Protein 8UVB (pdb70)

Sequence (918 aa):
SFVILFVTPLLLLPPAKFVRCAYVIILMAIYWCTEVIPLAVTSLMPVLLFPLFQILDSRQVCVQYMKDTNMLFLGGLIVAVAVERWNLHKRIALRTLLWVGAKPARLMLGFMGVTALLSMWISNTATTAMMVPIVEAILQQRKRLCKAMTLCICYAASIGGTATLTGTGPNVVLLGQMNELFPDSKDLVNFASWFAFAFPNMLVMLLFAWLWLQFVYSKKNEKAALKVLQEEYRKLGPLSFAEINVLICFFLLVILWFSRDPTKYVSDATVAIFVATLLFIVPSQKPKYPPPLLDWKVTQEKVPWGIVLLLGGGFALAKGSEASGLSVWMGKQMEPLHAVPPAAITLILSLLVAVFTECTSNVATTTLFLPIFASMSRSIGLNPLYIMLPCTLSASFAFMLPVATPPNAIVFTYGHLKVADMVKTGVIMNIIGVFCVFLAVNTWGRAIFDLDHFPDWANSFVILFVTPLLLLPPAKFVRCAYVIILMAIYWCTEVIPLAVTSLMPVLLFPLFQILDSRQVCVQYMKDTNMLFLGGLIVAVAVERWNLHKRIALRTLLWVGAKPARLMLGFMGVTALLSMWISNTATTAMMVPIVEAILQQRKRLCKAMTLCICYAASIGGTATLTGTGPNVVLLGQMNELFPDSKDLVNFASWFAFAFPNMLVMLLFAWLWLQFVYSKKNEKAALKVLQEEYRKLGPLSFAEINVLICFFLLVILWFSRDPTKYVSDATVAIFVATLLFIVPSQKPKYPPPLLDWKVTQEKVPWGIVLLLGGGFALAKGSEASGLSVWMGKQMEPLHAVPPAAITLILSLLVAVFTECTSNVATTTLFLPIFASMSRSIGLNPLYIMLPCTLSASFAFMLPVATPPNAIVFTYGHLKVADMVKTGVIMNIIGVFCVFLAVNTWGRAIFDLDHFPDWAN

Nearest PDB structures (foldseek):
  8uvb-assembly1_A  TM=1.002E+00  e=3.825E-64  Homo sapiens
  7jsj-assembly1_A  TM=9.904E-01  e=5.329E-55  Homo sapiens
  8uvc-assembly1_A  TM=9.687E-01  e=4.333E-41  Homo sapiens
  8w6t-assembly1_B  TM=9.366E-01  e=7.882E-34  Homo sapiens
  8w6t-assembly1_A  TM=6.124E-01  e=1.759E-32  Homo sapiens

Foldseek 3Di:
DLCCLVPVLVVPDDDALLVQLVSLLVNLLVCQQVVSDPLLVSLCSLLVRCCVSVLDHNVLLVVLLDDLLLLLLLLLLLLLLLCVVLCLLVLQLLVQLLVQAQDLLSNLLSLLVSLLQVLLRHELLVSLLSSQVLVVQLVVLDLLSLCLNLQSNSLSNLLSLQQFLNSYQLSSLLVLLCCLVQVVPPPLDFGQLSNVLRVVLSVQLSVVLSVLSVVVGDDSSRVSSSVSSVVSNVVSDDCAPLSVVSVVLVVQLVVCRCVVPCVPDDGNSNSSVVSSVVQQVDANHDVCVHGGSDDVVSSVVRRPVSSSSSSSSLSSSLNSCVRSCNLVVLLVVLLVCLPPDLLVVQLVLLLVLLVSLLRGALNSSLSSVLSSLLSVCLSSLFASCLRSSSSSSSSSLNFQHLRSHSSSVSSPVSPSDDSVVRNVSSVVSSVSSSVSSSCSSVPVVCVSSVRVHRDPSSD/DLCCLVPVLVVPDDDALLVQLVSLLVNLLVCQQVVSDPLLVSLCSLLVRCCVSVLDHNVLLVVLLDDLLLLLLLLLLLLLLLCVVLCLLVLQLLVQLLVQAQDLLSNLLSLLVSLLQVLLRHELLVSLLSSQVLVVQLVVLDLLSLCLNLQSNSLSNLLSLQQFLNSYQLSSLLVLLCCLVQVVPPPLDFGQLSNVLRVVLSVQLNVVLSVLSVVVGDDSSRVSSSVSSVVSNVVSDDCAPLSVVSVVLVVQLVVCRCVVPCVPDDGNSNSSVVSSVVQQVDANHDVCVHGGSDDVVSSVVRRPVSSSSSSSSLSSSLNSCVRSCNLVVLLVVLLVCLPPDLLVVQLVLLLVLLVSLLRGALNSSLSSVLSSLLSVCLSSLFASCLRSSSSSSSSSLNFQHLRSHSSSVSSPVSPSDDSVVRNVSSVVSSVSSSVSSSCSSVPVVCVSSVRVHRDPSSD

Solvent-accessible surface area: 34289 Å² total; per-residue (Å²): 107,80,80,96,44,17,67,82,29,54,125,125,86,132,98,49,90,50,65,46,0,22,40,0,20,100,2,0,20,50,7,4,49,56,104,11,2,26,43,2,1,0,0,2,7,0,0,12,11,0,2,86,24,102,12,6,37,2,85,76,0,0,36,10,1,6,38,13,3,0,0,5,16,0,0,12,16,0,4,9,4,0,8,54,95,62,62,5,15,42,18,51,0,0,133,35,0,34,187,40,21,3,111,34,40,143,10,5,76,3,0,0,26,1,0,1,70,7,0,11,46,8,41,9,53,27,3,0,48,21,0,1,53,4,1,36,28,13,38,137,111,164,144,119,44,11,37,0,6,2,0,0,0,0,1,0,0,1,1,0,0,1,0,0,0,16,0,9,11,1,0,2,1,0,14,0,0,2,20,26,8,1,90,94,6,144,66,59,7,6,0,17,16,0,41,47,0,1,61,51,0,2,81,47,2,20,97,70,0,51,86,47,0,72,164,56,48,84,176,166,65,49,133,14,0,71,101,12,0,92,66,41,75,162,148,26,23,123,91,43,64,3,10,66,18,1,49,102,7,30,113,60,1,24,102,50,5,63,64,40,61,153,169,119,61,38,18,12,1,2,10,0,0,66,0,2,7,42,0,1,33,31,31,9,93,118,90,227,126,18,80,32,0,0,53,37,156,18,0,43,100,119,1,41,7,6,52,6,5,1,0,0,0,2,1,0,3,0,71,0,0,60,48,5,27,3,6,96,108,20,8,142,102,37,86,95,71,114,94,47,84,55,36,32,6,2,66,102,21,3,83,83,0,2,90,55,0,6,65,5,19,6,19,0,0,0,1,11,24,0,5,46,7,0,5,3,0,70,30,9,43,19,4,0,0,23,1,0,0,2,0,0,0,0,0,0,1,1,2,40,54,20,98,0,6,61,1,2,45,36,0,78,108,77,27,76,7,143,65,60,18,0,46,131,6,0,62,55,2,8,96,31,1,9,98,1,0,43,70,0,0,34,74,74,0,103,89,60,2,83,3,86,123,74,21,136,30,1,153,107,80,80,95,44,14,66,81,28,52,125,127,87,133,96,49,91,50,66,45,0,22,39,0,22,101,1,0,19,47,7,4,49,57,104,11,2,25,43,2,1,0,0,2,7,0,0,13,10,0,2,88,24,100,12,7,36,2,85,78,0,0,36,10,2,7,38,12,3,0,0,5,16,0,0,13,16,0,4,9,4,0,8,53,97,61,61,5,15,42,18,51,0,0,130,36,0,34,188,40,22,3,113,34,40,141,10,4,77,3,0,0,27,2,0,1,68,8,0,10,48,8,40,8,54,26,2,0,49,20,0,1,54,3,1,35,28,14,39,137,111,162,142,120,43,12,37,0,5,2,0,0,0,0,1,0,0,1,1,0,0,1,0,0,1,17,0,10,12,1,0,2,2,0,16,0,0,2,22,25,7,1,90,92,6,144,66,59,8,5,1,17,16,0,41,48,0,1,61,51,0,2,82,46,3,22,95,70,0,50,86,46,0,70,165,55,47,83,177,166,65,49,135,13,0,72,99,12,0,92,65,40,75,163,148,26,23,123,91,44,66,2,10,66,19,1,49,103,6,29,115,63,1,24,104,52,4,62,65,41,61,153,169,119,60,36,18,12,1,2,10,0,0,67,0,2,7,42,0,2,34,30,30,8,92,118,90,229,126,18,79,34,0,0,54,37,154,19,0,43,99,120,1,39,7,6,53,7,5,0,1,0,0,1,1,0,4,0,70,0,0,61,47,5,27,4,6,95,107,20,7,142,103,38,84,96,71,114,94,47,85,54,37,32,6,2,67,102,21,3,85,84,0,2,91,55,0,6,66,4,20,6,19,0,0,0,1,12,24,0,4,45,7,0,4,3,0,70,32,9,43,18,4,0,0,24,1,0,0,2,1,0,1,0,0,0,1,1,2,40,53,20,98,0,6,63,1,1,45,37,0,80,110,78,28,75,7,141,64,60,16,0,46,132,6,0,62,56,2,8,99,30,1,9,100,1,0,42,69,0,0,35,76,75,0,102,90,59,2,82,3,87,122,76,20,136,30,1,151

GO terms:
  GO:0015746 citrate transport (P, IDA)
  GO:0015137 citrate transmembrane transporter activity (F, IDA)
  GO:0005343 organic acid:sodium symporter activity (F, IDA)
  GO:0005886 plasma membrane (C, IDA)
  GO:0015729 oxaloacetate transport (P, IDA)
  GO:0015741 fumarate transport (P, IDA)
  GO:0015742 alpha-ketoglutarate transport (P, IDA)
  GO:0015744 succinate transport (P, IDA)
  GO:0071285 cellular response to lithium ion (P, IDA)
  GO:0005886 plasma membrane (C, IMP)
  GO:0015746 citrate transport (P, IMP)
  GO:0015137 citrate transmembrane transporter activity (F, IMP)
  GO:0005886 plasma membrane (C, TAS)
  GO:0015137 citrate transmembrane transporter activity (F, TAS)
  GO:0005515 protein binding (F, IPI)
  GO:0042802 identical protein binding (F, IPI)

InterPro domains:
  IPR001898 Solute carrier family 13 [PF00939] (14-552)
  IPR031312 Sodium/sulphate symporter, conserved site [PS01271] (498-514)

Structure (mmCIF, N/CA/C/O backbone):
data_8UVB
#
_entry.id   8UVB
#
_cell.length_a   1.00
_cell.length_b   1.00
_cell.length_c   1.00
_cell.angle_alpha   90.00
_cell.angle_beta   90.00
_cell.angle_gamma   90.00
#
_symmetry.space_group_name_H-M   'P 1'
#
loop_
_entity.id
_entity.type
_entity.pdbx_description
1 polymer 'Solute carrier family 13 member 5'
2 non-polymer 'SODIUM ION'
3 non-polymer '(2R)-2-hydroxy-2-[2-(2-methoxy-5-methylpyridin-3-yl)ethyl]butanedioic acid'
#
loop_
_atom_site.group_PDB
_atom_site.id
_atom_site.type_symbol
_atom_site.label_atom_id
_atom_site.label_alt_id
_atom_site.label_comp_id
_atom_site.label_asym_id
_atom_site.label_entity_id
_atom_site.label_seq_id
_atom_site.pdbx_PDB_ins_code
_atom_site.Cartn_x
_atom_site.Cartn_y
_atom_site.Cartn_z
_atom_site.occupancy
_atom_site.B_iso_or_equiv
_atom_site.auth_seq_id
_atom_site.auth_comp_id
_atom_site.auth_asym_id
_atom_site.auth_atom_id
_atom_site.pdbx_PDB_model_num
ATOM 1 N N . SER A 1 13 ? 87.063 129.909 112.509 1.00 87.09 13 SER A N 1
ATOM 2 C CA . SER A 1 13 ? 86.675 128.663 113.160 1.00 87.09 13 SER A CA 1
ATOM 3 C C . SER A 1 13 ? 86.953 127.465 112.258 1.00 87.09 13 SER A C 1
ATOM 4 O O . SER A 1 13 ? 87.287 127.624 111.084 1.00 87.09 13 SER A O 1
ATOM 7 N N . PHE A 1 14 ? 86.818 126.261 112.817 1.00 80.54 14 PHE A N 1
ATOM 8 C CA . PHE A 1 14 ? 87.065 125.049 112.046 1.00 80.54 14 PHE A CA 1
ATOM 9 C C . PHE A 1 14 ? 85.920 124.728 111.095 1.00 80.54 14 PHE A C 1
ATOM 10 O O . PHE A 1 14 ? 86.162 124.229 109.990 1.00 80.54 14 PHE A O 1
ATOM 18 N N . VAL A 1 15 ? 84.679 125.000 111.504 1.00 83.07 15 VAL A N 1
ATOM 19 C CA . VAL A 1 15 ? 83.521 124.621 110.699 1.00 83.07 15 VAL A CA 1
ATOM 20 C C . VAL A 1 15 ? 83.505 125.383 109.380 1.00 83.07 15 VAL A C 1
ATOM 21 O O . VAL A 1 15 ? 83.210 124.813 108.322 1.00 83.07 15 VAL A O 1
ATOM 25 N N . ILE A 1 16 ? 83.815 126.682 109.421 1.00 83.67 16 ILE A N 1
ATOM 26 C CA . ILE A 1 16 ? 83.731 127.509 108.221 1.00 83.67 16 ILE A CA 1
ATOM 27 C C . ILE A 1 16 ? 84.709 127.031 107.155 1.00 83.67 16 ILE A C 1
ATOM 28 O O . ILE A 1 16 ? 84.400 127.076 105.958 1.00 83.67 16 ILE A O 1
ATOM 33 N N . LEU A 1 17 ? 85.891 126.565 107.557 1.00 76.24 17 LEU A N 1
ATOM 34 C CA . LEU A 1 17 ? 86.867 126.051 106.605 1.00 76.24 17 LEU A CA 1
ATOM 35 C C . LEU A 1 17 ? 86.624 124.592 106.245 1.00 76.24 17 LEU A C 1
ATOM 36 O O . LEU A 1 17 ? 87.035 124.152 105.165 1.00 76.24 17 LEU A O 1
ATOM 41 N N . PHE A 1 18 ? 85.971 123.831 107.124 1.00 71.93 18 PHE A N 1
ATOM 42 C CA . PHE A 1 18 ? 85.653 122.444 106.807 1.00 71.93 18 PHE A CA 1
ATOM 43 C C . PHE A 1 18 ? 84.498 122.340 105.821 1.00 71.93 18 PHE A C 1
ATOM 44 O O . PHE A 1 18 ? 84.459 121.406 105.012 1.00 71.93 18 PHE A O 1
ATOM 52 N N . VAL A 1 19 ? 83.554 123.277 105.869 1.00 80.99 19 VAL A N 1
ATOM 53 C CA . VAL A 1 19 ? 82.308 123.136 105.125 1.00 80.99 19 VAL A CA 1
ATOM 54 C C . VAL A 1 19 ? 82.295 124.025 103.888 1.00 80.99 19 VAL A C 1
ATOM 55 O O . VAL A 1 19 ? 82.158 123.532 102.763 1.00 80.99 19 VAL A O 1
ATOM 59 N N . THR A 1 20 ? 82.432 125.337 104.087 1.00 83.20 20 THR A N 1
ATOM 60 C CA . THR A 1 20 ? 82.160 126.284 103.006 1.00 83.20 20 THR A CA 1
ATOM 61 C C . THR A 1 20 ? 83.067 126.110 101.791 1.00 83.20 20 THR A C 1
ATOM 62 O O . THR A 1 20 ? 82.538 126.019 100.669 1.00 83.20 20 THR A O 1
ATOM 66 N N . PRO A 1 21 ? 84.410 126.050 101.914 1.00 75.82 21 PRO A N 1
ATOM 67 C CA . PRO A 1 21 ? 85.227 125.906 100.700 1.00 75.82 21 PRO A CA 1
ATOM 68 C C . PRO A 1 21 ? 85.217 124.486 100.160 1.00 75.82 21 PRO A C 1
ATOM 69 O O . PRO A 1 21 ? 85.315 124.273 98.947 1.00 75.82 21 PRO A O 1
ATOM 73 N N . LEU A 1 22 ? 85.104 123.505 101.058 1.00 72.68 22 LEU A N 1
ATOM 74 C CA . LEU A 1 22 ? 85.114 122.109 100.634 1.00 72.68 22 LEU A CA 1
ATOM 75 C C . LEU A 1 22 ? 83.875 121.765 99.817 1.00 72.68 22 LEU A C 1
ATOM 76 O O . LEU A 1 22 ? 83.961 121.021 98.833 1.00 72.68 22 LEU A O 1
ATOM 81 N N . LEU A 1 23 ? 82.715 122.298 100.202 1.00 78.36 23 LEU A N 1
ATOM 82 C CA . LEU A 1 23 ? 81.460 122.007 99.520 1.00 78.36 23 LEU A CA 1
ATOM 83 C C . LEU A 1 23 ? 81.274 122.809 98.236 1.00 78.36 23 LEU A C 1
ATOM 84 O O . LEU A 1 23 ? 80.153 122.874 97.718 1.00 78.36 23 LEU A O 1
ATOM 89 N N . LEU A 1 24 ? 82.337 123.414 97.711 1.00 76.11 24 LEU A N 1
ATOM 90 C CA . LEU A 1 24 ? 82.275 124.159 96.460 1.00 76.11 24 LEU A CA 1
ATOM 91 C C . LEU A 1 24 ? 82.338 123.255 95.233 1.00 76.11 24 LEU A C 1
ATOM 92 O O . LEU A 1 24 ? 82.453 123.762 94.111 1.00 76.11 24 LEU A O 1
ATOM 97 N N . LEU A 1 25 ? 82.265 121.941 95.421 1.00 77.81 25 LEU A N 1
ATOM 98 C CA . LEU A 1 25 ? 82.358 121.020 94.299 1.00 77.81 25 LEU A CA 1
ATOM 99 C C . LEU A 1 25 ? 81.178 121.227 93.350 1.00 77.81 25 LEU A C 1
ATOM 100 O O . LEU A 1 25 ? 80.045 121.429 93.802 1.00 77.81 25 LEU A O 1
ATOM 105 N N . PRO A 1 26 ? 81.406 121.187 92.029 1.00 85.83 26 PRO A N 1
ATOM 106 C CA . PRO A 1 26 ? 80.339 121.340 91.033 1.00 85.83 26 PRO A CA 1
ATOM 107 C C . PRO A 1 26 ? 79.362 120.167 91.038 1.00 85.83 26 PRO A C 1
ATOM 108 O O . PRO A 1 26 ? 79.539 119.229 90.260 1.00 85.83 26 PRO A O 1
ATOM 112 N N . PRO A 1 32 ? 83.544 120.894 85.068 1.00 53.77 32 PRO A N 1
ATOM 113 C CA . PRO A 1 32 ? 84.322 121.870 84.298 1.00 53.77 32 PRO A CA 1
ATOM 114 C C . PRO A 1 32 ? 85.612 121.281 83.738 1.00 53.77 32 PRO A C 1
ATOM 115 O O . PRO A 1 32 ? 85.775 120.062 83.724 1.00 53.77 32 PRO A O 1
ATOM 119 N N . ALA A 1 33 ? 86.511 122.145 83.277 1.00 47.08 33 ALA A N 1
ATOM 120 C CA . ALA A 1 33 ? 87.793 121.692 82.760 1.00 47.08 33 ALA A CA 1
ATOM 121 C C . ALA A 1 33 ? 88.641 121.097 83.879 1.00 47.08 33 ALA A C 1
ATOM 122 O O . ALA A 1 33 ? 88.545 121.496 85.043 1.00 47.08 33 ALA A O 1
ATOM 124 N N . LYS A 1 34 ? 89.477 120.123 83.514 1.00 45.11 34 LYS A N 1
ATOM 125 C CA . LYS A 1 34 ? 90.276 119.424 84.516 1.00 45.11 34 LYS A CA 1
ATOM 126 C C . LYS A 1 34 ? 91.317 120.335 85.153 1.00 45.11 34 LYS A C 1
ATOM 127 O O . LYS A 1 34 ? 91.667 120.144 86.324 1.00 45.11 34 LYS A O 1
ATOM 133 N N . PHE A 1 35 ? 91.828 121.321 84.410 1.00 40.68 35 PHE A N 1
ATOM 134 C CA . PHE A 1 35 ? 92.782 122.248 85.008 1.00 40.68 35 PHE A CA 1
ATOM 135 C C . PHE A 1 35 ? 92.125 123.100 86.086 1.00 40.68 35 PHE A C 1
ATOM 136 O O . PHE A 1 35 ? 92.767 123.426 87.089 1.00 40.68 35 PHE A O 1
ATOM 144 N N . VAL A 1 36 ? 90.847 123.444 85.914 1.00 40.33 36 VAL A N 1
ATOM 145 C CA . VAL A 1 36 ? 90.123 124.153 86.965 1.00 40.33 36 VAL A CA 1
ATOM 146 C C . VAL A 1 36 ? 89.980 123.273 88.201 1.00 40.33 36 VAL A C 1
ATOM 147 O O . VAL A 1 36 ? 90.102 123.748 89.335 1.00 40.33 36 VAL A O 1
ATOM 151 N N . ARG A 1 37 ? 89.708 121.981 88.005 1.00 42.44 37 ARG A N 1
ATOM 152 C CA . ARG A 1 37 ? 89.594 121.068 89.138 1.00 42.44 37 ARG A CA 1
ATOM 153 C C . ARG A 1 37 ? 90.924 120.923 89.869 1.00 42.44 37 ARG A C 1
ATOM 154 O O . ARG A 1 37 ? 90.963 120.891 91.106 1.00 42.44 37 ARG A O 1
ATOM 162 N N . CYS A 1 38 ? 92.028 120.838 89.123 1.00 38.80 38 CYS A N 1
ATOM 163 C CA . CYS A 1 38 ? 93.341 120.781 89.759 1.00 38.80 38 CYS A CA 1
ATOM 164 C C . CYS A 1 38 ? 93.661 122.077 90.493 1.00 38.80 38 CYS A C 1
ATOM 165 O O . CYS A 1 38 ? 94.260 122.053 91.574 1.00 38.80 38 CYS A O 1
ATOM 168 N N . ALA A 1 39 ? 93.282 123.219 89.915 1.00 38.16 39 ALA A N 1
ATOM 169 C CA . ALA A 1 39 ? 93.459 124.492 90.603 1.00 38.16 39 ALA A CA 1
ATOM 170 C C . ALA A 1 39 ? 92.660 124.528 91.897 1.00 38.16 39 ALA A C 1
ATOM 171 O O . ALA A 1 39 ? 93.137 125.040 92.915 1.00 38.16 39 ALA A O 1
ATOM 173 N N . TYR A 1 40 ? 91.438 123.994 91.873 1.00 45.04 40 TYR A N 1
ATOM 174 C CA . TYR A 1 40 ? 90.638 123.912 93.091 1.00 45.04 40 TYR A CA 1
ATOM 175 C C . TYR A 1 40 ? 91.307 123.020 94.129 1.00 45.04 40 TYR A C 1
ATOM 176 O O . TYR A 1 40 ? 91.305 123.338 95.322 1.00 45.04 40 TYR A O 1
ATOM 185 N N . VAL A 1 41 ? 91.876 121.895 93.692 1.00 36.14 41 VAL A N 1
ATOM 186 C CA . VAL A 1 41 ? 92.590 121.014 94.616 1.00 36.14 41 VAL A CA 1
ATOM 187 C C . VAL A 1 41 ? 93.763 121.752 95.248 1.00 36.14 41 VAL A C 1
ATOM 188 O O . VAL A 1 41 ? 93.989 121.675 96.462 1.00 36.14 41 VAL A O 1
ATOM 192 N N . ILE A 1 42 ? 94.525 122.480 94.429 1.00 34.26 42 ILE A N 1
ATOM 193 C CA . ILE A 1 42 ? 95.679 123.217 94.934 1.00 34.26 42 ILE A CA 1
ATOM 194 C C . ILE A 1 42 ? 95.244 124.297 95.916 1.00 34.26 42 ILE A C 1
ATOM 195 O O . ILE A 1 42 ? 95.870 124.485 96.963 1.00 34.26 42 ILE A O 1
ATOM 200 N N . ILE A 1 43 ? 94.174 125.027 95.595 1.00 33.06 43 ILE A N 1
ATOM 201 C CA . ILE A 1 43 ? 93.696 126.083 96.484 1.00 33.06 43 ILE A CA 1
ATOM 202 C C . ILE A 1 43 ? 93.210 125.496 97.803 1.00 33.06 43 ILE A C 1
ATOM 203 O O . ILE A 1 43 ? 93.487 126.038 98.880 1.00 33.06 43 ILE A O 1
ATOM 208 N N . LEU A 1 44 ? 92.476 124.383 97.743 1.00 34.65 44 LEU A N 1
ATOM 209 C CA . LEU A 1 44 ? 91.998 123.737 98.960 1.00 34.65 44 LEU A CA 1
ATOM 210 C C . LEU A 1 44 ? 93.159 123.250 99.817 1.00 34.65 44 LEU A C 1
ATOM 211 O O . LEU A 1 44 ? 93.150 123.413 101.044 1.00 34.65 44 LEU A O 1
ATOM 216 N N . MET A 1 45 ? 94.174 122.655 99.187 1.00 32.17 45 MET A N 1
ATOM 217 C CA . MET A 1 45 ? 95.350 122.228 99.935 1.00 32.17 45 MET A CA 1
ATOM 218 C C . MET A 1 45 ? 96.103 123.413 100.519 1.00 32.17 45 MET A C 1
ATOM 219 O O . MET A 1 45 ? 96.633 123.324 101.626 1.00 32.17 45 MET A O 1
ATOM 224 N N . ALA A 1 46 ? 96.169 124.529 99.790 1.00 30.82 46 ALA A N 1
ATOM 225 C CA . ALA A 1 46 ? 96.809 125.726 100.326 1.00 30.82 46 ALA A CA 1
ATOM 226 C C . ALA A 1 46 ? 96.067 126.241 101.552 1.00 30.82 46 ALA A C 1
ATOM 227 O O . ALA A 1 46 ? 96.688 126.635 102.548 1.00 30.82 46 ALA A O 1
ATOM 229 N N . ILE A 1 47 ? 94.735 126.245 101.493 1.00 32.37 47 ILE A N 1
ATOM 230 C CA . ILE A 1 47 ? 93.936 126.674 102.636 1.00 32.37 47 ILE A CA 1
ATOM 231 C C . ILE A 1 47 ? 94.172 125.750 103.824 1.00 32.37 47 ILE A C 1
ATOM 232 O O . ILE A 1 47 ? 94.317 126.206 104.964 1.00 32.37 47 ILE A O 1
ATOM 237 N N . TYR A 1 48 ? 94.220 124.439 103.577 1.00 35.51 48 TYR A N 1
ATOM 238 C CA . TYR A 1 48 ? 94.476 123.505 104.670 1.00 35.51 48 TYR A CA 1
ATOM 239 C C . TYR A 1 48 ? 95.906 123.612 105.191 1.00 35.51 48 TYR A C 1
ATOM 240 O O . TYR A 1 48 ? 96.151 123.342 106.371 1.00 35.51 48 TYR A O 1
ATOM 249 N N . TRP A 1 49 ? 96.860 123.983 104.332 1.00 32.80 49 TRP A N 1
ATOM 250 C CA . TRP A 1 49 ? 98.214 124.273 104.795 1.00 32.80 49 TRP A CA 1
ATOM 251 C C . TRP A 1 49 ? 98.209 125.453 105.753 1.00 32.80 49 TRP A C 1
ATOM 252 O O . TRP A 1 49 ? 98.753 125.377 106.861 1.00 32.80 49 TRP A O 1
ATOM 263 N N . CYS A 1 50 ? 97.597 126.560 105.331 1.00 39.14 50 CYS A N 1
ATOM 264 C CA . CYS A 1 50 ? 97.663 127.797 106.100 1.00 39.14 50 CYS A CA 1
ATOM 265 C C . CYS A 1 50 ? 96.887 127.676 107.405 1.00 39.14 50 CYS A C 1
ATOM 266 O O . CYS A 1 50 ? 97.434 127.898 108.492 1.00 39.14 50 CYS A O 1
ATOM 269 N N . THR A 1 51 ? 95.605 127.320 107.317 1.00 39.96 51 THR A N 1
ATOM 270 C CA . THR A 1 51 ? 94.768 127.228 108.506 1.00 39.96 51 THR A CA 1
ATOM 271 C C . THR A 1 51 ? 95.116 126.027 109.373 1.00 39.96 51 THR A C 1
ATOM 272 O O . THR A 1 51 ? 94.952 126.095 110.595 1.00 39.96 51 THR A O 1
ATOM 276 N N . GLU A 1 52 ? 95.592 124.938 108.767 1.00 43.64 52 GLU A N 1
ATOM 277 C CA . GLU A 1 52 ? 95.939 123.709 109.482 1.00 43.64 52 GLU A CA 1
ATOM 278 C C . GLU A 1 52 ? 94.736 123.184 110.270 1.00 43.64 52 GLU A C 1
ATOM 279 O O . GLU A 1 52 ? 94.824 122.863 111.457 1.00 43.64 52 GLU A O 1
ATOM 285 N N . VAL A 1 53 ? 93.578 123.130 109.608 1.00 45.98 53 VAL A N 1
ATOM 286 C CA . VAL A 1 53 ? 92.414 122.500 110.222 1.00 45.98 53 VAL A CA 1
ATOM 287 C C . VAL A 1 53 ? 92.630 120.996 110.339 1.00 45.98 53 VAL A C 1
ATOM 288 O O . VAL A 1 53 ? 92.211 120.368 111.317 1.00 45.98 53 VAL A O 1
ATOM 292 N N . ILE A 1 54 ? 93.284 120.400 109.347 1.00 35.31 54 ILE A N 1
ATOM 293 C CA . ILE A 1 54 ? 93.727 119.011 109.413 1.00 35.31 54 ILE A CA 1
ATOM 294 C C . ILE A 1 54 ? 95.251 119.019 109.394 1.00 35.31 54 ILE A C 1
ATOM 295 O O . ILE A 1 54 ? 95.854 120.007 108.951 1.00 35.31 54 ILE A O 1
ATOM 300 N N . PRO A 1 55 ? 95.914 117.966 109.874 1.00 30.35 55 PRO A N 1
ATOM 301 C CA . PRO A 1 55 ? 97.381 117.961 109.882 1.00 30.35 55 PRO A CA 1
ATOM 302 C C . PRO A 1 55 ? 97.962 118.051 108.479 1.00 30.35 55 PRO A C 1
ATOM 303 O O . PRO A 1 55 ? 97.306 117.753 107.479 1.00 30.35 55 PRO A O 1
ATOM 307 N N . LEU A 1 56 ? 99.224 118.485 108.421 1.00 28.79 56 LEU A N 1
ATOM 308 C CA . LEU A 1 56 ? 99.887 118.697 107.138 1.00 28.79 56 LEU A CA 1
ATOM 309 C C . LEU A 1 56 ? 99.990 117.403 106.340 1.00 28.79 56 LEU A C 1
ATOM 310 O O . LEU A 1 56 ? 99.865 117.412 105.111 1.00 28.79 56 LEU A O 1
ATOM 315 N N . ALA A 1 57 ? 100.221 116.279 107.017 1.00 28.92 57 ALA A N 1
ATOM 316 C CA . ALA A 1 57 ? 100.316 115.003 106.314 1.00 28.92 57 ALA A CA 1
ATOM 317 C C . ALA A 1 57 ? 98.998 114.634 105.641 1.00 28.92 57 ALA A C 1
ATOM 318 O O . ALA A 1 57 ? 98.990 114.113 104.521 1.00 28.92 57 ALA A O 1
ATOM 320 N N . VAL A 1 58 ? 97.872 114.899 106.303 1.00 28.85 58 VAL A N 1
ATOM 321 C CA . VAL A 1 58 ? 96.573 114.592 105.710 1.00 28.85 58 VAL A CA 1
ATOM 322 C C . VAL A 1 58 ? 96.300 115.501 104.514 1.00 28.85 58 VAL A C 1
ATOM 323 O O . VAL A 1 58 ? 95.793 115.056 103.473 1.00 28.85 58 VAL A O 1
ATOM 327 N N . THR A 1 59 ? 96.631 116.788 104.640 1.00 29.15 59 THR A N 1
ATOM 328 C CA . THR A 1 59 ? 96.510 117.693 103.501 1.00 29.15 59 THR A CA 1
ATOM 329 C C . THR A 1 59 ? 97.389 117.238 102.343 1.00 29.15 59 THR A C 1
ATOM 330 O O . THR A 1 59 ? 97.037 117.425 101.175 1.00 29.15 59 THR A O 1
ATOM 334 N N . SER A 1 60 ? 98.546 116.652 102.644 1.00 26.83 60 SER A N 1
ATOM 335 C CA . SER A 1 60 ? 99.385 116.114 101.582 1.00 26.83 60 SER A CA 1
ATOM 336 C C . SER A 1 60 ? 98.835 114.813 101.019 1.00 26.83 60 SER A C 1
ATOM 337 O O . SER A 1 60 ? 99.184 114.441 99.897 1.00 26.83 60 SER A O 1
ATOM 340 N N . LEU A 1 61 ? 98.021 114.100 101.795 1.00 25.98 61 LEU A N 1
ATOM 341 C CA . LEU A 1 61 ? 97.319 112.936 101.264 1.00 25.98 61 LEU A CA 1
ATOM 342 C C . LEU A 1 61 ? 96.122 113.345 100.414 1.00 25.98 61 LEU A C 1
ATOM 343 O O . LEU A 1 61 ? 95.581 112.519 99.673 1.00 25.98 61 LEU A O 1
ATOM 348 N N . MET A 1 62 ? 95.692 114.602 100.529 1.00 33.17 62 MET A N 1
ATOM 349 C CA . MET A 1 62 ? 94.593 115.112 99.706 1.00 33.17 62 MET A CA 1
ATOM 350 C C . MET A 1 62 ? 94.674 114.750 98.225 1.00 33.17 62 MET A C 1
ATOM 351 O O . MET A 1 62 ? 93.621 114.432 97.650 1.00 33.17 62 MET A O 1
ATOM 356 N N . PRO A 1 63 ? 95.826 114.827 97.540 1.00 26.93 63 PRO A N 1
ATOM 357 C CA . PRO A 1 63 ? 95.832 114.445 96.117 1.00 26.93 63 PRO A CA 1
ATOM 358 C C . PRO A 1 63 ? 95.363 113.026 95.862 1.00 26.93 63 PRO A C 1
ATOM 359 O O . PRO A 1 63 ? 94.626 112.804 94.895 1.00 26.93 63 PRO A O 1
ATOM 363 N N . VAL A 1 64 ? 95.731 112.075 96.724 1.00 26.12 64 VAL A N 1
ATOM 364 C CA . VAL A 1 64 ? 95.311 110.687 96.543 1.00 26.12 64 VAL A CA 1
ATOM 365 C C . VAL A 1 64 ? 93.792 110.589 96.538 1.00 26.12 64 VAL A C 1
ATOM 366 O O . VAL A 1 64 ? 93.203 109.834 95.756 1.00 26.12 64 VAL A O 1
ATOM 370 N N . LEU A 1 65 ? 93.137 111.347 97.414 1.00 29.54 65 LEU A N 1
ATOM 371 C CA . LEU A 1 65 ? 91.680 111.343 97.461 1.00 29.54 65 LEU A CA 1
ATOM 372 C C . LEU A 1 65 ? 91.081 112.090 96.273 1.00 29.54 65 LEU A C 1
ATOM 373 O O . LEU A 1 65 ? 90.147 111.601 95.629 1.00 29.54 65 LEU A O 1
ATOM 378 N N . LEU A 1 66 ? 91.625 113.263 95.949 1.00 30.54 66 LEU A N 1
ATOM 379 C CA . LEU A 1 66 ? 90.922 114.221 95.102 1.00 30.54 66 LEU A CA 1
ATOM 380 C C . LEU A 1 66 ? 91.212 114.064 93.615 1.00 30.54 66 LEU A C 1
ATOM 381 O O . LEU A 1 66 ? 90.301 114.233 92.799 1.00 30.54 66 LEU A O 1
ATOM 386 N N . PHE A 1 67 ? 92.456 113.779 93.228 1.00 32.70 67 PHE A N 1
ATOM 387 C CA . PHE A 1 67 ? 92.759 113.645 91.804 1.00 32.70 67 PHE A CA 1
ATOM 388 C C . PHE A 1 67 ? 91.974 112.518 91.146 1.00 32.70 67 PHE A C 1
ATOM 389 O O . PHE A 1 67 ? 91.443 112.732 90.042 1.00 32.70 67 PHE A O 1
ATOM 397 N N . PRO A 1 68 ? 91.868 111.314 91.727 1.00 34.56 68 PRO A N 1
ATOM 398 C CA . PRO A 1 68 ? 90.961 110.314 91.135 1.00 34.56 68 PRO A CA 1
ATOM 399 C C . PRO A 1 68 ? 89.507 110.748 91.126 1.00 34.56 68 PRO A C 1
ATOM 400 O O . PRO A 1 68 ? 88.797 110.489 90.147 1.00 34.56 68 PRO A O 1
ATOM 404 N N . LEU A 1 69 ? 89.041 111.406 92.190 1.00 34.33 69 LEU A N 1
ATOM 405 C CA . LEU A 1 69 ? 87.654 111.858 92.230 1.00 34.33 69 LEU A CA 1
ATOM 406 C C . LEU A 1 69 ? 87.374 112.883 91.140 1.00 34.33 69 LEU A C 1
ATOM 407 O O . LEU A 1 69 ? 86.312 112.854 90.509 1.00 34.33 69 LEU A O 1
ATOM 412 N N . PHE A 1 70 ? 88.313 113.794 90.903 1.00 39.01 70 PHE A N 1
ATOM 413 C CA . PHE A 1 70 ? 88.144 114.846 89.913 1.00 39.01 70 PHE A CA 1
ATOM 414 C C . PHE A 1 70 ? 88.667 114.448 88.540 1.00 39.01 70 PHE A C 1
ATOM 415 O O . PHE A 1 70 ? 88.758 115.305 87.655 1.00 39.01 70 PHE A O 1
ATOM 423 N N . GLN A 1 71 ? 89.032 113.178 88.357 1.00 40.51 71 GLN A N 1
ATOM 424 C CA . GLN A 1 71 ? 89.362 112.616 87.046 1.00 40.51 71 GLN A CA 1
ATOM 425 C C . GLN A 1 71 ? 90.626 113.233 86.454 1.00 40.51 71 GLN A C 1
ATOM 426 O O . GLN A 1 71 ? 90.764 113.339 85.234 1.00 40.51 71 GLN A O 1
ATOM 432 N N . ILE A 1 72 ? 91.561 113.638 87.307 1.00 36.65 72 ILE A N 1
ATOM 433 C CA . ILE A 1 72 ? 92.831 114.189 86.840 1.00 36.65 72 ILE A CA 1
ATOM 434 C C . ILE A 1 72 ? 93.888 113.101 86.712 1.00 36.65 72 ILE A C 1
ATOM 435 O O . ILE A 1 72 ? 94.479 112.913 85.645 1.00 36.65 72 ILE A O 1
ATOM 440 N N . LEU A 1 73 ? 94.135 112.370 87.795 1.00 35.66 73 LEU A N 1
ATOM 441 C CA . LEU A 1 73 ? 95.022 111.218 87.797 1.00 35.66 73 LEU A CA 1
ATOM 442 C C . LEU A 1 73 ? 94.358 110.097 88.578 1.00 35.66 73 LEU A C 1
ATOM 443 O O . LEU A 1 73 ? 93.779 110.337 89.640 1.00 35.66 73 LEU A O 1
ATOM 448 N N . ASP A 1 74 ? 94.447 108.874 88.062 1.00 38.68 74 ASP A N 1
ATOM 449 C CA . ASP A 1 74 ? 93.921 107.741 88.805 1.00 38.68 74 ASP A CA 1
ATOM 450 C C . ASP A 1 74 ? 94.823 107.450 90.004 1.00 38.68 74 ASP A C 1
ATOM 451 O O . ASP A 1 74 ? 95.920 107.998 90.139 1.00 38.68 74 ASP A O 1
ATOM 456 N N . SER A 1 75 ? 94.350 106.571 90.889 1.00 37.80 75 SER A N 1
ATOM 457 C CA . SER A 1 75 ? 95.027 106.371 92.166 1.00 37.80 75 SER A CA 1
ATOM 458 C C . SER A 1 75 ? 96.452 105.862 91.977 1.00 37.80 75 SER A C 1
ATOM 459 O O . SER A 1 75 ? 97.340 106.179 92.776 1.00 37.80 75 SER A O 1
ATOM 462 N N . ARG A 1 76 ? 96.694 105.088 90.919 1.00 38.43 76 ARG A N 1
ATOM 463 C CA . ARG A 1 76 ? 98.025 104.533 90.690 1.00 38.43 76 ARG A CA 1
ATOM 464 C C . ARG A 1 76 ? 99.054 105.636 90.460 1.00 38.43 76 ARG A C 1
ATOM 465 O O . ARG A 1 76 ? 100.105 105.673 91.116 1.00 38.43 76 ARG A O 1
ATOM 473 N N . GLN A 1 77 ? 98.764 106.544 89.525 1.00 36.19 77 GLN A N 1
ATOM 474 C CA . GLN A 1 77 ? 99.710 107.601 89.185 1.00 36.19 77 GLN A CA 1
ATOM 475 C C . GLN A 1 77 ? 99.905 108.575 90.338 1.00 36.19 77 GLN A C 1
ATOM 476 O O . GLN A 1 77 ? 101.011 109.084 90.539 1.00 36.19 77 GLN A O 1
ATOM 482 N N . VAL A 1 78 ? 98.847 108.866 91.096 1.00 31.83 78 VAL A N 1
ATOM 483 C CA . VAL A 1 78 ? 99.009 109.730 92.261 1.00 31.83 78 VAL A CA 1
ATOM 484 C C . VAL A 1 78 ? 99.879 109.054 93.310 1.00 31.83 78 VAL A C 1
ATOM 485 O O . VAL A 1 78 ? 100.770 109.679 93.895 1.00 31.83 78 VAL A O 1
ATOM 489 N N . CYS A 1 79 ? 99.636 107.767 93.564 1.00 31.13 79 CYS A N 1
ATOM 490 C CA . CYS A 1 79 ? 100.335 107.085 94.644 1.00 31.13 79 CYS A CA 1
ATOM 491 C C . CYS A 1 79 ? 101.805 106.859 94.319 1.00 31.13 79 CYS A C 1
ATOM 492 O O . CYS A 1 79 ? 102.641 106.860 95.229 1.00 31.13 79 CYS A O 1
ATOM 495 N N . VAL A 1 80 ? 102.149 106.674 93.039 1.00 30.60 80 VAL A N 1
ATOM 496 C CA . VAL A 1 80 ? 103.555 106.465 92.688 1.00 30.60 80 VAL A CA 1
ATOM 497 C C . VAL A 1 80 ? 104.385 107.736 92.764 1.00 30.60 80 VAL A C 1
ATOM 498 O O . VAL A 1 80 ? 105.587 107.691 92.474 1.00 30.60 80 VAL A O 1
ATOM 502 N N . GLN A 1 81 ? 103.791 108.869 93.139 1.00 28.76 81 GLN A N 1
ATOM 503 C CA . GLN A 1 81 ? 104.538 110.107 93.320 1.00 28.76 81 GLN A CA 1
ATOM 504 C C . GLN A 1 81 ? 105.001 110.330 94.752 1.00 28.76 81 GLN A C 1
ATOM 505 O O . GLN A 1 81 ? 105.860 111.186 94.979 1.00 28.76 81 GLN A O 1
ATOM 511 N N . TYR A 1 82 ? 104.482 109.609 95.720 1.00 29.23 82 TYR A N 1
ATOM 512 C CA . TYR A 1 82 ? 104.746 109.953 97.141 1.00 29.23 82 TYR A CA 1
ATOM 513 C C . TYR A 1 82 ? 106.088 109.456 97.644 1.00 29.23 82 TYR A C 1
ATOM 514 O O . TYR A 1 82 ? 106.434 109.774 98.772 1.00 29.23 82 TYR A O 1
ATOM 523 N N . MET A 1 83 ? 106.735 108.572 96.902 1.00 30.41 83 MET A N 1
ATOM 524 C CA . MET A 1 83 ? 108.091 108.171 97.261 1.00 30.41 83 MET A CA 1
ATOM 525 C C . MET A 1 83 ? 108.930 108.214 95.994 1.00 30.41 83 MET A C 1
ATOM 526 O O . MET A 1 83 ? 108.707 107.429 95.070 1.00 30.41 83 MET A O 1
ATOM 531 N N . LYS A 1 84 ? 109.882 109.138 95.948 1.00 28.99 84 LYS A N 1
ATOM 532 C CA . LYS A 1 84 ? 110.719 109.343 94.780 1.00 28.99 84 LYS A CA 1
ATOM 533 C C . LYS A 1 84 ? 112.181 109.312 95.202 1.00 28.99 84 LYS A C 1
ATOM 534 O O . LYS A 1 84 ? 112.513 109.048 96.362 1.00 28.99 84 LYS A O 1
ATOM 540 N N . ASP A 1 85 ? 113.059 109.577 94.233 1.00 33.14 85 ASP A N 1
ATOM 541 C CA . ASP A 1 85 ? 114.484 109.697 94.520 1.00 33.14 85 ASP A CA 1
ATOM 542 C C . ASP A 1 85 ? 114.732 110.743 95.598 1.00 33.14 85 ASP A C 1
ATOM 543 O O . ASP A 1 85 ? 115.440 110.489 96.581 1.00 33.14 85 ASP A O 1
ATOM 548 N N . THR A 1 86 ? 114.137 111.926 95.432 1.00 27.60 86 THR A N 1
ATOM 549 C CA . THR A 1 86 ? 114.309 113.001 96.401 1.00 27.60 86 THR A CA 1
ATOM 550 C C . THR A 1 86 ? 113.754 112.610 97.762 1.00 27.60 86 THR A C 1
ATOM 551 O O . THR A 1 86 ? 114.355 112.909 98.799 1.00 27.60 86 THR A O 1
ATOM 555 N N . ASN A 1 87 ? 112.602 111.943 97.776 1.00 28.67 87 ASN A N 1
ATOM 556 C CA . ASN A 1 87 ? 111.979 111.583 99.041 1.00 28.67 87 ASN A CA 1
ATOM 557 C C . ASN A 1 87 ? 112.793 110.512 99.765 1.00 28.67 87 ASN A C 1
ATOM 558 O O . ASN A 1 87 ? 112.925 110.557 100.993 1.00 28.67 87 ASN A O 1
ATOM 563 N N . MET A 1 88 ? 113.369 109.562 99.023 1.00 28.37 88 MET A N 1
ATOM 564 C CA . MET A 1 88 ? 114.256 108.575 99.634 1.00 28.37 88 MET A CA 1
ATOM 565 C C . MET A 1 88 ? 115.536 109.218 100.155 1.00 28.37 88 MET A C 1
ATOM 566 O O . MET A 1 88 ? 116.042 108.830 101.214 1.00 28.37 88 MET A O 1
ATOM 571 N N . LEU A 1 89 ? 116.086 110.187 99.418 1.00 23.29 89 LEU A N 1
ATOM 572 C CA . LEU A 1 89 ? 117.244 110.921 99.921 1.00 23.29 89 LEU A CA 1
ATOM 573 C C . LEU A 1 89 ? 116.904 111.648 101.214 1.00 23.29 89 LEU A C 1
ATOM 574 O O . LEU A 1 89 ? 117.693 111.647 102.169 1.00 23.29 89 LEU A O 1
ATOM 579 N N . PHE A 1 90 ? 115.725 112.268 101.262 1.00 26.16 90 PHE A N 1
ATOM 580 C CA . PHE A 1 90 ? 115.272 112.931 102.477 1.00 26.16 90 PHE A CA 1
ATOM 581 C C . PHE A 1 90 ? 115.143 111.941 103.627 1.00 26.16 90 PHE A C 1
ATOM 582 O O . PHE A 1 90 ? 115.533 112.242 104.757 1.00 26.16 90 PHE A O 1
ATOM 590 N N . LEU A 1 91 ? 114.594 110.755 103.355 1.00 22.68 91 LEU A N 1
ATOM 591 C CA . LEU A 1 91 ? 114.449 109.742 104.398 1.00 22.68 91 LEU A CA 1
ATOM 592 C C . LEU A 1 91 ? 115.804 109.272 104.915 1.00 22.68 91 LEU A C 1
ATOM 593 O O . LEU A 1 91 ? 115.989 109.099 106.125 1.00 22.68 91 LEU A O 1
ATOM 598 N N . GLY A 1 92 ? 116.760 109.046 104.013 1.00 25.19 92 GLY A N 1
ATOM 599 C CA . GLY A 1 92 ? 118.092 108.653 104.448 1.00 25.19 92 GLY A CA 1
ATOM 600 C C . GLY A 1 92 ? 118.764 109.720 105.288 1.00 25.19 92 GLY A C 1
ATOM 601 O O . GLY A 1 92 ? 119.379 109.422 106.319 1.00 25.19 92 GLY A O 1
ATOM 602 N N . GLY A 1 93 ? 118.649 110.981 104.865 1.00 22.50 93 GLY A N 1
ATOM 603 C CA . GLY A 1 93 ? 119.162 112.071 105.676 1.00 22.50 93 GLY A CA 1
ATOM 604 C C . GLY A 1 93 ? 118.484 112.157 107.028 1.00 22.50 93 GLY A C 1
ATOM 605 O O . GLY A 1 93 ? 119.125 112.453 108.036 1.00 22.50 93 GLY A O 1
ATOM 606 N N . LEU A 1 94 ? 117.177 111.890 107.070 1.00 25.50 94 LEU A N 1
ATOM 607 C CA . LEU A 1 94 ? 116.458 111.891 108.339 1.00 25.50 94 LEU A CA 1
ATOM 608 C C . LEU A 1 94 ? 116.953 110.784 109.256 1.00 25.50 94 LEU A C 1
ATOM 609 O O . LEU A 1 94 ? 117.063 110.979 110.467 1.00 25.50 94 LEU A O 1
ATOM 614 N N . ILE A 1 95 ? 117.234 109.606 108.698 1.00 24.68 95 ILE A N 1
ATOM 615 C CA . ILE A 1 95 ? 117.747 108.504 109.510 1.00 24.68 95 ILE A CA 1
ATOM 616 C C . ILE A 1 95 ? 119.131 108.843 110.056 1.00 24.68 95 ILE A C 1
ATOM 617 O O . ILE A 1 95 ? 119.436 108.587 111.230 1.00 24.68 95 ILE A O 1
ATOM 622 N N . VAL A 1 96 ? 119.986 109.435 109.219 1.00 24.63 96 VAL A N 1
ATOM 623 C CA . VAL A 1 96 ? 121.302 109.862 109.692 1.00 24.63 96 VAL A CA 1
ATOM 624 C C . VAL A 1 96 ? 121.161 110.923 110.779 1.00 24.63 96 VAL A C 1
ATOM 625 O O . VAL A 1 96 ? 121.903 110.925 111.769 1.00 24.63 96 VAL A O 1
ATOM 629 N N . ALA A 1 97 ? 120.204 111.838 110.617 1.00 27.20 97 ALA A N 1
ATOM 630 C CA . ALA A 1 97 ? 119.954 112.848 111.640 1.00 27.20 97 ALA A CA 1
ATOM 631 C C . ALA A 1 97 ? 119.449 112.217 112.930 1.00 27.20 97 ALA A C 1
ATOM 632 O O . ALA A 1 97 ? 119.771 112.689 114.022 1.00 27.20 97 ALA A O 1
ATOM 634 N N . VAL A 1 98 ? 118.637 111.164 112.821 1.00 28.49 98 VAL A N 1
ATOM 635 C CA . VAL A 1 98 ? 118.200 110.427 114.004 1.00 28.49 98 VAL A CA 1
ATOM 636 C C . VAL A 1 98 ? 119.401 109.836 114.723 1.00 28.49 98 VAL A C 1
ATOM 637 O O . VAL A 1 98 ? 119.485 109.866 115.955 1.00 28.49 98 VAL A O 1
ATOM 641 N N . ALA A 1 99 ? 120.348 109.284 113.963 1.00 29.48 99 ALA A N 1
ATOM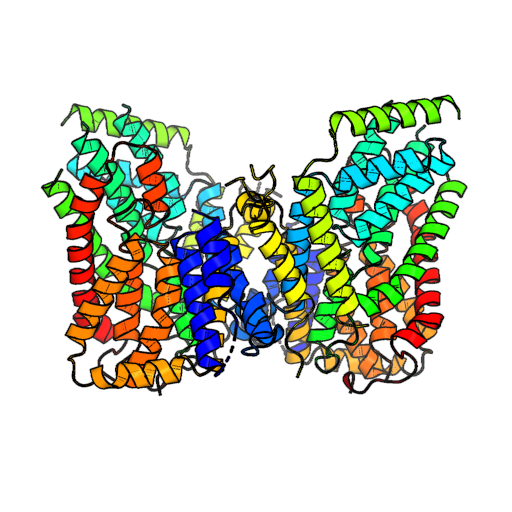 642 C CA . ALA A 1 99 ? 121.578 108.785 114.571 1.00 29.48 99 ALA A CA 1
ATOM 643 C C . ALA A 1 99 ? 122.345 109.906 115.265 1.00 29.48 99 ALA A C 1
ATOM 644 O O . ALA A 1 99 ? 122.869 109.721 116.369 1.00 29.48 99 ALA A O 1
ATOM 646 N N . VAL A 1 100 ? 122.423 111.075 114.628 1.00 31.48 100 VAL A N 1
ATOM 647 C CA . VAL A 1 100 ? 123.152 112.201 115.210 1.00 31.48 100 VAL A CA 1
ATOM 648 C C . VAL A 1 100 ? 122.496 112.657 116.510 1.00 31.48 100 VAL A C 1
ATOM 649 O O . VAL A 1 100 ? 123.178 112.927 117.506 1.00 31.48 100 VAL A O 1
ATOM 653 N N . GLU A 1 101 ? 121.167 112.756 116.521 1.00 35.49 101 GLU A N 1
ATOM 654 C CA . GLU A 1 101 ? 120.463 113.229 117.707 1.00 35.49 101 GLU A CA 1
ATOM 655 C C . GLU A 1 101 ? 120.412 112.188 118.815 1.00 35.49 101 GLU A C 1
ATOM 656 O O . GLU A 1 101 ? 120.361 112.553 119.994 1.00 35.49 101 GLU A O 1
ATOM 662 N N . ARG A 1 102 ? 120.417 110.900 118.465 1.00 35.60 102 ARG A N 1
ATOM 663 C CA . ARG A 1 102 ? 120.355 109.855 119.480 1.00 35.60 102 ARG A CA 1
ATOM 664 C C . ARG A 1 102 ? 121.579 109.885 120.384 1.00 35.60 102 ARG A C 1
ATOM 665 O O . ARG A 1 102 ? 121.469 109.693 121.599 1.00 35.60 102 ARG A O 1
ATOM 673 N N . TRP A 1 103 ? 122.754 110.120 119.808 1.00 34.72 103 TRP A N 1
ATOM 674 C CA . TRP A 1 103 ? 124.008 110.070 120.543 1.00 34.72 103 TRP A CA 1
ATOM 675 C C . TRP A 1 103 ? 124.503 111.448 120.961 1.00 34.72 103 TRP A C 1
ATOM 676 O O . TRP A 1 103 ? 125.626 111.563 121.460 1.00 34.72 103 TRP A O 1
ATOM 687 N N . ASN A 1 104 ? 123.691 112.490 120.766 1.00 40.64 104 ASN A N 1
ATOM 688 C CA . ASN A 1 104 ? 124.011 113.850 121.208 1.00 40.64 104 ASN A CA 1
ATOM 689 C C . ASN A 1 104 ? 125.291 114.369 120.559 1.00 40.64 104 ASN A C 1
ATOM 690 O O . ASN A 1 104 ? 126.039 115.144 121.155 1.00 40.64 104 ASN A O 1
ATOM 695 N N . LEU A 1 105 ? 125.551 113.931 119.327 1.00 38.55 105 LEU A N 1
ATOM 696 C CA . LEU A 1 105 ? 126.704 114.443 118.596 1.00 38.55 105 LEU A CA 1
ATOM 697 C C . LEU A 1 105 ? 126.529 115.918 118.258 1.00 38.55 105 LEU A C 1
ATOM 698 O O . LEU A 1 105 ? 127.467 116.711 118.400 1.00 38.55 105 LEU A O 1
ATOM 703 N N . HIS A 1 106 ? 125.332 116.299 117.809 1.00 41.86 106 HIS A N 1
ATOM 704 C CA . HIS A 1 106 ? 125.059 117.695 117.488 1.00 41.86 106 HIS A CA 1
ATOM 705 C C . HIS A 1 106 ? 125.180 118.575 118.726 1.00 41.86 106 HIS A C 1
ATOM 706 O O . HIS A 1 106 ? 125.739 119.677 118.664 1.00 41.86 106 HIS A O 1
ATOM 713 N N . LYS A 1 107 ? 124.672 118.097 119.864 1.00 46.31 107 LYS A N 1
ATOM 714 C CA . LYS A 1 107 ? 124.816 118.836 121.113 1.00 46.31 107 LYS A CA 1
ATOM 715 C C . LYS A 1 107 ? 126.280 118.970 121.507 1.00 46.31 107 LYS A C 1
ATOM 716 O O . LYS A 1 107 ? 126.703 120.019 122.008 1.00 46.31 107 LYS A O 1
ATOM 722 N N . ARG A 1 108 ? 127.067 117.911 121.301 1.00 49.17 108 ARG A N 1
ATOM 723 C CA . ARG A 1 108 ? 128.491 117.974 121.614 1.00 49.17 108 ARG A CA 1
ATOM 724 C C . ARG A 1 108 ? 129.198 119.006 120.751 1.00 49.17 108 ARG A C 1
ATOM 725 O O . ARG A 1 108 ? 130.014 119.791 121.245 1.00 49.17 108 ARG A O 1
ATOM 733 N N . ILE A 1 109 ? 128.899 119.015 119.451 1.00 45.79 109 ILE A N 1
ATOM 734 C CA . ILE A 1 109 ? 129.502 119.996 118.555 1.00 45.79 109 ILE A CA 1
ATOM 735 C C . ILE A 1 109 ? 129.115 121.405 118.983 1.00 45.79 109 ILE A C 1
ATOM 736 O O . ILE A 1 109 ? 129.957 122.311 119.044 1.00 45.79 109 ILE A O 1
ATOM 741 N N . ALA A 1 110 ? 127.834 121.603 119.304 1.00 49.35 110 ALA A N 1
ATOM 742 C CA . ALA A 1 110 ? 127.362 122.919 119.719 1.00 49.35 110 ALA A CA 1
ATOM 743 C C . ALA A 1 110 ? 128.086 123.395 120.971 1.00 49.35 110 ALA A C 1
ATOM 744 O O . ALA A 1 110 ? 128.596 124.519 121.013 1.00 49.35 110 ALA A O 1
ATOM 746 N N . LEU A 1 111 ? 128.153 122.547 121.999 1.00 55.40 111 LEU A N 1
ATOM 747 C CA . LEU A 1 111 ? 128.785 122.955 123.250 1.00 55.40 111 LEU A CA 1
ATOM 748 C C . LEU A 1 111 ? 130.282 123.184 123.075 1.00 55.40 111 LEU A C 1
ATOM 749 O O . LEU A 1 111 ? 130.833 124.151 123.616 1.00 55.40 111 LEU A O 1
ATOM 754 N N . ARG A 1 112 ? 130.957 122.314 122.319 1.00 58.45 112 ARG A N 1
ATOM 755 C CA . ARG A 1 112 ? 132.388 122.483 122.095 1.00 58.45 112 ARG A CA 1
ATOM 756 C C . ARG A 1 112 ? 132.686 123.787 121.368 1.00 58.45 112 ARG A C 1
ATOM 757 O O . ARG A 1 112 ? 133.577 124.543 121.773 1.00 58.45 112 ARG A O 1
ATOM 765 N N . THR A 1 113 ? 131.934 124.084 120.306 1.00 57.34 113 THR A N 1
ATOM 766 C CA . THR A 1 113 ? 132.198 125.308 119.559 1.00 57.34 113 THR A CA 1
ATOM 767 C C . THR A 1 113 ? 131.801 126.543 120.362 1.00 57.34 113 THR A C 1
ATOM 768 O O . THR A 1 113 ? 132.456 127.587 120.264 1.00 57.34 113 THR A O 1
ATOM 772 N N . LEU A 1 114 ? 130.739 126.447 121.168 1.00 58.05 114 LEU A N 1
ATOM 773 C CA . LEU A 1 114 ? 130.347 127.576 122.005 1.00 58.05 114 LEU A CA 1
ATOM 774 C C . LEU A 1 114 ? 131.396 127.863 123.069 1.00 58.05 114 LEU A C 1
ATOM 775 O O . LEU A 1 114 ? 131.632 129.025 123.421 1.00 58.05 114 LEU A O 1
ATOM 780 N N . LEU A 1 115 ? 132.030 126.819 123.604 1.00 64.49 115 LEU A N 1
ATOM 781 C CA . LEU A 1 115 ? 133.123 127.044 124.542 1.00 64.49 115 LEU A CA 1
ATOM 782 C C . LEU A 1 115 ? 134.371 127.554 123.834 1.00 64.49 115 LEU A C 1
ATOM 783 O O . LEU A 1 115 ? 135.168 128.282 124.436 1.00 64.49 115 LEU A O 1
ATOM 788 N N . TRP A 1 116 ? 134.562 127.182 122.567 1.00 67.52 116 TRP A N 1
ATOM 789 C CA . TRP A 1 116 ? 135.708 127.696 121.821 1.00 67.52 116 TRP A CA 1
ATOM 790 C C . TRP A 1 116 ? 135.562 129.184 121.519 1.00 67.52 116 TRP A C 1
ATOM 791 O O . TRP A 1 116 ? 136.521 129.949 121.675 1.00 67.52 116 TRP A O 1
ATOM 802 N N . VAL A 1 117 ? 134.375 129.613 121.079 1.00 67.97 117 VAL A N 1
ATOM 803 C CA . VAL A 1 117 ? 134.207 130.994 120.629 1.00 67.97 117 VAL A CA 1
ATOM 804 C C . VAL A 1 117 ? 134.282 131.978 121.792 1.00 67.97 117 VAL A C 1
ATOM 805 O O . VAL A 1 117 ? 134.765 133.104 121.626 1.00 67.97 117 VAL A O 1
ATOM 809 N N . GLY A 1 118 ? 133.813 131.590 122.969 1.00 74.50 118 GLY A N 1
ATOM 810 C CA . GLY A 1 118 ? 133.771 132.472 124.118 1.00 74.50 118 GLY A CA 1
ATOM 811 C C . GLY A 1 118 ? 132.351 132.718 124.595 1.00 74.50 118 GLY A C 1
ATOM 812 O O . GLY A 1 118 ? 131.369 132.312 123.975 1.00 74.50 118 GLY A O 1
ATOM 813 N N . ALA A 1 119 ? 132.266 133.405 125.735 1.00 84.30 119 ALA A N 1
ATOM 814 C CA . ALA A 1 119 ? 130.994 133.617 126.410 1.00 84.30 119 ALA A CA 1
ATOM 815 C C . ALA A 1 119 ? 130.640 135.081 126.639 1.00 84.30 119 ALA A C 1
ATOM 816 O O . ALA A 1 119 ? 129.577 135.357 127.208 1.00 84.30 119 ALA A O 1
ATOM 818 N N . LYS A 1 120 ? 131.484 136.020 126.225 1.00 86.28 120 LYS A N 1
ATOM 819 C CA . LYS A 1 120 ? 131.107 137.424 126.295 1.00 86.28 120 LYS A CA 1
ATOM 820 C C . LYS A 1 120 ? 129.890 137.652 125.403 1.00 86.28 120 LYS A C 1
ATOM 821 O O . LYS A 1 120 ? 129.785 137.029 124.341 1.00 86.28 120 LYS A O 1
ATOM 827 N N . PRO A 1 121 ? 128.964 138.540 125.787 1.00 86.84 121 PRO A N 1
ATOM 828 C CA . PRO A 1 121 ? 127.643 138.556 125.126 1.00 86.84 121 PRO A CA 1
ATOM 829 C C . PRO A 1 121 ? 127.678 138.676 123.609 1.00 86.84 121 PRO A C 1
ATOM 830 O O . PRO A 1 121 ? 126.932 137.958 122.931 1.00 86.84 121 PRO A O 1
ATOM 834 N N . ALA A 1 122 ? 128.527 139.546 123.054 1.00 83.51 122 ALA A N 1
ATOM 835 C CA . ALA A 1 122 ? 128.590 139.688 121.601 1.00 83.51 122 ALA A CA 1
ATOM 836 C C . ALA A 1 122 ? 129.108 138.413 120.946 1.00 83.51 122 ALA A C 1
ATOM 837 O O . ALA A 1 122 ? 128.458 137.846 120.056 1.00 83.51 122 ALA A O 1
ATOM 839 N N . ARG A 1 123 ? 130.271 137.933 121.395 1.00 80.21 123 ARG A N 1
ATOM 840 C CA . ARG A 1 123 ? 130.804 136.669 120.900 1.00 80.21 123 ARG A CA 1
ATOM 841 C C . ARG A 1 123 ? 129.885 135.509 121.257 1.00 80.21 123 ARG A C 1
ATOM 842 O O . ARG A 1 123 ? 129.844 134.511 120.536 1.00 80.21 123 ARG A O 1
ATOM 850 N N . LEU A 1 124 ? 129.129 135.634 122.348 1.00 76.61 124 LEU A N 1
ATOM 851 C CA . LEU A 1 124 ? 128.187 134.590 122.732 1.00 76.61 124 LEU A CA 1
ATOM 852 C C . LEU A 1 124 ? 127.079 134.447 121.695 1.00 76.61 124 LEU A C 1
ATOM 853 O O . LEU A 1 124 ? 126.771 133.338 121.238 1.00 76.61 124 LEU A O 1
ATOM 858 N N . MET A 1 125 ? 126.458 135.570 121.320 1.00 70.71 125 MET A N 1
ATOM 859 C CA . MET A 1 125 ? 125.431 135.546 120.283 1.00 70.71 125 MET A CA 1
ATOM 860 C C . MET A 1 125 ? 126.012 135.096 118.949 1.00 70.71 125 MET A C 1
ATOM 861 O O . MET A 1 125 ? 125.379 134.322 118.218 1.00 70.71 125 MET A O 1
ATOM 866 N N . LEU A 1 126 ? 127.216 135.573 118.617 1.00 65.58 126 LEU A N 1
ATOM 867 C CA . LEU A 1 126 ? 127.862 135.148 117.378 1.00 65.58 126 LEU A CA 1
ATOM 868 C C . LEU A 1 126 ? 128.064 133.638 117.358 1.00 65.58 126 LEU A C 1
ATOM 869 O O . LEU A 1 126 ? 127.769 132.978 116.356 1.00 65.58 126 LEU A O 1
ATOM 874 N N . GLY A 1 127 ? 128.552 133.074 118.463 1.00 59.48 127 GLY A N 1
ATOM 875 C CA . GLY A 1 127 ? 128.775 131.642 118.522 1.00 59.48 127 GLY A CA 1
ATOM 876 C C . GLY A 1 127 ? 127.491 130.842 118.455 1.00 59.48 127 GLY A C 1
ATOM 877 O O . GLY A 1 127 ? 127.431 129.815 117.776 1.00 59.48 127 GLY A O 1
ATOM 878 N N . PHE A 1 128 ? 126.453 131.283 119.172 1.00 57.11 128 PHE A N 1
ATOM 879 C CA . PHE A 1 128 ? 125.171 130.586 119.104 1.00 57.11 128 PHE A CA 1
ATOM 880 C C . PHE A 1 128 ? 124.616 130.589 117.686 1.00 57.11 128 PHE A C 1
ATOM 881 O O . PHE A 1 128 ? 124.158 129.554 117.188 1.00 57.11 128 PHE A O 1
ATOM 889 N N . MET A 1 129 ? 124.656 131.740 117.012 1.00 53.27 129 MET A N 1
ATOM 890 C CA . MET A 1 129 ? 124.181 131.783 115.633 1.00 53.27 129 MET A CA 1
ATOM 891 C C . MET A 1 129 ? 125.026 130.897 114.728 1.00 53.27 129 MET A C 1
ATOM 892 O O . MET A 1 129 ? 124.491 130.186 113.869 1.00 53.27 129 MET A O 1
ATOM 897 N N . GLY A 1 130 ? 126.347 130.919 114.914 1.00 47.35 130 GLY A N 1
ATOM 898 C CA . GLY A 1 130 ? 127.216 130.109 114.078 1.00 47.35 130 GLY A CA 1
ATOM 899 C C . GLY A 1 130 ? 126.966 128.624 114.243 1.00 47.35 130 GLY A C 1
ATOM 900 O O . GLY A 1 130 ? 126.875 127.888 113.262 1.00 47.35 130 GLY A O 1
ATOM 901 N N . VAL A 1 131 ? 126.846 128.164 115.490 1.00 46.14 131 VAL A N 1
ATOM 902 C CA . VAL A 1 131 ? 126.625 126.741 115.725 1.00 46.14 131 VAL A CA 1
ATOM 903 C C . VAL A 1 131 ? 125.230 126.332 115.271 1.00 46.14 131 VAL A C 1
ATOM 904 O O . VAL A 1 131 ? 125.040 125.234 114.739 1.00 46.14 131 VAL A O 1
ATOM 908 N N . THR A 1 132 ? 124.232 127.201 115.466 1.00 43.00 132 THR A N 1
ATOM 909 C CA . THR A 1 132 ? 122.887 126.876 115.010 1.00 43.00 132 THR A CA 1
ATOM 910 C C . THR A 1 132 ? 122.839 126.751 113.494 1.00 43.00 132 THR A C 1
ATOM 911 O O . THR A 1 132 ? 122.236 125.813 112.961 1.00 43.00 132 THR A O 1
ATOM 915 N N . ALA A 1 133 ? 123.485 127.677 112.781 1.00 38.70 133 ALA A N 1
ATOM 916 C CA . ALA A 1 133 ? 123.527 127.595 111.326 1.00 38.70 133 ALA A CA 1
ATOM 917 C C . ALA A 1 133 ? 124.348 126.398 110.860 1.00 38.70 133 ALA A C 1
ATOM 918 O O . ALA A 1 133 ? 124.000 125.750 109.867 1.00 38.70 133 ALA A O 1
ATOM 920 N N . LEU A 1 134 ? 125.456 126.118 111.541 1.00 39.73 134 LEU A N 1
ATOM 921 C CA . LEU A 1 134 ? 126.296 124.954 111.181 1.00 39.73 134 LEU A CA 1
ATOM 922 C C . LEU A 1 134 ? 125.487 123.667 111.339 1.00 39.73 134 LEU A C 1
ATOM 923 O O . LEU A 1 134 ? 125.457 122.900 110.403 1.00 39.73 134 LEU A O 1
ATOM 928 N N . LEU A 1 135 ? 124.832 123.468 112.467 1.00 37.70 135 LEU A N 1
ATOM 929 C CA . LEU A 1 135 ? 124.098 122.229 112.689 1.00 37.70 135 LEU A CA 1
ATOM 930 C C . LEU A 1 135 ? 122.834 122.163 111.844 1.00 37.70 135 LEU A C 1
ATOM 931 O O . LEU A 1 135 ? 122.384 121.068 111.493 1.00 37.70 135 LEU A O 1
ATOM 936 N N . SER A 1 136 ? 122.255 123.315 111.500 1.00 37.71 136 SER A N 1
ATOM 937 C CA . SER A 1 136 ? 121.086 123.333 110.632 1.00 37.71 136 SER A CA 1
ATOM 938 C C . SER A 1 136 ? 121.414 122.953 109.198 1.00 37.71 136 SER A C 1
ATOM 939 O O . SER A 1 136 ? 120.494 122.664 108.428 1.00 37.71 136 SER A O 1
ATOM 942 N N . MET A 1 137 ? 122.661 123.121 108.819 1.00 37.16 137 MET A N 1
ATOM 943 C CA . MET A 1 137 ? 123.074 122.749 107.458 1.00 37.16 137 MET A CA 1
ATOM 944 C C . MET A 1 137 ? 122.922 121.253 107.377 1.00 37.16 137 MET A C 1
ATOM 945 O O . MET A 1 137 ? 122.763 120.738 106.293 1.00 37.16 137 MET A O 1
ATOM 950 N N . TRP A 1 138 ? 122.911 120.607 108.524 1.00 33.38 138 TRP A N 1
ATOM 951 C CA . TRP A 1 138 ? 122.962 119.123 108.529 1.00 33.38 138 TRP A CA 1
ATOM 952 C C . TRP A 1 138 ? 121.693 118.529 109.129 1.00 33.38 138 TRP A C 1
ATOM 953 O O . TRP A 1 138 ? 121.216 117.539 108.602 1.00 33.38 138 TRP A O 1
ATOM 964 N N . ILE A 1 139 ? 121.160 119.139 110.174 1.00 36.56 139 ILE A N 1
ATOM 965 C CA . ILE A 1 139 ? 119.934 118.647 110.863 1.00 36.56 139 ILE A CA 1
ATOM 966 C C . ILE A 1 139 ? 118.717 119.500 110.462 1.00 36.56 139 ILE A C 1
ATOM 967 O O . ILE A 1 139 ? 118.905 120.596 109.927 1.00 36.56 139 ILE A O 1
ATOM 972 N N . SER A 1 140 ? 117.503 119.012 110.700 1.00 38.11 140 SER A N 1
ATOM 973 C CA . SER A 1 140 ? 116.271 119.811 110.456 1.00 38.11 140 SER A CA 1
ATOM 974 C C . SER A 1 140 ? 116.333 121.123 111.230 1.00 38.11 140 SER A C 1
ATOM 975 O O . SER A 1 140 ? 116.889 121.133 112.335 1.00 38.11 140 SER A O 1
ATOM 978 N N . ASN A 1 141 ? 115.764 122.173 110.647 1.00 37.03 141 ASN A N 1
ATOM 979 C CA . ASN A 1 141 ? 115.661 123.435 111.369 1.00 37.03 141 ASN A CA 1
ATOM 980 C C . ASN A 1 141 ? 114.916 123.242 112.681 1.00 37.03 141 ASN A C 1
ATOM 981 O O . ASN A 1 141 ? 115.314 123.782 113.720 1.00 37.03 141 ASN A O 1
ATOM 986 N N . THR A 1 142 ? 113.840 122.453 112.649 1.00 38.85 142 THR A N 1
ATOM 987 C CA . THR A 1 142 ? 113.046 122.210 113.848 1.00 38.85 142 THR A CA 1
ATOM 988 C C . THR A 1 142 ? 113.868 121.512 114.923 1.00 38.85 142 THR A C 1
ATOM 989 O O . THR A 1 142 ? 113.863 121.923 116.087 1.00 38.85 142 THR A O 1
ATOM 993 N N . ALA A 1 143 ? 114.592 120.453 114.549 1.00 39.72 143 ALA A N 1
ATOM 994 C CA . ALA A 1 143 ? 115.368 119.706 115.536 1.00 39.72 143 ALA A CA 1
ATOM 995 C C . ALA A 1 143 ? 116.543 120.524 116.057 1.00 39.72 143 ALA A C 1
ATOM 996 O O . ALA A 1 143 ? 116.843 120.498 117.258 1.00 39.72 143 ALA A O 1
ATOM 998 N N . THR A 1 144 ? 117.219 121.259 115.170 1.00 39.58 144 THR A N 1
ATOM 999 C CA . THR A 1 144 ? 118.310 122.122 115.605 1.00 39.58 144 THR A CA 1
ATOM 1000 C C . THR A 1 144 ? 117.818 123.169 116.593 1.00 39.58 144 THR A C 1
ATOM 1001 O O . THR A 1 144 ? 118.461 123.415 117.619 1.00 39.58 144 THR A O 1
ATOM 1005 N N . THR A 1 145 ? 116.676 123.795 116.299 1.00 41.10 145 THR A N 1
ATOM 1006 C CA . THR A 1 145 ? 116.104 124.771 117.219 1.00 41.10 145 THR A CA 1
ATOM 1007 C C . THR A 1 145 ? 115.718 124.121 118.543 1.00 41.10 145 THR A C 1
ATOM 1008 O O . THR A 1 145 ? 116.012 124.657 119.619 1.00 41.10 145 THR A O 1
ATOM 1012 N N . ALA A 1 146 ? 115.072 122.953 118.481 1.00 41.24 146 ALA A N 1
ATOM 1013 C CA . ALA A 1 146 ? 114.626 122.276 119.693 1.00 41.24 146 ALA A CA 1
ATOM 1014 C C . ALA A 1 146 ? 115.797 121.871 120.574 1.00 41.24 146 ALA A C 1
ATOM 1015 O O . ALA A 1 146 ? 115.648 121.773 121.796 1.00 41.24 146 ALA A O 1
ATOM 1017 N N . MET A 1 147 ? 116.962 121.617 119.977 1.00 43.89 147 MET A N 1
ATOM 1018 C CA . MET A 1 147 ? 118.140 121.335 120.790 1.00 43.89 147 MET A CA 1
ATOM 1019 C C . MET A 1 147 ? 118.790 122.611 121.313 1.00 43.89 147 MET A C 1
ATOM 1020 O O . MET A 1 147 ? 119.190 122.669 122.481 1.00 43.89 147 MET A O 1
ATOM 1025 N N . MET A 1 148 ? 118.916 123.636 120.467 1.00 47.97 148 MET A N 1
ATOM 1026 C CA . MET A 1 148 ? 119.692 124.813 120.838 1.00 47.97 148 MET A CA 1
ATOM 1027 C C . MET A 1 148 ? 118.984 125.686 121.865 1.00 47.97 148 MET A C 1
ATOM 1028 O O . MET A 1 148 ? 119.629 126.201 122.784 1.00 47.97 148 MET A O 1
ATOM 1033 N N . VAL A 1 149 ? 117.670 125.881 121.720 1.00 53.72 149 VAL A N 1
ATOM 1034 C CA . VAL A 1 149 ? 116.987 126.909 122.513 1.00 53.72 149 VAL A CA 1
ATOM 1035 C C . VAL A 1 149 ? 116.985 126.585 124.001 1.00 53.72 149 VAL A C 1
ATOM 1036 O O . VAL A 1 149 ? 117.044 127.520 124.814 1.00 53.72 149 VAL A O 1
ATOM 1040 N N . PRO A 1 150 ? 116.886 125.324 124.443 1.00 55.93 150 PRO A N 1
ATOM 1041 C CA . PRO A 1 150 ? 117.060 125.058 125.882 1.00 55.93 150 PRO A CA 1
ATOM 1042 C C . PRO A 1 150 ? 118.407 125.501 126.433 1.00 55.93 150 PRO A C 1
ATOM 1043 O O . PRO A 1 150 ? 118.491 125.845 127.619 1.00 55.93 150 PRO A O 1
ATOM 1047 N N . ILE A 1 151 ? 119.462 125.515 125.615 1.00 59.36 151 ILE A N 1
ATOM 1048 C CA . ILE A 1 151 ? 120.765 125.964 126.102 1.00 59.36 151 ILE A CA 1
ATOM 1049 C C . ILE A 1 151 ? 120.709 127.436 126.498 1.00 59.36 151 ILE A C 1
ATOM 1050 O O . ILE A 1 151 ? 121.138 127.819 127.594 1.00 59.36 151 ILE A O 1
ATOM 1055 N N . VAL A 1 152 ? 120.164 128.285 125.621 1.00 64.50 152 VAL A N 1
ATOM 1056 C CA . VAL A 1 152 ? 120.035 129.692 125.990 1.00 64.50 152 VAL A CA 1
ATOM 1057 C C . VAL A 1 152 ? 118.987 129.871 127.073 1.00 64.50 152 VAL A C 1
ATOM 1058 O O . VAL A 1 152 ? 119.063 130.821 127.854 1.00 64.50 152 VAL A O 1
ATOM 1062 N N . GLU A 1 153 ? 117.989 128.988 127.142 1.00 69.78 153 GLU A N 1
ATOM 1063 C CA . GLU A 1 153 ? 117.033 129.071 128.241 1.00 69.78 153 GLU A CA 1
ATOM 1064 C C . GLU A 1 153 ? 117.738 128.893 129.580 1.00 69.78 153 GLU A C 1
ATOM 1065 O O . GLU A 1 153 ? 117.519 129.671 130.517 1.00 69.78 153 GLU A O 1
ATOM 1071 N N . ALA A 1 154 ? 118.615 127.892 129.671 1.00 72.28 154 ALA A N 1
ATOM 1072 C CA . ALA A 1 154 ? 119.394 127.687 130.888 1.00 72.28 154 ALA A CA 1
ATOM 1073 C C . ALA A 1 154 ? 120.353 128.845 131.137 1.00 72.28 154 ALA A C 1
ATOM 1074 O O . ALA A 1 154 ? 120.547 129.260 132.286 1.00 72.28 154 ALA A O 1
ATOM 1076 N N . ILE A 1 155 ? 120.971 129.373 130.077 1.00 73.83 155 ILE A N 1
ATOM 1077 C CA . ILE A 1 155 ? 121.928 130.468 130.241 1.00 73.83 155 ILE A CA 1
ATOM 1078 C C . ILE A 1 155 ? 121.229 131.718 130.768 1.00 73.83 155 ILE A C 1
ATOM 1079 O O . ILE A 1 155 ? 121.700 132.364 131.712 1.00 73.83 155 ILE A O 1
ATOM 1084 N N . LEU A 1 156 ? 120.090 132.073 130.168 1.00 75.91 156 LEU A N 1
ATOM 1085 C CA . LEU A 1 156 ? 119.341 133.248 130.599 1.00 75.91 156 LEU A CA 1
ATOM 1086 C C . LEU A 1 156 ? 118.727 133.046 131.976 1.00 75.91 156 LEU A C 1
ATOM 1087 O O . LEU A 1 156 ? 118.568 134.014 132.729 1.00 75.91 156 LEU A O 1
ATOM 1092 N N . GLN A 1 157 ? 118.370 131.806 132.321 1.00 78.51 157 GLN A N 1
ATOM 1093 C CA . GLN A 1 157 ? 117.911 131.526 133.677 1.00 78.51 157 GLN A CA 1
ATOM 1094 C C . GLN A 1 157 ? 119.000 131.837 134.695 1.00 78.51 157 GLN A C 1
ATOM 1095 O O . GLN A 1 157 ? 118.723 132.390 135.765 1.00 78.51 157 GLN A O 1
ATOM 1101 N N . GLN A 1 158 ? 120.243 131.491 134.378 1.00 82.20 158 GLN A N 1
ATOM 1102 C CA . GLN A 1 158 ? 121.370 131.761 135.261 1.00 82.20 158 GLN A CA 1
ATOM 1103 C C . GLN A 1 158 ? 121.667 133.255 135.338 1.00 82.20 158 GLN A C 1
ATOM 1104 O O . GLN A 1 158 ? 122.241 133.833 134.415 1.00 82.20 158 GLN A O 1
ATOM 1110 N N . ARG A 1 201 ? 117.776 140.300 131.404 1.00 94.58 201 ARG A N 1
ATOM 1111 C CA . ARG A 1 201 ? 117.431 141.366 130.471 1.00 94.58 201 ARG A CA 1
ATOM 1112 C C . ARG A 1 201 ? 116.471 140.880 129.390 1.00 94.58 201 ARG A C 1
ATOM 1113 O O . ARG A 1 201 ? 116.752 139.916 128.678 1.00 94.58 201 ARG A O 1
ATOM 1121 N N . LYS A 1 202 ? 115.332 141.568 129.280 1.00 93.40 202 LYS A N 1
ATOM 1122 C CA . LYS A 1 202 ? 114.337 141.223 128.270 1.00 93.40 202 LYS A CA 1
ATOM 1123 C C . LYS A 1 202 ? 114.907 141.376 126.865 1.00 93.40 202 LYS A C 1
ATOM 1124 O O . LYS A 1 202 ? 114.692 140.517 125.998 1.00 93.40 202 LYS A O 1
ATOM 1130 N N . ARG A 1 203 ? 115.641 142.465 126.628 1.00 91.17 203 ARG A N 1
ATOM 1131 C CA . ARG A 1 203 ? 116.309 142.671 125.347 1.00 91.17 203 ARG A CA 1
ATOM 1132 C C . ARG A 1 203 ? 117.243 141.514 125.014 1.00 91.17 203 ARG A C 1
ATOM 1133 O O . ARG A 1 203 ? 117.227 141.001 123.889 1.00 91.17 203 ARG A O 1
ATOM 1141 N N . LEU A 1 204 ? 118.058 141.088 125.981 1.00 85.59 204 LEU A N 1
ATOM 1142 C CA . LEU A 1 204 ? 119.009 140.009 125.732 1.00 85.59 204 LEU A CA 1
ATOM 1143 C C . LEU A 1 204 ? 118.300 138.685 125.469 1.00 85.59 204 LEU A C 1
ATOM 1144 O O . LEU A 1 204 ? 118.726 137.908 124.606 1.00 85.59 204 LEU A O 1
ATOM 1149 N N . CYS A 1 205 ? 117.229 138.400 126.216 1.00 81.99 205 CYS A N 1
ATOM 1150 C CA . CYS A 1 205 ? 116.474 137.172 125.982 1.00 81.99 205 CYS A CA 1
ATOM 1151 C C . CYS A 1 205 ? 115.875 137.159 124.583 1.00 81.99 205 CYS A C 1
ATOM 1152 O O . CYS A 1 205 ? 115.949 136.145 123.873 1.00 81.99 205 CYS A O 1
ATOM 1155 N N . LYS A 1 206 ? 115.274 138.280 124.172 1.00 79.86 206 LYS A N 1
ATOM 1156 C CA . LYS A 1 206 ? 114.778 138.392 122.806 1.00 79.86 206 LYS A CA 1
ATOM 1157 C C . LYS A 1 206 ? 115.898 138.136 121.813 1.00 79.86 206 LYS A C 1
ATOM 1158 O O . LYS A 1 206 ? 115.752 137.331 120.885 1.00 79.86 206 LYS A O 1
ATOM 1164 N N . ALA A 1 207 ? 117.042 138.789 122.022 1.00 75.09 207 ALA A N 1
ATOM 1165 C CA . ALA A 1 207 ? 118.161 138.657 121.099 1.00 75.09 207 ALA A CA 1
ATOM 1166 C C . ALA A 1 207 ? 118.570 137.200 120.936 1.00 75.09 207 ALA A C 1
ATOM 1167 O O . ALA A 1 207 ? 118.658 136.695 119.814 1.00 75.09 207 ALA A O 1
ATOM 1169 N N . MET A 1 208 ? 118.799 136.503 122.049 1.00 70.76 208 MET A N 1
ATOM 1170 C CA . MET A 1 208 ? 119.301 135.133 121.975 1.00 70.76 208 MET A CA 1
ATOM 1171 C C . MET A 1 208 ? 118.272 134.181 121.370 1.00 70.76 208 MET A C 1
ATOM 1172 O O . MET A 1 208 ? 118.584 133.420 120.443 1.00 70.76 208 MET A O 1
ATOM 1177 N N . THR A 1 209 ? 117.039 134.204 121.879 1.00 65.64 209 THR A N 1
ATOM 1178 C CA . THR A 1 209 ? 116.047 133.239 121.414 1.00 65.64 209 THR A CA 1
ATOM 1179 C C . THR A 1 209 ? 115.737 133.467 119.932 1.00 65.64 209 THR A C 1
ATOM 1180 O O . THR A 1 209 ? 115.717 132.518 119.118 1.00 65.64 209 THR A O 1
ATOM 1184 N N . LEU A 1 210 ? 115.563 134.738 119.553 1.00 61.80 210 LEU A N 1
ATOM 1185 C CA . LEU A 1 210 ? 115.407 135.083 118.151 1.00 61.80 210 LEU A CA 1
ATOM 1186 C C . LEU A 1 210 ? 116.582 134.582 117.331 1.00 61.80 210 LEU A C 1
ATOM 1187 O O . LEU A 1 210 ? 116.405 133.757 116.431 1.00 61.80 210 LEU A O 1
ATOM 1192 N N . CYS A 1 211 ? 117.803 135.001 117.674 1.00 57.98 211 CYS A N 1
ATOM 1193 C CA . CYS A 1 211 ? 118.934 134.681 116.816 1.00 57.98 211 CYS A CA 1
ATOM 1194 C C . CYS A 1 211 ? 119.090 133.181 116.657 1.00 57.98 211 CYS A C 1
ATOM 1195 O O . CYS A 1 211 ? 119.547 132.723 115.609 1.00 57.98 211 CYS A O 1
ATOM 1198 N N . ILE A 1 212 ? 118.663 132.395 117.647 1.00 51.73 212 ILE A N 1
ATOM 1199 C CA . ILE A 1 212 ? 118.661 130.950 117.444 1.00 51.73 212 ILE A CA 1
ATOM 1200 C C . ILE A 1 212 ? 117.700 130.566 116.330 1.00 51.73 212 ILE A C 1
ATOM 1201 O O . ILE A 1 212 ? 118.062 129.812 115.419 1.00 51.73 212 ILE A O 1
ATOM 1206 N N . CYS A 1 213 ? 116.454 131.056 116.384 1.00 48.69 213 CYS A N 1
ATOM 1207 C CA . CYS A 1 213 ? 115.538 130.632 115.317 1.00 48.69 213 CYS A CA 1
ATOM 1208 C C . CYS A 1 213 ? 115.993 131.146 113.951 1.00 48.69 213 CYS A C 1
ATOM 1209 O O . CYS A 1 213 ? 115.922 130.419 112.946 1.00 48.69 213 CYS A O 1
ATOM 1212 N N . TYR A 1 214 ? 116.468 132.392 113.894 1.00 50.96 214 TYR A N 1
ATOM 1213 C CA . TYR A 1 214 ? 116.868 132.955 112.609 1.00 50.96 214 TYR A CA 1
ATOM 1214 C C . TYR A 1 214 ? 118.076 132.212 112.054 1.00 50.96 214 TYR A C 1
ATOM 1215 O O . TYR A 1 214 ? 118.137 131.918 110.854 1.00 50.96 214 TYR A O 1
ATOM 1224 N N . ALA A 1 215 ? 119.051 131.902 112.916 1.00 41.75 215 ALA A N 1
ATOM 1225 C CA . ALA A 1 215 ? 120.224 131.153 112.493 1.00 41.75 215 ALA A CA 1
ATOM 1226 C C . ALA A 1 215 ? 119.849 129.750 112.046 1.00 41.75 215 ALA A C 1
ATOM 1227 O O . ALA A 1 215 ? 120.428 129.230 111.090 1.00 41.75 215 ALA A O 1
ATOM 1229 N N . ALA A 1 216 ? 118.886 129.122 112.722 1.00 37.97 216 ALA A N 1
ATOM 1230 C CA . ALA A 1 216 ? 118.425 127.808 112.292 1.00 37.97 216 ALA A CA 1
ATOM 1231 C C . ALA A 1 216 ? 117.875 127.862 110.874 1.00 37.97 216 ALA A C 1
ATOM 1232 O O . ALA A 1 216 ? 118.263 127.060 110.018 1.00 37.97 216 ALA A O 1
ATOM 1234 N N . SER A 1 217 ? 116.993 128.827 110.597 1.00 38.12 217 SER A N 1
ATOM 1235 C CA . SER A 1 217 ? 116.446 128.945 109.244 1.00 38.12 217 SER A CA 1
ATOM 1236 C C . SER A 1 217 ? 117.548 129.218 108.219 1.00 38.12 217 SER A C 1
ATOM 1237 O O . SER A 1 217 ? 117.643 128.538 107.182 1.00 38.12 217 SER A O 1
ATOM 1240 N N . ILE A 1 218 ? 118.409 130.198 108.510 1.00 37.77 218 ILE A N 1
ATOM 1241 C CA . ILE A 1 218 ? 119.440 130.596 107.555 1.00 37.77 218 ILE A CA 1
ATOM 1242 C C . ILE A 1 218 ? 120.384 129.433 107.273 1.00 37.77 218 ILE A C 1
ATOM 1243 O O . ILE A 1 218 ? 120.679 129.121 106.115 1.00 37.77 218 ILE A O 1
ATOM 1248 N N . GLY A 1 219 ? 120.849 128.757 108.326 1.00 35.17 219 GLY A N 1
ATOM 1249 C CA . GLY A 1 219 ? 121.742 127.628 108.138 1.00 35.17 219 GLY A CA 1
ATOM 1250 C C . GLY A 1 219 ? 121.080 126.468 107.424 1.00 35.17 219 GLY A C 1
ATOM 1251 O O . GLY A 1 219 ? 121.722 125.770 106.636 1.00 35.17 219 GLY A O 1
ATOM 1252 N N . GLY A 1 220 ? 119.790 126.243 107.686 1.00 32.54 220 GLY A N 1
ATOM 1253 C CA . GLY A 1 220 ? 119.073 125.219 106.953 1.00 32.54 220 GLY A CA 1
ATOM 1254 C C . GLY A 1 220 ? 119.017 125.497 105.468 1.00 32.54 220 GLY A C 1
ATOM 1255 O O . GLY A 1 220 ? 118.937 124.567 104.662 1.00 32.54 220 GLY A O 1
ATOM 1256 N N . THR A 1 221 ? 119.060 126.774 105.082 1.00 33.77 221 THR A N 1
ATOM 1257 C CA . THR A 1 221 ? 119.104 127.083 103.652 1.00 33.77 221 THR A CA 1
ATOM 1258 C C . THR A 1 221 ? 120.361 126.554 102.960 1.00 33.77 221 THR A C 1
ATOM 1259 O O . THR A 1 221 ? 120.377 126.460 101.728 1.00 33.77 221 THR A O 1
ATOM 1263 N N . ALA A 1 222 ? 121.409 126.200 103.713 1.00 34.72 222 ALA A N 1
ATOM 1264 C CA . ALA A 1 222 ? 122.722 125.974 103.109 1.00 34.72 222 ALA A CA 1
ATOM 1265 C C . ALA A 1 222 ? 122.772 124.696 102.274 1.00 34.72 222 ALA A C 1
ATOM 1266 O O . ALA A 1 222 ? 123.339 124.694 101.176 1.00 34.72 222 ALA A O 1
ATOM 1268 N N . THR A 1 223 ? 122.208 123.601 102.774 1.00 34.22 223 THR A N 1
ATOM 1269 C CA . THR A 1 223 ? 122.288 122.315 102.096 1.00 34.22 223 THR A CA 1
ATOM 1270 C C . THR A 1 223 ? 120.903 121.861 101.656 1.00 34.22 223 THR A C 1
ATOM 1271 O O . THR A 1 223 ? 119.882 122.361 102.134 1.00 34.22 223 THR A O 1
ATOM 1275 N N . LEU A 1 224 ? 120.880 120.901 100.726 1.00 33.47 224 LEU A N 1
ATOM 1276 C CA . LEU A 1 224 ? 119.608 120.360 100.256 1.00 33.47 224 LEU A CA 1
ATOM 1277 C C . LEU A 1 224 ? 118.834 119.696 101.385 1.00 33.47 224 LEU A C 1
ATOM 1278 O O . LEU A 1 224 ? 117.620 119.887 101.511 1.00 33.47 224 LEU A O 1
ATOM 1283 N N . THR A 1 225 ? 119.514 118.911 102.211 1.00 32.31 225 THR A N 1
ATOM 1284 C CA . THR A 1 225 ? 118.872 118.215 103.315 1.00 32.31 225 THR A CA 1
ATOM 1285 C C . THR A 1 225 ? 118.795 119.058 104.578 1.00 32.31 225 THR A C 1
ATOM 1286 O O . THR A 1 225 ? 118.255 118.590 105.586 1.00 32.31 225 THR A O 1
ATOM 1290 N N . GLY A 1 226 ? 119.326 120.281 104.551 1.00 33.36 226 GLY A N 1
ATOM 1291 C CA . GLY A 1 226 ? 119.281 121.122 105.735 1.00 33.36 226 GLY A CA 1
ATOM 1292 C C . GLY A 1 226 ? 117.875 121.551 106.101 1.00 33.36 226 GLY A C 1
ATOM 1293 O O . GLY A 1 226 ? 117.516 121.593 107.280 1.00 33.36 226 GLY A O 1
ATOM 1294 N N . THR A 1 227 ? 117.060 121.873 105.101 1.00 32.35 227 THR A N 1
ATOM 1295 C CA . THR A 1 227 ? 115.695 122.311 105.341 1.00 32.35 227 THR A CA 1
ATOM 1296 C C . THR A 1 227 ? 114.779 121.709 104.287 1.00 32.35 227 THR A C 1
ATOM 1297 O O . THR A 1 227 ? 115.213 121.311 103.204 1.00 32.35 227 THR A O 1
ATOM 1301 N N . GLY A 1 228 ? 113.487 121.638 104.634 1.00 31.28 228 GLY A N 1
ATOM 1302 C CA . GLY A 1 228 ? 112.475 121.082 103.770 1.00 31.28 228 GLY A CA 1
ATOM 1303 C C . GLY A 1 228 ? 112.260 121.788 102.441 1.00 31.28 228 GLY A C 1
ATOM 1304 O O . GLY A 1 228 ? 112.028 121.112 101.437 1.00 31.28 228 GLY A O 1
ATOM 1305 N N . PRO A 1 229 ? 112.284 123.125 102.402 1.00 29.89 229 PRO A N 1
ATOM 1306 C CA . PRO A 1 229 ? 112.140 123.797 101.096 1.00 29.89 229 PRO A CA 1
ATOM 1307 C C . PRO A 1 229 ? 113.170 123.378 100.062 1.00 29.89 229 PRO A C 1
ATOM 1308 O O . PRO A 1 229 ? 112.838 123.298 98.876 1.00 29.89 229 PRO A O 1
ATOM 1312 N N . ASN A 1 230 ? 114.413 123.114 100.467 1.00 29.92 230 ASN A N 1
ATOM 1313 C CA . ASN A 1 230 ? 115.417 122.669 99.504 1.00 29.92 230 ASN A CA 1
ATOM 1314 C C . ASN A 1 230 ? 115.090 121.281 98.966 1.00 29.92 230 ASN A C 1
ATOM 1315 O O . ASN A 1 230 ? 115.276 121.006 97.773 1.00 29.92 230 ASN A O 1
ATOM 1320 N N . VAL A 1 231 ? 114.600 120.392 99.835 1.00 30.16 231 VAL A N 1
ATOM 1321 C CA . VAL A 1 231 ? 114.154 119.077 99.386 1.00 30.16 231 VAL A CA 1
ATOM 1322 C C . VAL A 1 231 ? 112.988 119.220 98.419 1.00 30.16 231 VAL A C 1
ATOM 1323 O O . VAL A 1 231 ? 112.908 118.511 97.408 1.00 30.16 231 VAL A O 1
ATOM 1327 N N . VAL A 1 232 ? 112.064 120.137 98.719 1.00 27.96 232 VAL A N 1
ATOM 1328 C CA . VAL A 1 232 ? 110.965 120.418 97.801 1.00 27.96 232 VAL A CA 1
ATOM 1329 C C . VAL A 1 232 ? 111.506 120.885 96.462 1.00 27.96 232 VAL A C 1
ATOM 1330 O O . VAL A 1 232 ? 111.028 120.467 95.408 1.00 27.96 232 VAL A O 1
ATOM 1334 N N . LEU A 1 233 ? 112.495 121.778 96.483 1.00 31.89 233 LEU A N 1
ATOM 1335 C CA . LEU A 1 233 ? 113.050 122.291 95.237 1.00 31.89 233 LEU A CA 1
ATOM 1336 C C . LEU A 1 233 ? 113.661 121.172 94.409 1.00 31.89 233 LEU A C 1
ATOM 1337 O O . LEU A 1 233 ? 113.436 121.096 93.198 1.00 31.89 233 LEU A O 1
ATOM 1342 N N . LEU A 1 234 ? 114.424 120.285 95.047 1.00 33.35 234 LEU A N 1
ATOM 1343 C CA . LEU A 1 234 ? 115.017 119.163 94.324 1.00 33.35 234 LEU A CA 1
ATOM 1344 C C . LEU A 1 234 ? 113.940 118.251 93.742 1.00 33.35 234 LEU A C 1
ATOM 1345 O O . LEU A 1 234 ? 113.998 117.862 92.564 1.00 33.35 234 LEU A O 1
ATOM 1350 N N . GLY A 1 235 ? 112.932 117.919 94.551 1.00 33.55 235 GLY A N 1
ATOM 1351 C CA . GLY A 1 235 ? 111.873 117.044 94.078 1.00 33.55 235 GLY A CA 1
ATOM 1352 C C . GLY A 1 235 ? 111.074 117.644 92.939 1.00 33.55 235 GLY A C 1
ATOM 1353 O O . GLY A 1 235 ? 110.755 116.959 91.967 1.00 33.55 235 GLY A O 1
ATOM 1354 N N . GLN A 1 236 ? 110.741 118.933 93.038 1.00 37.35 236 GLN A N 1
ATOM 1355 C CA . GLN A 1 236 ? 109.982 119.579 91.974 1.00 37.35 236 GLN A CA 1
ATOM 1356 C C . GLN A 1 236 ? 110.840 119.823 90.743 1.00 37.35 236 GLN A C 1
ATOM 1357 O O . GLN A 1 236 ? 110.311 119.885 89.634 1.00 37.35 236 GLN A O 1
ATOM 1363 N N . MET A 1 237 ? 112.153 119.978 90.907 1.00 42.92 237 MET A N 1
ATOM 1364 C CA . MET A 1 237 ? 113.016 120.055 89.736 1.00 42.92 237 MET A CA 1
ATOM 1365 C C . MET A 1 237 ? 113.019 118.731 88.989 1.00 42.92 237 MET A C 1
ATOM 1366 O O . MET A 1 237 ? 112.983 118.707 87.754 1.00 42.92 237 MET A O 1
ATOM 1371 N N . ASN A 1 238 ? 113.055 117.616 89.725 1.00 42.80 238 ASN A N 1
ATOM 1372 C CA . ASN A 1 238 ? 112.940 116.312 89.077 1.00 42.80 238 ASN A CA 1
ATOM 1373 C C . ASN A 1 238 ? 111.565 116.121 88.440 1.00 42.80 238 ASN A C 1
ATOM 1374 O O . ASN A 1 238 ? 111.460 115.618 87.315 1.00 42.80 238 ASN A O 1
ATOM 1379 N N . GLU A 1 239 ? 110.503 116.516 89.145 1.00 39.13 239 GLU A N 1
ATOM 1380 C CA . GLU A 1 239 ? 109.142 116.286 88.667 1.00 39.13 239 GLU A CA 1
ATOM 1381 C C . GLU A 1 239 ? 108.818 117.140 87.446 1.00 39.13 239 GLU A C 1
ATOM 1382 O O . GLU A 1 239 ? 108.319 116.633 86.435 1.00 39.13 239 GLU A O 1
ATOM 1388 N N . LEU A 1 240 ? 109.094 118.440 87.523 1.00 43.40 240 LEU A N 1
ATOM 1389 C CA . LEU A 1 240 ? 108.703 119.394 86.495 1.00 43.40 240 LEU A CA 1
ATOM 1390 C C . LEU A 1 240 ? 109.687 119.445 85.338 1.00 43.40 240 LEU A C 1
ATOM 1391 O O . LEU A 1 240 ? 109.286 119.729 84.204 1.00 43.40 240 LEU A O 1
ATOM 1396 N N . PHE A 1 241 ? 110.965 119.177 85.600 1.00 47.59 241 PHE A N 1
ATOM 1397 C CA . PHE A 1 241 ? 112.021 119.233 84.590 1.00 47.59 241 PHE A CA 1
ATOM 1398 C C . PHE A 1 241 ? 112.819 117.939 84.662 1.00 47.59 241 PHE A C 1
ATOM 1399 O O . PHE A 1 241 ? 113.930 117.911 85.209 1.00 47.59 241 PHE A O 1
ATOM 1407 N N . PRO A 1 242 ? 112.277 116.843 84.126 1.00 55.21 242 PRO A N 1
ATOM 1408 C CA . PRO A 1 242 ? 113.000 115.562 84.201 1.00 55.21 242 PRO A CA 1
ATOM 1409 C C . PRO A 1 242 ? 114.349 115.585 83.508 1.00 55.21 242 PRO A C 1
ATOM 1410 O O . PRO A 1 242 ? 115.280 114.908 83.963 1.00 55.21 242 PRO A O 1
ATOM 1414 N N . ASP A 1 243 ? 114.489 116.347 82.421 1.00 61.69 243 ASP A N 1
ATOM 1415 C CA . ASP A 1 243 ? 115.752 116.380 81.693 1.00 61.69 243 ASP A CA 1
ATOM 1416 C C . ASP A 1 243 ? 116.850 117.098 82.465 1.00 61.69 243 ASP A C 1
ATOM 1417 O O . ASP A 1 243 ? 118.016 117.035 82.062 1.00 61.69 243 ASP A O 1
ATOM 1422 N N . SER A 1 244 ? 116.505 117.789 83.551 1.00 60.08 244 SER A N 1
ATOM 1423 C CA . SER A 1 244 ? 117.498 118.357 84.462 1.00 60.08 244 SER A CA 1
ATOM 1424 C C . SER A 1 244 ? 117.855 117.278 85.478 1.00 60.08 244 SER A C 1
ATOM 1425 O O . SER A 1 244 ? 117.416 117.285 86.630 1.00 60.08 244 SER A O 1
ATOM 1428 N N . LYS A 1 245 ? 118.668 116.324 85.023 1.00 62.04 245 LYS A N 1
ATOM 1429 C CA . LYS A 1 245 ? 118.937 115.125 85.810 1.00 62.04 245 LYS A CA 1
ATOM 1430 C C . LYS A 1 245 ? 119.644 115.462 87.118 1.00 62.04 245 LYS A C 1
ATOM 1431 O O . LYS A 1 245 ? 119.104 115.240 88.208 1.00 62.04 245 LYS A O 1
ATOM 1437 N N . ASP A 1 246 ? 120.858 116.010 87.031 1.00 55.66 246 ASP A N 1
ATOM 1438 C CA . ASP A 1 246 ? 121.671 116.256 88.216 1.00 55.66 246 ASP A CA 1
ATOM 1439 C C . ASP A 1 246 ? 122.197 117.685 88.273 1.00 55.66 246 ASP A C 1
ATOM 1440 O O . ASP A 1 246 ? 123.225 117.931 88.912 1.00 55.66 246 ASP A O 1
ATOM 1445 N N . LEU A 1 247 ? 121.518 118.631 87.621 1.00 47.72 247 LEU A N 1
ATOM 1446 C CA . LEU A 1 247 ? 121.970 120.018 87.664 1.00 47.72 247 LEU A CA 1
ATOM 1447 C C . LEU A 1 247 ? 121.928 120.564 89.085 1.00 47.72 247 LEU A C 1
ATOM 1448 O O . LEU A 1 247 ? 122.854 121.258 89.519 1.00 47.72 247 LEU A O 1
ATOM 1453 N N . VAL A 1 248 ? 120.868 120.259 89.824 1.00 41.61 248 VAL A N 1
ATOM 1454 C CA . VAL A 1 248 ? 120.765 120.612 91.232 1.00 41.61 248 VAL A CA 1
ATOM 1455 C C . VAL A 1 248 ? 121.080 119.366 92.046 1.00 41.61 248 VAL A C 1
ATOM 1456 O O . VAL A 1 248 ? 120.362 118.363 91.966 1.00 41.61 248 VAL A O 1
ATOM 1460 N N . ASN A 1 249 ? 122.159 119.426 92.818 1.00 39.43 249 ASN A N 1
ATOM 1461 C CA . ASN A 1 249 ? 122.572 118.318 93.664 1.00 39.43 249 ASN A CA 1
ATOM 1462 C C . ASN A 1 249 ? 123.215 118.898 94.913 1.00 39.43 249 ASN A C 1
ATOM 1463 O O . ASN A 1 249 ? 123.292 120.116 95.084 1.00 39.43 249 ASN A O 1
ATOM 1468 N N . PHE A 1 250 ? 123.680 118.009 95.793 1.00 33.87 250 PHE A N 1
ATOM 1469 C CA . PHE A 1 250 ? 124.237 118.455 97.065 1.00 33.87 250 PHE A CA 1
ATOM 1470 C C . PHE A 1 250 ? 125.425 119.385 96.853 1.00 33.87 250 PHE A C 1
ATOM 1471 O O . PHE A 1 250 ? 125.526 120.432 97.503 1.00 33.87 250 PHE A O 1
ATOM 1479 N N . ALA A 1 251 ? 126.318 119.035 95.926 1.00 37.19 251 ALA A N 1
ATOM 1480 C CA . ALA A 1 251 ? 127.513 119.843 95.706 1.00 37.19 251 ALA A CA 1
ATOM 1481 C C . ALA A 1 251 ? 127.167 121.200 95.102 1.00 37.19 251 ALA A C 1
ATOM 1482 O O . ALA A 1 251 ? 127.623 122.240 95.591 1.00 37.19 251 ALA A O 1
ATOM 1484 N N . SER A 1 252 ? 126.362 121.210 94.036 1.00 38.70 252 SER A N 1
ATOM 1485 C CA . SER A 1 252 ? 126.028 122.469 93.377 1.00 38.70 252 SER A CA 1
ATOM 1486 C C . SER A 1 252 ? 125.179 123.360 94.276 1.00 38.70 252 SER A C 1
ATOM 1487 O O . SER A 1 252 ? 125.412 124.574 94.359 1.00 38.70 252 SER A O 1
ATOM 1490 N N . TRP A 1 253 ? 124.194 122.776 94.963 1.00 35.15 253 TRP A N 1
ATOM 1491 C CA . TRP A 1 253 ? 123.385 123.567 95.881 1.00 35.15 253 TRP A CA 1
ATOM 1492 C C . TRP A 1 253 ? 124.228 124.122 97.017 1.00 35.15 253 TRP A C 1
ATOM 1493 O O . TRP A 1 253 ? 124.035 125.268 97.433 1.00 35.15 253 TRP A O 1
ATOM 1504 N N . PHE A 1 254 ? 125.149 123.318 97.553 1.00 36.64 254 PHE A N 1
ATOM 1505 C CA . PHE A 1 254 ? 126.025 123.819 98.605 1.00 36.64 254 PHE A CA 1
ATOM 1506 C C . PHE A 1 254 ? 126.885 124.965 98.094 1.00 36.64 254 PHE A C 1
ATOM 1507 O O . PHE A 1 254 ? 127.010 125.997 98.758 1.00 36.64 254 PHE A O 1
ATOM 1515 N N . ALA A 1 255 ? 127.453 124.817 96.895 1.00 38.89 255 ALA A N 1
ATOM 1516 C CA . ALA A 1 255 ? 128.282 125.877 96.331 1.00 38.89 255 ALA A CA 1
ATOM 1517 C C . ALA A 1 255 ? 127.485 127.161 96.144 1.00 38.89 255 ALA A C 1
ATOM 1518 O O . ALA A 1 255 ? 128.014 128.262 96.330 1.00 38.89 255 ALA A O 1
ATOM 1520 N N . PHE A 1 256 ? 126.210 127.041 95.766 1.00 42.56 256 PHE A N 1
ATOM 1521 C CA . PHE A 1 256 ? 125.394 128.236 95.576 1.00 42.56 256 PHE A CA 1
ATOM 1522 C C . PHE A 1 256 ? 124.980 128.861 96.905 1.00 42.56 256 PHE A C 1
ATOM 1523 O O . PHE A 1 256 ? 125.019 130.088 97.056 1.00 42.56 256 PHE A O 1
ATOM 1531 N N . ALA A 1 257 ? 124.587 128.043 97.879 1.00 39.51 257 ALA A N 1
ATOM 1532 C CA . ALA A 1 257 ? 123.892 128.546 99.056 1.00 39.51 257 ALA A CA 1
ATOM 1533 C C . ALA A 1 257 ? 124.803 128.816 100.245 1.00 39.51 257 ALA A C 1
ATOM 1534 O O . ALA A 1 257 ? 124.467 129.663 101.079 1.00 39.51 257 ALA A O 1
ATOM 1536 N N . PHE A 1 258 ? 125.932 128.117 100.362 1.00 41.22 258 PHE A N 1
ATOM 1537 C CA . PHE A 1 258 ? 126.824 128.330 101.499 1.00 41.22 258 PHE A CA 1
ATOM 1538 C C . PHE A 1 258 ? 127.384 129.745 101.568 1.00 41.22 258 PHE A C 1
ATOM 1539 O O . PHE A 1 258 ? 127.325 130.349 102.652 1.00 41.22 258 PHE A O 1
ATOM 1547 N N . PRO A 1 259 ? 127.945 130.328 100.498 1.00 43.36 259 PRO A N 1
ATOM 1548 C CA . PRO A 1 259 ? 128.350 131.741 100.599 1.00 43.36 259 PRO A CA 1
ATOM 1549 C C . PRO A 1 259 ? 127.184 132.657 100.912 1.00 43.36 259 PRO A C 1
ATOM 1550 O O . PRO A 1 259 ? 127.314 133.588 101.717 1.00 43.36 259 PRO A O 1
ATOM 1554 N N . ASN A 1 260 ? 126.029 132.391 100.305 1.00 45.49 260 ASN A N 1
ATOM 1555 C CA . ASN A 1 260 ? 124.847 133.204 100.555 1.00 45.49 260 ASN A CA 1
ATOM 1556 C C . ASN A 1 260 ? 124.326 132.996 101.972 1.00 45.49 260 ASN A C 1
ATOM 1557 O O . ASN A 1 260 ? 123.868 133.947 102.618 1.00 45.49 260 ASN A O 1
ATOM 1562 N N . MET A 1 261 ? 124.417 131.767 102.485 1.00 42.23 261 MET A N 1
ATOM 1563 C CA . MET A 1 261 ? 124.081 131.527 103.884 1.00 42.23 261 MET A CA 1
ATOM 1564 C C . MET A 1 261 ? 125.002 132.310 104.809 1.00 42.23 261 MET A C 1
ATOM 1565 O O . MET A 1 261 ? 124.549 132.887 105.803 1.00 42.23 261 MET A O 1
ATOM 1570 N N . LEU A 1 262 ? 126.304 132.321 104.510 1.00 44.49 262 LEU A N 1
ATOM 1571 C CA . LEU A 1 262 ? 127.246 133.069 105.337 1.00 44.49 262 LEU A CA 1
ATOM 1572 C C . LEU A 1 262 ? 126.940 134.559 105.306 1.00 44.49 262 LEU A C 1
ATOM 1573 O O . LEU A 1 262 ? 127.005 135.235 106.338 1.00 44.49 262 LEU A O 1
ATOM 1578 N N . VAL A 1 263 ? 126.609 135.087 104.127 1.00 48.74 263 VAL A N 1
ATOM 1579 C CA . VAL A 1 263 ? 126.273 136.504 104.018 1.00 48.74 263 VAL A CA 1
ATOM 1580 C C . VAL A 1 263 ? 125.023 136.822 104.833 1.00 48.74 263 VAL A C 1
ATOM 1581 O O . VAL A 1 263 ? 124.982 137.818 105.576 1.00 48.74 263 VAL A O 1
ATOM 1585 N N . MET A 1 264 ? 123.989 135.979 104.723 1.00 48.64 264 MET A N 1
ATOM 1586 C CA . MET A 1 264 ? 122.780 136.208 105.508 1.00 48.64 264 MET A CA 1
ATOM 1587 C C . MET A 1 264 ? 123.073 136.146 106.997 1.00 48.64 264 MET A C 1
ATOM 1588 O O . MET A 1 264 ? 122.558 136.958 107.766 1.00 48.64 264 MET A O 1
ATOM 1593 N N . LEU A 1 265 ? 123.869 135.165 107.427 1.00 49.27 265 LEU A N 1
ATOM 1594 C CA . LEU A 1 265 ? 124.160 135.017 108.848 1.00 49.27 265 LEU A CA 1
ATOM 1595 C C . LEU A 1 265 ? 124.965 136.198 109.372 1.00 49.27 265 LEU A C 1
ATOM 1596 O O . LEU A 1 265 ? 124.730 136.668 110.491 1.00 49.27 265 LEU A O 1
ATOM 1601 N N . LEU A 1 266 ? 125.911 136.699 108.574 1.00 54.57 266 LEU A N 1
ATOM 1602 C CA . LEU A 1 266 ? 126.678 137.871 108.977 1.00 54.57 266 LEU A CA 1
ATOM 1603 C C . LEU A 1 266 ? 125.772 139.083 109.147 1.00 54.57 266 LEU A C 1
ATOM 1604 O O . LEU A 1 266 ? 125.821 139.772 110.175 1.00 54.57 266 LEU A O 1
ATOM 1609 N N . PHE A 1 267 ? 124.924 139.355 108.149 1.00 58.02 267 PHE A N 1
ATOM 1610 C CA . PHE A 1 267 ? 124.024 140.497 108.272 1.00 58.02 267 PHE A CA 1
ATOM 1611 C C . PHE A 1 267 ? 123.005 140.304 109.388 1.00 58.02 267 PHE A C 1
ATOM 1612 O O . PHE A 1 267 ? 122.632 141.275 110.051 1.00 58.02 267 PHE A O 1
ATOM 1620 N N . ALA A 1 268 ? 122.554 139.070 109.619 1.00 59.03 268 ALA A N 1
ATOM 1621 C CA . ALA A 1 268 ? 121.618 138.804 110.704 1.00 59.03 268 ALA A CA 1
ATOM 1622 C C . ALA A 1 268 ? 122.255 139.081 112.056 1.00 59.03 268 ALA A C 1
ATOM 1623 O O . ALA A 1 268 ? 121.644 139.711 112.925 1.00 59.03 268 ALA A O 1
ATOM 1625 N N . TRP A 1 269 ? 123.487 138.607 112.254 1.00 63.57 269 TRP A N 1
ATOM 1626 C CA . TRP A 1 269 ? 124.186 138.877 113.504 1.00 63.57 269 TRP A CA 1
ATOM 1627 C C . TRP A 1 269 ? 124.412 140.370 113.690 1.00 63.57 269 TRP A C 1
ATOM 1628 O O . TRP A 1 269 ? 124.214 140.903 114.789 1.00 63.57 269 TRP A O 1
ATOM 1639 N N . LEU A 1 270 ? 124.802 141.068 112.620 1.00 66.21 270 LEU A N 1
ATOM 1640 C CA . LEU A 1 270 ? 125.008 142.510 112.712 1.00 66.21 270 LEU A CA 1
ATOM 1641 C C . LEU A 1 270 ? 123.716 143.230 113.084 1.00 66.21 270 LEU A C 1
ATOM 1642 O O . LEU A 1 270 ? 123.704 144.098 113.964 1.00 66.21 270 LEU A O 1
ATOM 1647 N N . TRP A 1 271 ? 122.612 142.870 112.427 1.00 68.84 271 TRP A N 1
ATOM 1648 C CA . TRP A 1 271 ? 121.336 143.532 112.674 1.00 68.84 271 TRP A CA 1
ATOM 1649 C C . TRP A 1 271 ? 120.844 143.263 114.090 1.00 68.84 271 TRP A C 1
ATOM 1650 O O . TRP A 1 271 ? 120.370 144.173 114.782 1.00 68.84 271 TRP A O 1
ATOM 1661 N N . LEU A 1 272 ? 120.956 142.010 114.542 1.00 70.78 272 LEU A N 1
ATOM 1662 C CA . LEU A 1 272 ? 120.496 141.650 115.877 1.00 70.78 272 LEU A CA 1
ATOM 1663 C C . LEU A 1 272 ? 121.372 142.263 116.958 1.00 70.78 272 LEU A C 1
ATOM 1664 O O . LEU A 1 272 ? 120.891 142.528 118.066 1.00 70.78 272 LEU A O 1
ATOM 1669 N N . GLN A 1 273 ? 122.654 142.493 116.666 1.00 76.47 273 GLN A N 1
ATOM 1670 C CA . GLN A 1 273 ? 123.495 143.219 117.609 1.00 76.47 273 GLN A CA 1
ATOM 1671 C C . GLN A 1 273 ? 123.161 144.705 117.604 1.00 76.47 273 GLN A C 1
ATOM 1672 O O . GLN A 1 273 ? 123.269 145.376 118.637 1.00 76.47 273 GLN A O 1
ATOM 1678 N N . PHE A 1 274 ? 122.755 145.236 116.447 1.00 78.86 274 PHE A N 1
ATOM 1679 C CA . PHE A 1 274 ? 122.374 146.643 116.366 1.00 78.86 274 PHE A CA 1
ATOM 1680 C C . PHE A 1 274 ? 121.109 146.918 117.170 1.00 78.86 274 PHE A C 1
ATOM 1681 O O . PHE A 1 274 ? 121.068 147.846 117.986 1.00 78.86 274 PHE A O 1
ATOM 1689 N N . VAL A 1 275 ? 120.060 146.122 116.951 1.00 78.55 275 VAL A N 1
ATOM 1690 C CA . VAL A 1 275 ? 118.807 146.357 117.664 1.00 78.55 275 VAL A CA 1
ATOM 1691 C C . VAL A 1 275 ? 118.937 145.979 119.135 1.00 78.55 275 VAL A C 1
ATOM 1692 O O . VAL A 1 275 ? 118.460 146.701 120.018 1.00 78.55 275 VAL A O 1
ATOM 1696 N N . TYR A 1 276 ? 119.579 144.853 119.425 1.00 80.03 276 TYR A N 1
ATOM 1697 C CA . TYR A 1 276 ? 119.755 144.422 120.806 1.00 80.03 276 TYR A CA 1
ATOM 1698 C C . TYR A 1 276 ? 121.223 144.491 121.209 1.00 80.03 276 TYR A C 1
ATOM 1699 O O . TYR A 1 276 ? 121.550 144.493 122.395 1.00 80.03 276 TYR A O 1
ATOM 1708 N N . SER A 1 291 ? 129.066 141.859 129.423 1.00 96.35 291 SER A N 1
ATOM 1709 C CA . SER A 1 291 ? 129.567 142.113 130.768 1.00 96.35 291 SER A CA 1
ATOM 1710 C C . SER A 1 291 ? 130.310 140.899 131.315 1.00 96.35 291 SER A C 1
ATOM 1711 O O . SER A 1 291 ? 130.180 139.792 130.791 1.00 96.35 291 SER A O 1
ATOM 1714 N N . LYS A 1 292 ? 131.100 141.120 132.369 1.00 96.13 292 LYS A N 1
ATOM 1715 C CA . LYS A 1 292 ? 131.860 140.027 132.967 1.00 96.13 292 LYS A CA 1
ATOM 1716 C C . LYS A 1 292 ? 130.941 138.983 133.591 1.00 96.13 292 LYS A C 1
ATOM 1717 O O . LYS A 1 292 ? 131.178 137.777 133.456 1.00 96.13 292 LYS A O 1
ATOM 1723 N N . LYS A 1 293 ? 129.892 139.427 134.289 1.00 93.96 293 LYS A N 1
ATOM 1724 C CA . LYS A 1 293 ? 128.987 138.485 134.942 1.00 93.96 293 LYS A CA 1
ATOM 1725 C C . LYS A 1 293 ? 128.242 137.631 133.925 1.00 93.96 293 LYS A C 1
ATOM 1726 O O . LYS A 1 293 ? 128.083 136.420 134.120 1.00 93.96 293 LYS A O 1
ATOM 1732 N N . ASN A 1 294 ? 127.768 138.244 132.837 1.00 93.48 294 ASN A N 1
ATOM 1733 C CA . ASN A 1 294 ? 127.093 137.478 131.794 1.00 93.48 294 ASN A CA 1
ATOM 1734 C C . ASN A 1 294 ? 128.030 136.448 131.179 1.00 93.48 294 ASN A C 1
ATOM 1735 O O . ASN A 1 294 ? 127.645 135.290 130.971 1.00 93.48 294 ASN A O 1
ATOM 1740 N N . GLU A 1 295 ? 129.271 136.852 130.892 1.00 91.79 295 GLU A N 1
ATOM 1741 C CA . GLU A 1 295 ? 130.248 135.926 130.331 1.00 91.79 295 GLU A CA 1
ATOM 1742 C C . GLU A 1 295 ? 130.512 134.767 131.280 1.00 91.79 295 GLU A C 1
ATOM 1743 O O . GLU A 1 295 ? 130.547 133.605 130.859 1.00 91.79 295 GLU A O 1
ATOM 1749 N N . LYS A 1 296 ? 130.692 135.064 132.569 1.00 91.35 296 LYS A N 1
ATOM 1750 C CA . LYS A 1 296 ? 130.980 134.014 133.540 1.00 91.35 296 LYS A CA 1
ATOM 1751 C C . LYS A 1 296 ? 129.806 133.053 133.676 1.00 91.35 296 LYS A C 1
ATOM 1752 O O . LYS A 1 296 ? 129.999 131.833 133.727 1.00 91.35 296 LYS A O 1
ATOM 1758 N N . ALA A 1 297 ? 128.582 133.581 133.736 1.00 88.78 297 ALA A N 1
ATOM 1759 C CA . ALA A 1 297 ? 127.410 132.722 133.872 1.00 88.78 297 ALA A CA 1
ATOM 1760 C C . ALA A 1 297 ? 127.233 131.833 132.647 1.00 88.78 297 ALA A C 1
ATOM 1761 O O . ALA A 1 297 ? 126.946 130.635 132.768 1.00 88.78 297 ALA A O 1
ATOM 1763 N N . ALA A 1 298 ? 127.402 132.406 131.452 1.00 87.45 298 ALA A N 1
ATOM 1764 C CA . ALA A 1 298 ? 127.281 131.612 130.235 1.00 87.45 298 ALA A CA 1
ATOM 1765 C C . ALA A 1 298 ? 128.357 130.537 130.169 1.00 87.45 298 ALA A C 1
ATOM 1766 O O . ALA A 1 298 ? 128.078 129.391 129.795 1.00 87.45 298 ALA A O 1
ATOM 1768 N N . LEU A 1 299 ? 129.594 130.889 130.527 1.00 86.29 299 LEU A N 1
ATOM 1769 C CA . LEU A 1 299 ? 130.673 129.910 130.521 1.00 86.29 299 LEU A CA 1
ATOM 1770 C C . LEU A 1 299 ? 130.398 128.791 131.515 1.00 86.29 299 LEU A C 1
ATOM 1771 O O . LEU A 1 299 ? 130.641 127.616 131.221 1.00 86.29 299 LEU A O 1
ATOM 1776 N N . LYS A 1 300 ? 129.879 129.137 132.696 1.00 84.51 300 LYS A N 1
ATOM 1777 C CA . LYS A 1 300 ? 129.554 128.122 133.691 1.00 84.51 300 LYS A CA 1
ATOM 1778 C C . LYS A 1 300 ? 128.464 127.183 133.190 1.00 84.51 300 LYS A C 1
ATOM 1779 O O . LYS A 1 300 ? 128.571 125.961 133.347 1.00 84.51 300 LYS A O 1
ATOM 1785 N N . VAL A 1 301 ? 127.408 127.732 132.586 1.00 81.56 301 VAL A N 1
ATOM 1786 C CA . VAL A 1 301 ? 126.327 126.885 132.083 1.00 81.56 301 VAL A CA 1
ATOM 1787 C C . VAL A 1 301 ? 126.833 125.974 130.972 1.00 81.56 301 VAL A C 1
ATOM 1788 O O . VAL A 1 301 ? 126.504 124.780 130.928 1.00 81.56 301 VAL A O 1
ATOM 1792 N N . LEU A 1 302 ? 127.638 126.519 130.056 1.00 77.79 302 LEU A N 1
ATOM 1793 C CA . LEU A 1 302 ? 128.174 125.705 128.971 1.00 77.79 302 LEU A CA 1
ATOM 1794 C C . LEU A 1 302 ? 129.083 124.603 129.504 1.00 77.79 302 LEU A C 1
ATOM 1795 O O . LEU A 1 302 ? 129.030 123.465 129.026 1.00 77.79 302 LEU A O 1
ATOM 1800 N N . GLN A 1 303 ? 129.921 124.923 130.495 1.00 80.83 303 GLN A N 1
ATOM 1801 C CA . GLN A 1 303 ? 130.798 123.918 131.086 1.00 80.83 303 GLN A CA 1
ATOM 1802 C C . GLN A 1 303 ? 129.996 122.819 131.774 1.00 80.83 303 GLN A C 1
ATOM 1803 O O . GLN A 1 303 ? 130.323 121.634 131.651 1.00 80.83 303 GLN A O 1
ATOM 1809 N N . GLU A 1 304 ? 128.947 123.195 132.513 1.00 82.24 304 GLU A N 1
ATOM 1810 C CA . GLU A 1 304 ? 128.098 122.196 133.159 1.00 82.24 304 GLU A CA 1
ATOM 1811 C C . GLU A 1 304 ? 127.439 121.283 132.133 1.00 82.24 304 GLU A C 1
ATOM 1812 O O . GLU A 1 304 ? 127.440 120.054 132.288 1.00 82.24 304 GLU A O 1
ATOM 1818 N N . GLU A 1 305 ? 126.859 121.871 131.083 1.00 76.18 305 GLU A N 1
ATOM 1819 C CA . GLU A 1 305 ? 126.232 121.070 130.038 1.00 76.18 305 GLU A CA 1
ATOM 1820 C C . GLU A 1 305 ? 127.235 120.137 129.374 1.00 76.18 305 GLU A C 1
ATOM 1821 O O . GLU A 1 305 ? 126.922 118.966 129.123 1.00 76.18 305 GLU A O 1
ATOM 1827 N N . TYR A 1 306 ? 128.445 120.629 129.097 1.00 73.76 306 TYR A N 1
ATOM 1828 C CA . TYR A 1 306 ? 129.457 119.809 128.444 1.00 73.76 306 TYR A CA 1
ATOM 1829 C C . TYR A 1 306 ? 129.937 118.681 129.349 1.00 73.76 306 TYR A C 1
ATOM 1830 O O . TYR A 1 306 ? 130.214 117.577 128.868 1.00 73.76 306 TYR A O 1
ATOM 1839 N N . ARG A 1 307 ? 130.051 118.933 130.658 1.00 78.33 307 ARG A N 1
ATOM 1840 C CA . ARG A 1 307 ? 130.449 117.859 131.564 1.00 78.33 307 ARG A CA 1
ATOM 1841 C C . ARG A 1 307 ? 129.394 116.766 131.612 1.00 78.33 307 ARG A C 1
ATOM 1842 O O . ARG A 1 307 ? 129.706 115.585 131.422 1.00 78.33 307 ARG A O 1
ATOM 1850 N N . LYS A 1 308 ? 128.137 117.138 131.871 1.00 75.78 308 LYS A N 1
ATOM 1851 C CA . LYS A 1 308 ? 127.082 116.135 131.950 1.00 75.78 308 LYS A CA 1
ATOM 1852 C C . LYS A 1 308 ? 126.812 115.482 130.604 1.00 75.78 308 LYS A C 1
ATOM 1853 O O . LYS A 1 308 ? 126.140 114.446 130.553 1.00 75.78 308 LYS A O 1
ATOM 1859 N N . LEU A 1 309 ? 127.317 116.066 129.519 1.00 66.40 309 LEU A N 1
ATOM 1860 C CA . LEU A 1 309 ? 127.267 115.402 128.224 1.00 66.40 309 LEU A CA 1
ATOM 1861 C C . LEU A 1 309 ? 128.122 114.140 128.205 1.00 66.40 309 LEU A C 1
ATOM 1862 O O . LEU A 1 309 ? 127.804 113.188 127.483 1.00 66.40 309 LEU A O 1
ATOM 1867 N N . GLY A 1 310 ? 129.200 114.111 128.985 1.00 63.48 310 GLY A N 1
ATOM 1868 C CA . GLY A 1 310 ? 130.071 112.961 129.048 1.00 63.48 310 GLY A CA 1
ATOM 1869 C C . GLY A 1 310 ? 131.239 113.057 128.087 1.00 63.48 310 GLY A C 1
ATOM 1870 O O . GLY A 1 310 ? 131.282 113.927 127.211 1.00 63.48 310 GLY A O 1
ATOM 1871 N N . PRO A 1 311 ? 132.213 112.163 128.235 1.00 55.49 311 PRO A N 1
ATOM 1872 C CA . PRO A 1 311 ? 133.364 112.169 127.327 1.00 55.49 311 PRO A CA 1
ATOM 1873 C C . PRO A 1 311 ? 132.985 111.642 125.952 1.00 55.49 311 PRO A C 1
ATOM 1874 O O . PRO A 1 311 ? 131.956 110.990 125.765 1.00 55.49 311 PRO A O 1
ATOM 1878 N N . LEU A 1 312 ? 133.845 111.939 124.977 1.00 50.57 312 LEU A N 1
ATOM 1879 C CA . LEU A 1 312 ? 133.576 111.565 123.594 1.00 50.57 312 LEU A CA 1
ATOM 1880 C C . LEU A 1 312 ? 133.539 110.050 123.452 1.00 50.57 312 LEU A C 1
ATOM 1881 O O . LEU A 1 312 ? 134.580 109.386 123.494 1.00 50.57 312 LEU A O 1
ATOM 1886 N N . SER A 1 313 ? 132.342 109.500 123.276 1.00 49.09 313 SER A N 1
ATOM 1887 C CA . SER A 1 313 ? 132.149 108.061 123.290 1.00 49.09 313 SER A CA 1
ATOM 1888 C C . SER A 1 313 ? 132.501 107.443 121.939 1.00 49.09 313 SER A C 1
ATOM 1889 O O . SER A 1 313 ? 132.668 108.126 120.926 1.00 49.09 313 SER A O 1
ATOM 1892 N N . PHE A 1 314 ? 132.621 106.115 121.950 1.00 46.95 314 PHE A N 1
ATOM 1893 C CA . PHE A 1 314 ? 132.881 105.366 120.726 1.00 46.95 314 PHE A CA 1
ATOM 1894 C C . PHE A 1 314 ? 131.717 105.484 119.750 1.00 46.95 314 PHE A C 1
ATOM 1895 O O . PHE A 1 314 ? 131.923 105.623 118.538 1.00 46.95 314 PHE A O 1
ATOM 1903 N N . ALA A 1 315 ? 130.484 105.426 120.261 1.00 42.77 315 ALA A N 1
ATOM 1904 C CA . ALA A 1 315 ? 129.317 105.595 119.402 1.00 42.77 315 ALA A CA 1
ATOM 1905 C C . ALA A 1 315 ? 129.292 106.979 118.773 1.00 42.77 315 ALA A C 1
ATOM 1906 O O . ALA A 1 315 ? 128.928 107.130 117.602 1.00 42.77 315 ALA A O 1
ATOM 1908 N N . GLU A 1 316 ? 129.653 108.010 119.540 1.00 45.42 316 GLU A N 1
ATOM 1909 C CA . GLU A 1 316 ? 129.648 109.356 118.979 1.00 45.42 316 GLU A CA 1
ATOM 1910 C C . GLU A 1 316 ? 130.681 109.484 117.870 1.00 45.42 316 GLU A C 1
ATOM 1911 O O . GLU A 1 316 ? 130.410 110.088 116.825 1.00 45.42 316 GLU A O 1
ATOM 1917 N N . ILE A 1 317 ? 131.862 108.897 118.074 1.00 40.09 317 ILE A N 1
ATOM 1918 C CA . ILE A 1 317 ? 132.901 108.917 117.053 1.00 40.09 317 ILE A CA 1
ATOM 1919 C C . ILE A 1 317 ? 132.447 108.164 115.810 1.00 40.09 317 ILE A C 1
ATOM 1920 O O . ILE A 1 317 ? 132.706 108.597 114.684 1.00 40.09 317 ILE A O 1
ATOM 1925 N N . ASN A 1 318 ? 131.782 107.018 115.989 1.00 38.07 318 ASN A N 1
ATOM 1926 C CA . ASN A 1 318 ? 131.298 106.254 114.840 1.00 38.07 318 ASN A CA 1
ATOM 1927 C C . ASN A 1 318 ? 130.210 107.003 114.078 1.00 38.07 318 ASN A C 1
ATOM 1928 O O . ASN A 1 318 ? 130.184 106.978 112.842 1.00 38.07 318 ASN A O 1
ATOM 1933 N N . VAL A 1 319 ? 129.299 107.666 114.793 1.00 34.99 319 VAL A N 1
ATOM 1934 C CA . VAL A 1 319 ? 128.282 108.480 114.131 1.00 34.99 319 VAL A CA 1
ATOM 1935 C C . VAL A 1 319 ? 128.937 109.621 113.370 1.00 34.99 319 VAL A C 1
ATOM 1936 O O . VAL A 1 319 ? 128.552 109.938 112.237 1.00 34.99 319 VAL A O 1
ATOM 1940 N N . LEU A 1 320 ? 129.941 110.253 113.980 1.00 35.91 320 LEU A N 1
ATOM 1941 C CA . LEU A 1 320 ? 130.660 111.322 113.303 1.00 35.91 320 LEU A CA 1
ATOM 1942 C C . LEU A 1 320 ? 131.333 110.805 112.038 1.00 35.91 320 LEU A C 1
ATOM 1943 O O . LEU A 1 320 ? 131.265 111.447 110.988 1.00 35.91 320 LEU A O 1
ATOM 1948 N N . ILE A 1 321 ? 131.957 109.628 112.112 1.00 34.61 321 ILE A N 1
ATOM 1949 C CA . ILE A 1 321 ? 132.633 109.054 110.951 1.00 34.61 321 ILE A CA 1
ATOM 1950 C C . ILE A 1 321 ? 131.630 108.732 109.848 1.00 34.61 321 ILE A C 1
ATOM 1951 O O . ILE A 1 321 ? 131.881 108.993 108.665 1.00 34.61 321 ILE A O 1
ATOM 1956 N N . CYS A 1 322 ? 130.481 108.159 110.216 1.00 35.53 322 CYS A N 1
ATOM 1957 C CA . CYS A 1 322 ? 129.456 107.854 109.222 1.00 35.53 322 CYS A CA 1
ATOM 1958 C C . CYS A 1 322 ? 128.944 109.123 108.556 1.00 35.53 322 CYS A C 1
ATOM 1959 O O . CYS A 1 322 ? 128.713 109.150 107.342 1.00 35.53 322 CYS A O 1
ATOM 1962 N N . PHE A 1 323 ? 128.769 110.192 109.334 1.00 34.58 323 PHE A N 1
ATOM 1963 C CA . PHE A 1 323 ? 128.302 111.445 108.753 1.00 34.58 323 PHE A CA 1
ATOM 1964 C C . PHE A 1 323 ? 129.361 112.083 107.856 1.00 34.58 323 PHE A C 1
ATOM 1965 O O . PHE A 1 323 ? 129.029 112.660 106.813 1.00 34.58 323 PHE A O 1
ATOM 1973 N N . PHE A 1 324 ? 130.637 112.015 108.247 1.00 36.95 324 PHE A N 1
ATOM 1974 C CA . PHE A 1 324 ? 131.694 112.486 107.357 1.00 36.95 324 PHE A CA 1
ATOM 1975 C C . PHE A 1 324 ? 131.707 111.694 106.061 1.00 36.95 324 PHE A C 1
ATOM 1976 O O . PHE A 1 324 ? 131.922 112.261 104.987 1.00 36.95 324 PHE A O 1
ATOM 1984 N N . LEU A 1 325 ? 131.508 110.377 106.147 1.00 32.27 325 LEU A N 1
ATOM 1985 C CA . LEU A 1 325 ? 131.469 109.560 104.942 1.00 32.27 325 LEU A CA 1
ATOM 1986 C C . LEU A 1 325 ? 130.295 109.955 104.054 1.00 32.27 325 LEU A C 1
ATOM 1987 O O . LEU A 1 325 ? 130.428 110.034 102.827 1.00 32.27 325 LEU A O 1
ATOM 1992 N N . LEU A 1 326 ? 129.138 110.212 104.664 1.00 31.49 326 LEU A N 1
ATOM 1993 C CA . LEU A 1 326 ? 127.974 110.673 103.917 1.00 31.49 326 LEU A CA 1
ATOM 1994 C C . LEU A 1 326 ? 128.265 111.986 103.198 1.00 31.49 326 LEU A C 1
ATOM 1995 O O . LEU A 1 326 ? 127.969 112.138 102.006 1.00 31.49 326 LEU A O 1
ATOM 2000 N N . VAL A 1 327 ? 128.863 112.944 103.909 1.00 34.36 327 VAL A N 1
ATOM 2001 C CA . VAL A 1 327 ? 129.168 114.242 103.310 1.00 34.36 327 VAL A CA 1
ATOM 2002 C C . VAL A 1 327 ? 130.195 114.093 102.193 1.00 34.36 327 VAL A C 1
ATOM 2003 O O . VAL A 1 327 ? 130.068 114.706 101.125 1.00 34.36 327 VAL A O 1
ATOM 2007 N N . ILE A 1 328 ? 131.227 113.277 102.420 1.00 34.10 328 ILE A N 1
ATOM 2008 C CA . ILE A 1 328 ? 132.277 113.085 101.424 1.00 34.10 328 ILE A CA 1
ATOM 2009 C C . ILE A 1 328 ? 131.707 112.453 100.162 1.00 34.10 328 ILE A C 1
ATOM 2010 O O . ILE A 1 328 ? 132.035 112.864 99.045 1.00 34.10 328 ILE A O 1
ATOM 2015 N N . LEU A 1 329 ? 130.849 111.443 100.317 1.00 34.59 329 LEU A N 1
ATOM 2016 C CA . LEU A 1 329 ? 130.243 110.806 99.153 1.00 34.59 329 LEU A CA 1
ATOM 2017 C C . LEU A 1 329 ? 129.310 111.762 98.420 1.00 34.59 329 LEU A C 1
ATOM 2018 O O . LEU A 1 329 ? 129.292 111.794 97.183 1.00 34.59 329 LEU A O 1
ATOM 2023 N N . TRP A 1 330 ? 128.537 112.557 99.166 1.00 30.99 330 TRP A N 1
ATOM 2024 C CA . TRP A 1 330 ? 127.664 113.542 98.535 1.00 30.99 330 TRP A CA 1
ATOM 2025 C C . TRP A 1 330 ? 128.465 114.544 97.717 1.00 30.99 330 TRP A C 1
ATOM 2026 O O . TRP A 1 330 ? 128.085 114.882 96.590 1.00 30.99 330 TRP A O 1
ATOM 2037 N N . PHE A 1 331 ? 129.579 115.028 98.265 1.00 38.61 331 PHE A N 1
ATOM 2038 C CA . PHE A 1 331 ? 130.368 116.035 97.566 1.00 38.61 331 PHE A CA 1
ATOM 2039 C C . PHE A 1 331 ? 131.195 115.443 96.432 1.00 38.61 331 PHE A C 1
ATOM 2040 O O . PHE A 1 331 ? 131.475 116.140 95.451 1.00 38.61 331 PHE A O 1
ATOM 2048 N N . SER A 1 332 ? 131.592 114.177 96.539 1.00 42.77 332 SER A N 1
ATOM 2049 C CA . SER A 1 332 ? 132.361 113.523 95.492 1.00 42.77 332 SER A CA 1
ATOM 2050 C C . SER A 1 332 ? 131.491 112.935 94.392 1.00 42.77 332 SER A C 1
ATOM 2051 O O . SER A 1 332 ? 132.025 112.531 93.354 1.00 42.77 332 SER A O 1
ATOM 2054 N N . ARG A 1 333 ? 130.172 112.868 94.592 1.00 46.99 333 ARG A N 1
ATOM 2055 C CA . ARG A 1 333 ? 129.291 112.453 93.504 1.00 46.99 333 ARG A CA 1
ATOM 2056 C C . ARG A 1 333 ? 129.363 113.432 92.338 1.00 46.99 333 ARG A C 1
ATOM 2057 O O . ARG A 1 333 ? 129.357 113.022 91.172 1.00 46.99 333 ARG A O 1
ATOM 2065 N N . ASP A 1 334 ? 129.432 114.729 92.633 1.00 55.75 334 ASP A N 1
ATOM 2066 C CA . ASP A 1 334 ? 129.546 115.774 91.618 1.00 55.75 334 ASP A CA 1
ATOM 2067 C C . ASP A 1 334 ? 130.754 116.638 91.956 1.00 55.75 334 ASP A C 1
ATOM 2068 O O . ASP A 1 334 ? 130.630 117.652 92.656 1.00 55.75 334 ASP A O 1
ATOM 2073 N N . PRO A 1 335 ? 131.950 116.260 91.479 1.00 61.89 335 PRO A N 1
ATOM 2074 C CA . PRO A 1 335 ? 133.193 116.998 91.736 1.00 61.89 335 PRO A CA 1
ATOM 2075 C C . PRO A 1 335 ? 133.149 118.432 91.215 1.00 61.89 335 PRO A C 1
ATOM 2076 O O . PRO A 1 335 ? 134.083 118.843 90.527 1.00 61.89 335 PRO A O 1
ATOM 2080 N N . THR A 1 351 ? 124.575 106.671 81.258 1.00 70.89 351 THR A N 1
ATOM 2081 C CA . THR A 1 351 ? 123.613 106.130 82.210 1.00 70.89 351 THR A CA 1
ATOM 2082 C C . THR A 1 351 ? 124.181 106.125 83.624 1.00 70.89 351 THR A C 1
ATOM 2083 O O . THR A 1 351 ? 125.079 105.344 83.938 1.00 70.89 351 THR A O 1
ATOM 2087 N N . LYS A 1 352 ? 123.652 106.998 84.476 1.00 57.63 352 LYS A N 1
ATOM 2088 C CA . LYS A 1 352 ? 124.071 107.096 85.867 1.00 57.63 352 LYS A CA 1
ATOM 2089 C C . LYS A 1 352 ? 123.059 106.357 86.730 1.00 57.63 352 LYS A C 1
ATOM 2090 O O . LYS A 1 352 ? 121.847 106.541 86.569 1.00 57.63 352 LYS A O 1
ATOM 2096 N N . TYR A 1 353 ? 123.557 105.522 87.637 1.00 46.01 353 TYR A N 1
ATOM 2097 C CA . TYR A 1 353 ? 122.720 104.668 88.469 1.00 46.01 353 TYR A CA 1
ATOM 2098 C C . TYR A 1 353 ? 122.667 105.132 89.916 1.00 46.01 353 TYR A C 1
ATOM 2099 O O . TYR A 1 353 ? 121.583 105.212 90.499 1.00 46.01 353 TYR A O 1
ATOM 2108 N N . VAL A 1 354 ? 123.817 105.439 90.502 1.00 41.37 354 VAL A N 1
ATOM 2109 C CA . VAL A 1 354 ? 123.894 105.874 91.890 1.00 41.37 354 VAL A CA 1
ATOM 2110 C C . VAL A 1 354 ? 123.525 107.347 91.980 1.00 41.37 354 VAL A C 1
ATOM 2111 O O . VAL A 1 354 ? 123.946 108.163 91.152 1.00 41.37 354 VAL A O 1
ATOM 2115 N N . SER A 1 355 ? 122.728 107.691 92.987 1.00 35.88 355 SER A N 1
ATOM 2116 C CA . SER A 1 355 ? 122.311 109.061 93.239 1.00 35.88 355 SER A CA 1
ATOM 2117 C C . SER A 1 355 ? 122.630 109.416 94.686 1.00 35.88 355 SER A C 1
ATOM 2118 O O . SER A 1 355 ? 123.209 108.620 95.430 1.00 35.88 355 SER A O 1
ATOM 2121 N N . ASP A 1 356 ? 122.256 110.635 95.083 1.00 33.17 356 ASP A N 1
ATOM 2122 C CA . ASP A 1 356 ? 122.431 111.042 96.472 1.00 33.17 356 ASP A CA 1
ATOM 2123 C C . ASP A 1 356 ? 121.581 110.198 97.411 1.00 33.17 356 ASP A C 1
ATOM 2124 O O . ASP A 1 356 ? 121.963 109.977 98.566 1.00 33.17 356 ASP A O 1
ATOM 2129 N N . ALA A 1 357 ? 120.424 109.729 96.938 1.00 28.56 357 ALA A N 1
ATOM 2130 C CA . ALA A 1 357 ? 119.592 108.849 97.752 1.00 28.56 357 ALA A CA 1
ATOM 2131 C C . ALA A 1 357 ? 120.289 107.522 98.015 1.00 28.56 357 ALA A C 1
ATOM 2132 O O . ALA A 1 357 ? 120.182 106.970 99.114 1.00 28.56 357 ALA A O 1
ATOM 2134 N N . THR A 1 358 ? 120.997 106.991 97.016 1.00 29.16 358 THR A N 1
ATOM 2135 C CA . THR A 1 358 ? 121.762 105.767 97.225 1.00 29.16 358 THR A CA 1
ATOM 2136 C C . THR A 1 358 ? 122.801 105.957 98.321 1.00 29.16 358 THR A C 1
ATOM 2137 O O . THR A 1 358 ? 122.953 105.100 99.197 1.00 29.16 358 THR A O 1
ATOM 2141 N N . VAL A 1 359 ? 123.503 107.090 98.302 1.00 26.95 359 VAL A N 1
ATOM 2142 C CA . VAL A 1 359 ? 124.509 107.377 99.318 1.00 26.95 359 VAL A CA 1
ATOM 2143 C C . VAL A 1 359 ? 123.867 107.511 100.695 1.00 26.95 359 VAL A C 1
ATOM 2144 O O . VAL A 1 359 ? 124.375 106.972 101.689 1.00 26.95 359 VAL A O 1
ATOM 2148 N N . ALA A 1 360 ? 122.749 108.237 100.780 1.00 25.53 360 ALA A N 1
ATOM 2149 C CA . ALA A 1 360 ? 122.088 108.430 102.067 1.00 25.53 360 ALA A CA 1
ATOM 2150 C C . ALA A 1 360 ? 121.584 107.109 102.637 1.00 25.53 360 ALA A C 1
ATOM 2151 O O . ALA A 1 360 ? 121.737 106.841 103.836 1.00 25.53 360 ALA A O 1
ATOM 2153 N N . ILE A 1 361 ? 120.988 106.268 101.791 1.00 26.76 361 ILE A N 1
ATOM 2154 C CA . ILE A 1 361 ? 120.503 104.970 102.244 1.00 26.76 361 ILE A CA 1
ATOM 2155 C C . ILE A 1 361 ? 121.669 104.079 102.650 1.00 26.76 361 ILE A C 1
ATOM 2156 O O . ILE A 1 361 ? 121.580 103.328 103.626 1.00 26.76 361 ILE A O 1
ATOM 2161 N N . PHE A 1 362 ? 122.785 104.159 101.921 1.00 26.86 362 PHE A N 1
ATOM 2162 C CA . PHE A 1 362 ? 123.972 103.391 102.279 1.00 26.86 362 PHE A CA 1
ATOM 2163 C C . PHE A 1 362 ? 124.477 103.775 103.663 1.00 26.86 362 PHE A C 1
ATOM 2164 O O . PHE A 1 362 ? 124.789 102.908 104.488 1.00 26.86 362 PHE A O 1
ATOM 2172 N N . VAL A 1 363 ? 124.549 105.077 103.942 1.00 26.86 363 VAL A N 1
ATOM 2173 C CA . VAL A 1 363 ? 125.057 105.519 105.236 1.00 26.86 363 VAL A CA 1
ATOM 2174 C C . VAL A 1 363 ? 124.079 105.165 106.353 1.00 26.86 363 VAL A C 1
ATOM 2175 O O . VAL A 1 363 ? 124.490 104.789 107.457 1.00 26.86 363 VAL A O 1
ATOM 2179 N N . ALA A 1 364 ? 122.774 105.265 106.089 1.00 28.79 364 ALA A N 1
ATOM 2180 C CA . ALA A 1 364 ? 121.793 104.851 107.092 1.00 28.79 364 ALA A CA 1
ATOM 2181 C C . ALA A 1 364 ? 121.911 103.360 107.399 1.00 28.79 364 ALA A C 1
ATOM 2182 O O . ALA A 1 364 ? 121.907 102.949 108.571 1.00 28.79 364 ALA A O 1
ATOM 2184 N N . THR A 1 365 ? 122.041 102.538 106.356 1.00 30.15 365 THR A N 1
ATOM 2185 C CA . THR A 1 365 ? 122.235 101.106 106.547 1.00 30.15 365 THR A CA 1
ATOM 2186 C C . THR A 1 365 ? 123.491 100.828 107.358 1.00 30.15 365 THR A C 1
ATOM 2187 O O . THR A 1 365 ? 123.487 99.969 108.247 1.00 30.15 365 THR A O 1
ATOM 2191 N N . LEU A 1 366 ? 124.577 101.550 107.069 1.00 29.86 366 LEU A N 1
ATOM 2192 C CA . LEU A 1 366 ? 125.783 101.421 107.880 1.00 29.86 366 LEU A CA 1
ATOM 2193 C C . LEU A 1 366 ? 125.500 101.760 109.335 1.00 29.86 366 LEU A C 1
ATOM 2194 O O . LEU A 1 366 ? 125.984 101.079 110.246 1.00 29.86 366 LEU A O 1
ATOM 2199 N N . LEU A 1 367 ? 124.714 102.811 109.572 1.00 30.29 367 LEU A N 1
ATOM 2200 C CA . LEU A 1 367 ? 124.341 103.172 110.934 1.00 30.29 367 LEU A CA 1
ATOM 2201 C C . LEU A 1 367 ? 123.573 102.061 111.628 1.00 30.29 367 LEU A C 1
ATOM 2202 O O . LEU A 1 367 ? 123.627 101.960 112.858 1.00 30.29 367 LEU A O 1
ATOM 2207 N N . PHE A 1 368 ? 122.857 101.232 110.877 1.00 29.76 368 PHE A N 1
ATOM 2208 C CA . PHE A 1 368 ? 122.209 100.071 111.477 1.00 29.76 368 PHE A CA 1
ATOM 2209 C C . PHE A 1 368 ? 123.137 98.868 111.621 1.00 29.76 368 PHE A C 1
ATOM 2210 O O . PHE A 1 368 ? 122.730 97.860 112.205 1.00 29.76 368 PHE A O 1
ATOM 2218 N N . ILE A 1 369 ? 124.369 98.949 111.123 1.00 37.30 369 ILE A N 1
ATOM 2219 C CA . ILE A 1 369 ? 125.332 97.863 111.225 1.00 37.30 369 ILE A CA 1
ATOM 2220 C C . ILE A 1 369 ? 126.504 98.230 112.127 1.00 37.30 369 ILE A C 1
ATOM 2221 O O . ILE A 1 369 ? 126.972 97.399 112.908 1.00 37.30 369 ILE A O 1
ATOM 2226 N N . VAL A 1 370 ? 126.982 99.468 112.037 1.00 35.22 370 VAL A N 1
ATOM 2227 C CA . VAL A 1 370 ? 128.198 99.879 112.749 1.00 35.22 370 VAL A CA 1
ATOM 2228 C C . VAL A 1 370 ? 127.974 99.764 114.252 1.00 35.22 370 VAL A C 1
ATOM 2229 O O . VAL A 1 370 ? 126.936 100.229 114.761 1.00 35.22 370 VAL A O 1
ATOM 2233 N N . PRO A 1 371 ? 128.891 99.154 115.002 1.00 41.69 371 PRO A N 1
ATOM 2234 C CA . PRO A 1 371 ? 128.697 99.032 116.449 1.00 41.69 371 PRO A CA 1
ATOM 2235 C C . PRO A 1 371 ? 128.713 100.383 117.142 1.00 41.69 371 PRO A C 1
ATOM 2236 O O . PRO A 1 371 ? 129.415 101.314 116.740 1.00 41.69 371 PRO A O 1
ATOM 2240 N N . SER A 1 372 ? 127.922 100.477 118.203 1.00 44.55 372 SER A N 1
ATOM 2241 C CA . SER A 1 372 ? 127.843 101.670 119.027 1.00 44.55 372 SER A CA 1
ATOM 2242 C C . SER A 1 372 ? 128.655 101.552 120.304 1.00 44.55 372 SER A C 1
ATOM 2243 O O . SER A 1 372 ? 128.620 102.462 121.135 1.00 44.55 372 SER A O 1
ATOM 2246 N N . GLN A 1 373 ? 129.359 100.445 120.499 1.00 58.47 373 GLN A N 1
ATOM 2247 C CA . GLN A 1 373 ? 129.995 100.175 121.774 1.00 58.47 373 GLN A CA 1
ATOM 2248 C C . GLN A 1 373 ? 131.326 99.489 121.504 1.00 58.47 373 GLN A C 1
ATOM 2249 O O . GLN A 1 373 ? 131.610 99.063 120.381 1.00 58.47 373 GLN A O 1
ATOM 2255 N N . LYS A 1 374 ? 132.143 99.373 122.537 1.00 73.36 374 LYS A N 1
ATOM 2256 C CA . LYS A 1 374 ? 133.493 98.841 122.362 1.00 73.36 374 LYS A CA 1
ATOM 2257 C C . LYS A 1 374 ? 133.440 97.372 121.956 1.00 73.36 374 LYS A C 1
ATOM 2258 O O . LYS A 1 374 ? 132.887 96.551 122.699 1.00 73.36 374 LYS A O 1
ATOM 2264 N N . PRO A 1 375 ? 134.000 97.002 120.800 1.00 82.26 375 PRO A N 1
ATOM 2265 C CA . PRO A 1 375 ? 133.749 95.657 120.247 1.00 82.26 375 PRO A CA 1
ATOM 2266 C C . PRO A 1 375 ? 134.182 94.515 121.150 1.00 82.26 375 PRO A C 1
ATOM 2267 O O . PRO A 1 375 ? 133.450 93.524 121.275 1.00 82.26 375 PRO A O 1
ATOM 2271 N N . LYS A 1 376 ? 135.348 94.628 121.783 1.00 91.46 376 LYS A N 1
ATOM 2272 C CA . LYS A 1 376 ? 135.848 93.612 122.709 1.00 91.46 376 LYS A CA 1
ATOM 2273 C C . LYS A 1 376 ? 135.876 92.210 122.099 1.00 91.46 376 LYS A C 1
ATOM 2274 O O . LYS A 1 376 ? 136.940 91.683 121.778 1.00 91.46 376 LYS A O 1
ATOM 2280 N N . TYR A 1 392 ? 127.997 90.592 120.458 1.00 66.00 392 TYR A N 1
ATOM 2281 C CA . TYR A 1 392 ? 127.981 91.754 119.578 1.00 66.00 392 TYR A CA 1
ATOM 2282 C C . TYR A 1 392 ? 127.297 92.935 120.260 1.00 66.00 392 TYR A C 1
ATOM 2283 O O . TYR A 1 392 ? 126.244 92.775 120.877 1.00 66.00 392 TYR A O 1
ATOM 2292 N N . PRO A 1 393 ? 127.898 94.122 120.156 1.00 56.97 393 PRO A N 1
ATOM 2293 C CA . PRO A 1 393 ? 127.298 95.295 120.782 1.00 56.97 393 PRO A CA 1
ATOM 2294 C C . PRO A 1 393 ? 126.141 95.821 119.947 1.00 56.97 393 PRO A C 1
ATOM 2295 O O . PRO A 1 393 ? 126.048 95.531 118.743 1.00 56.97 393 PRO A O 1
ATOM 2299 N N . PRO A 1 394 ? 125.233 96.585 120.549 1.00 45.29 394 PRO A N 1
ATOM 2300 C CA . PRO A 1 394 ? 124.122 97.133 119.776 1.00 45.29 394 PRO A CA 1
ATOM 2301 C C . PRO A 1 394 ? 124.628 98.107 118.730 1.00 45.29 394 PRO A C 1
ATOM 2302 O O . PRO A 1 394 ? 125.650 98.787 118.934 1.00 45.29 394 PRO A O 1
ATOM 2306 N N . PRO A 1 395 ? 123.945 98.206 117.595 1.00 36.57 395 PRO A N 1
ATOM 2307 C CA . PRO A 1 395 ? 124.375 99.151 116.560 1.00 36.57 395 PRO A CA 1
ATOM 2308 C C . PRO A 1 395 ? 124.044 100.583 116.953 1.00 36.57 395 PRO A C 1
ATOM 2309 O O . PRO A 1 395 ? 123.418 100.858 117.979 1.00 36.57 395 PRO A O 1
ATOM 2313 N N . LEU A 1 396 ? 124.489 101.510 116.105 1.00 33.79 396 LEU A N 1
ATOM 2314 C CA . LEU A 1 396 ? 124.222 102.923 116.349 1.00 33.79 396 LEU A CA 1
ATOM 2315 C C . LEU A 1 396 ? 122.728 103.218 116.319 1.00 33.79 396 LEU A C 1
ATOM 2316 O O . LEU A 1 396 ? 122.236 104.046 117.095 1.00 33.79 396 LEU A O 1
ATOM 2321 N N . LEU A 1 397 ? 121.989 102.554 115.434 1.00 30.21 397 LEU A N 1
ATOM 2322 C CA . LEU A 1 397 ? 120.555 102.766 115.310 1.00 30.21 397 LEU A CA 1
ATOM 2323 C C . LEU A 1 397 ? 119.815 101.439 115.354 1.00 30.21 397 LEU A C 1
ATOM 2324 O O . LEU A 1 397 ? 120.257 100.447 114.770 1.00 30.21 397 LEU A O 1
ATOM 2329 N N . ASP A 1 398 ? 118.689 101.431 116.053 1.00 33.42 398 ASP A N 1
ATOM 2330 C CA . ASP A 1 398 ? 117.712 100.365 115.945 1.00 33.42 398 ASP A CA 1
ATOM 2331 C C . ASP A 1 398 ? 116.435 100.962 115.377 1.00 33.42 398 ASP A C 1
ATOM 2332 O O . ASP A 1 398 ? 116.249 102.180 115.379 1.00 33.42 398 ASP A O 1
ATOM 2337 N N . TRP A 1 399 ? 115.553 100.097 114.876 1.00 30.80 399 TRP A N 1
ATOM 2338 C CA . TRP A 1 399 ? 114.401 100.607 114.146 1.00 30.80 399 TRP A CA 1
ATOM 2339 C C . TRP A 1 399 ? 113.374 101.279 115.044 1.00 30.80 399 TRP A C 1
ATOM 2340 O O . TRP A 1 399 ? 112.597 102.100 114.555 1.00 30.80 399 TRP A O 1
ATOM 2351 N N . LYS A 1 400 ? 113.342 100.957 116.336 1.00 33.72 400 LYS A N 1
ATOM 2352 C CA . LYS A 1 400 ? 112.368 101.590 117.219 1.00 33.72 400 LYS A CA 1
ATOM 2353 C C . LYS A 1 400 ? 112.592 103.097 117.295 1.00 33.72 400 LYS A C 1
ATOM 2354 O O . LYS A 1 400 ? 111.671 103.891 117.056 1.00 33.72 400 LYS A O 1
ATOM 2360 N N . VAL A 1 401 ? 113.823 103.509 117.606 1.00 32.08 401 VAL A N 1
ATOM 2361 C CA . VAL A 1 401 ? 114.129 104.932 117.702 1.00 32.08 401 VAL A CA 1
ATOM 2362 C C . VAL A 1 401 ? 114.042 105.592 116.330 1.00 32.08 401 VAL A C 1
ATOM 2363 O O . VAL A 1 401 ? 113.608 106.743 116.207 1.00 32.08 401 VAL A O 1
ATOM 2367 N N . THR A 1 402 ? 114.438 104.875 115.277 1.00 30.80 402 THR A N 1
ATOM 2368 C CA . THR A 1 402 ? 114.362 105.437 113.934 1.00 30.80 402 THR A CA 1
ATOM 2369 C C . THR A 1 402 ? 112.919 105.734 113.549 1.00 30.80 402 THR A C 1
ATOM 2370 O O . THR A 1 402 ? 112.617 106.799 113.003 1.00 30.80 402 THR A O 1
ATOM 2374 N N . GLN A 1 403 ? 112.009 104.804 113.841 1.00 32.86 403 GLN A N 1
ATOM 2375 C CA . GLN A 1 403 ? 110.606 105.016 113.507 1.00 32.86 403 GLN A CA 1
ATOM 2376 C C . GLN A 1 403 ? 109.988 106.104 114.373 1.00 32.86 403 GLN A C 1
ATOM 2377 O O . GLN A 1 403 ? 109.194 106.914 113.882 1.00 32.86 403 GLN A O 1
ATOM 2383 N N . GLU A 1 404 ? 110.336 106.150 115.662 1.00 35.76 404 GLU A N 1
ATOM 2384 C CA . GLU A 1 404 ? 109.728 107.156 116.524 1.00 35.76 404 GLU A CA 1
ATOM 2385 C C . GLU A 1 404 ? 110.324 108.544 116.326 1.00 35.76 404 GLU A C 1
ATOM 2386 O O . GLU A 1 404 ? 109.722 109.526 116.772 1.00 35.76 404 GLU A O 1
ATOM 2392 N N . LYS A 1 405 ? 111.483 108.657 115.672 1.00 32.55 405 LYS A N 1
ATOM 2393 C CA . LYS A 1 405 ? 112.125 109.950 115.486 1.00 32.55 405 LYS A CA 1
ATOM 2394 C C . LYS A 1 405 ? 112.059 110.482 114.063 1.00 32.55 405 LYS A C 1
ATOM 2395 O O . LYS A 1 405 ? 112.222 111.690 113.872 1.00 32.55 405 LYS A O 1
ATOM 2401 N N . VAL A 1 406 ? 111.836 109.633 113.070 1.00 27.68 406 VAL A N 1
ATOM 2402 C CA . VAL A 1 406 ? 111.713 110.131 111.695 1.00 27.68 406 VAL A CA 1
ATOM 2403 C C . VAL A 1 406 ? 110.386 110.866 111.543 1.00 27.68 406 VAL A C 1
ATOM 2404 O O . VAL A 1 406 ? 109.335 110.329 111.931 1.00 27.68 406 VAL A O 1
ATOM 2408 N N . PRO A 1 407 ? 110.379 112.089 111.014 1.00 30.66 407 PRO A N 1
ATOM 2409 C CA . PRO A 1 407 ? 109.112 112.786 110.708 1.00 30.66 407 PRO A CA 1
ATOM 2410 C C . PRO A 1 407 ? 108.465 112.254 109.431 1.00 30.66 407 PRO A C 1
ATOM 2411 O O . PRO A 1 407 ? 108.612 112.786 108.332 1.00 30.66 407 PRO A O 1
ATOM 2415 N N . TRP A 1 408 ? 107.729 111.150 109.581 1.00 37.01 408 TRP A N 1
ATOM 2416 C CA . TRP A 1 408 ? 107.065 110.536 108.436 1.00 37.01 408 TRP A CA 1
ATOM 2417 C C . TRP A 1 408 ? 106.019 111.461 107.831 1.00 37.01 408 TRP A C 1
ATOM 2418 O O . TRP A 1 408 ? 105.717 111.361 106.636 1.00 37.01 408 TRP A O 1
ATOM 2429 N N . GLY A 1 409 ? 105.461 112.366 108.637 1.00 28.72 409 GLY A N 1
ATOM 2430 C CA . GLY A 1 409 ? 104.543 113.355 108.099 1.00 28.72 409 GLY A CA 1
ATOM 2431 C C . GLY A 1 409 ? 105.192 114.251 107.064 1.00 28.72 409 GLY A C 1
ATOM 2432 O O . GLY A 1 409 ? 104.575 114.595 106.057 1.00 28.72 409 GLY A O 1
ATOM 2433 N N . ILE A 1 410 ? 106.448 114.640 107.294 1.00 26.78 410 ILE A N 1
ATOM 2434 C CA . ILE A 1 410 ? 107.159 115.464 106.320 1.00 26.78 410 ILE A CA 1
ATOM 2435 C C . ILE A 1 410 ? 107.460 114.664 105.057 1.00 26.78 410 ILE A C 1
ATOM 2436 O O . ILE A 1 410 ? 107.425 115.199 103.943 1.00 26.78 410 ILE A O 1
ATOM 2441 N N . VAL A 1 411 ? 107.768 113.375 105.211 1.00 25.45 411 VAL A N 1
ATOM 2442 C CA . VAL A 1 411 ? 107.931 112.495 104.056 1.00 25.45 411 VAL A CA 1
ATOM 2443 C C . VAL A 1 411 ? 106.658 112.478 103.221 1.00 25.45 411 VAL A C 1
ATOM 2444 O O . VAL A 1 411 ? 106.689 112.642 101.991 1.00 25.45 411 VAL A O 1
ATOM 2448 N N . LEU A 1 412 ? 105.514 112.305 103.885 1.00 27.14 412 LEU A N 1
ATOM 2449 C CA . LEU A 1 412 ? 104.236 112.332 103.189 1.00 27.14 412 LEU A CA 1
ATOM 2450 C C . LEU A 1 412 ? 103.966 113.690 102.562 1.00 27.14 412 LEU A C 1
ATOM 2451 O O . LEU A 1 412 ? 103.372 113.763 101.486 1.00 27.14 412 LEU A O 1
ATOM 2456 N N . LEU A 1 413 ? 104.373 114.774 103.223 1.00 26.40 413 LEU A N 1
ATOM 2457 C CA . LEU A 1 413 ? 104.102 116.099 102.680 1.00 26.40 413 LEU A CA 1
ATOM 2458 C C . LEU A 1 413 ? 104.917 116.339 101.416 1.00 26.40 413 LEU A C 1
ATOM 2459 O O . LEU A 1 413 ? 104.419 116.927 100.449 1.00 26.40 413 LEU A O 1
ATOM 2464 N N . LEU A 1 414 ? 106.172 115.888 101.404 1.00 23.15 414 LEU A N 1
ATOM 2465 C CA . LEU A 1 414 ? 106.972 115.971 100.187 1.00 23.15 414 LEU A CA 1
ATOM 2466 C C . LEU A 1 414 ? 106.357 115.140 99.072 1.00 23.15 414 LEU A C 1
ATOM 2467 O O . LEU A 1 414 ? 106.298 115.579 97.915 1.00 23.15 414 LEU A O 1
ATOM 2472 N N . GLY A 1 415 ? 105.898 113.930 99.401 1.00 22.23 415 GLY A N 1
ATOM 2473 C CA . GLY A 1 415 ? 105.223 113.120 98.400 1.00 22.23 415 GLY A CA 1
ATOM 2474 C C . GLY A 1 415 ? 103.971 113.785 97.862 1.00 22.23 415 GLY A C 1
ATOM 2475 O O . GLY A 1 415 ? 103.686 113.722 96.664 1.00 22.23 415 GLY A O 1
ATOM 2476 N N . GLY A 1 416 ? 103.209 114.435 98.742 1.00 23.83 416 GLY A N 1
ATOM 2477 C CA . GLY A 1 416 ? 102.023 115.150 98.308 1.00 23.83 416 GLY A CA 1
ATOM 2478 C C . GLY A 1 416 ? 102.351 116.338 97.427 1.00 23.83 416 GLY A C 1
ATOM 2479 O O . GLY A 1 416 ? 101.611 116.649 96.495 1.00 23.83 416 GLY A O 1
ATOM 2480 N N . GLY A 1 417 ? 103.462 117.018 97.710 1.00 23.92 417 GLY A N 1
ATOM 2481 C CA . GLY A 1 417 ? 103.908 118.082 96.824 1.00 23.92 417 GLY A CA 1
ATOM 2482 C C . GLY A 1 417 ? 104.293 117.572 95.449 1.00 23.92 417 GLY A C 1
ATOM 2483 O O . GLY A 1 417 ? 103.974 118.194 94.429 1.00 23.92 417 GLY A O 1
ATOM 2484 N N . PHE A 1 418 ? 104.984 116.430 95.401 1.00 30.97 418 PHE A N 1
ATOM 2485 C CA . PHE A 1 418 ? 105.311 115.830 94.109 1.00 30.97 418 PHE A CA 1
ATOM 2486 C C . PHE A 1 418 ? 104.046 115.436 93.357 1.00 30.97 418 PHE A C 1
ATOM 2487 O O . PHE A 1 418 ? 103.944 115.642 92.141 1.00 30.97 418 PHE A O 1
ATOM 2495 N N . ALA A 1 419 ? 103.069 114.870 94.068 1.00 26.17 419 ALA A N 1
ATOM 2496 C CA . ALA A 1 419 ? 101.801 114.510 93.443 1.00 26.17 419 ALA A CA 1
ATOM 2497 C C . ALA A 1 419 ? 101.052 115.744 92.956 1.00 26.17 419 ALA A C 1
ATOM 2498 O O . ALA A 1 419 ? 100.401 115.707 91.910 1.00 26.17 419 ALA A O 1
ATOM 2500 N N . LEU A 1 420 ? 101.121 116.840 93.712 1.00 30.10 420 LEU A N 1
ATOM 2501 C CA . LEU A 1 420 ? 100.491 118.085 93.291 1.00 30.10 420 LEU A CA 1
ATOM 2502 C C . LEU A 1 420 ? 101.119 118.616 92.011 1.00 30.10 420 LEU A C 1
ATOM 2503 O O . LEU A 1 420 ? 100.411 119.060 91.101 1.00 30.10 420 LEU A O 1
ATOM 2508 N N . ALA A 1 421 ? 102.450 118.576 91.922 1.00 30.89 421 ALA A N 1
ATOM 2509 C CA . ALA A 1 421 ? 103.113 118.991 90.689 1.00 30.89 421 ALA A CA 1
ATOM 2510 C C . ALA A 1 421 ? 102.729 118.084 89.525 1.00 30.89 421 ALA A C 1
ATOM 2511 O O . ALA A 1 421 ? 102.481 118.560 88.409 1.00 30.89 421 ALA A O 1
ATOM 2513 N N . LYS A 1 422 ? 102.671 116.773 89.770 1.00 33.87 422 LYS A N 1
ATOM 2514 C CA . LYS A 1 422 ? 102.270 115.836 88.726 1.00 33.87 422 LYS A CA 1
ATOM 2515 C C . LYS A 1 422 ? 100.848 116.110 88.252 1.00 33.87 422 LYS A C 1
ATOM 2516 O O . LYS A 1 422 ? 100.566 116.066 87.050 1.00 33.87 422 LYS A O 1
ATOM 2522 N N . GLY A 1 423 ? 99.938 116.389 89.185 1.00 33.45 423 GLY A N 1
ATOM 2523 C CA . GLY A 1 423 ? 98.573 116.712 88.806 1.00 33.45 423 GLY A CA 1
ATOM 2524 C C . GLY A 1 423 ? 98.476 118.017 88.042 1.00 33.45 423 GLY A C 1
ATOM 2525 O O . GLY A 1 423 ? 97.666 118.148 87.122 1.00 33.45 423 GLY A O 1
ATOM 2526 N N . SER A 1 424 ? 99.297 119.002 88.415 1.00 36.00 424 SER A N 1
ATOM 2527 C CA . SER A 1 424 ? 99.328 120.257 87.672 1.00 36.00 424 SER A CA 1
ATOM 2528 C C . SER A 1 424 ? 99.789 120.036 86.238 1.00 36.00 424 SER A C 1
ATOM 2529 O O . SER A 1 424 ? 99.239 120.630 85.304 1.00 36.00 424 SER A O 1
ATOM 2532 N N . GLU A 1 425 ? 100.805 119.194 86.043 1.00 40.55 425 GLU A N 1
ATOM 2533 C CA . GLU A 1 425 ? 101.244 118.891 84.681 1.00 40.55 425 GLU A CA 1
ATOM 2534 C C . GLU A 1 425 ? 100.196 118.097 83.908 1.00 40.55 425 GLU A C 1
ATOM 2535 O O . GLU A 1 425 ? 99.960 118.364 82.724 1.00 40.55 425 GLU A O 1
ATOM 2541 N N . ALA A 1 426 ? 99.559 117.118 84.553 1.00 38.82 426 ALA A N 1
ATOM 2542 C CA . ALA A 1 426 ? 98.643 116.237 83.834 1.00 38.82 426 ALA A CA 1
ATOM 2543 C C . ALA A 1 426 ? 97.337 116.942 83.491 1.00 38.82 426 ALA A C 1
ATOM 2544 O O . ALA A 1 426 ? 96.807 116.776 82.387 1.00 38.82 426 ALA A O 1
ATOM 2546 N N . SER A 1 427 ? 96.803 117.731 84.423 1.00 37.57 427 SER A N 1
ATOM 2547 C CA . SER A 1 427 ? 95.530 118.408 84.211 1.00 37.57 427 SER A CA 1
ATOM 2548 C C . SER A 1 427 ? 95.618 119.548 83.209 1.00 37.57 427 SER A C 1
ATOM 2549 O O . SER A 1 427 ? 94.575 120.072 82.805 1.00 37.57 427 SER A O 1
ATOM 2552 N N . GLY A 1 428 ? 96.820 119.942 82.800 1.00 38.53 428 GLY A N 1
ATOM 2553 C CA . GLY A 1 428 ? 96.983 121.112 81.966 1.00 38.53 428 GLY A CA 1
ATOM 2554 C C . GLY A 1 428 ? 96.967 122.422 82.714 1.00 38.53 428 GLY A C 1
ATOM 2555 O O . GLY A 1 428 ? 96.925 123.480 82.078 1.00 38.53 428 GLY A O 1
ATOM 2556 N N . LEU A 1 429 ? 96.987 122.385 84.048 1.00 38.33 429 LEU A N 1
ATOM 2557 C CA . LEU A 1 429 ? 96.974 123.617 84.826 1.00 38.33 429 LEU A CA 1
ATOM 2558 C C . LEU A 1 429 ? 98.263 124.405 84.641 1.00 38.33 429 LEU A C 1
ATOM 2559 O O . LEU A 1 429 ? 98.237 125.638 84.583 1.00 38.33 429 LEU A O 1
ATOM 2564 N N . SER A 1 430 ? 99.402 123.714 84.561 1.00 40.46 430 SER A N 1
ATOM 2565 C CA . SER A 1 430 ? 100.675 124.407 84.392 1.00 40.46 430 SER A CA 1
ATOM 2566 C C . SER A 1 430 ? 100.716 125.170 83.076 1.00 40.46 430 SER A C 1
ATOM 2567 O O . SER A 1 430 ? 101.205 126.304 83.022 1.00 40.46 430 SER A O 1
ATOM 2570 N N . VAL A 1 431 ? 100.194 124.570 82.005 1.00 42.28 431 VAL A N 1
ATOM 2571 C CA . VAL A 1 431 ? 100.142 125.255 80.716 1.00 42.28 431 VAL A CA 1
ATOM 2572 C C . VAL A 1 431 ? 99.254 126.491 80.799 1.00 42.28 431 VAL A C 1
ATOM 2573 O O . VAL A 1 431 ? 99.599 127.559 80.277 1.00 42.28 431 VAL A O 1
ATOM 2577 N N . TRP A 1 432 ? 98.095 126.369 81.452 1.00 44.21 432 TRP A N 1
ATOM 2578 C CA . TRP A 1 432 ? 97.192 127.510 81.578 1.00 44.21 432 TRP A CA 1
ATOM 2579 C C . TRP A 1 432 ? 97.820 128.631 82.397 1.00 44.21 432 TRP A C 1
ATOM 2580 O O . TRP A 1 432 ? 97.705 129.810 82.042 1.00 44.21 432 TRP A O 1
ATOM 2591 N N . MET A 1 433 ? 98.480 128.287 83.504 1.00 47.77 433 MET A N 1
ATOM 2592 C CA . MET A 1 433 ? 99.150 129.301 84.309 1.00 47.77 433 MET A CA 1
ATOM 2593 C C . MET A 1 433 ? 100.277 129.967 83.530 1.00 47.77 433 MET A C 1
ATOM 2594 O O . MET A 1 433 ? 100.484 131.180 83.643 1.00 47.77 433 MET A O 1
ATOM 2599 N N . GLY A 1 434 ? 101.021 129.190 82.742 1.00 51.33 434 GLY A N 1
ATOM 2600 C CA . GLY A 1 434 ? 102.026 129.788 81.881 1.00 51.33 434 GLY A CA 1
ATOM 2601 C C . GLY A 1 434 ? 101.428 130.758 80.882 1.00 51.33 434 GLY A C 1
ATOM 2602 O O . GLY A 1 434 ? 101.965 131.843 80.656 1.00 51.33 434 GLY A O 1
ATOM 2603 N N . LYS A 1 435 ? 100.299 130.386 80.278 1.00 52.38 435 LYS A N 1
ATOM 2604 C CA . LYS A 1 435 ? 99.628 131.299 79.358 1.00 52.38 435 LYS A CA 1
ATOM 2605 C C . LYS A 1 435 ? 99.175 132.565 80.075 1.00 52.38 435 LYS A C 1
ATOM 2606 O O . LYS A 1 435 ? 99.222 133.662 79.507 1.00 52.38 435 LYS A O 1
ATOM 2612 N N . GLN A 1 436 ? 98.734 132.432 81.328 1.00 54.20 436 GLN A N 1
ATOM 2613 C CA . GLN A 1 436 ? 98.266 133.595 82.077 1.00 54.20 436 GLN A CA 1
ATOM 2614 C C . GLN A 1 436 ? 99.416 134.524 82.455 1.00 54.20 436 GLN A C 1
ATOM 2615 O O . GLN A 1 436 ? 99.270 135.750 82.395 1.00 54.20 436 GLN A O 1
ATOM 2621 N N . MET A 1 437 ? 100.558 133.969 82.860 1.00 59.32 437 MET A N 1
ATOM 2622 C CA . MET A 1 437 ? 101.710 134.780 83.244 1.00 59.32 437 MET A CA 1
ATOM 2623 C C . MET A 1 437 ? 102.643 135.094 82.081 1.00 59.32 437 MET A C 1
ATOM 2624 O O . MET A 1 437 ? 103.715 135.664 82.305 1.00 59.32 437 MET A O 1
ATOM 2629 N N . GLU A 1 438 ? 102.271 134.723 80.860 1.00 65.24 438 GLU A N 1
ATOM 2630 C CA . GLU A 1 438 ? 103.036 135.120 79.681 1.00 65.24 438 GLU A CA 1
ATOM 2631 C C . GLU A 1 438 ? 103.302 136.622 79.552 1.00 65.24 438 GLU A C 1
ATOM 2632 O O . GLU A 1 438 ? 104.443 136.982 79.217 1.00 65.24 438 GLU A O 1
ATOM 2638 N N . PRO A 1 439 ? 102.333 137.547 79.777 1.00 68.44 439 PRO A N 1
ATOM 2639 C CA . PRO A 1 439 ? 102.615 138.966 79.496 1.00 68.44 439 PRO A CA 1
ATOM 2640 C C . PRO A 1 439 ? 103.591 139.618 80.466 1.00 68.44 439 PRO A C 1
ATOM 2641 O O . PRO A 1 439 ? 103.818 140.831 80.393 1.00 68.44 439 PRO A O 1
ATOM 2645 N N . LEU A 1 440 ? 104.168 138.837 81.379 1.00 69.41 440 LEU A N 1
ATOM 2646 C CA . LEU A 1 440 ? 105.290 139.296 82.193 1.00 69.41 440 LEU A CA 1
ATOM 2647 C C . LEU A 1 440 ? 106.635 139.087 81.513 1.00 69.41 440 LEU A C 1
ATOM 2648 O O . LEU A 1 440 ? 107.675 139.323 82.136 1.00 69.41 440 LEU A O 1
ATOM 2653 N N . HIS A 1 441 ? 106.635 138.636 80.258 1.00 72.85 441 HIS A N 1
ATOM 2654 C CA . HIS A 1 441 ? 107.877 138.495 79.508 1.00 72.85 441 HIS A CA 1
ATOM 2655 C C . HIS A 1 441 ? 108.563 139.838 79.288 1.00 72.85 441 HIS A C 1
ATOM 2656 O O . HIS A 1 441 ? 109.791 139.893 79.158 1.00 72.85 441 HIS A O 1
ATOM 2663 N N . ALA A 1 442 ? 107.794 140.929 79.240 1.00 75.28 442 ALA A N 1
ATOM 2664 C CA . ALA A 1 442 ? 108.392 142.246 79.048 1.00 75.28 442 ALA A CA 1
ATOM 2665 C C . ALA A 1 442 ? 109.084 142.745 80.311 1.00 75.28 442 ALA A C 1
ATOM 2666 O O . ALA A 1 442 ? 110.021 143.546 80.225 1.00 75.28 442 ALA A O 1
ATOM 2668 N N . VAL A 1 443 ? 108.639 142.296 81.477 1.00 71.57 443 VAL A N 1
ATOM 2669 C CA . VAL A 1 443 ? 109.244 142.735 82.741 1.00 71.57 443 VAL A CA 1
ATOM 2670 C C . VAL A 1 443 ? 110.668 142.199 82.828 1.00 71.57 443 VAL A C 1
ATOM 2671 O O . VAL A 1 443 ? 110.904 141.027 82.485 1.00 71.57 443 VAL A O 1
ATOM 2675 N N . PRO A 1 444 ? 111.641 143.003 83.251 1.00 68.24 444 PRO A N 1
ATOM 2676 C CA . PRO A 1 444 ? 113.010 142.497 83.422 1.00 68.24 444 PRO A CA 1
ATOM 2677 C C . PRO A 1 444 ? 113.056 141.379 84.447 1.00 68.24 444 PRO A C 1
ATOM 2678 O O . PRO A 1 444 ? 112.338 141.419 85.457 1.00 68.24 444 PRO A O 1
ATOM 2682 N N . PRO A 1 445 ? 113.889 140.359 84.219 1.00 62.85 445 PRO A N 1
ATOM 2683 C CA . PRO A 1 445 ? 113.926 139.215 85.147 1.00 62.85 445 PRO A CA 1
ATOM 2684 C C . PRO A 1 445 ? 114.320 139.579 86.567 1.00 62.85 445 PRO A C 1
ATOM 2685 O O . PRO A 1 445 ? 113.862 138.922 87.510 1.00 62.85 445 PRO A O 1
ATOM 2689 N N . ALA A 1 446 ? 115.172 140.590 86.753 1.00 60.86 446 ALA A N 1
ATOM 2690 C CA . ALA A 1 446 ? 115.573 140.977 88.102 1.00 60.86 446 ALA A CA 1
ATOM 2691 C C . ALA A 1 446 ? 114.381 141.477 88.910 1.00 60.86 446 ALA A C 1
ATOM 2692 O O . ALA A 1 446 ? 114.233 141.139 90.092 1.00 60.86 446 ALA A O 1
ATOM 2694 N N . ALA A 1 447 ? 113.521 142.286 88.287 1.00 60.01 447 ALA A N 1
ATOM 2695 C CA . ALA A 1 447 ? 112.321 142.756 88.969 1.00 60.01 447 ALA A CA 1
ATOM 2696 C C . ALA A 1 447 ? 111.390 141.598 89.303 1.00 60.01 447 ALA A C 1
ATOM 2697 O O . ALA A 1 447 ? 110.797 141.563 90.387 1.00 60.01 447 ALA A O 1
ATOM 2699 N N . ILE A 1 448 ? 111.246 140.644 88.380 1.00 58.15 448 ILE A N 1
ATOM 2700 C CA . ILE A 1 448 ? 110.406 139.478 88.640 1.00 58.15 448 ILE A CA 1
ATOM 2701 C C . ILE A 1 448 ? 110.944 138.697 89.830 1.00 58.15 448 ILE A C 1
ATOM 2702 O O . ILE A 1 448 ? 110.183 138.263 90.702 1.00 58.15 448 ILE A O 1
ATOM 2707 N N . THR A 1 449 ? 112.264 138.510 89.885 1.00 56.30 449 THR A N 1
ATOM 2708 C CA . THR A 1 449 ? 112.869 137.801 91.008 1.00 56.30 449 THR A CA 1
ATOM 2709 C C . THR A 1 449 ? 112.639 138.541 92.320 1.00 56.30 449 THR A C 1
ATOM 2710 O O . THR A 1 449 ? 112.296 137.920 93.332 1.00 56.30 449 THR A O 1
ATOM 2714 N N . LEU A 1 450 ? 112.810 139.867 92.322 1.00 55.66 450 LEU A N 1
ATOM 2715 C CA . LEU A 1 450 ? 112.533 140.646 93.529 1.00 55.66 450 LEU A CA 1
ATOM 2716 C C . LEU A 1 450 ? 111.091 140.475 93.987 1.00 55.66 450 LEU A C 1
ATOM 2717 O O . LEU A 1 450 ? 110.831 140.188 95.163 1.00 55.66 450 LEU A O 1
ATOM 2722 N N . ILE A 1 451 ? 110.136 140.662 93.073 1.00 53.55 451 ILE A N 1
ATOM 2723 C CA . ILE A 1 451 ? 108.728 140.599 93.455 1.00 53.55 451 ILE A CA 1
ATOM 2724 C C . ILE A 1 451 ? 108.369 139.207 93.957 1.00 53.55 451 ILE A C 1
ATOM 2725 O O . ILE A 1 451 ? 107.682 139.060 94.973 1.00 53.55 451 ILE A O 1
ATOM 2730 N N . LEU A 1 452 ? 108.826 138.166 93.260 1.00 48.76 452 LEU A N 1
ATOM 2731 C CA . LEU A 1 452 ? 108.487 136.808 93.669 1.00 48.76 452 LEU A CA 1
ATOM 2732 C C . LEU A 1 452 ? 109.135 136.444 94.998 1.00 48.76 452 LEU A C 1
ATOM 2733 O O . LEU A 1 452 ? 108.511 135.782 95.834 1.00 48.76 452 LEU A O 1
ATOM 2738 N N . SER A 1 453 ? 110.385 136.863 95.215 1.00 46.81 453 SER A N 1
ATOM 2739 C CA . SER A 1 453 ? 111.033 136.600 96.492 1.00 46.81 453 SER A CA 1
ATOM 2740 C C . SER A 1 453 ? 110.307 137.303 97.629 1.00 46.81 453 SER A C 1
ATOM 2741 O O . SER A 1 453 ? 110.101 136.717 98.697 1.00 46.81 453 SER A O 1
ATOM 2744 N N . LEU A 1 454 ? 109.898 138.558 97.413 1.00 47.07 454 LEU A N 1
ATOM 2745 C CA . LEU A 1 454 ? 109.141 139.272 98.437 1.00 47.07 454 LEU A CA 1
ATOM 2746 C C . LEU A 1 454 ? 107.799 138.600 98.703 1.00 47.07 454 LEU A C 1
ATOM 2747 O O . LEU A 1 454 ? 107.379 138.470 99.858 1.00 47.07 454 LEU A O 1
ATOM 2752 N N . LEU A 1 455 ? 107.113 138.167 97.643 1.00 44.56 455 LEU A N 1
ATOM 2753 C CA . LEU A 1 455 ? 105.823 137.505 97.807 1.00 44.56 455 LEU A CA 1
ATOM 2754 C C . LEU A 1 455 ? 105.963 136.205 98.584 1.00 44.56 455 LEU A C 1
ATOM 2755 O O . LEU A 1 455 ? 105.152 135.912 99.469 1.00 44.56 455 LEU A O 1
ATOM 2760 N N . VAL A 1 456 ? 106.988 135.412 98.270 1.00 39.61 456 VAL A N 1
ATOM 2761 C CA . VAL A 1 456 ? 107.195 134.153 98.976 1.00 39.61 456 VAL A CA 1
ATOM 2762 C C . VAL A 1 456 ? 107.592 134.409 100.424 1.00 39.61 456 VAL A C 1
ATOM 2763 O O . VAL A 1 456 ? 107.151 133.699 101.334 1.00 39.61 456 VAL A O 1
ATOM 2767 N N . ALA A 1 457 ? 108.425 135.425 100.665 1.00 42.02 457 ALA A N 1
ATOM 2768 C CA . ALA A 1 457 ? 108.808 135.754 102.033 1.00 42.02 457 ALA A CA 1
ATOM 2769 C C . ALA A 1 457 ? 107.617 136.235 102.849 1.00 42.02 457 ALA A C 1
ATOM 2770 O O . ALA A 1 457 ? 107.555 135.992 104.059 1.00 42.02 457 ALA A O 1
ATOM 2772 N N . VAL A 1 458 ? 106.675 136.934 102.215 1.00 41.61 458 VAL A N 1
ATOM 2773 C CA . VAL A 1 458 ? 105.459 137.347 102.910 1.00 41.61 458 VAL A CA 1
ATOM 2774 C C . VAL A 1 458 ? 104.565 136.142 103.182 1.00 41.61 458 VAL A C 1
ATOM 2775 O O . VAL A 1 458 ? 104.048 135.970 104.292 1.00 41.61 458 VAL A O 1
ATOM 2779 N N . PHE A 1 459 ? 104.382 135.284 102.176 1.00 40.54 459 PHE A N 1
ATOM 2780 C CA . PHE A 1 459 ? 103.486 134.142 102.319 1.00 40.54 459 PHE A CA 1
ATOM 2781 C C . PHE A 1 459 ? 103.998 133.148 103.353 1.00 40.54 459 PHE A C 1
ATOM 2782 O O . PHE A 1 459 ? 103.200 132.573 104.102 1.00 40.54 459 PHE A O 1
ATOM 2790 N N . THR A 1 460 ? 105.313 132.938 103.420 1.00 39.08 460 THR A N 1
ATOM 2791 C CA . THR A 1 460 ? 105.869 131.957 104.342 1.00 39.08 460 THR A CA 1
ATOM 2792 C C . THR A 1 460 ? 105.728 132.379 105.797 1.00 39.08 460 THR A C 1
ATOM 2793 O O . THR A 1 460 ? 105.994 131.566 106.687 1.00 39.08 460 THR A O 1
ATOM 2797 N N . GLU A 1 461 ? 105.325 133.623 106.063 1.00 46.80 461 GLU A N 1
ATOM 2798 C CA . GLU A 1 461 ? 105.030 134.024 107.433 1.00 46.80 461 GLU A CA 1
ATOM 2799 C C . GLU A 1 461 ? 103.739 133.407 107.952 1.00 46.80 461 GLU A C 1
ATOM 2800 O O . GLU A 1 461 ? 103.537 133.359 109.170 1.00 46.80 461 GLU A O 1
ATOM 2806 N N . CYS A 1 462 ? 102.870 132.928 107.064 1.00 46.42 462 CYS A N 1
ATOM 2807 C CA . CYS A 1 462 ? 101.574 132.392 107.459 1.00 46.42 462 CYS A CA 1
ATOM 2808 C C . CYS A 1 462 ? 101.571 130.882 107.646 1.00 46.42 462 CYS A C 1
ATOM 2809 O O . CYS A 1 462 ? 101.057 130.399 108.660 1.00 46.42 462 CYS A O 1
ATOM 2812 N N . THR A 1 463 ? 102.134 130.127 106.707 1.00 39.04 463 THR A N 1
ATOM 2813 C CA . THR A 1 463 ? 102.145 128.672 106.766 1.00 39.04 463 THR A CA 1
ATOM 2814 C C . THR A 1 463 ? 103.587 128.187 106.839 1.00 39.04 463 THR A C 1
ATOM 2815 O O . THR A 1 463 ? 104.528 128.981 106.880 1.00 39.04 463 THR A O 1
ATOM 2819 N N . SER A 1 464 ? 103.757 126.867 106.860 1.00 35.10 464 SER A N 1
ATOM 2820 C CA . SER A 1 464 ? 105.088 126.281 106.936 1.00 35.10 464 SER A CA 1
ATOM 2821 C C . SER A 1 464 ? 105.880 126.577 105.666 1.00 35.10 464 SER A C 1
ATOM 2822 O O . SER A 1 464 ? 105.316 126.769 104.585 1.00 35.10 464 SER A O 1
ATOM 2825 N N . ASN A 1 465 ? 107.208 126.619 105.810 1.00 34.42 465 ASN A N 1
ATOM 2826 C CA . ASN A 1 465 ? 108.075 126.910 104.671 1.00 34.42 465 ASN A CA 1
ATOM 2827 C C . ASN A 1 465 ? 107.926 125.854 103.586 1.00 34.42 465 ASN A C 1
ATOM 2828 O O . ASN A 1 465 ? 107.882 126.175 102.390 1.00 34.42 465 ASN A O 1
ATOM 2833 N N . VAL A 1 466 ? 107.856 124.586 103.991 1.00 30.61 466 VAL A N 1
ATOM 2834 C CA . VAL A 1 466 ? 107.806 123.489 103.032 1.00 30.61 466 VAL A CA 1
ATOM 2835 C C . VAL A 1 466 ? 106.517 123.556 102.223 1.00 30.61 466 VAL A C 1
ATOM 2836 O O . VAL A 1 466 ? 106.523 123.379 101.000 1.00 30.61 466 VAL A O 1
ATOM 2840 N N . ALA A 1 467 ? 105.393 123.823 102.892 1.00 31.44 467 ALA A N 1
ATOM 2841 C CA . ALA A 1 467 ? 104.128 123.983 102.183 1.00 31.44 467 ALA A CA 1
ATOM 2842 C C . ALA A 1 467 ? 104.160 125.195 101.261 1.00 31.44 467 ALA A C 1
ATOM 2843 O O . ALA A 1 467 ? 103.624 125.150 100.147 1.00 31.44 467 ALA A O 1
ATOM 2845 N N . THR A 1 468 ? 104.782 126.289 101.710 1.00 33.56 468 THR A N 1
ATOM 2846 C CA . THR A 1 468 ? 104.885 127.487 100.881 1.00 33.56 468 THR A CA 1
ATOM 2847 C C . THR A 1 468 ? 105.617 127.193 99.578 1.00 33.56 468 THR A C 1
ATOM 2848 O O . THR A 1 468 ? 105.124 127.507 98.486 1.00 33.56 468 THR A O 1
ATOM 2852 N N . THR A 1 469 ? 106.804 126.591 99.677 1.00 30.91 469 THR A N 1
ATOM 2853 C CA . THR A 1 469 ? 107.561 126.281 98.471 1.00 30.91 469 THR A CA 1
ATOM 2854 C C . THR A 1 469 ? 106.858 125.226 97.625 1.00 30.91 469 THR A C 1
ATOM 2855 O O . THR A 1 469 ? 106.886 125.312 96.393 1.00 30.91 469 THR A O 1
ATOM 2859 N N . THR A 1 470 ? 106.181 124.263 98.261 1.00 31.99 470 THR A N 1
ATOM 2860 C CA . THR A 1 470 ? 105.393 123.285 97.519 1.00 31.99 470 THR A CA 1
ATOM 2861 C C . THR A 1 470 ? 104.325 123.962 96.673 1.00 31.99 470 THR A C 1
ATOM 2862 O O . THR A 1 470 ? 104.137 123.618 95.501 1.00 31.99 470 THR A O 1
ATOM 2866 N N . LEU A 1 471 ? 103.616 124.931 97.252 1.00 33.54 471 LEU A N 1
ATOM 2867 C CA . LEU A 1 471 ? 102.567 125.622 96.513 1.00 33.54 471 LEU A CA 1
ATOM 2868 C C . LEU A 1 471 ? 103.142 126.497 95.407 1.00 33.54 471 LEU A C 1
ATOM 2869 O O . LEU A 1 471 ? 102.597 126.540 94.298 1.00 33.54 471 LEU A O 1
ATOM 2874 N N . PHE A 1 472 ? 104.241 127.199 95.681 1.00 39.90 472 PHE A N 1
ATOM 2875 C CA . PHE A 1 472 ? 104.679 128.246 94.766 1.00 39.90 472 PHE A CA 1
ATOM 2876 C C . PHE A 1 472 ? 105.610 127.766 93.659 1.00 39.90 472 PHE A C 1
ATOM 2877 O O . PHE A 1 472 ? 105.645 128.391 92.593 1.00 39.90 472 PHE A O 1
ATOM 2885 N N . LEU A 1 473 ? 106.369 126.688 93.869 1.00 37.79 473 LEU A N 1
ATOM 2886 C CA . LEU A 1 473 ? 107.346 126.276 92.862 1.00 37.79 473 LEU A CA 1
ATOM 2887 C C . LEU A 1 473 ? 106.725 125.890 91.523 1.00 37.79 473 LEU A C 1
ATOM 2888 O O . LEU A 1 473 ? 107.265 126.307 90.484 1.00 37.79 473 LEU A O 1
ATOM 2893 N N . PRO A 1 474 ? 105.649 125.092 91.452 1.00 39.75 474 PRO A N 1
ATOM 2894 C CA . PRO A 1 474 ? 105.080 124.781 90.126 1.00 39.75 474 PRO A CA 1
ATOM 2895 C C . PRO A 1 474 ? 104.594 126.002 89.361 1.00 39.75 474 PRO A C 1
ATOM 2896 O O . PRO A 1 474 ? 104.794 126.083 88.141 1.00 39.75 474 PRO A O 1
ATOM 2900 N N . ILE A 1 475 ? 103.972 126.963 90.046 1.00 44.76 475 ILE A N 1
ATOM 2901 C CA . ILE A 1 475 ? 103.488 128.169 89.376 1.00 44.76 475 ILE A CA 1
ATOM 2902 C C . ILE A 1 475 ? 104.656 128.952 88.792 1.00 44.76 475 ILE A C 1
ATOM 2903 O O . ILE A 1 475 ? 104.614 129.417 87.645 1.00 44.76 475 ILE A O 1
ATOM 2908 N N . PHE A 1 476 ? 105.719 129.105 89.579 1.00 45.67 476 PHE A N 1
ATOM 2909 C CA . PHE A 1 476 ? 106.876 129.866 89.127 1.00 45.67 476 PHE A CA 1
ATOM 2910 C C . PHE A 1 476 ? 107.613 129.147 88.007 1.00 45.67 476 PHE A C 1
ATOM 2911 O O . PHE A 1 476 ? 108.137 129.791 87.096 1.00 45.67 476 PHE A O 1
ATOM 2919 N N . ALA A 1 477 ? 107.659 127.815 88.049 1.00 47.21 477 ALA A N 1
ATOM 2920 C CA . ALA A 1 477 ? 108.253 127.060 86.950 1.00 47.21 477 ALA A CA 1
ATOM 2921 C C . ALA A 1 477 ? 107.450 127.230 85.665 1.00 47.21 477 ALA A C 1
ATOM 2922 O O . ALA A 1 477 ? 108.022 127.397 84.575 1.00 47.21 477 ALA A O 1
ATOM 2924 N N . SER A 1 478 ? 106.120 127.183 85.773 1.00 50.08 478 SER A N 1
ATOM 2925 C CA . SER A 1 478 ? 105.275 127.395 84.604 1.00 50.08 478 SER A CA 1
ATOM 2926 C C . SER A 1 478 ? 105.485 128.786 84.022 1.00 50.08 478 SER A C 1
ATOM 2927 O O . SER A 1 478 ? 105.581 128.947 82.800 1.00 50.08 478 SER A O 1
ATOM 2930 N N . MET A 1 479 ? 105.579 129.804 84.883 1.00 54.35 479 MET A N 1
ATOM 2931 C CA . MET A 1 479 ? 105.868 131.147 84.388 1.00 54.35 479 MET A CA 1
ATOM 2932 C C . MET A 1 479 ? 107.258 131.222 83.769 1.00 54.35 479 MET A C 1
ATOM 2933 O O . MET A 1 479 ? 107.458 131.902 82.756 1.00 54.35 479 MET A O 1
ATOM 2938 N N . SER A 1 480 ? 108.227 130.519 84.355 1.00 54.32 480 SER A N 1
ATOM 2939 C CA . SER A 1 480 ? 109.583 130.540 83.824 1.00 54.32 480 SER A CA 1
ATOM 2940 C C . SER A 1 480 ? 109.626 130.004 82.400 1.00 54.32 480 SER A C 1
ATOM 2941 O O . SER A 1 480 ? 110.278 130.592 81.530 1.00 54.32 480 SER A O 1
ATOM 2944 N N . ARG A 1 481 ? 108.934 128.895 82.136 1.00 55.04 481 ARG A N 1
ATOM 2945 C CA . ARG A 1 481 ? 108.885 128.416 80.756 1.00 55.04 481 ARG A CA 1
ATOM 2946 C C . ARG A 1 481 ? 107.900 129.212 79.903 1.00 55.04 481 ARG A C 1
ATOM 2947 O O . ARG A 1 481 ? 107.895 129.080 78.674 1.00 55.04 481 ARG A O 1
ATOM 2955 N N . SER A 1 482 ? 107.044 130.027 80.525 1.00 58.93 482 SER A N 1
ATOM 2956 C CA . SER A 1 482 ? 106.185 130.898 79.726 1.00 58.93 482 SER A CA 1
ATOM 2957 C C . SER A 1 482 ? 106.965 132.074 79.148 1.00 58.93 482 SER A C 1
ATOM 2958 O O . SER A 1 482 ? 106.788 132.427 77.977 1.00 58.93 482 SER A O 1
ATOM 2961 N N . ILE A 1 483 ? 107.828 132.692 79.954 1.00 59.86 483 ILE A N 1
ATOM 2962 C CA . ILE A 1 483 ? 108.488 133.939 79.579 1.00 59.86 483 ILE A CA 1
ATOM 2963 C C . ILE A 1 483 ? 109.896 133.665 79.067 1.00 59.86 483 ILE A C 1
ATOM 2964 O O . ILE A 1 483 ? 110.681 134.596 78.852 1.00 59.86 483 ILE A O 1
ATOM 2969 N N . G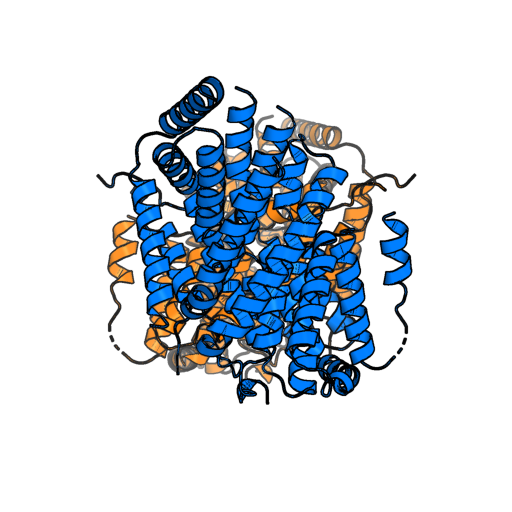LY A 1 484 ? 110.224 132.394 78.866 1.00 60.07 484 GLY A N 1
ATOM 2970 C CA . GLY A 1 484 ? 111.540 132.031 78.369 1.00 60.07 484 GLY A CA 1
ATOM 2971 C C . GLY A 1 484 ? 112.678 132.380 79.304 1.00 60.07 484 GLY A C 1
ATOM 2972 O O . GLY A 1 484 ? 113.734 132.836 78.847 1.00 60.07 484 GLY A O 1
ATOM 2973 N N . LEU A 1 485 ? 112.492 132.173 80.603 1.00 55.27 485 LEU A N 1
ATOM 2974 C CA . LEU A 1 485 ? 113.505 132.454 81.605 1.00 55.27 485 LEU A CA 1
ATOM 2975 C C . LEU A 1 485 ? 113.966 131.147 82.232 1.00 55.27 485 LEU A C 1
ATOM 2976 O O . LEU A 1 485 ? 113.203 130.180 82.313 1.00 55.27 485 LEU A O 1
ATOM 2981 N N . ASN A 1 486 ? 115.221 131.120 82.665 1.00 53.82 486 ASN A N 1
ATOM 2982 C CA . ASN A 1 486 ? 115.760 129.937 83.318 1.00 53.82 486 ASN A CA 1
ATOM 2983 C C . ASN A 1 486 ? 114.945 129.642 84.571 1.00 53.82 486 ASN A C 1
ATOM 2984 O O . ASN A 1 486 ? 114.822 130.517 85.441 1.00 53.82 486 ASN A O 1
ATOM 2989 N N . PRO A 1 487 ? 114.362 128.448 84.695 1.00 48.68 487 PRO A N 1
ATOM 2990 C CA . PRO A 1 487 ? 113.528 128.167 85.872 1.00 48.68 487 PRO A CA 1
ATOM 2991 C C . PRO A 1 487 ? 114.279 128.305 87.176 1.00 48.68 487 PRO A C 1
ATOM 2992 O O . PRO A 1 487 ? 113.683 128.690 88.186 1.00 48.68 487 PRO A O 1
ATOM 2996 N N . LEU A 1 488 ? 115.577 127.999 87.186 1.00 46.89 488 LEU A N 1
ATOM 2997 C CA . LEU A 1 488 ? 116.332 128.090 88.427 1.00 46.89 488 LEU A CA 1
ATOM 2998 C C . LEU A 1 488 ? 116.426 129.531 88.908 1.00 46.89 488 LEU A C 1
ATOM 2999 O O . LEU A 1 488 ? 116.353 129.792 90.113 1.00 46.89 488 LEU A O 1
ATOM 3004 N N . TYR A 1 489 ? 116.529 130.482 87.972 1.00 52.55 489 TYR A N 1
ATOM 3005 C CA . TYR A 1 489 ? 116.667 131.895 88.310 1.00 52.55 489 TYR A CA 1
ATOM 3006 C C . TYR A 1 489 ? 115.451 132.377 89.100 1.00 52.55 489 TYR A C 1
ATOM 3007 O O . TYR A 1 489 ? 115.543 133.354 89.847 1.00 52.55 489 TYR A O 1
ATOM 3016 N N . ILE A 1 490 ? 114.327 131.676 88.987 1.00 46.53 490 ILE A N 1
ATOM 3017 C CA . ILE A 1 490 ? 113.114 131.999 89.725 1.00 46.53 490 ILE A CA 1
ATOM 3018 C C . ILE A 1 490 ? 112.942 131.103 90.946 1.00 46.53 490 ILE A C 1
ATOM 3019 O O . ILE A 1 490 ? 112.571 131.577 92.021 1.00 46.53 490 ILE A O 1
ATOM 3024 N N . MET A 1 491 ? 113.217 129.805 90.793 1.00 42.16 491 MET A N 1
ATOM 3025 C CA . MET A 1 491 ? 112.926 128.843 91.853 1.00 42.16 491 MET A CA 1
ATOM 3026 C C . MET A 1 491 ? 113.939 128.913 92.990 1.00 42.16 491 MET A C 1
ATOM 3027 O O . MET A 1 491 ? 113.561 128.798 94.161 1.00 42.16 491 MET A O 1
ATOM 3032 N N . LEU A 1 492 ? 115.228 129.079 92.681 1.00 40.33 492 LEU A N 1
ATOM 3033 C CA . LEU A 1 492 ? 116.224 129.166 93.748 1.00 40.33 492 LEU A CA 1
ATOM 3034 C C . LEU A 1 492 ? 115.976 130.347 94.675 1.00 40.33 492 LEU A C 1
ATOM 3035 O O . LEU A 1 492 ? 115.996 130.150 95.904 1.00 40.33 492 LEU A O 1
ATOM 3040 N N . PRO A 1 493 ? 115.755 131.577 94.188 1.00 40.92 493 PRO A N 1
ATOM 3041 C CA . PRO A 1 493 ? 115.341 132.641 95.114 1.00 40.92 493 PRO A CA 1
ATOM 3042 C C . PRO A 1 493 ? 114.030 132.339 95.810 1.00 40.92 493 PRO A C 1
ATOM 3043 O O . PRO A 1 493 ? 113.876 132.668 96.990 1.00 40.92 493 PRO A O 1
ATOM 3047 N N . CYS A 1 494 ? 113.084 131.706 95.114 1.00 41.60 494 CYS A N 1
ATOM 3048 C CA . CYS A 1 494 ? 111.839 131.290 95.754 1.00 41.60 494 CYS A CA 1
ATOM 3049 C C . CYS A 1 494 ? 112.102 130.293 96.873 1.00 41.60 494 CYS A C 1
ATOM 3050 O O . CYS A 1 494 ? 111.552 130.416 97.973 1.00 41.60 494 CYS A O 1
ATOM 3053 N N . THR A 1 495 ? 112.943 129.292 96.605 1.00 36.19 495 THR A N 1
ATOM 3054 C CA . THR A 1 495 ? 113.240 128.282 97.613 1.00 36.19 495 THR A CA 1
ATOM 3055 C C . THR A 1 495 ? 113.937 128.893 98.820 1.00 36.19 495 THR A C 1
ATOM 3056 O O . THR A 1 495 ? 113.612 128.565 99.966 1.00 36.19 495 THR A O 1
ATOM 3060 N N . LEU A 1 496 ? 114.898 129.787 98.580 1.00 37.16 496 LEU A N 1
ATOM 3061 C CA . LEU A 1 496 ? 115.598 130.431 99.685 1.00 37.16 496 LEU A CA 1
ATOM 3062 C C . LEU A 1 496 ? 114.669 131.345 100.476 1.00 37.16 496 LEU A C 1
ATOM 3063 O O . LEU A 1 496 ? 114.736 131.386 101.710 1.00 37.16 496 LEU A O 1
ATOM 3068 N N . SER A 1 497 ? 113.795 132.084 99.787 1.00 38.48 497 SER A N 1
ATOM 3069 C CA . SER A 1 497 ? 112.875 132.991 100.460 1.00 38.48 497 SER A CA 1
ATOM 3070 C C . SER A 1 497 ? 111.792 132.252 101.229 1.00 38.48 497 SER A C 1
ATOM 3071 O O . SER A 1 497 ? 111.266 132.797 102.205 1.00 38.48 497 SER A O 1
ATOM 3074 N N . ALA A 1 498 ? 111.443 131.033 100.812 1.00 35.01 498 ALA A N 1
ATOM 3075 C CA . ALA A 1 498 ? 110.484 130.247 101.578 1.00 35.01 498 ALA A CA 1
ATOM 3076 C C . ALA A 1 498 ? 110.989 129.977 102.987 1.00 35.01 498 ALA A C 1
ATOM 3077 O O . ALA A 1 498 ? 110.188 129.806 103.911 1.00 35.01 498 ALA A O 1
ATOM 3079 N N . SER A 1 499 ? 112.307 129.952 103.175 1.00 36.18 499 SER A N 1
ATOM 3080 C CA . SER A 1 499 ? 112.885 129.748 104.494 1.00 36.18 499 SER A CA 1
ATOM 3081 C C . SER A 1 499 ? 112.952 131.025 105.320 1.00 36.18 499 SER A C 1
ATOM 3082 O O . SER A 1 499 ? 113.332 130.960 106.493 1.00 36.18 499 SER A O 1
ATOM 3085 N N . PHE A 1 500 ? 112.591 132.174 104.748 1.00 43.79 500 PHE A N 1
ATOM 3086 C CA . PHE A 1 500 ? 112.655 133.453 105.457 1.00 43.79 500 PHE A CA 1
ATOM 3087 C C . PHE A 1 500 ? 111.425 133.636 106.347 1.00 43.79 500 PHE A C 1
ATOM 3088 O O . PHE A 1 500 ? 110.651 134.583 106.219 1.00 43.79 500 PHE A O 1
ATOM 3096 N N . ALA A 1 501 ? 111.263 132.690 107.268 1.00 46.39 501 ALA A N 1
ATOM 3097 C CA . ALA A 1 501 ? 110.151 132.698 108.212 1.00 46.39 501 ALA A CA 1
ATOM 3098 C C . ALA A 1 501 ? 110.605 133.431 109.469 1.00 46.39 501 ALA A C 1
ATOM 3099 O O . ALA A 1 501 ? 110.984 132.837 110.480 1.00 46.39 501 ALA A O 1
ATOM 3101 N N . PHE A 1 502 ? 110.557 134.761 109.397 1.00 49.99 502 PHE A N 1
ATOM 3102 C CA . PHE A 1 502 ? 111.132 135.604 110.431 1.00 49.99 502 PHE A CA 1
ATOM 3103 C C . PHE A 1 502 ? 110.113 136.377 111.257 1.00 49.99 502 PHE A C 1
ATOM 3104 O O . PHE A 1 502 ? 110.415 136.721 112.404 1.00 49.99 502 PHE A O 1
ATOM 3112 N N . MET A 1 503 ? 108.924 136.649 110.721 1.00 57.20 503 MET A N 1
ATOM 3113 C CA . MET A 1 503 ? 108.001 137.572 111.372 1.00 57.20 503 MET A CA 1
ATOM 3114 C C . MET A 1 503 ? 107.118 136.897 112.416 1.00 57.20 503 MET A C 1
ATOM 3115 O O . MET A 1 503 ? 106.959 137.417 113.522 1.00 57.20 503 MET A O 1
ATOM 3120 N N . LEU A 1 504 ? 106.533 135.747 112.089 1.00 52.25 504 LEU A N 1
ATOM 3121 C CA . LEU A 1 504 ? 105.481 135.217 112.941 1.00 52.25 504 LEU A CA 1
ATOM 3122 C C . LEU A 1 504 ? 105.868 133.868 113.538 1.00 52.25 504 LEU A C 1
ATOM 3123 O O . LEU A 1 504 ? 106.627 133.108 112.930 1.00 52.25 504 LEU A O 1
ATOM 3128 N N . PRO A 1 505 ? 105.376 133.555 114.739 1.00 51.51 505 PRO A N 1
ATOM 3129 C CA . PRO A 1 505 ? 105.610 132.213 115.298 1.00 51.51 505 PRO A CA 1
ATOM 3130 C C . PRO A 1 505 ? 105.015 131.095 114.462 1.00 51.51 505 PRO A C 1
ATOM 3131 O O . PRO A 1 505 ? 105.567 129.988 114.444 1.00 51.51 505 PRO A O 1
ATOM 3135 N N . VAL A 1 506 ? 103.898 131.343 113.770 1.00 47.27 506 VAL A N 1
ATOM 3136 C CA . VAL A 1 506 ? 103.298 130.329 112.905 1.00 47.27 506 VAL A CA 1
ATOM 3137 C C . VAL A 1 506 ? 104.027 130.184 111.582 1.00 47.27 506 VAL A C 1
ATOM 3138 O O . VAL A 1 506 ? 103.637 129.346 110.759 1.00 47.27 506 VAL A O 1
ATOM 3142 N N . ALA A 1 507 ? 105.072 130.979 111.348 1.00 44.26 507 ALA A N 1
ATOM 3143 C CA . ALA A 1 507 ? 105.761 130.947 110.064 1.00 44.26 507 ALA A CA 1
ATOM 3144 C C . ALA A 1 507 ? 106.538 129.649 109.874 1.00 44.26 507 ALA A C 1
ATOM 3145 O O . ALA A 1 507 ? 106.582 129.106 108.765 1.00 44.26 507 ALA A O 1
ATOM 3147 N N . THR A 1 508 ? 107.160 129.141 110.933 1.00 43.71 508 THR A N 1
ATOM 3148 C CA . THR A 1 508 ? 107.957 127.927 110.836 1.00 43.71 508 THR A CA 1
ATOM 3149 C C . THR A 1 508 ? 108.017 127.270 112.206 1.00 43.71 508 THR A C 1
ATOM 3150 O O . THR A 1 508 ? 107.915 127.962 113.226 1.00 43.71 508 THR A O 1
ATOM 3154 N N . PRO A 1 509 ? 108.142 125.946 112.264 1.00 42.81 509 PRO A N 1
ATOM 3155 C CA . PRO A 1 509 ? 108.204 125.253 113.558 1.00 42.81 509 PRO A CA 1
ATOM 3156 C C . PRO A 1 509 ? 109.347 125.746 114.433 1.00 42.81 509 PRO A C 1
ATOM 3157 O O . PRO A 1 509 ? 109.199 125.775 115.663 1.00 42.81 509 PRO A O 1
ATOM 3161 N N . PRO A 1 510 ? 110.509 126.116 113.869 1.00 43.72 510 PRO A N 1
ATOM 3162 C CA . PRO A 1 510 ? 111.499 126.806 114.714 1.00 43.72 510 PRO A CA 1
ATOM 3163 C C . PRO A 1 510 ? 110.949 128.054 115.382 1.00 43.72 510 PRO A C 1
ATOM 3164 O O . PRO A 1 510 ? 111.217 128.288 116.568 1.00 43.72 510 PRO A O 1
ATOM 3168 N N . ASN A 1 511 ? 110.158 128.849 114.656 1.00 49.19 511 ASN A N 1
ATOM 3169 C CA . ASN A 1 511 ? 109.572 130.048 115.243 1.00 49.19 511 ASN A CA 1
ATOM 3170 C C . ASN A 1 511 ? 108.579 129.695 116.343 1.00 49.19 511 ASN A C 1
ATOM 3171 O O . ASN A 1 511 ? 108.516 130.377 117.370 1.00 49.19 511 ASN A O 1
ATOM 3176 N N . ALA A 1 512 ? 107.791 128.635 116.144 1.00 50.30 512 ALA A N 1
ATOM 3177 C CA . ALA A 1 512 ? 106.864 128.201 117.184 1.00 50.30 512 ALA A CA 1
ATOM 3178 C C . ALA A 1 512 ? 107.607 127.737 118.431 1.00 50.30 512 ALA A C 1
ATOM 3179 O O . ALA A 1 512 ? 107.233 128.094 119.553 1.00 50.30 512 ALA A O 1
ATOM 3181 N N . ILE A 1 513 ? 108.671 126.950 118.251 1.00 50.59 513 ILE A N 1
ATOM 3182 C CA . ILE A 1 513 ? 109.459 126.474 119.387 1.00 50.59 513 ILE A CA 1
ATOM 3183 C C . ILE A 1 513 ? 110.045 127.655 120.148 1.00 50.59 513 ILE A C 1
ATOM 3184 O O . ILE A 1 513 ? 110.020 127.704 121.383 1.00 50.59 513 ILE A O 1
ATOM 3189 N N . VAL A 1 514 ? 110.583 128.624 119.409 1.00 55.62 514 VAL A N 1
ATOM 3190 C CA . VAL A 1 514 ? 111.137 129.842 119.989 1.00 55.62 514 VAL A CA 1
ATOM 3191 C C . VAL A 1 514 ? 110.094 130.661 120.736 1.00 55.62 514 VAL A C 1
ATOM 3192 O O . VAL A 1 514 ? 110.360 131.157 121.838 1.00 55.62 514 VAL A O 1
ATOM 3196 N N . PHE A 1 515 ? 108.903 130.825 120.166 1.00 60.98 515 PHE A N 1
ATOM 3197 C CA . PHE A 1 515 ? 107.847 131.558 120.854 1.00 60.98 515 PHE A CA 1
ATOM 3198 C C . PHE A 1 515 ? 107.344 130.807 122.077 1.00 60.98 515 PHE A C 1
ATOM 3199 O O . PHE A 1 515 ? 106.827 131.429 123.009 1.00 60.98 515 PHE A O 1
ATOM 3207 N N . THR A 1 516 ? 107.476 129.480 122.082 1.00 63.03 516 THR A N 1
ATOM 3208 C CA . THR A 1 516 ? 106.885 128.683 123.151 1.00 63.03 516 THR A CA 1
ATOM 3209 C C . THR A 1 516 ? 107.475 129.034 124.510 1.00 63.03 516 THR A C 1
ATOM 3210 O O . THR A 1 516 ? 106.743 129.151 125.498 1.00 63.03 516 THR A O 1
ATOM 3214 N N . TYR A 1 517 ? 108.768 129.343 124.539 1.00 67.28 517 TYR A N 1
ATOM 3215 C CA . TYR A 1 517 ? 109.508 129.594 125.803 1.00 67.28 517 TYR A CA 1
ATOM 3216 C C . TYR A 1 517 ? 109.199 130.965 126.354 1.00 67.28 517 TYR A C 1
ATOM 3217 O O . TYR A 1 517 ? 109.623 131.283 127.482 1.00 67.28 517 TYR A O 1
ATOM 3226 N N . GLY A 1 518 ? 108.472 131.747 125.579 1.00 76.44 518 GLY A N 1
ATOM 3227 C CA . GLY A 1 518 ? 108.179 133.108 125.981 1.00 76.44 518 GLY A CA 1
ATOM 3228 C C . GLY A 1 518 ? 109.219 134.110 125.520 1.00 76.44 518 GLY A C 1
ATOM 3229 O O . GLY A 1 518 ? 109.781 133.968 124.429 1.00 76.44 518 GLY A O 1
ATOM 3230 N N . HIS A 1 519 ? 109.464 135.138 126.331 1.00 79.75 519 HIS A N 1
ATOM 3231 C CA . HIS A 1 519 ? 110.485 136.156 126.096 1.00 79.75 519 HIS A CA 1
ATOM 3232 C C . HIS A 1 519 ? 110.221 137.002 124.857 1.00 79.75 519 HIS A C 1
ATOM 3233 O O . HIS A 1 519 ? 111.036 137.870 124.527 1.00 79.75 519 HIS A O 1
ATOM 3240 N N . LEU A 1 520 ? 109.112 136.782 124.155 1.00 76.32 520 LEU A N 1
ATOM 3241 C CA . LEU A 1 520 ? 108.907 137.432 122.868 1.00 76.32 520 LEU A CA 1
ATOM 3242 C C . LEU A 1 520 ? 107.455 137.846 122.705 1.00 76.32 520 LEU A C 1
ATOM 3243 O O . LEU A 1 520 ? 106.551 137.019 122.852 1.00 76.32 520 LEU A O 1
ATOM 3248 N N . LYS A 1 521 ? 107.241 139.121 122.401 1.00 76.31 521 LYS A N 1
ATOM 3249 C CA . LYS A 1 521 ? 105.968 139.548 121.851 1.00 76.31 521 LYS A CA 1
ATOM 3250 C C . LYS A 1 521 ? 105.950 139.283 120.350 1.00 76.31 521 LYS A C 1
ATOM 3251 O O . LYS A 1 521 ? 106.994 139.157 119.704 1.00 76.31 521 LYS A O 1
ATOM 3257 N N . VAL A 1 522 ? 104.745 139.192 119.789 1.00 73.95 522 VAL A N 1
ATOM 3258 C CA . VAL A 1 522 ? 104.647 139.114 118.337 1.00 73.95 522 VAL A CA 1
ATOM 3259 C C . VAL A 1 522 ? 105.075 140.435 117.710 1.00 73.95 522 VAL A C 1
ATOM 3260 O O . VAL A 1 522 ? 105.608 140.458 116.595 1.00 73.95 522 VAL A O 1
ATOM 3264 N N . ALA A 1 523 ? 104.872 141.548 118.420 1.00 73.74 523 ALA A N 1
ATOM 3265 C CA . ALA A 1 523 ? 105.219 142.860 117.880 1.00 73.74 523 ALA A CA 1
ATOM 3266 C C . ALA A 1 523 ? 106.722 142.998 117.661 1.00 73.74 523 ALA A C 1
ATOM 3267 O O . ALA A 1 523 ? 107.167 143.370 116.569 1.00 73.74 523 ALA A O 1
ATOM 3269 N N . ASP A 1 524 ? 107.525 142.711 118.688 1.00 74.26 524 ASP A N 1
ATOM 3270 C CA . ASP A 1 524 ? 108.971 142.820 118.523 1.00 74.26 524 ASP A CA 1
ATOM 3271 C C . ASP A 1 524 ? 109.489 141.809 117.510 1.00 74.26 524 ASP A C 1
ATOM 3272 O O . ASP A 1 524 ? 110.414 142.112 116.743 1.00 74.26 524 ASP A O 1
ATOM 3277 N N . MET A 1 525 ? 108.896 140.615 117.483 1.00 65.70 525 MET A N 1
ATOM 3278 C CA . MET A 1 525 ? 109.321 139.604 116.526 1.00 65.70 525 MET A CA 1
ATOM 3279 C C . MET A 1 525 ? 109.071 140.062 115.095 1.00 65.70 525 MET A C 1
ATOM 3280 O O . MET A 1 525 ? 109.937 139.900 114.233 1.00 65.70 525 MET A O 1
ATOM 3285 N N . VAL A 1 526 ? 107.903 140.654 114.820 1.00 66.69 526 VAL A N 1
ATOM 3286 C CA . VAL A 1 526 ? 107.647 141.125 113.458 1.00 66.69 526 VAL A CA 1
ATOM 3287 C C . VAL A 1 526 ? 108.494 142.354 113.135 1.00 66.69 526 VAL A C 1
ATOM 3288 O O . VAL A 1 526 ? 108.915 142.537 111.983 1.00 66.69 526 VAL A O 1
ATOM 3292 N N . LYS A 1 527 ? 108.763 143.215 114.124 1.00 70.52 527 LYS A N 1
ATOM 3293 C CA . LYS A 1 527 ? 109.624 144.366 113.866 1.00 70.52 527 LYS A CA 1
ATOM 3294 C C . LYS A 1 527 ? 111.024 143.925 113.465 1.00 70.52 527 LYS A C 1
ATOM 3295 O O . LYS A 1 527 ? 111.622 144.494 112.544 1.00 70.52 527 LYS A O 1
ATOM 3301 N N . THR A 1 528 ? 111.569 142.917 114.148 1.00 66.86 528 THR A N 1
ATOM 3302 C CA . THR A 1 528 ? 112.845 142.356 113.716 1.00 66.86 528 THR A CA 1
ATOM 3303 C C . THR A 1 528 ? 112.713 141.659 112.365 1.00 66.86 528 THR A C 1
ATOM 3304 O O . THR A 1 528 ? 113.571 141.817 111.487 1.00 66.86 528 THR A O 1
ATOM 3308 N N . GLY A 1 529 ? 111.622 140.916 112.168 1.00 59.05 529 GLY A N 1
ATOM 3309 C CA . GLY A 1 529 ? 111.474 140.074 111.001 1.00 59.05 529 GLY A CA 1
ATOM 3310 C C . GLY A 1 529 ? 111.271 140.817 109.701 1.00 59.05 529 GLY A C 1
ATOM 3311 O O . GLY A 1 529 ? 111.590 140.271 108.645 1.00 59.05 529 GLY A O 1
ATOM 3312 N N . VAL A 1 530 ? 110.744 142.040 109.740 1.00 60.52 530 VAL A N 1
ATOM 3313 C CA . VAL A 1 530 ? 110.562 142.775 108.488 1.00 60.52 530 VAL A CA 1
ATOM 3314 C C . VAL A 1 530 ? 111.915 143.174 107.893 1.00 60.52 530 VAL A C 1
ATOM 3315 O O . VAL A 1 530 ? 112.186 142.930 106.708 1.00 60.52 530 VAL A O 1
ATOM 3319 N N . ILE A 1 531 ? 112.806 143.737 108.714 1.00 60.98 531 ILE A N 1
ATOM 3320 C CA . ILE A 1 531 ? 114.159 144.017 108.240 1.00 60.98 531 ILE A CA 1
ATOM 3321 C C . ILE A 1 531 ? 114.900 142.713 107.968 1.00 60.98 531 ILE A C 1
ATOM 3322 O O . ILE A 1 531 ? 115.742 142.639 107.065 1.00 60.98 531 ILE A O 1
ATOM 3327 N N . MET A 1 532 ? 114.592 141.661 108.731 1.00 58.17 532 MET A N 1
ATOM 3328 C CA . MET A 1 532 ? 115.156 140.345 108.446 1.00 58.17 532 MET A CA 1
ATOM 3329 C C . MET A 1 532 ? 114.804 139.873 107.038 1.00 58.17 532 MET A C 1
ATOM 3330 O O . MET A 1 532 ? 115.671 139.388 106.304 1.00 58.17 532 MET A O 1
ATOM 3335 N N . ASN A 1 533 ? 113.530 139.986 106.657 1.00 52.87 533 ASN A N 1
ATOM 3336 C CA . ASN A 1 533 ? 113.096 139.575 105.326 1.00 52.87 533 ASN A CA 1
ATOM 3337 C C . ASN A 1 533 ? 113.716 140.453 104.252 1.00 52.87 533 ASN A C 1
ATOM 3338 O O . ASN A 1 533 ? 114.083 139.964 103.177 1.00 52.87 533 ASN A O 1
ATOM 3343 N N . ILE A 1 534 ? 113.835 141.756 104.518 1.00 55.64 534 ILE A N 1
ATOM 3344 C CA . ILE A 1 534 ? 114.484 142.647 103.557 1.00 55.64 534 ILE A CA 1
ATOM 3345 C C . ILE A 1 534 ? 115.933 142.220 103.333 1.00 55.64 534 ILE A C 1
ATOM 3346 O O . ILE A 1 534 ? 116.401 142.117 102.191 1.00 55.64 534 ILE A O 1
ATOM 3351 N N . ILE A 1 535 ? 116.655 141.941 104.423 1.00 55.28 535 ILE A N 1
ATOM 3352 C CA . ILE A 1 535 ? 118.047 141.506 104.330 1.00 55.28 535 ILE A CA 1
ATOM 3353 C C . ILE A 1 535 ? 118.151 140.181 103.584 1.00 55.28 535 ILE A C 1
ATOM 3354 O O . ILE A 1 535 ? 119.028 139.999 102.731 1.00 55.28 535 ILE A O 1
ATOM 3359 N N . GLY A 1 536 ? 117.266 139.234 103.901 1.00 51.13 536 GLY A N 1
ATOM 3360 C CA . GLY A 1 536 ? 117.298 137.947 103.229 1.00 51.13 536 GLY A CA 1
ATOM 3361 C C . GLY A 1 536 ? 117.039 138.057 101.741 1.00 51.13 536 GLY A C 1
ATOM 3362 O O . GLY A 1 536 ? 117.716 137.413 100.935 1.00 51.13 536 GLY A O 1
ATOM 3363 N N . VAL A 1 537 ? 116.051 138.868 101.356 1.00 52.11 537 VAL A N 1
ATOM 3364 C CA . VAL A 1 537 ? 115.756 139.071 99.940 1.00 52.11 537 VAL A CA 1
ATOM 3365 C C . VAL A 1 537 ? 116.931 139.734 99.235 1.00 52.11 537 VAL A C 1
ATOM 3366 O O . VAL A 1 537 ? 117.282 139.369 98.114 1.00 52.11 537 VAL A O 1
ATOM 3370 N N . PHE A 1 538 ? 117.544 140.705 99.894 1.00 55.96 538 PHE A N 1
ATOM 3371 C CA . PHE A 1 538 ? 118.713 141.387 99.284 1.00 55.96 538 PHE A CA 1
ATOM 3372 C C . PHE A 1 538 ? 119.807 140.350 99.046 1.00 55.96 538 PHE A C 1
ATOM 3373 O O . PHE A 1 538 ? 120.295 140.238 97.919 1.00 55.96 538 PHE A O 1
ATOM 3381 N N . CYS A 1 539 ? 120.178 139.613 100.088 1.00 54.69 539 CYS A N 1
ATOM 3382 C CA . CYS A 1 539 ? 121.265 138.643 99.971 1.00 54.69 539 CYS A CA 1
ATOM 3383 C C . CYS A 1 539 ? 120.966 137.599 98.906 1.00 54.69 539 CYS A C 1
ATOM 3384 O O . CYS A 1 539 ? 121.855 137.213 98.141 1.00 54.69 539 CYS A O 1
ATOM 3387 N N . VAL A 1 540 ? 119.724 137.115 98.849 1.00 50.19 540 VAL A N 1
ATOM 3388 C CA . VAL A 1 540 ? 119.369 136.110 97.854 1.00 50.19 540 VAL A CA 1
ATOM 3389 C C . VAL A 1 540 ? 119.406 136.702 96.451 1.00 50.19 540 VAL A C 1
ATOM 3390 O O . VAL A 1 540 ? 119.833 136.042 95.497 1.00 50.19 540 VAL A O 1
ATOM 3394 N N . PHE A 1 541 ? 118.974 137.956 96.302 1.00 55.99 541 PHE A N 1
ATOM 3395 C CA . PHE A 1 541 ? 119.060 138.625 95.008 1.00 55.99 541 PHE A CA 1
ATOM 3396 C C . PHE A 1 541 ? 120.503 138.712 94.533 1.00 55.99 541 PHE A C 1
ATOM 3397 O O . PHE A 1 541 ? 120.805 138.401 93.374 1.00 55.99 541 PHE A O 1
ATOM 3405 N N . LEU A 1 542 ? 121.416 139.117 95.423 1.00 54.92 542 LEU A N 1
ATOM 3406 C CA . LEU A 1 542 ? 122.826 139.150 95.035 1.00 54.92 542 LEU A CA 1
ATOM 3407 C C . LEU A 1 542 ? 123.358 137.760 94.724 1.00 54.92 542 LEU A C 1
ATOM 3408 O O . LEU A 1 542 ? 124.107 137.582 93.760 1.00 54.92 542 LEU A O 1
ATOM 3413 N N . ALA A 1 543 ? 123.011 136.769 95.545 1.00 52.30 543 ALA A N 1
ATOM 3414 C CA . ALA A 1 543 ? 123.511 135.421 95.310 1.00 52.30 543 ALA A CA 1
ATOM 3415 C C . ALA A 1 543 ? 123.084 134.918 93.943 1.00 52.30 543 ALA A C 1
ATOM 3416 O O . ALA A 1 543 ? 123.878 134.309 93.217 1.00 52.30 543 ALA A O 1
ATOM 3418 N N . VAL A 1 544 ? 121.832 135.173 93.574 1.00 52.63 544 VAL A N 1
ATOM 3419 C CA . VAL A 1 544 ? 121.334 134.692 92.295 1.00 52.63 544 VAL A CA 1
ATOM 3420 C C . VAL A 1 544 ? 121.955 135.479 91.144 1.00 52.63 544 VAL A C 1
ATOM 3421 O O . VAL A 1 544 ? 122.271 134.912 90.091 1.00 52.63 544 VAL A O 1
ATOM 3425 N N . ASN A 1 545 ? 122.031 136.783 91.309 1.00 56.46 545 ASN A N 1
ATOM 3426 C CA . ASN A 1 545 ? 122.458 137.646 90.181 1.00 56.46 545 ASN A CA 1
ATOM 3427 C C . ASN A 1 545 ? 123.965 137.610 89.986 1.00 56.46 545 ASN A C 1
ATOM 3428 O O . ASN A 1 545 ? 124.440 138.071 88.950 1.00 56.46 545 ASN A O 1
ATOM 3433 N N . THR A 1 546 ? 124.685 137.039 90.934 1.00 56.98 546 THR A N 1
ATOM 3434 C CA . THR A 1 546 ? 126.150 137.118 90.782 1.00 56.98 546 THR A CA 1
ATOM 3435 C C . THR A 1 546 ? 126.694 135.723 90.580 1.00 56.98 546 THR A C 1
ATOM 3436 O O . THR A 1 546 ? 126.917 135.326 89.440 1.00 56.98 546 THR A O 1
ATOM 3440 N N . TRP A 1 547 ? 126.831 134.997 91.663 1.00 51.18 547 TRP A N 1
ATOM 3441 C CA . TRP A 1 547 ? 127.500 133.713 91.515 1.00 51.18 547 TRP A CA 1
ATOM 3442 C C . TRP A 1 547 ? 126.560 132.546 91.263 1.00 51.18 547 TRP A C 1
ATOM 3443 O O . TRP A 1 547 ? 127.030 131.491 90.822 1.00 51.18 547 TRP A O 1
ATOM 3454 N N . GLY A 1 548 ? 125.261 132.694 91.525 1.00 51.30 548 GLY A N 1
ATOM 3455 C CA . GLY A 1 548 ? 124.313 131.699 91.058 1.00 51.30 548 GLY A CA 1
ATOM 3456 C C . GLY A 1 548 ? 124.264 131.620 89.547 1.00 51.30 548 GLY A C 1
ATOM 3457 O O . GLY A 1 548 ? 124.064 130.541 88.982 1.00 51.30 548 GLY A O 1
ATOM 3458 N N . ARG A 1 549 ? 124.459 132.758 88.874 1.00 57.50 549 ARG A N 1
ATOM 3459 C CA . ARG A 1 549 ? 124.539 132.771 87.418 1.00 57.50 549 ARG A CA 1
ATOM 3460 C C . ARG A 1 549 ? 125.631 131.839 86.913 1.00 57.50 549 ARG A C 1
ATOM 3461 O O . ARG A 1 549 ? 125.409 131.057 85.982 1.00 57.50 549 ARG A O 1
ATOM 3469 N N . ALA A 1 550 ? 126.820 131.907 87.514 1.00 52.93 550 ALA A N 1
ATOM 3470 C CA . ALA A 1 550 ? 127.926 131.079 87.051 1.00 52.93 550 ALA A CA 1
ATOM 3471 C C . ALA A 1 550 ? 127.713 129.613 87.406 1.00 52.93 550 ALA A C 1
ATOM 3472 O O . ALA A 1 550 ? 127.995 128.724 86.594 1.00 52.93 550 ALA A O 1
ATOM 3474 N N . ILE A 1 551 ? 127.209 129.341 88.612 1.00 47.84 551 ILE A N 1
ATOM 3475 C CA . ILE A 1 551 ? 127.037 127.962 89.059 1.00 47.84 551 ILE A CA 1
ATOM 3476 C C . ILE A 1 551 ? 125.974 127.245 88.233 1.00 47.84 551 ILE A C 1
ATOM 3477 O O . ILE A 1 551 ? 126.180 126.110 87.785 1.00 47.84 551 ILE A O 1
ATOM 3482 N N . PHE A 1 552 ? 124.827 127.889 88.008 1.00 45.88 552 PHE A N 1
ATOM 3483 C CA . PHE A 1 552 ? 123.671 127.220 87.421 1.00 45.88 552 PHE A CA 1
ATOM 3484 C C . PHE A 1 552 ? 123.363 127.667 85.999 1.00 45.88 552 PHE A C 1
ATOM 3485 O O . PHE A 1 552 ? 122.351 127.236 85.434 1.00 45.88 552 PHE A O 1
ATOM 3493 N N . ASP A 1 553 ? 124.210 128.508 85.407 1.00 57.59 553 ASP A N 1
ATOM 3494 C CA . ASP A 1 553 ? 124.032 129.007 84.042 1.00 57.59 553 ASP A CA 1
ATOM 3495 C C . ASP A 1 553 ? 122.646 129.643 83.887 1.00 57.59 553 ASP A C 1
ATOM 3496 O O . ASP A 1 553 ? 121.837 129.268 83.036 1.00 57.59 553 ASP A O 1
ATOM 3501 N N . LEU A 1 554 ? 122.378 130.611 84.765 1.00 56.51 554 LEU A N 1
ATOM 3502 C CA . LEU A 1 554 ? 121.099 131.307 84.793 1.00 56.51 554 LEU A CA 1
ATOM 3503 C C . LEU A 1 554 ? 120.932 132.291 83.644 1.00 56.51 554 LEU A C 1
ATOM 3504 O O . LEU A 1 554 ? 119.831 132.823 83.461 1.00 56.51 554 LEU A O 1
ATOM 3509 N N . ASP A 1 555 ? 121.991 132.550 82.876 1.00 63.85 555 ASP A N 1
ATOM 3510 C CA . ASP A 1 555 ? 121.907 133.506 81.778 1.00 63.85 555 ASP A CA 1
ATOM 3511 C C . ASP A 1 555 ? 121.011 132.993 80.659 1.00 63.85 555 ASP A C 1
ATOM 3512 O O . ASP A 1 555 ? 120.187 133.738 80.119 1.00 63.85 555 ASP A O 1
ATOM 3517 N N . HIS A 1 556 ? 121.163 131.726 80.292 1.00 65.17 556 HIS A N 1
ATOM 3518 C CA . HIS A 1 556 ? 120.537 131.179 79.100 1.00 65.17 556 HIS A CA 1
ATOM 3519 C C . HIS A 1 556 ? 119.343 130.309 79.463 1.00 65.17 556 HIS A C 1
ATOM 3520 O O . HIS A 1 556 ? 119.289 129.709 80.540 1.00 65.17 556 HIS A O 1
ATOM 3527 N N . PHE A 1 557 ? 118.385 130.246 78.548 1.00 61.31 557 PHE A N 1
ATOM 3528 C CA . PHE A 1 557 ? 117.239 129.373 78.741 1.00 61.31 557 PHE A CA 1
ATOM 3529 C C . PHE A 1 557 ? 117.672 127.937 78.493 1.00 61.31 557 PHE A C 1
ATOM 3530 O O . PHE A 1 557 ? 118.096 127.610 77.377 1.00 61.31 557 PHE A O 1
ATOM 3538 N N . PRO A 1 558 ? 117.581 127.056 79.480 1.00 60.93 558 PRO A N 1
ATOM 3539 C CA . PRO A 1 558 ? 118.141 125.713 79.322 1.00 60.93 558 PRO A CA 1
ATOM 3540 C C . PRO A 1 558 ? 117.286 124.836 78.423 1.00 60.93 558 PRO A C 1
ATOM 3541 O O . PRO A 1 558 ? 116.104 125.092 78.185 1.00 60.93 558 PRO A O 1
ATOM 3545 N N . ASP A 1 559 ? 117.920 123.777 77.920 1.00 64.70 559 ASP A N 1
ATOM 3546 C CA . ASP A 1 559 ? 117.208 122.792 77.116 1.00 64.70 559 ASP A CA 1
ATOM 3547 C C . ASP A 1 559 ? 116.167 122.031 77.928 1.00 64.70 559 ASP A C 1
ATOM 3548 O O . ASP A 1 559 ? 115.070 121.768 77.425 1.00 64.70 559 ASP A O 1
ATOM 3553 N N . TRP A 1 560 ? 116.478 121.674 79.178 1.00 58.00 560 TRP A N 1
ATOM 3554 C CA . TRP A 1 560 ? 115.545 120.893 79.983 1.00 58.00 560 TRP A CA 1
ATOM 3555 C C . TRP A 1 560 ? 114.278 121.657 80.336 1.00 58.00 560 TRP A C 1
ATOM 3556 O O . TRP A 1 560 ? 113.320 121.045 80.823 1.00 58.00 560 TRP A O 1
ATOM 3567 N N . ALA A 1 561 ? 114.256 122.969 80.125 1.00 61.31 561 ALA A N 1
ATOM 3568 C CA . ALA A 1 561 ? 113.055 123.770 80.305 1.00 61.31 561 ALA A CA 1
ATOM 3569 C C . ALA A 1 561 ? 112.281 123.953 79.009 1.00 61.31 561 ALA A C 1
ATOM 3570 O O . ALA A 1 561 ? 111.276 124.670 79.001 1.00 61.31 561 ALA A O 1
ATOM 3572 N N . ASN A 1 562 ? 112.723 123.317 77.926 1.00 66.75 562 ASN A N 1
ATOM 3573 C CA . ASN A 1 562 ? 112.045 123.362 76.633 1.00 66.75 562 ASN A CA 1
ATOM 3574 C C . ASN A 1 562 ? 111.796 124.789 76.150 1.00 66.75 562 ASN A C 1
ATOM 3575 O O . ASN A 1 562 ? 111.810 125.060 74.949 1.00 66.75 562 ASN A O 1
ATOM 3580 N N . SER B 1 13 ? 126.179 84.052 114.805 1.00 87.09 13 SER B N 1
ATOM 3581 C CA . SER B 1 13 ? 126.580 85.365 115.296 1.00 87.09 13 SER B CA 1
ATOM 3582 C C . SER B 1 13 ? 126.281 86.449 114.265 1.00 87.09 13 SER B C 1
ATOM 3583 O O . SER B 1 13 ? 125.921 86.153 113.126 1.00 87.09 13 SER B O 1
ATOM 3586 N N . PHE B 1 14 ? 126.428 87.710 114.675 1.00 80.54 14 PHE B N 1
ATOM 3587 C CA . PHE B 1 14 ? 126.162 88.823 113.772 1.00 80.54 14 PHE B CA 1
ATOM 3588 C C . PHE B 1 14 ? 127.286 89.028 112.765 1.00 80.54 14 PHE B C 1
ATOM 3589 O O . PHE B 1 14 ? 127.018 89.394 111.614 1.00 80.54 14 PHE B O 1
ATOM 3597 N N . VAL B 1 15 ? 128.536 88.804 113.175 1.00 83.07 15 VAL B N 1
ATOM 3598 C CA . VAL B 1 15 ? 129.675 89.083 112.306 1.00 83.07 15 VAL B CA 1
ATOM 3599 C C . VAL B 1 15 ? 129.662 88.171 111.086 1.00 83.07 15 VAL B C 1
ATOM 3600 O O . VAL B 1 15 ? 129.933 88.612 109.961 1.00 83.07 15 VAL B O 1
ATOM 3604 N N . ILE B 1 16 ? 129.354 86.887 111.286 1.00 83.67 16 ILE B N 1
ATOM 3605 C CA . ILE B 1 16 ? 129.412 85.924 110.191 1.00 83.67 16 ILE B CA 1
ATOM 3606 C C . ILE B 1 16 ? 128.410 86.275 109.098 1.00 83.67 16 ILE B C 1
ATOM 3607 O O . ILE B 1 16 ? 128.693 86.088 107.908 1.00 83.67 16 ILE B O 1
ATOM 3612 N N . LEU B 1 17 ? 127.237 86.787 109.468 1.00 76.24 17 LEU B N 1
ATOM 3613 C CA . LEU B 1 17 ? 126.240 87.187 108.484 1.00 76.24 17 LEU B CA 1
ATOM 3614 C C . LEU B 1 17 ? 126.473 88.593 107.949 1.00 76.24 17 LEU B C 1
ATOM 3615 O O . LEU B 1 17 ? 126.038 88.903 106.834 1.00 76.24 17 LEU B O 1
ATOM 3620 N N . PHE B 1 18 ? 127.145 89.451 108.718 1.00 71.93 18 PHE B N 1
ATOM 3621 C CA . PHE B 1 18 ? 127.455 90.790 108.232 1.00 71.93 18 PHE B CA 1
ATOM 3622 C C . PHE B 1 18 ? 128.587 90.775 107.216 1.00 71.93 18 PHE B C 1
ATOM 3623 O O . PHE B 1 18 ? 128.607 91.607 106.301 1.00 71.93 18 PHE B O 1
ATOM 3631 N N . VAL B 1 19 ? 129.533 89.849 107.353 1.00 80.99 19 VAL B N 1
ATOM 3632 C CA . VAL B 1 19 ? 130.762 89.899 106.570 1.00 80.99 19 VAL B CA 1
ATOM 3633 C C . VAL B 1 19 ? 130.748 88.870 105.446 1.00 80.99 19 VAL B C 1
ATOM 3634 O O . VAL B 1 19 ? 130.860 89.227 104.268 1.00 80.99 19 VAL B O 1
ATOM 3638 N N . THR B 1 20 ? 130.617 87.591 105.801 1.00 83.20 20 THR B N 1
ATOM 3639 C CA . THR B 1 20 ? 130.865 86.523 104.834 1.00 83.20 20 THR B CA 1
ATOM 3640 C C . THR B 1 20 ? 129.931 86.554 103.627 1.00 83.20 20 THR B C 1
ATOM 3641 O O . THR B 1 20 ? 130.435 86.511 102.491 1.00 83.20 20 THR B O 1
ATOM 3645 N N . PRO B 1 21 ? 128.591 86.630 103.772 1.00 75.82 21 PRO B N 1
ATOM 3646 C CA . PRO B 1 21 ? 127.747 86.632 102.568 1.00 75.82 21 PRO B CA 1
ATOM 3647 C C . PRO B 1 21 ? 127.744 87.978 101.864 1.00 75.82 21 PRO B C 1
ATOM 3648 O O . PRO B 1 21 ? 127.619 88.047 100.637 1.00 75.82 21 PRO B O 1
ATOM 3652 N N . LEU B 1 22 ? 127.876 89.058 102.638 1.00 72.68 22 LEU B N 1
ATOM 3653 C CA . LEU B 1 22 ? 127.855 90.394 102.053 1.00 72.68 22 LEU B CA 1
ATOM 3654 C C . LEU B 1 22 ? 129.076 90.637 101.173 1.00 72.68 22 LEU B C 1
ATOM 3655 O O . LEU B 1 22 ? 128.967 91.260 100.111 1.00 72.68 22 LEU B O 1
ATOM 3660 N N . LEU B 1 23 ? 130.244 90.151 101.593 1.00 78.36 23 LEU B N 1
ATOM 3661 C CA . LEU B 1 23 ? 131.484 90.358 100.853 1.00 78.36 23 LEU B CA 1
ATOM 3662 C C . LEU B 1 23 ? 131.642 89.410 99.669 1.00 78.36 23 LEU B C 1
ATOM 3663 O O . LEU B 1 23 ? 132.751 89.282 99.137 1.00 78.36 23 LEU B O 1
ATOM 3668 N N . LEU B 1 24 ? 130.568 88.749 99.243 1.00 76.11 24 LEU B N 1
ATOM 3669 C CA . LEU B 1 24 ? 130.602 87.862 98.087 1.00 76.11 24 LEU B CA 1
ATOM 3670 C C . LEU B 1 24 ? 130.511 88.615 96.764 1.00 76.11 24 LEU B C 1
ATOM 3671 O O . LEU B 1 24 ? 130.372 87.979 95.712 1.00 76.11 24 LEU B O 1
ATOM 3676 N N . LEU B 1 25 ? 130.587 89.942 96.794 1.00 77.81 25 LEU B N 1
ATOM 3677 C CA . LEU B 1 25 ? 130.468 90.724 95.574 1.00 77.81 25 LEU B CA 1
ATOM 3678 C C . LEU B 1 25 ? 131.627 90.405 94.630 1.00 77.81 25 LEU B C 1
ATOM 3679 O O . LEU B 1 25 ? 132.770 90.255 95.077 1.00 77.81 25 LEU B O 1
ATOM 3684 N N . PRO B 1 26 ? 131.370 90.289 93.318 1.00 85.83 26 PRO B N 1
ATOM 3685 C CA . PRO B 1 26 ? 132.414 90.018 92.324 1.00 85.83 26 PRO B CA 1
ATOM 3686 C C . PRO B 1 26 ? 133.390 91.181 92.169 1.00 85.83 26 PRO B C 1
ATOM 3687 O O . PRO B 1 26 ? 133.195 92.022 91.290 1.00 85.83 26 PRO B O 1
ATOM 3691 N N . PRO B 1 32 ? 129.076 89.763 86.421 1.00 53.77 32 PRO B N 1
ATOM 3692 C CA . PRO B 1 32 ? 128.282 88.704 85.789 1.00 53.77 32 PRO B CA 1
ATOM 3693 C C . PRO B 1 32 ? 126.980 89.225 85.192 1.00 53.77 32 PRO B C 1
ATOM 3694 O O . PRO B 1 32 ? 126.815 90.435 85.038 1.00 53.77 32 PRO B O 1
ATOM 3698 N N . ALA B 1 33 ? 126.071 88.315 84.856 1.00 47.08 33 ALA B N 1
ATOM 3699 C CA . ALA B 1 33 ? 124.778 88.706 84.318 1.00 47.08 33 ALA B CA 1
ATOM 3700 C C . ALA B 1 33 ? 123.954 89.430 85.378 1.00 47.08 33 ALA B C 1
ATOM 3701 O O . ALA B 1 33 ? 124.077 89.171 86.578 1.00 47.08 33 ALA B O 1
ATOM 3703 N N . LYS B 1 34 ? 123.110 90.356 84.919 1.00 45.11 34 LYS B N 1
ATOM 3704 C CA . LYS B 1 34 ? 122.332 91.169 85.849 1.00 45.11 34 LYS B CA 1
ATOM 3705 C C . LYS B 1 34 ? 121.307 90.341 86.612 1.00 45.11 34 LYS B C 1
ATOM 3706 O O . LYS B 1 34 ? 120.983 90.670 87.760 1.00 45.11 34 LYS B O 1
ATOM 3712 N N . PHE B 1 35 ? 120.780 89.276 86.002 1.00 40.68 35 PHE B N 1
ATOM 3713 C CA . PHE B 1 35 ? 119.841 88.427 86.727 1.00 40.68 35 PHE B CA 1
ATOM 3714 C C . PHE B 1 35 ? 120.522 87.707 87.883 1.00 40.68 35 PHE B C 1
ATOM 3715 O O . PHE B 1 35 ? 119.903 87.503 88.931 1.00 40.68 35 PHE B O 1
ATOM 3723 N N . VAL B 1 36 ? 121.797 87.343 87.724 1.00 40.33 36 VAL B N 1
ATOM 3724 C CA . VAL B 1 36 ? 122.544 86.762 88.835 1.00 40.33 36 VAL B CA 1
ATOM 3725 C C . VAL B 1 36 ? 122.714 87.781 89.955 1.00 40.33 36 VAL B C 1
ATOM 3726 O O . VAL B 1 36 ? 122.618 87.443 91.139 1.00 40.33 36 VAL B O 1
ATOM 3730 N N . ARG B 1 37 ? 122.981 89.040 89.602 1.00 42.44 37 ARG B N 1
ATOM 3731 C CA . ARG B 1 37 ? 123.119 90.080 90.617 1.00 42.44 37 ARG B CA 1
ATOM 3732 C C . ARG B 1 37 ? 121.806 90.313 91.355 1.00 42.44 37 ARG B C 1
ATOM 3733 O O . ARG B 1 37 ? 121.794 90.490 92.580 1.00 42.44 37 ARG B O 1
ATOM 3741 N N . CYS B 1 38 ? 120.685 90.311 90.629 1.00 38.80 38 CYS B N 1
ATOM 3742 C CA . CYS B 1 38 ? 119.387 90.445 91.283 1.00 38.80 38 CYS B CA 1
ATOM 3743 C C . CYS B 1 38 ? 119.084 89.245 92.171 1.00 38.80 38 CYS B C 1
ATOM 3744 O O . CYS B 1 38 ? 118.509 89.397 93.255 1.00 38.80 38 CYS B O 1
ATOM 3747 N N . ALA B 1 39 ? 119.451 88.042 91.724 1.00 38.16 39 ALA B N 1
ATOM 3748 C CA . ALA B 1 39 ? 119.291 86.860 92.561 1.00 38.16 39 ALA B CA 1
ATOM 3749 C C . ALA B 1 39 ? 120.119 86.975 93.832 1.00 38.16 39 ALA B C 1
ATOM 3750 O O . ALA B 1 39 ? 119.665 86.587 94.914 1.00 38.16 39 ALA B O 1
ATOM 3752 N N . TYR B 1 40 ? 121.339 87.500 93.718 1.00 45.04 40 TYR B N 1
ATOM 3753 C CA . TYR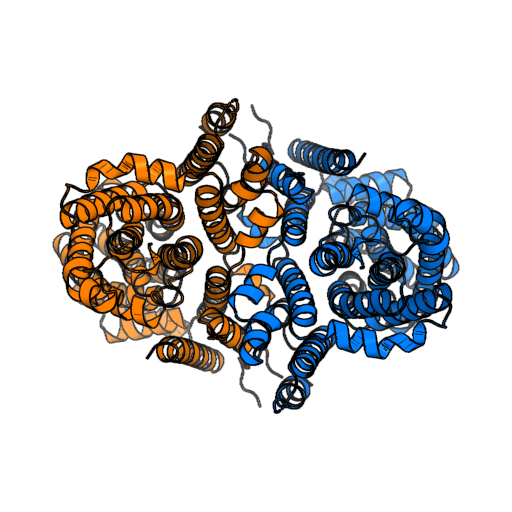 B 1 40 ? 122.166 87.724 94.900 1.00 45.04 40 TYR B CA 1
ATOM 3754 C C . TYR B 1 40 ? 121.520 88.733 95.840 1.00 45.04 40 TYR B C 1
ATOM 3755 O O . TYR B 1 40 ? 121.549 88.558 97.062 1.00 45.04 40 TYR B O 1
ATOM 3764 N N . VAL B 1 41 ? 120.940 89.800 95.286 1.00 36.14 41 VAL B N 1
ATOM 3765 C CA . VAL B 1 41 ? 120.246 90.785 96.115 1.00 36.14 41 VAL B CA 1
ATOM 3766 C C . VAL B 1 41 ? 119.088 90.129 96.856 1.00 36.14 41 VAL B C 1
ATOM 3767 O O . VAL B 1 41 ? 118.889 90.348 98.057 1.00 36.14 41 VAL B O 1
ATOM 3771 N N . ILE B 1 42 ? 118.309 89.310 96.146 1.00 34.26 42 ILE B N 1
ATOM 3772 C CA . ILE B 1 42 ? 117.167 88.640 96.760 1.00 34.26 42 ILE B CA 1
ATOM 3773 C C . ILE B 1 42 ? 117.625 87.683 97.852 1.00 34.26 42 ILE B C 1
ATOM 3774 O O . ILE B 1 42 ? 117.022 87.620 98.928 1.00 34.26 42 ILE B O 1
ATOM 3779 N N . ILE B 1 43 ? 118.688 86.918 97.596 1.00 33.06 43 ILE B N 1
ATOM 3780 C CA . ILE B 1 43 ? 119.187 85.973 98.592 1.00 33.06 43 ILE B CA 1
ATOM 3781 C C . ILE B 1 43 ? 119.701 86.711 99.822 1.00 33.06 43 ILE B C 1
ATOM 3782 O O . ILE B 1 43 ? 119.449 86.300 100.961 1.00 33.06 43 ILE B O 1
ATOM 3787 N N . LEU B 1 44 ? 120.433 87.808 99.614 1.00 34.65 44 LEU B N 1
ATOM 3788 C CA . LEU B 1 44 ? 120.937 88.592 100.736 1.00 34.65 44 LEU B CA 1
ATOM 3789 C C . LEU B 1 44 ? 119.795 89.179 101.555 1.00 34.65 44 LEU B C 1
ATOM 3790 O O . LEU B 1 44 ? 119.832 89.161 102.792 1.00 34.65 44 LEU B O 1
ATOM 3795 N N . MET B 1 45 ? 118.766 89.697 100.882 1.00 32.17 45 MET B N 1
ATOM 3796 C CA . MET B 1 45 ? 117.606 90.211 101.601 1.00 32.17 45 MET B CA 1
ATOM 3797 C C . MET B 1 45 ? 116.868 89.104 102.337 1.00 32.17 45 MET B C 1
ATOM 3798 O O . MET B 1 45 ? 116.363 89.324 103.437 1.00 32.17 45 MET B O 1
ATOM 3803 N N . ALA B 1 46 ? 116.787 87.910 101.746 1.00 30.82 46 ALA B N 1
ATOM 3804 C CA . ALA B 1 46 ? 116.160 86.786 102.434 1.00 30.82 46 ALA B CA 1
ATOM 3805 C C . ALA B 1 46 ? 116.929 86.418 103.695 1.00 30.82 46 ALA B C 1
ATOM 3806 O O . ALA B 1 46 ? 116.331 86.145 104.744 1.00 30.82 46 ALA B O 1
ATOM 3808 N N . ILE B 1 47 ? 118.260 86.405 103.607 1.00 32.37 47 ILE B N 1
ATOM 3809 C CA . ILE B 1 47 ? 119.085 86.112 104.775 1.00 32.37 47 ILE B CA 1
ATOM 3810 C C . ILE B 1 47 ? 118.874 87.170 105.850 1.00 32.37 47 ILE B C 1
ATOM 3811 O O . ILE B 1 47 ? 118.755 86.852 107.039 1.00 32.37 47 ILE B O 1
ATOM 3816 N N . TYR B 1 48 ? 118.820 88.443 105.452 1.00 35.51 48 TYR B N 1
ATOM 3817 C CA . TYR B 1 48 ? 118.587 89.500 106.432 1.00 35.51 48 TYR B CA 1
ATOM 3818 C C . TYR B 1 48 ? 117.169 89.457 106.994 1.00 35.51 48 TYR B C 1
ATOM 3819 O O . TYR B 1 48 ? 116.950 89.865 108.139 1.00 35.51 48 TYR B O 1
ATOM 3828 N N . TRP B 1 49 ? 116.197 88.989 106.206 1.00 32.80 49 TRP B N 1
ATOM 3829 C CA . TRP B 1 49 ? 114.854 88.758 106.730 1.00 32.80 49 TRP B CA 1
ATOM 3830 C C . TRP B 1 49 ? 114.881 87.699 107.820 1.00 32.80 49 TRP B C 1
ATOM 3831 O O . TRP B 1 49 ? 114.362 87.906 108.924 1.00 32.80 49 TRP B O 1
ATOM 3842 N N . CYS B 1 50 ? 115.484 86.549 107.518 1.00 39.14 50 CYS B N 1
ATOM 3843 C CA . CYS B 1 50 ? 115.437 85.412 108.429 1.00 39.14 50 CYS B CA 1
ATOM 3844 C C . CYS B 1 50 ? 116.242 85.684 109.693 1.00 39.14 50 CYS B C 1
ATOM 3845 O O . CYS B 1 50 ? 115.719 85.593 110.811 1.00 39.14 50 CYS B O 1
ATOM 3848 N N . THR B 1 51 ? 117.521 86.025 109.535 1.00 39.96 51 THR B N 1
ATOM 3849 C CA . THR B 1 51 ? 118.384 86.255 110.686 1.00 39.96 51 THR B CA 1
ATOM 3850 C C . THR B 1 51 ? 118.055 87.551 111.413 1.00 39.96 51 THR B C 1
ATOM 3851 O O . THR B 1 51 ? 118.246 87.627 112.631 1.00 39.96 51 THR B O 1
ATOM 3855 N N . GLU B 1 52 ? 117.564 88.562 110.694 1.00 43.64 52 GLU B N 1
ATOM 3856 C CA . GLU B 1 52 ? 117.232 89.867 111.266 1.00 43.64 52 GLU B CA 1
ATOM 3857 C C . GLU B 1 52 ? 118.452 90.479 111.960 1.00 43.64 52 GLU B C 1
ATOM 3858 O O . GLU B 1 52 ? 118.390 90.938 113.103 1.00 43.64 52 GLU B O 1
ATOM 3864 N N . VAL B 1 53 ? 119.595 90.453 111.271 1.00 45.98 53 VAL B N 1
ATOM 3865 C CA . VAL B 1 53 ? 120.772 91.149 111.780 1.00 45.98 53 VAL B CA 1
ATOM 3866 C C . VAL B 1 53 ? 120.557 92.656 111.724 1.00 45.98 53 VAL B C 1
ATOM 3867 O O . VAL B 1 53 ? 120.997 93.395 112.611 1.00 45.98 53 VAL B O 1
ATOM 3871 N N . ILE B 1 54 ? 119.880 93.132 110.683 1.00 35.31 54 ILE B N 1
ATOM 3872 C CA . ILE B 1 54 ? 119.438 94.520 110.595 1.00 35.31 54 ILE B CA 1
ATOM 3873 C C . ILE B 1 54 ? 117.914 94.513 110.611 1.00 35.31 54 ILE B C 1
ATOM 3874 O O . ILE B 1 54 ? 117.302 93.480 110.301 1.00 35.31 54 ILE B O 1
ATOM 3879 N N . PRO B 1 55 ? 117.260 95.616 110.978 1.00 30.35 55 PRO B N 1
ATOM 3880 C CA . PRO B 1 55 ? 115.794 95.624 111.018 1.00 30.35 55 PRO B CA 1
ATOM 3881 C C . PRO B 1 55 ? 115.182 95.371 109.649 1.00 30.35 55 PRO B C 1
ATOM 3882 O O . PRO B 1 55 ? 115.815 95.548 108.606 1.00 30.35 55 PRO B O 1
ATOM 3886 N N . LEU B 1 56 ? 113.919 94.935 109.670 1.00 28.79 56 LEU B N 1
ATOM 3887 C CA . LEU B 1 56 ? 113.228 94.574 108.436 1.00 28.79 56 LEU B CA 1
ATOM 3888 C C . LEU B 1 56 ? 113.106 95.765 107.494 1.00 28.79 56 LEU B C 1
ATOM 3889 O O . LEU B 1 56 ? 113.204 95.611 106.272 1.00 28.79 56 LEU B O 1
ATOM 3894 N N . ALA B 1 57 ? 112.889 96.962 108.039 1.00 28.92 57 ALA B N 1
ATOM 3895 C CA . ALA B 1 57 ? 112.777 98.146 107.192 1.00 28.92 57 ALA B CA 1
ATOM 3896 C C . ALA B 1 57 ? 114.080 98.431 106.451 1.00 28.92 57 ALA B C 1
ATOM 3897 O O . ALA B 1 57 ? 114.062 98.816 105.278 1.00 28.92 57 ALA B O 1
ATOM 3899 N N . VAL B 1 58 ? 115.220 98.244 107.115 1.00 28.85 58 VAL B N 1
ATOM 3900 C CA . VAL B 1 58 ? 116.506 98.477 106.461 1.00 28.85 58 VAL B CA 1
ATOM 3901 C C . VAL B 1 58 ? 116.753 97.433 105.375 1.00 28.85 58 VAL B C 1
ATOM 3902 O O . VAL B 1 58 ? 117.236 97.751 104.277 1.00 28.85 58 VAL B O 1
ATOM 3906 N N . THR B 1 59 ? 116.426 96.170 105.659 1.00 29.15 59 THR B N 1
ATOM 3907 C CA . THR B 1 59 ? 116.522 95.137 104.632 1.00 29.15 59 THR B CA 1
ATOM 3908 C C . THR B 1 59 ? 115.617 95.454 103.448 1.00 29.15 59 THR B C 1
ATOM 3909 O O . THR B 1 59 ? 115.943 95.130 102.303 1.00 29.15 59 THR B O 1
ATOM 3913 N N . SER B 1 60 ? 114.467 96.073 103.704 1.00 26.83 60 SER B N 1
ATOM 3914 C CA . SER B 1 60 ? 113.604 96.484 102.605 1.00 26.83 60 SER B CA 1
ATOM 3915 C C . SER B 1 60 ? 114.140 97.708 101.880 1.00 26.83 60 SER B C 1
ATOM 3916 O O . SER B 1 60 ? 113.765 97.946 100.730 1.00 26.83 60 SER B O 1
ATOM 3919 N N . LEU B 1 61 ? 114.970 98.506 102.548 1.00 25.98 61 LEU B N 1
ATOM 3920 C CA . LEU B 1 61 ? 115.659 99.598 101.868 1.00 25.98 61 LEU B CA 1
ATOM 3921 C C . LEU B 1 61 ? 116.837 99.090 101.046 1.00 25.98 61 LEU B C 1
ATOM 3922 O O . LEU B 1 61 ? 117.361 99.822 100.201 1.00 25.98 61 LEU B O 1
ATOM 3927 N N . MET B 1 62 ? 117.271 97.855 101.299 1.00 33.17 62 MET B N 1
ATOM 3928 C CA . MET B 1 62 ? 118.352 97.249 100.517 1.00 33.17 62 MET B CA 1
ATOM 3929 C C . MET B 1 62 ? 118.237 97.434 99.006 1.00 33.17 62 MET B C 1
ATOM 3930 O O . MET B 1 62 ? 119.277 97.680 98.374 1.00 33.17 62 MET B O 1
ATOM 3935 N N . PRO B 1 63 ? 117.070 97.279 98.361 1.00 26.93 63 PRO B N 1
ATOM 3936 C CA . PRO B 1 63 ? 117.032 97.491 96.903 1.00 26.93 63 PRO B CA 1
ATOM 3937 C C . PRO B 1 63 ? 117.494 98.869 96.472 1.00 26.93 63 PRO B C 1
ATOM 3938 O O . PRO B 1 63 ? 118.209 98.974 95.470 1.00 26.93 63 PRO B O 1
ATOM 3942 N N . VAL B 1 64 ? 117.145 99.915 97.224 1.00 26.12 64 VAL B N 1
ATOM 3943 C CA . VAL B 1 64 ? 117.559 101.272 96.872 1.00 26.12 64 VAL B CA 1
ATOM 3944 C C . VAL B 1 64 ? 119.077 101.366 96.821 1.00 26.12 64 VAL B C 1
ATOM 3945 O O . VAL B 1 64 ? 119.648 102.022 95.943 1.00 26.12 64 VAL B O 1
ATOM 3949 N N . LEU B 1 65 ? 119.753 100.715 97.766 1.00 29.54 65 LEU B N 1
ATOM 3950 C CA . LEU B 1 65 ? 121.210 100.722 97.779 1.00 29.54 65 LEU B CA 1
ATOM 3951 C C . LEU B 1 65 ? 121.783 99.839 96.675 1.00 29.54 65 LEU B C 1
ATOM 3952 O O . LEU B 1 65 ? 122.702 100.247 95.957 1.00 29.54 65 LEU B O 1
ATOM 3957 N N . LEU B 1 66 ? 121.233 98.637 96.503 1.00 30.54 66 LEU B N 1
ATOM 3958 C CA . LEU B 1 66 ? 121.918 97.585 95.760 1.00 30.54 66 LEU B CA 1
ATOM 3959 C C . LEU B 1 66 ? 121.595 97.566 94.272 1.00 30.54 66 LEU B C 1
ATOM 3960 O O . LEU B 1 66 ? 122.488 97.300 93.461 1.00 30.54 66 LEU B O 1
ATOM 3965 N N . PHE B 1 67 ? 120.342 97.806 93.881 1.00 32.70 67 PHE B N 1
ATOM 3966 C CA . PHE B 1 67 ? 120.007 97.771 92.459 1.00 32.70 67 PHE B CA 1
ATOM 3967 C C . PHE B 1 67 ? 120.776 98.811 91.655 1.00 32.70 67 PHE B C 1
ATOM 3968 O O . PHE B 1 67 ? 121.283 98.468 90.572 1.00 32.70 67 PHE B O 1
ATOM 3976 N N . PRO B 1 68 ? 120.894 100.075 92.088 1.00 34.56 68 PRO B N 1
ATOM 3977 C CA . PRO B 1 68 ? 121.787 100.997 91.362 1.00 34.56 68 PRO B CA 1
ATOM 3978 C C . PRO B 1 68 ? 123.241 100.563 91.372 1.00 34.56 68 PRO B C 1
ATOM 3979 O O . PRO B 1 68 ? 123.929 100.703 90.353 1.00 34.56 68 PRO B O 1
ATOM 3983 N N . LEU B 1 69 ? 123.731 100.034 92.495 1.00 34.33 69 LEU B N 1
ATOM 3984 C CA . LEU B 1 69 ? 125.119 99.587 92.557 1.00 34.33 69 LEU B CA 1
ATOM 3985 C C . LEU B 1 69 ? 125.376 98.440 91.590 1.00 34.33 69 LEU B C 1
ATOM 3986 O O . LEU B 1 69 ? 126.423 98.393 90.936 1.00 34.33 69 LEU B O 1
ATOM 3991 N N . PHE B 1 70 ? 124.432 97.509 91.483 1.00 39.01 70 PHE B N 1
ATOM 3992 C CA . PHE B 1 70 ? 124.580 96.348 90.620 1.00 39.01 70 PHE B CA 1
ATOM 3993 C C . PHE B 1 70 ? 124.026 96.582 89.222 1.00 39.01 70 PHE B C 1
ATOM 3994 O O . PHE B 1 70 ? 123.916 95.627 88.446 1.00 39.01 70 PHE B O 1
ATOM 4002 N N . GLN B 1 71 ? 123.656 97.822 88.899 1.00 40.51 71 GLN B N 1
ATOM 4003 C CA . GLN B 1 71 ? 123.296 98.226 87.538 1.00 40.51 71 GLN B CA 1
ATOM 4004 C C . GLN B 1 71 ? 122.020 97.546 87.051 1.00 40.51 71 GLN B C 1
ATOM 4005 O O . GLN B 1 71 ? 121.855 97.297 85.856 1.00 40.51 71 GLN B O 1
ATOM 4011 N N . ILE B 1 72 ? 121.105 97.246 87.967 1.00 36.65 72 ILE B N 1
ATOM 4012 C CA . ILE B 1 72 ? 119.825 96.646 87.596 1.00 36.65 72 ILE B CA 1
ATOM 4013 C C . ILE B 1 72 ? 118.765 97.713 87.365 1.00 36.65 72 ILE B C 1
ATOM 4014 O O . ILE B 1 72 ? 118.150 97.775 86.296 1.00 36.65 72 ILE B O 1
ATOM 4019 N N . LEU B 1 73 ? 118.541 98.567 88.359 1.00 35.66 73 LEU B N 1
ATOM 4020 C CA . LEU B 1 73 ? 117.653 99.713 88.245 1.00 35.66 73 LEU B CA 1
ATOM 4021 C C . LEU B 1 73 ? 118.334 100.917 88.873 1.00 35.66 73 LEU B C 1
ATOM 4022 O O . LEU B 1 73 ? 118.936 100.803 89.943 1.00 35.66 73 LEU B O 1
ATOM 4027 N N . ASP B 1 74 ? 118.232 102.071 88.219 1.00 38.68 74 ASP B N 1
ATOM 4028 C CA . ASP B 1 74 ? 118.773 103.283 88.811 1.00 38.68 74 ASP B CA 1
ATOM 4029 C C . ASP B 1 74 ? 117.898 103.714 89.987 1.00 38.68 74 ASP B C 1
ATOM 4030 O O . ASP B 1 74 ? 116.805 103.188 90.210 1.00 38.68 74 ASP B O 1
ATOM 4035 N N . SER B 1 75 ? 118.390 104.691 90.752 1.00 37.80 75 SER B N 1
ATOM 4036 C CA . SER B 1 75 ? 117.741 105.041 92.011 1.00 37.80 75 SER B CA 1
ATOM 4037 C C . SER B 1 75 ? 116.312 105.527 91.795 1.00 37.80 75 SER B C 1
ATOM 4038 O O . SER B 1 75 ? 115.442 105.308 92.646 1.00 37.80 75 SER B O 1
ATOM 4041 N N . ARG B 1 76 ? 116.046 106.171 90.659 1.00 38.43 76 ARG B N 1
ATOM 4042 C CA . ARG B 1 76 ? 114.709 106.697 90.396 1.00 38.43 76 ARG B CA 1
ATOM 4043 C C . ARG B 1 76 ? 113.677 105.577 90.320 1.00 38.43 76 ARG B C 1
ATOM 4044 O O . ARG B 1 76 ? 112.641 105.619 90.999 1.00 38.43 76 ARG B O 1
ATOM 4052 N N . GLN B 1 77 ? 113.946 104.564 89.493 1.00 36.19 77 GLN B N 1
ATOM 4053 C CA . GLN B 1 77 ? 112.994 103.476 89.301 1.00 36.19 77 GLN B CA 1
ATOM 4054 C C . GLN B 1 77 ? 112.826 102.645 90.565 1.00 36.19 77 GLN B C 1
ATOM 4055 O O . GLN B 1 77 ? 111.725 102.165 90.849 1.00 36.19 77 GLN B O 1
ATOM 4061 N N . VAL B 1 78 ? 113.901 102.444 91.328 1.00 31.83 78 VAL B N 1
ATOM 4062 C CA . VAL B 1 78 ? 113.766 101.724 92.590 1.00 31.83 78 VAL B CA 1
ATOM 4063 C C . VAL B 1 78 ? 112.919 102.520 93.571 1.00 31.83 78 VAL B C 1
ATOM 4064 O O . VAL B 1 78 ? 112.041 101.970 94.245 1.00 31.83 78 VAL B O 1
ATOM 4068 N N . CYS B 1 79 ? 113.166 103.827 93.666 1.00 31.13 79 CYS B N 1
ATOM 4069 C CA . CYS B 1 79 ? 112.491 104.633 94.674 1.00 31.13 79 CYS B CA 1
ATOM 4070 C C . CYS B 1 79 ? 111.014 104.822 94.357 1.00 31.13 79 CYS B C 1
ATOM 4071 O O . CYS B 1 79 ? 110.198 104.930 95.279 1.00 31.13 79 CYS B O 1
ATOM 4074 N N . VAL B 1 80 ? 110.641 104.855 93.072 1.00 30.60 80 VAL B N 1
ATOM 4075 C CA . VAL B 1 80 ? 109.227 105.024 92.730 1.00 30.60 80 VAL B CA 1
ATOM 4076 C C . VAL B 1 80 ? 108.400 103.772 92.974 1.00 30.60 80 VAL B C 1
ATOM 4077 O O . VAL B 1 80 ? 107.192 103.785 92.708 1.00 30.60 80 VAL B O 1
ATOM 4081 N N . GLN B 1 81 ? 109.004 102.690 93.467 1.00 28.76 81 GLN B N 1
ATOM 4082 C CA . GLN B 1 81 ? 108.262 101.483 93.809 1.00 28.76 81 GLN B CA 1
ATOM 4083 C C . GLN B 1 81 ? 107.831 101.432 95.267 1.00 28.76 81 GLN B C 1
ATOM 4084 O O . GLN B 1 81 ? 106.978 100.610 95.613 1.00 28.76 81 GLN B O 1
ATOM 4090 N N . TYR B 1 82 ? 108.371 102.261 96.132 1.00 29.23 82 TYR B N 1
ATOM 4091 C CA . TYR B 1 82 ? 108.139 102.087 97.589 1.00 29.23 82 TYR B CA 1
ATOM 4092 C C . TYR B 1 82 ? 106.808 102.642 98.060 1.00 29.23 82 TYR B C 1
ATOM 4093 O O . TYR B 1 82 ? 106.488 102.460 99.225 1.00 29.23 82 TYR B O 1
ATOM 4102 N N . MET B 1 83 ? 106.144 103.434 97.233 1.00 30.41 83 MET B N 1
ATOM 4103 C CA . MET B 1 83 ? 104.796 103.877 97.572 1.00 30.41 83 MET B CA 1
ATOM 4104 C C . MET B 1 83 ? 103.929 103.686 96.338 1.00 30.41 83 MET B C 1
ATOM 4105 O O . MET B 1 83 ? 104.131 104.356 95.323 1.00 30.41 83 MET B O 1
ATOM 4110 N N . LYS B 1 84 ? 102.977 102.765 96.423 1.00 28.99 84 LYS B N 1
ATOM 4111 C CA . LYS B 1 84 ? 102.114 102.425 95.306 1.00 28.99 84 LYS B CA 1
ATOM 4112 C C . LYS B 1 84 ? 100.662 102.508 95.754 1.00 28.99 84 LYS B C 1
ATOM 4113 O O . LYS B 1 84 ? 100.356 102.907 96.882 1.00 28.99 84 LYS B O 1
ATOM 4119 N N . ASP B 1 85 ? 99.763 102.132 94.843 1.00 33.14 85 ASP B N 1
ATOM 4120 C CA . ASP B 1 85 ? 98.345 102.049 95.173 1.00 33.14 85 ASP B CA 1
ATOM 4121 C C . ASP B 1 85 ? 98.122 101.138 96.373 1.00 33.14 85 ASP B C 1
ATOM 4122 O O . ASP B 1 85 ? 97.436 101.507 97.334 1.00 33.14 85 ASP B O 1
ATOM 4127 N N . THR B 1 86 ? 98.714 99.943 96.334 1.00 27.60 86 THR B N 1
ATOM 4128 C CA . THR B 1 86 ? 98.565 98.990 97.427 1.00 27.60 86 THR B CA 1
ATOM 4129 C C . THR B 1 86 ? 99.150 99.537 98.719 1.00 27.60 86 THR B C 1
ATOM 4130 O O . THR B 1 86 ? 98.572 99.364 99.797 1.00 27.60 86 THR B O 1
ATOM 4134 N N . ASN B 1 87 ? 100.301 100.199 98.629 1.00 28.67 87 ASN B N 1
ATOM 4135 C CA . ASN B 1 87 ? 100.952 100.705 99.828 1.00 28.67 87 ASN B CA 1
ATOM 4136 C C . ASN B 1 87 ? 100.153 101.855 100.439 1.00 28.67 87 ASN B C 1
ATOM 4137 O O . ASN B 1 87 ? 100.049 101.955 101.666 1.00 28.67 87 ASN B O 1
ATOM 4142 N N . MET B 1 88 ? 99.560 102.712 99.603 1.00 28.37 88 MET B N 1
ATOM 4143 C CA . MET B 1 88 ? 98.686 103.766 100.113 1.00 28.37 88 MET B CA 1
ATOM 4144 C C . MET B 1 88 ? 97.418 103.191 100.735 1.00 28.37 88 MET B C 1
ATOM 4145 O O . MET B 1 88 ? 96.936 103.702 101.752 1.00 28.37 88 MET B O 1
ATOM 4150 N N . LEU B 1 89 ? 96.853 102.143 100.130 1.00 23.29 89 LEU B N 1
ATOM 4151 C CA . LEU B 1 89 ? 95.707 101.475 100.741 1.00 23.29 89 LEU B CA 1
ATOM 4152 C C . LEU B 1 89 ? 96.077 100.905 102.103 1.00 23.29 89 LEU B C 1
ATOM 4153 O O . LEU B 1 89 ? 95.309 101.020 103.069 1.00 23.29 89 LEU B O 1
ATOM 4158 N N . PHE B 1 90 ? 97.257 100.293 102.198 1.00 26.16 90 PHE B N 1
ATOM 4159 C CA . PHE B 1 90 ? 97.738 99.777 103.472 1.00 26.16 90 PHE B CA 1
ATOM 4160 C C . PHE B 1 90 ? 97.891 100.895 104.494 1.00 26.16 90 PHE B C 1
ATOM 4161 O O . PHE B 1 90 ? 97.527 100.730 105.660 1.00 26.16 90 PHE B O 1
ATOM 4169 N N . LEU B 1 91 ? 98.433 102.040 104.072 1.00 22.68 91 LEU B N 1
ATOM 4170 C CA . LEU B 1 91 ? 98.600 103.169 104.985 1.00 22.68 91 LEU B CA 1
ATOM 4171 C C . LEU B 1 91 ? 97.257 103.699 105.473 1.00 22.68 91 LEU B C 1
ATOM 4172 O O . LEU B 1 91 ? 97.099 104.014 106.658 1.00 22.68 91 LEU B O 1
ATOM 4177 N N . GLY B 1 92 ? 96.281 103.819 104.572 1.00 25.19 92 GLY B N 1
ATOM 4178 C CA . GLY B 1 92 ? 94.958 104.262 104.987 1.00 25.19 92 GLY B CA 1
ATOM 4179 C C . GLY B 1 92 ? 94.306 103.303 105.962 1.00 25.19 92 GLY B C 1
ATOM 4180 O O . GLY B 1 92 ? 93.714 103.721 106.964 1.00 25.19 92 GLY B O 1
ATOM 4181 N N . GLY B 1 93 ? 94.413 102.001 105.688 1.00 22.50 93 GLY B N 1
ATOM 4182 C CA . GLY B 1 93 ? 93.919 101.015 106.633 1.00 22.50 93 GLY B CA 1
ATOM 4183 C C . GLY B 1 93 ? 94.627 101.088 107.970 1.00 22.50 93 GLY B C 1
ATOM 4184 O O . GLY B 1 93 ? 94.009 100.914 109.020 1.00 22.50 93 GLY B O 1
ATOM 4185 N N . LEU B 1 94 ? 95.935 101.355 107.951 1.00 25.50 94 LEU B N 1
ATOM 4186 C CA . LEU B 1 94 ? 96.682 101.503 109.195 1.00 25.50 94 LEU B CA 1
ATOM 4187 C C . LEU B 1 94 ? 96.206 102.711 109.986 1.00 25.50 94 LEU B C 1
ATOM 4188 O O . LEU B 1 94 ? 96.124 102.660 111.214 1.00 25.50 94 LEU B O 1
ATOM 4193 N N . ILE B 1 95 ? 95.912 103.816 109.300 1.00 24.68 95 ILE B N 1
ATOM 4194 C CA . ILE B 1 95 ? 95.416 105.006 109.987 1.00 24.68 95 ILE B CA 1
ATOM 4195 C C . ILE B 1 95 ? 94.045 104.737 110.600 1.00 24.68 95 ILE B C 1
ATOM 4196 O O . ILE B 1 95 ? 93.766 105.130 111.742 1.00 24.68 95 ILE B O 1
ATOM 4201 N N . VAL B 1 96 ? 93.172 104.052 109.858 1.00 24.63 96 VAL B N 1
ATOM 4202 C CA . VAL B 1 96 ? 91.867 103.685 110.407 1.00 24.63 96 VAL B CA 1
ATOM 4203 C C . VAL B 1 96 ? 92.033 102.760 111.608 1.00 24.63 96 VAL B C 1
ATOM 4204 O O . VAL B 1 96 ? 91.314 102.876 112.608 1.00 24.63 96 VAL B O 1
ATOM 4208 N N . ALA B 1 97 ? 92.987 101.830 111.534 1.00 27.20 97 ALA B N 1
ATOM 4209 C CA . ALA B 1 97 ? 93.261 100.948 112.663 1.00 27.20 97 ALA B CA 1
ATOM 4210 C C . ALA B 1 97 ? 93.794 101.725 113.858 1.00 27.20 97 ALA B C 1
ATOM 4211 O O . ALA B 1 97 ? 93.497 101.386 115.005 1.00 27.20 97 ALA B O 1
ATOM 4213 N N . VAL B 1 98 ? 94.603 102.757 113.608 1.00 28.49 98 VAL B N 1
ATOM 4214 C CA . VAL B 1 98 ? 95.065 103.627 114.686 1.00 28.49 98 VAL B CA 1
ATOM 4215 C C . VAL B 1 98 ? 93.880 104.301 115.356 1.00 28.49 98 VAL B C 1
ATOM 4216 O O . VAL B 1 98 ? 93.824 104.417 116.585 1.00 28.49 98 VAL B O 1
ATOM 4220 N N . ALA B 1 99 ? 92.916 104.761 114.558 1.00 29.48 99 ALA B N 1
ATOM 4221 C CA . ALA B 1 99 ? 91.699 105.331 115.130 1.00 29.48 99 ALA B CA 1
ATOM 4222 C C . ALA B 1 99 ? 90.949 104.301 115.968 1.00 29.48 99 ALA B C 1
ATOM 4223 O O . ALA B 1 99 ? 90.450 104.615 117.054 1.00 29.48 99 ALA B O 1
ATOM 4225 N N . VAL B 1 100 ? 90.858 103.065 115.476 1.00 31.48 100 VAL B N 1
ATOM 4226 C CA . VAL B 1 100 ? 90.143 102.016 116.202 1.00 31.48 100 VAL B CA 1
ATOM 4227 C C . VAL B 1 100 ? 90.828 101.716 117.532 1.00 31.48 100 VAL B C 1
ATOM 4228 O O . VAL B 1 100 ? 90.169 101.566 118.568 1.00 31.48 100 VAL B O 1
ATOM 4232 N N . GLU B 1 101 ? 92.157 101.617 117.525 1.00 35.49 101 GLU B N 1
ATOM 4233 C CA . GLU B 1 101 ? 92.888 101.285 118.743 1.00 35.49 101 GLU B CA 1
ATOM 4234 C C . GLU B 1 101 ? 92.963 102.450 119.719 1.00 35.49 101 GLU B C 1
ATOM 4235 O O . GLU B 1 101 ? 93.040 102.226 120.931 1.00 35.49 101 GLU B O 1
ATOM 4241 N N . ARG B 1 102 ? 92.949 103.687 119.219 1.00 35.60 102 ARG B N 1
ATOM 4242 C CA . ARG B 1 102 ? 93.032 104.845 120.103 1.00 35.60 102 ARG B CA 1
ATOM 4243 C C . ARG B 1 102 ? 91.829 104.924 121.031 1.00 35.60 102 ARG B C 1
ATOM 4244 O O . ARG B 1 102 ? 91.966 105.257 122.212 1.00 35.60 102 ARG B O 1
ATOM 4252 N N . TRP B 1 103 ? 90.642 104.624 120.513 1.00 34.72 103 TRP B N 1
ATOM 4253 C CA . TRP B 1 103 ? 89.404 104.763 121.265 1.00 34.72 103 TRP B CA 1
ATOM 4254 C C . TRP B 1 103 ? 88.920 103.445 121.853 1.00 34.72 103 TRP B C 1
ATOM 4255 O O . TRP B 1 103 ? 87.809 103.391 122.387 1.00 34.72 103 TRP B O 1
ATOM 4266 N N . ASN B 1 104 ? 89.728 102.385 121.764 1.00 40.64 104 ASN B N 1
ATOM 4267 C CA . ASN B 1 104 ? 89.420 101.088 122.371 1.00 40.64 104 ASN B CA 1
ATOM 4268 C C . ASN B 1 104 ? 88.126 100.498 121.816 1.00 40.64 104 ASN B C 1
ATOM 4269 O O . ASN B 1 104 ? 87.392 99.800 122.516 1.00 40.64 104 ASN B O 1
ATOM 4274 N N . LEU B 1 105 ? 87.838 100.788 120.547 1.00 38.55 105 LEU B N 1
ATOM 4275 C CA . LEU B 1 105 ? 86.670 100.195 119.907 1.00 38.55 105 LEU B CA 1
ATOM 4276 C C . LEU B 1 105 ? 86.838 98.691 119.742 1.00 38.55 105 LEU B C 1
ATOM 4277 O O . LEU B 1 105 ? 85.904 97.921 119.997 1.00 38.55 105 LEU B O 1
ATOM 4282 N N . HIS B 1 106 ? 88.025 98.257 119.314 1.00 41.86 106 HIS B N 1
ATOM 4283 C CA . HIS B 1 106 ? 88.292 96.833 119.154 1.00 41.86 106 HIS B CA 1
ATOM 4284 C C . HIS B 1 106 ? 88.200 96.105 120.490 1.00 41.86 106 HIS B C 1
ATOM 4285 O O . HIS B 1 106 ? 87.641 95.004 120.570 1.00 41.86 106 HIS B O 1
ATOM 4292 N N . LYS B 1 107 ? 88.733 96.713 121.552 1.00 46.31 107 LYS B N 1
ATOM 4293 C CA . LYS B 1 107 ? 88.617 96.127 122.882 1.00 46.31 107 LYS B CA 1
ATOM 4294 C C . LYS B 1 107 ? 87.163 96.042 123.322 1.00 46.31 107 LYS B C 1
ATOM 4295 O O . LYS B 1 107 ? 86.752 95.060 123.952 1.00 46.31 107 LYS B O 1
ATOM 4301 N N . ARG B 1 108 ? 86.370 97.071 123.010 1.00 49.17 108 ARG B N 1
ATOM 4302 C CA . ARG B 1 108 ? 84.954 97.048 123.360 1.00 49.17 108 ARG B CA 1
ATOM 4303 C C . ARG B 1 108 ? 84.229 95.923 122.640 1.00 49.17 108 ARG B C 1
ATOM 4304 O O . ARG B 1 108 ? 83.424 95.203 123.241 1.00 49.17 108 ARG B O 1
ATOM 4312 N N . ILE B 1 109 ? 84.498 95.760 121.344 1.00 45.79 109 ILE B N 1
ATOM 4313 C CA . ILE B 1 109 ? 83.877 94.681 120.584 1.00 45.79 109 ILE B CA 1
ATOM 4314 C C . ILE B 1 109 ? 84.274 93.332 121.166 1.00 45.79 109 ILE B C 1
ATOM 4315 O O . ILE B 1 109 ? 83.435 92.441 121.352 1.00 45.79 109 ILE B O 1
ATOM 4320 N N . ALA B 1 110 ? 85.562 93.171 121.479 1.00 49.35 110 ALA B N 1
ATOM 4321 C CA . ALA B 1 110 ? 86.045 91.912 122.036 1.00 49.35 110 ALA B CA 1
ATOM 4322 C C . ALA B 1 110 ? 85.349 91.588 123.351 1.00 49.35 110 ALA B C 1
ATOM 4323 O O . ALA B 1 110 ? 84.841 90.478 123.537 1.00 49.35 110 ALA B O 1
ATOM 4325 N N . LEU B 1 111 ? 85.304 92.552 124.273 1.00 55.40 111 LEU B N 1
ATOM 4326 C CA . LEU B 1 111 ? 84.701 92.295 125.578 1.00 55.40 111 LEU B CA 1
ATOM 4327 C C . LEU B 1 111 ? 83.201 92.049 125.464 1.00 55.40 111 LEU B C 1
ATOM 4328 O O . LEU B 1 111 ? 82.663 91.154 126.128 1.00 55.40 111 LEU B O 1
ATOM 4333 N N . ARG B 1 112 ? 82.508 92.825 124.626 1.00 58.45 112 ARG B N 1
ATOM 4334 C CA . ARG B 1 112 ? 81.073 92.634 124.455 1.00 58.45 112 ARG B CA 1
ATOM 4335 C C . ARG B 1 112 ? 80.760 91.254 123.894 1.00 58.45 112 ARG B C 1
ATOM 4336 O O . ARG B 1 112 ? 79.879 90.552 124.405 1.00 58.45 112 ARG B O 1
ATOM 4344 N N . THR B 1 113 ? 81.488 90.832 122.858 1.00 57.34 113 THR B N 1
ATOM 4345 C CA . THR B 1 113 ? 81.209 89.529 122.267 1.00 57.34 113 THR B CA 1
ATOM 4346 C C . THR B 1 113 ? 81.624 88.397 123.201 1.00 57.34 113 THR B C 1
ATOM 4347 O O . THR B 1 113 ? 80.968 87.350 123.241 1.00 57.34 113 THR B O 1
ATOM 4351 N N . LEU B 1 114 ? 82.704 88.585 123.966 1.00 58.05 114 LEU B N 1
ATOM 4352 C CA . LEU B 1 114 ? 83.116 87.562 124.921 1.00 58.05 114 LEU B CA 1
ATOM 4353 C C . LEU B 1 114 ? 82.091 87.404 126.035 1.00 58.05 114 LEU B C 1
ATOM 4354 O O . LEU B 1 114 ? 81.864 86.292 126.526 1.00 58.05 114 LEU B O 1
ATOM 4359 N N . LEU B 1 115 ? 81.468 88.505 126.457 1.00 64.49 115 LEU B N 1
ATOM 4360 C CA . LEU B 1 115 ? 80.397 88.394 127.439 1.00 64.49 115 LEU B CA 1
ATOM 4361 C C . LEU B 1 115 ? 79.134 87.806 126.824 1.00 64.49 115 LEU B C 1
ATOM 4362 O O . LEU B 1 115 ? 78.351 87.156 127.525 1.00 64.49 115 LEU B O 1
ATOM 4367 N N . TRP B 1 116 ? 78.914 88.027 125.526 1.00 67.52 116 TRP B N 1
ATOM 4368 C CA . TRP B 1 116 ? 77.752 87.430 124.872 1.00 67.52 116 TRP B CA 1
ATOM 4369 C C . TRP B 1 116 ? 77.893 85.917 124.744 1.00 67.52 116 TRP B C 1
ATOM 4370 O O . TRP B 1 116 ? 76.938 85.177 125.011 1.00 67.52 116 TRP B O 1
ATOM 4381 N N . VAL B 1 117 ? 79.070 85.437 124.332 1.00 67.97 117 VAL B N 1
ATOM 4382 C CA . VAL B 1 117 ? 79.229 84.012 124.044 1.00 67.97 117 VAL B CA 1
ATOM 4383 C C . VAL B 1 117 ? 79.181 83.172 125.316 1.00 67.97 117 VAL B C 1
ATOM 4384 O O . VAL B 1 117 ? 78.696 82.036 125.295 1.00 67.97 117 VAL B O 1
ATOM 4388 N N . GLY B 1 118 ? 79.676 83.696 126.429 1.00 74.50 118 GLY B N 1
ATOM 4389 C CA . GLY B 1 118 ? 79.744 82.955 127.672 1.00 74.50 118 GLY B CA 1
ATOM 4390 C C . GLY B 1 118 ? 81.175 82.765 128.143 1.00 74.50 118 GLY B C 1
ATOM 4391 O O . GLY B 1 118 ? 82.142 83.093 127.458 1.00 74.50 118 GLY B O 1
ATOM 4392 N N . ALA B 1 119 ? 81.286 82.217 129.354 1.00 84.30 119 ALA B N 1
ATOM 4393 C CA . ALA B 1 119 ? 82.573 82.084 130.021 1.00 84.30 119 ALA B CA 1
ATOM 4394 C C . ALA B 1 119 ? 82.933 80.656 130.413 1.00 84.30 119 ALA B C 1
ATOM 4395 O O . ALA B 1 119 ? 84.009 80.447 130.987 1.00 84.30 119 ALA B O 1
ATOM 4397 N N . LYS B 1 120 ? 82.081 79.676 130.131 1.00 86.28 120 LYS B N 1
ATOM 4398 C CA . LYS B 1 120 ? 82.461 78.290 130.358 1.00 86.28 120 LYS B CA 1
ATOM 4399 C C . LYS B 1 120 ? 83.658 77.956 129.472 1.00 86.28 120 LYS B C 1
ATOM 4400 O O . LYS B 1 120 ? 83.738 78.449 128.342 1.00 86.28 120 LYS B O 1
ATOM 4406 N N . PRO B 1 121 ? 84.593 77.118 129.938 1.00 86.84 121 PRO B N 1
ATOM 4407 C CA . PRO B 1 121 ? 85.899 77.022 129.254 1.00 86.84 121 PRO B CA 1
ATOM 4408 C C . PRO B 1 121 ? 85.830 76.724 127.763 1.00 86.84 121 PRO B C 1
ATOM 4409 O O . PRO B 1 121 ? 86.560 77.356 126.988 1.00 86.84 121 PRO B O 1
ATOM 4413 N N . ALA B 1 122 ? 84.970 75.796 127.333 1.00 83.51 122 ALA B N 1
ATOM 4414 C CA . ALA B 1 122 ? 84.875 75.484 125.909 1.00 83.51 122 ALA B CA 1
ATOM 4415 C C . ALA B 1 122 ? 84.341 76.674 125.120 1.00 83.51 122 ALA B C 1
ATOM 4416 O O . ALA B 1 122 ? 84.970 77.131 124.155 1.00 83.51 122 ALA B O 1
ATOM 4418 N N . ARG B 1 123 ? 83.188 77.205 125.535 1.00 80.21 123 ARG B N 1
ATOM 4419 C CA . ARG B 1 123 ? 82.643 78.403 124.906 1.00 80.21 123 ARG B CA 1
ATOM 4420 C C . ARG B 1 123 ? 83.568 79.595 125.104 1.00 80.21 123 ARG B C 1
ATOM 4421 O O . ARG B 1 123 ? 83.592 80.501 124.269 1.00 80.21 123 ARG B O 1
ATOM 4429 N N . LEU B 1 124 ? 84.349 79.599 126.185 1.00 76.61 124 LEU B N 1
ATOM 4430 C CA . LEU B 1 124 ? 85.298 80.679 126.422 1.00 76.61 124 LEU B CA 1
ATOM 4431 C C . LEU B 1 124 ? 86.382 80.697 125.351 1.00 76.61 124 LEU B C 1
ATOM 4432 O O . LEU B 1 124 ? 86.679 81.744 124.759 1.00 76.61 124 LEU B O 1
ATOM 4437 N N . MET B 1 125 ? 86.996 79.536 125.097 1.00 70.71 125 MET B N 1
ATOM 4438 C CA . MET B 1 125 ? 87.999 79.436 124.042 1.00 70.71 125 MET B CA 1
ATOM 4439 C C . MET B 1 125 ? 87.388 79.727 122.677 1.00 70.71 125 MET B C 1
ATOM 4440 O O . MET B 1 125 ? 88.004 80.408 121.846 1.00 70.71 125 MET B O 1
ATOM 4445 N N . LEU B 1 126 ? 86.178 79.216 122.431 1.00 65.58 126 LEU B N 1
ATOM 4446 C CA . LEU B 1 126 ? 85.504 79.493 121.165 1.00 65.58 126 LEU B CA 1
ATOM 4447 C C . LEU B 1 126 ? 85.300 80.991 120.972 1.00 65.58 126 LEU B C 1
ATOM 4448 O O . LEU B 1 126 ? 85.572 81.527 119.892 1.00 65.58 126 LEU B O 1
ATOM 4453 N N . GLY B 1 127 ? 84.836 81.682 122.013 1.00 59.48 127 GLY B N 1
ATOM 4454 C CA . GLY B 1 127 ? 84.613 83.111 121.908 1.00 59.48 127 GLY B CA 1
ATOM 4455 C C . GLY B 1 127 ? 85.895 83.895 121.718 1.00 59.48 127 GLY B C 1
ATOM 4456 O O . GLY B 1 127 ? 85.939 84.835 120.922 1.00 59.48 127 GLY B O 1
ATOM 4457 N N . PHE B 1 128 ? 86.949 83.540 122.459 1.00 57.11 128 PHE B N 1
ATOM 4458 C CA . PHE B 1 128 ? 88.228 84.222 122.281 1.00 57.11 128 PHE B CA 1
ATOM 4459 C C . PHE B 1 128 ? 88.752 84.051 120.861 1.00 57.11 128 PHE B C 1
ATOM 4460 O O . PHE B 1 128 ? 89.198 85.019 120.234 1.00 57.11 128 PHE B O 1
ATOM 4468 N N . MET B 1 129 ? 88.698 82.829 120.328 1.00 53.27 129 MET B N 1
ATOM 4469 C CA . MET B 1 129 ? 89.142 82.623 118.954 1.00 53.27 129 MET B CA 1
ATOM 4470 C C . MET B 1 129 ? 88.276 83.397 117.970 1.00 53.27 129 MET B C 1
ATOM 4471 O O . MET B 1 129 ? 88.791 84.001 117.021 1.00 53.27 129 MET B O 1
ATOM 4476 N N . GLY B 1 130 ? 86.960 83.400 118.186 1.00 47.35 130 GLY B N 1
ATOM 4477 C CA . GLY B 1 130 ? 86.071 84.107 117.280 1.00 47.35 130 GLY B CA 1
ATOM 4478 C C . GLY B 1 130 ? 86.324 85.601 117.263 1.00 47.35 130 GLY B C 1
ATOM 4479 O O . GLY B 1 130 ? 86.392 86.216 116.201 1.00 47.35 130 GLY B O 1
ATOM 4480 N N . VAL B 1 131 ? 86.471 86.204 118.445 1.00 46.14 131 VAL B N 1
ATOM 4481 C CA . VAL B 1 131 ? 86.696 87.645 118.505 1.00 46.14 131 VAL B CA 1
ATOM 4482 C C . VAL B 1 131 ? 88.080 87.995 117.975 1.00 46.14 131 VAL B C 1
ATOM 4483 O O . VAL B 1 131 ? 88.257 89.022 117.313 1.00 46.14 131 VAL B O 1
ATOM 4487 N N . THR B 1 132 ? 89.083 87.153 118.249 1.00 43.00 132 THR B N 1
ATOM 4488 C CA . THR B 1 132 ? 90.417 87.420 117.728 1.00 43.00 132 THR B CA 1
ATOM 4489 C C . THR B 1 132 ? 90.431 87.365 116.207 1.00 43.00 132 THR B C 1
ATOM 4490 O O . THR B 1 132 ? 91.021 88.233 115.554 1.00 43.00 132 THR B O 1
ATOM 4494 N N . ALA B 1 133 ? 89.770 86.363 115.623 1.00 38.70 133 ALA B N 1
ATOM 4495 C CA . ALA B 1 133 ? 89.696 86.273 114.170 1.00 38.70 133 ALA B CA 1
ATOM 4496 C C . ALA B 1 133 ? 88.863 87.408 113.584 1.00 38.70 133 ALA B C 1
ATOM 4497 O O . ALA B 1 133 ? 89.189 87.934 112.514 1.00 38.70 133 ALA B O 1
ATOM 4499 N N . LEU B 1 134 ? 87.771 87.768 114.252 1.00 39.73 134 LEU B N 1
ATOM 4500 C CA . LEU B 1 134 ? 86.922 88.883 113.776 1.00 39.73 134 LEU B CA 1
ATOM 4501 C C . LEU B 1 134 ? 87.733 90.178 113.763 1.00 39.73 134 LEU B C 1
ATOM 4502 O O . LEU B 1 134 ? 87.741 90.829 112.743 1.00 39.73 134 LEU B O 1
ATOM 4507 N N . LEU B 1 135 ? 88.413 90.508 114.845 1.00 37.70 135 LEU B N 1
ATOM 4508 C CA . LEU B 1 135 ? 89.150 91.763 114.903 1.00 37.70 135 LEU B CA 1
ATOM 4509 C C . LEU B 1 135 ? 90.395 91.727 114.028 1.00 37.70 135 LEU B C 1
ATOM 4510 O O . LEU B 1 135 ? 90.836 92.772 113.540 1.00 37.70 135 LEU B O 1
ATOM 4515 N N . SER B 1 136 ? 90.967 90.541 113.809 1.00 37.71 136 SER B N 1
ATOM 4516 C CA . SER B 1 136 ? 92.117 90.419 112.924 1.00 37.71 136 SER B CA 1
ATOM 4517 C C . SER B 1 136 ? 91.756 90.628 111.463 1.00 37.71 136 SER B C 1
ATOM 4518 O O . SER B 1 136 ? 92.659 90.822 110.644 1.00 37.71 136 SER B O 1
ATOM 4521 N N . MET B 1 137 ? 90.501 90.418 111.134 1.00 37.16 137 MET B N 1
ATOM 4522 C CA . MET B 1 137 ? 90.058 90.628 109.748 1.00 37.16 137 MET B CA 1
ATOM 4523 C C . MET B 1 137 ? 90.207 92.104 109.488 1.00 37.16 137 MET B C 1
ATOM 4524 O O . MET B 1 137 ? 90.341 92.487 108.348 1.00 37.16 137 MET B O 1
ATOM 4529 N N . TRP B 1 138 ? 90.243 92.880 110.550 1.00 33.38 138 TRP B N 1
ATOM 4530 C CA . TRP B 1 138 ? 90.190 94.355 110.381 1.00 33.38 138 TRP B CA 1
ATOM 4531 C C . TRP B 1 138 ? 91.472 95.013 110.879 1.00 33.38 138 TRP B C 1
ATOM 4532 O O . TRP B 1 138 ? 91.936 95.933 110.228 1.00 33.38 138 TRP B O 1
ATOM 4543 N N . ILE B 1 139 ? 92.029 94.530 111.976 1.00 36.56 139 ILE B N 1
ATOM 4544 C CA . ILE B 1 139 ? 93.269 95.097 112.575 1.00 36.56 139 ILE B CA 1
ATOM 4545 C C . ILE B 1 139 ? 94.478 94.201 112.250 1.00 36.56 139 ILE B C 1
ATOM 4546 O O . ILE B 1 139 ? 94.279 93.050 111.853 1.00 36.56 139 ILE B O 1
ATOM 4551 N N . SER B 1 140 ? 95.696 94.712 112.402 1.00 38.11 140 SER B N 1
ATOM 4552 C CA . SER B 1 140 ? 96.923 93.887 112.227 1.00 38.11 140 SER B CA 1
ATOM 4553 C C . SER B 1 140 ? 96.880 92.676 113.151 1.00 38.11 140 SER B C 1
ATOM 4554 O O . SER B 1 140 ? 96.349 92.797 114.262 1.00 38.11 140 SER B O 1
ATOM 4557 N N . ASN B 1 141 ? 97.437 91.563 112.683 1.00 37.03 141 ASN B N 1
ATOM 4558 C CA . ASN B 1 141 ? 97.557 90.395 113.547 1.00 37.03 141 ASN B CA 1
ATOM 4559 C C . ASN B 1 141 ? 98.331 90.740 114.810 1.00 37.03 141 ASN B C 1
ATOM 4560 O O . ASN B 1 141 ? 97.957 90.327 115.914 1.00 37.03 141 ASN B O 1
ATOM 4565 N N . THR B 1 142 ? 99.405 91.518 114.661 1.00 38.85 142 THR B N 1
ATOM 4566 C CA . THR B 1 142 ? 100.225 91.899 115.805 1.00 38.85 142 THR B CA 1
ATOM 4567 C C . THR B 1 142 ? 99.427 92.721 116.808 1.00 38.85 142 THR B C 1
ATOM 4568 O O . THR B 1 142 ? 99.458 92.450 118.012 1.00 38.85 142 THR B O 1
ATOM 4572 N N . ALA B 1 143 ? 98.694 93.729 116.328 1.00 39.72 143 ALA B N 1
ATOM 4573 C CA . ALA B 1 143 ? 97.939 94.589 117.237 1.00 39.72 143 ALA B CA 1
ATOM 4574 C C . ALA B 1 143 ? 96.777 93.840 117.877 1.00 39.72 143 ALA B C 1
ATOM 4575 O O . ALA B 1 143 ? 96.504 94.008 119.073 1.00 39.72 143 ALA B O 1
ATOM 4577 N N . THR B 1 144 ? 96.082 93.007 117.098 1.00 39.58 144 THR B N 1
ATOM 4578 C CA . THR B 1 144 ? 95.002 92.203 117.656 1.00 39.58 144 THR B CA 1
ATOM 4579 C C . THR B 1 144 ? 95.517 91.279 118.750 1.00 39.58 144 THR B C 1
ATOM 4580 O O . THR B 1 144 ? 94.897 91.157 119.812 1.00 39.58 144 THR B O 1
ATOM 4584 N N . THR B 1 145 ? 96.652 90.621 118.506 1.00 41.10 145 THR B N 1
ATOM 4585 C CA . THR B 1 145 ? 97.246 89.759 119.522 1.00 41.10 145 THR B CA 1
ATOM 4586 C C . THR B 1 145 ? 97.661 90.560 120.751 1.00 41.10 145 THR B C 1
ATOM 4587 O O . THR B 1 145 ? 97.391 90.155 121.889 1.00 41.10 145 THR B O 1
ATOM 4591 N N . ALA B 1 146 ? 98.304 91.711 120.537 1.00 41.24 146 ALA B N 1
ATOM 4592 C CA . ALA B 1 146 ? 98.776 92.526 121.651 1.00 41.24 146 ALA B CA 1
ATOM 4593 C C . ALA B 1 146 ? 97.625 93.034 122.504 1.00 41.24 146 ALA B C 1
ATOM 4594 O O . ALA B 1 146 ? 97.801 93.275 123.702 1.00 41.24 146 ALA B O 1
ATOM 4596 N N . MET B 1 147 ? 96.447 93.218 121.907 1.00 43.89 147 MET B N 1
ATOM 4597 C CA . MET B 1 147 ? 95.287 93.595 122.707 1.00 43.89 147 MET B CA 1
ATOM 4598 C C . MET B 1 147 ? 94.650 92.391 123.391 1.00 43.89 147 MET B C 1
ATOM 4599 O O . MET B 1 147 ? 94.276 92.472 124.567 1.00 43.89 147 MET B O 1
ATOM 4604 N N . MET B 1 148 ? 94.506 91.274 122.675 1.00 47.97 148 MET B N 1
ATOM 4605 C CA . MET B 1 148 ? 93.739 90.150 123.199 1.00 47.97 148 MET B CA 1
ATOM 4606 C C . MET B 1 148 ? 94.471 89.403 124.306 1.00 47.97 148 MET B C 1
ATOM 4607 O O . MET B 1 148 ? 93.847 89.001 125.294 1.00 47.97 148 MET B O 1
ATOM 4612 N N . VAL B 1 149 ? 95.782 89.190 124.156 1.00 53.72 149 VAL B N 1
ATOM 4613 C CA . VAL B 1 149 ? 96.483 88.261 125.049 1.00 53.72 149 VAL B CA 1
ATOM 4614 C C . VAL B 1 149 ? 96.518 88.759 126.488 1.00 53.72 149 VAL B C 1
ATOM 4615 O O . VAL B 1 149 ? 96.478 87.926 127.407 1.00 53.72 149 VAL B O 1
ATOM 4619 N N . PRO B 1 150 ? 96.626 90.063 126.776 1.00 55.93 150 PRO B N 1
ATOM 4620 C CA . PRO B 1 150 ? 96.484 90.497 128.177 1.00 55.93 150 PRO B CA 1
ATOM 4621 C C . PRO B 1 150 ? 95.150 90.124 128.807 1.00 55.93 150 PRO B C 1
ATOM 4622 O O . PRO B 1 150 ? 95.092 89.923 130.026 1.00 55.93 150 PRO B O 1
ATOM 4626 N N . ILE B 1 151 ? 94.077 90.016 128.020 1.00 59.36 151 ILE B N 1
ATOM 4627 C CA . ILE B 1 151 ? 92.785 89.629 128.585 1.00 59.36 151 ILE B CA 1
ATOM 4628 C C . ILE B 1 151 ? 92.851 88.214 129.151 1.00 59.36 151 ILE B C 1
ATOM 4629 O O . ILE B 1 151 ? 92.447 87.964 130.293 1.00 59.36 151 ILE B O 1
ATOM 4634 N N . VAL B 1 152 ? 93.378 87.267 128.368 1.00 64.50 152 VAL B N 1
ATOM 4635 C CA . VAL B 1 152 ? 93.516 85.913 128.897 1.00 64.50 152 VAL B CA 1
ATOM 4636 C C . VAL B 1 152 ? 94.588 85.861 129.970 1.00 64.50 152 VAL B C 1
ATOM 4637 O O . VAL B 1 152 ? 94.530 85.010 130.859 1.00 64.50 152 VAL B O 1
ATOM 4641 N N . GLU B 1 153 ? 95.587 86.744 129.912 1.00 69.78 153 GLU B N 1
ATOM 4642 C CA . GLU B 1 153 ? 96.567 86.790 130.992 1.00 69.78 153 GLU B CA 1
ATOM 4643 C C . GLU B 1 153 ? 95.892 87.126 132.316 1.00 69.78 153 GLU B C 1
ATOM 4644 O O . GLU B 1 153 ? 96.132 86.463 133.333 1.00 69.78 153 GLU B O 1
ATOM 4650 N N . ALA B 1 154 ? 95.016 88.132 132.308 1.00 72.28 154 ALA B N 1
ATOM 4651 C CA . ALA B 1 154 ? 94.264 88.480 133.509 1.00 72.28 154 ALA B CA 1
ATOM 4652 C C . ALA B 1 154 ? 93.312 87.361 133.914 1.00 72.28 154 ALA B C 1
ATOM 4653 O O . ALA B 1 154 ? 93.144 87.085 135.108 1.00 72.28 154 ALA B O 1
ATOM 4655 N N . ILE B 1 155 ? 92.671 86.713 132.938 1.00 73.83 155 ILE B N 1
ATOM 4656 C CA . ILE B 1 155 ? 91.719 85.647 133.251 1.00 73.83 155 ILE B CA 1
ATOM 4657 C C . ILE B 1 155 ? 92.431 84.466 133.906 1.00 73.83 155 ILE B C 1
ATOM 4658 O O . ILE B 1 155 ? 91.982 83.937 134.930 1.00 73.83 155 ILE B O 1
ATOM 4663 N N . LEU B 1 156 ? 93.557 84.041 133.327 1.00 75.91 156 LEU B N 1
ATOM 4664 C CA . LEU B 1 156 ? 94.316 82.924 133.877 1.00 75.91 156 LEU B CA 1
ATOM 4665 C C . LEU B 1 156 ? 94.960 83.286 135.206 1.00 75.91 156 LEU B C 1
ATOM 4666 O O . LEU B 1 156 ? 95.137 82.413 136.064 1.00 75.91 156 LEU B O 1
ATOM 4671 N N . GLN B 1 157 ? 95.324 84.557 135.395 1.00 78.51 157 GLN B N 1
ATOM 4672 C CA . GLN B 1 157 ? 95.813 84.994 136.698 1.00 78.51 157 GLN B CA 1
ATOM 4673 C C . GLN B 1 157 ? 94.747 84.807 137.769 1.00 78.51 157 GLN B C 1
ATOM 4674 O O . GLN B 1 157 ? 95.048 84.384 138.890 1.00 78.51 157 GLN B O 1
ATOM 4680 N N . GLN B 1 158 ? 93.497 85.116 137.441 1.00 82.20 158 GLN B N 1
ATOM 4681 C CA . GLN B 1 158 ? 92.390 84.954 138.375 1.00 82.20 158 GLN B CA 1
ATOM 4682 C C . GLN B 1 158 ? 92.096 83.480 138.634 1.00 82.20 158 GLN B C 1
ATOM 4683 O O . GLN B 1 158 ? 91.502 82.798 137.799 1.00 82.20 158 GLN B O 1
ATOM 4689 N N . ARG B 1 201 ? 95.905 76.013 135.472 1.00 94.58 201 ARG B N 1
ATOM 4690 C CA . ARG B 1 201 ? 96.230 74.844 134.664 1.00 94.58 201 ARG B CA 1
ATOM 4691 C C . ARG B 1 201 ? 97.165 75.198 133.512 1.00 94.58 201 ARG B C 1
ATOM 4692 O O . ARG B 1 201 ? 96.868 76.072 132.698 1.00 94.58 201 ARG B O 1
ATOM 4700 N N . LYS B 1 202 ? 98.302 74.500 133.459 1.00 93.40 202 LYS B N 1
ATOM 4701 C CA . LYS B 1 202 ? 99.274 74.721 132.393 1.00 93.40 202 LYS B CA 1
ATOM 4702 C C . LYS B 1 202 ? 98.673 74.405 131.029 1.00 93.40 202 LYS B C 1
ATOM 4703 O O . LYS B 1 202 ? 98.868 75.155 130.062 1.00 93.40 202 LYS B O 1
ATOM 4709 N N . ARG B 1 203 ? 97.935 73.297 130.939 1.00 91.17 203 ARG B N 1
ATOM 4710 C CA . ARG B 1 203 ? 97.239 72.942 129.706 1.00 91.17 203 ARG B CA 1
ATOM 4711 C C . ARG B 1 203 ? 96.297 74.054 129.260 1.00 91.17 203 ARG B C 1
ATOM 4712 O O . ARG B 1 203 ? 96.287 74.430 128.082 1.00 91.17 203 ARG B O 1
ATOM 4720 N N . LEU B 1 204 ? 95.503 74.592 130.188 1.00 85.59 204 LEU B N 1
ATOM 4721 C CA . LEU B 1 204 ? 94.546 75.636 129.834 1.00 85.59 204 LEU B CA 1
ATOM 4722 C C . LEU B 1 204 ? 95.247 76.918 129.402 1.00 85.59 204 LEU B C 1
ATOM 4723 O O . LEU B 1 204 ? 94.801 77.589 128.463 1.00 85.59 204 LEU B O 1
ATOM 4728 N N . CYS B 1 205 ? 96.334 77.288 130.086 1.00 81.99 205 CYS B N 1
ATOM 4729 C CA . CYS B 1 205 ? 97.083 78.478 129.692 1.00 81.99 205 CYS B CA 1
ATOM 4730 C C . CYS B 1 205 ? 97.651 78.325 128.288 1.00 81.99 205 CYS B C 1
ATOM 4731 O O . CYS B 1 205 ? 97.560 79.248 127.465 1.00 81.99 205 CYS B O 1
ATOM 4734 N N . LYS B 1 206 ? 98.243 77.162 127.999 1.00 79.86 206 LYS B N 1
ATOM 4735 C CA . LYS B 1 206 ? 98.709 76.889 126.645 1.00 79.86 206 LYS B CA 1
ATOM 4736 C C . LYS B 1 206 ? 97.567 77.028 125.654 1.00 79.86 206 LYS B C 1
ATOM 4737 O O . LYS B 1 206 ? 97.691 77.718 124.634 1.00 79.86 206 LYS B O 1
ATOM 4743 N N . ALA B 1 207 ? 96.428 76.407 125.964 1.00 75.09 207 ALA B N 1
ATOM 4744 C CA . ALA B 1 207 ? 95.289 76.431 125.057 1.00 75.09 207 ALA B CA 1
ATOM 4745 C C . ALA B 1 207 ? 94.875 77.859 124.732 1.00 75.09 207 ALA B C 1
ATOM 4746 O O . ALA B 1 207 ? 94.761 78.228 123.561 1.00 75.09 207 ALA B O 1
ATOM 4748 N N . MET B 1 208 ? 94.670 78.683 125.760 1.00 70.76 208 MET B N 1
ATOM 4749 C CA . MET B 1 208 ? 94.165 80.035 125.536 1.00 70.76 208 MET B CA 1
ATOM 4750 C C . MET B 1 208 ? 95.180 80.908 124.800 1.00 70.76 208 MET B C 1
ATOM 4751 O O . MET B 1 208 ? 94.846 81.555 123.797 1.00 70.76 208 MET B O 1
ATOM 4756 N N . THR B 1 209 ? 96.424 80.943 125.281 1.00 65.64 209 THR B N 1
ATOM 4757 C CA . THR B 1 209 ? 97.404 81.844 124.684 1.00 65.64 209 THR B CA 1
ATOM 4758 C C . THR B 1 209 ? 97.681 81.443 123.232 1.00 65.64 209 THR B C 1
ATOM 4759 O O . THR B 1 209 ? 97.682 82.289 122.312 1.00 65.64 209 THR B O 1
ATOM 4763 N N . LEU B 1 210 ? 97.848 80.136 123.002 1.00 61.80 210 LEU B N 1
ATOM 4764 C CA . LEU B 1 210 ? 97.973 79.628 121.647 1.00 61.80 210 LEU B CA 1
ATOM 4765 C C . LEU B 1 210 ? 96.779 80.030 120.800 1.00 61.80 210 LEU B C 1
ATOM 4766 O O . LEU B 1 210 ? 96.936 80.743 119.806 1.00 61.80 210 LEU B O 1
ATOM 4771 N N . CYS B 1 211 ? 95.567 79.657 121.217 1.00 57.98 211 CYS B N 1
ATOM 4772 C CA . CYS B 1 211 ? 94.417 79.875 120.353 1.00 57.98 211 CYS B CA 1
ATOM 4773 C C . CYS B 1 211 ? 94.256 81.346 120.022 1.00 57.98 211 CYS B C 1
ATOM 4774 O O . CYS B 1 211 ? 93.775 81.678 118.938 1.00 57.98 211 CYS B O 1
ATOM 4777 N N . ILE B 1 212 ? 94.704 82.243 120.903 1.00 51.73 212 ILE B N 1
ATOM 4778 C CA . ILE B 1 212 ? 94.700 83.654 120.531 1.00 51.73 212 ILE B CA 1
ATOM 4779 C C . ILE B 1 212 ? 95.636 83.902 119.358 1.00 51.73 212 ILE B C 1
ATOM 4780 O O . ILE B 1 212 ? 95.253 84.544 118.373 1.00 51.73 212 ILE B O 1
ATOM 4785 N N . CYS B 1 213 ? 96.883 83.420 119.442 1.00 48.69 213 CYS B N 1
ATOM 4786 C CA . CYS B 1 213 ? 97.775 83.714 118.312 1.00 48.69 213 CYS B CA 1
ATOM 4787 C C . CYS B 1 213 ? 97.290 83.043 117.027 1.00 48.69 213 CYS B C 1
ATOM 4788 O O . CYS B 1 213 ? 97.338 83.646 115.941 1.00 48.69 213 CYS B O 1
ATOM 4791 N N . TYR B 1 214 ? 96.815 81.800 117.127 1.00 50.96 214 TYR B N 1
ATOM 4792 C CA . TYR B 1 214 ? 96.387 81.090 115.927 1.00 50.96 214 TYR B CA 1
ATOM 4793 C C . TYR B 1 214 ? 95.166 81.764 115.315 1.00 50.96 214 TYR B C 1
ATOM 4794 O O . TYR B 1 214 ? 95.078 81.915 114.091 1.00 50.96 214 TYR B O 1
ATOM 4803 N N . ALA B 1 215 ? 94.210 82.175 116.156 1.00 41.75 215 ALA B N 1
ATOM 4804 C CA . ALA B 1 215 ? 93.027 82.871 115.674 1.00 41.75 215 ALA B CA 1
ATOM 4805 C C . ALA B 1 215 ? 93.391 84.211 115.057 1.00 41.75 215 ALA B C 1
ATOM 4806 O O . ALA B 1 215 ? 92.790 84.616 114.059 1.00 41.75 215 ALA B O 1
ATOM 4808 N N . ALA B 1 216 ? 94.368 84.913 115.632 1.00 37.97 216 ALA B N 1
ATOM 4809 C CA . ALA B 1 216 ? 94.818 86.166 115.040 1.00 37.97 216 ALA B CA 1
ATOM 4810 C C . ALA B 1 216 ? 95.336 85.945 113.626 1.00 37.97 216 ALA B C 1
ATOM 4811 O O . ALA B 1 216 ? 94.929 86.641 112.691 1.00 37.97 216 ALA B O 1
ATOM 4813 N N . SER B 1 217 ? 96.213 84.952 113.446 1.00 38.12 217 SER B N 1
ATOM 4814 C CA . SER B 1 217 ? 96.730 84.674 112.104 1.00 38.12 217 SER B CA 1
ATOM 4815 C C . SER B 1 217 ? 95.605 84.284 111.143 1.00 38.12 217 SER B C 1
ATOM 4816 O O . SER B 1 217 ? 95.487 84.838 110.036 1.00 38.12 217 SER B O 1
ATOM 4819 N N . ILE B 1 218 ? 94.752 83.347 111.567 1.00 37.77 218 ILE B N 1
ATOM 4820 C CA . ILE B 1 218 ? 93.700 82.841 110.689 1.00 37.77 218 ILE B CA 1
ATOM 4821 C C . ILE B 1 218 ? 92.749 83.964 110.293 1.00 37.77 218 ILE B C 1
ATOM 4822 O O . ILE B 1 218 ? 92.428 84.138 109.113 1.00 37.77 218 ILE B O 1
ATOM 4827 N N . GLY B 1 219 ? 92.307 84.760 111.269 1.00 35.17 219 GLY B N 1
ATOM 4828 C CA . GLY B 1 219 ? 91.409 85.861 110.969 1.00 35.17 219 GLY B CA 1
ATOM 4829 C C . GLY B 1 219 ? 92.054 86.928 110.108 1.00 35.17 219 GLY B C 1
ATOM 4830 O O . GLY B 1 219 ? 91.394 87.529 109.258 1.00 35.17 219 GLY B O 1
ATOM 4831 N N . GLY B 1 220 ? 93.349 87.180 110.313 1.00 32.54 220 GLY B N 1
ATOM 4832 C CA . GLY B 1 220 ? 94.049 88.109 109.449 1.00 32.54 220 GLY B CA 1
ATOM 4833 C C . GLY B 1 220 ? 94.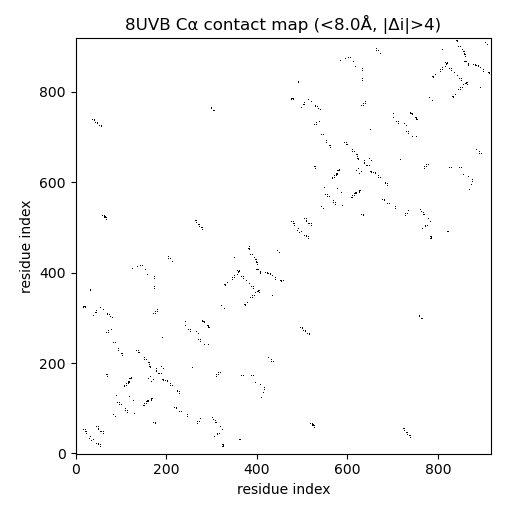072 87.658 108.006 1.00 32.54 220 GLY B C 1
ATOM 4834 O O . GLY B 1 220 ? 94.133 88.486 107.095 1.00 32.54 220 GLY B O 1
ATOM 4835 N N . THR B 1 221 ? 94.021 86.344 107.774 1.00 33.77 221 THR B N 1
ATOM 4836 C CA . THR B 1 221 ? 93.946 85.869 106.392 1.00 33.77 221 THR B CA 1
ATOM 4837 C C . THR B 1 221 ? 92.673 86.315 105.671 1.00 33.77 221 THR B C 1
ATOM 4838 O O . THR B 1 221 ? 92.630 86.263 104.437 1.00 33.77 221 THR B O 1
ATOM 4842 N N . ALA B 1 222 ? 91.642 86.757 106.400 1.00 34.72 222 ALA B N 1
ATOM 4843 C CA . ALA B 1 222 ? 90.316 86.912 105.803 1.00 34.72 222 ALA B CA 1
ATOM 4844 C C . ALA B 1 222 ? 90.246 88.083 104.824 1.00 34.72 222 ALA B C 1
ATOM 4845 O O . ALA B 1 222 ? 89.654 87.956 103.747 1.00 34.72 222 ALA B O 1
ATOM 4847 N N . THR B 1 223 ? 90.820 89.228 105.179 1.00 34.22 223 THR B N 1
ATOM 4848 C CA . THR B 1 223 ? 90.724 90.426 104.356 1.00 34.22 223 THR B CA 1
ATOM 4849 C C . THR B 1 223 ? 92.098 90.822 103.835 1.00 34.22 223 THR B C 1
ATOM 4850 O O . THR B 1 223 ? 93.130 90.380 104.346 1.00 34.22 223 THR B O 1
ATOM 4854 N N . LEU B 1 224 ? 92.099 91.666 102.798 1.00 33.47 224 LEU B N 1
ATOM 4855 C CA . LEU B 1 224 ? 93.360 92.145 102.239 1.00 33.47 224 LEU B CA 1
ATOM 4856 C C . LEU B 1 224 ? 94.158 92.937 103.265 1.00 33.47 224 LEU B C 1
ATOM 4857 O O . LEU B 1 224 ? 95.375 92.760 103.385 1.00 33.47 224 LEU B O 1
ATOM 4862 N N . THR B 1 225 ? 93.496 93.815 104.007 1.00 32.31 225 THR B N 1
ATOM 4863 C CA . THR B 1 225 ? 94.162 94.635 105.007 1.00 32.31 225 THR B CA 1
ATOM 4864 C C . THR B 1 225 ? 94.268 93.946 106.358 1.00 32.31 225 THR B C 1
ATOM 4865 O O . THR B 1 225 ? 94.830 94.529 107.292 1.00 32.31 225 THR B O 1
ATOM 4869 N N . GLY B 1 226 ? 93.738 92.730 106.488 1.00 33.36 226 GLY B N 1
ATOM 4870 C CA . GLY B 1 226 ? 93.810 92.034 107.761 1.00 33.36 226 GLY B CA 1
ATOM 4871 C C . GLY B 1 226 ? 95.224 91.649 108.144 1.00 33.36 226 GLY B C 1
ATOM 4872 O O . GLY B 1 226 ? 95.609 91.745 109.311 1.00 33.36 226 GLY B O 1
ATOM 4873 N N . THR B 1 227 ? 96.017 91.210 107.171 1.00 32.35 227 THR B N 1
ATOM 4874 C CA . THR B 1 227 ? 97.387 90.801 107.430 1.00 32.35 227 THR B CA 1
ATOM 4875 C C . THR B 1 227 ? 98.279 91.273 106.293 1.00 32.35 227 THR B C 1
ATOM 4876 O O . THR B 1 227 ? 97.821 91.541 105.180 1.00 32.35 227 THR B O 1
ATOM 4880 N N . GLY B 1 228 ? 99.578 91.382 106.600 1.00 31.28 228 GLY B N 1
ATOM 4881 C CA . GLY B 1 228 ? 100.570 91.831 105.654 1.00 31.28 228 GLY B CA 1
ATOM 4882 C C . GLY B 1 228 ? 100.756 90.972 104.413 1.00 31.28 228 GLY B C 1
ATOM 4883 O O . GLY B 1 228 ? 100.965 91.525 103.332 1.00 31.28 228 GLY B O 1
ATOM 4884 N N . PRO B 1 229 ? 100.733 89.640 104.533 1.00 29.89 229 PRO B N 1
ATOM 4885 C CA . PRO B 1 229 ? 100.848 88.819 103.312 1.00 29.89 229 PRO B CA 1
ATOM 4886 C C . PRO B 1 229 ? 99.795 89.115 102.259 1.00 29.89 229 PRO B C 1
ATOM 4887 O O . PRO B 1 229 ? 100.100 89.054 101.065 1.00 29.89 229 PRO B O 1
ATOM 4891 N N . ASN B 1 230 ? 98.561 89.427 102.658 1.00 29.92 230 ASN B N 1
ATOM 4892 C CA . ASN B 1 230 ? 97.535 89.757 101.672 1.00 29.92 230 ASN B CA 1
ATOM 4893 C C . ASN B 1 230 ? 97.849 91.071 100.967 1.00 29.92 230 ASN B C 1
ATOM 4894 O O . ASN B 1 230 ? 97.636 91.204 99.754 1.00 29.92 230 ASN B O 1
ATOM 4899 N N . VAL B 1 231 ? 98.357 92.055 101.714 1.00 30.16 231 VAL B N 1
ATOM 4900 C CA . VAL B 1 231 ? 98.792 93.308 101.103 1.00 30.16 231 VAL B CA 1
ATOM 4901 C C . VAL B 1 231 ? 99.936 93.050 100.134 1.00 30.16 231 VAL B C 1
ATOM 4902 O O . VAL B 1 231 ? 99.993 93.634 99.045 1.00 30.16 231 VAL B O 1
ATOM 4906 N N . VAL B 1 232 ? 100.868 92.173 100.519 1.00 27.96 232 VAL B N 1
ATOM 4907 C CA . VAL B 1 232 ? 101.946 91.784 99.616 1.00 27.96 232 VAL B CA 1
ATOM 4908 C C . VAL B 1 232 ? 101.376 91.163 98.354 1.00 27.96 232 VAL B C 1
ATOM 4909 O O . VAL B 1 232 ? 101.830 91.453 97.248 1.00 27.96 232 VAL B O 1
ATOM 4913 N N . LEU B 1 233 ? 100.388 90.280 98.502 1.00 31.89 233 LEU B N 1
ATOM 4914 C CA . LEU B 1 233 ? 99.806 89.625 97.338 1.00 31.89 233 LEU B CA 1
ATOM 4915 C C . LEU B 1 233 ? 99.176 90.640 96.398 1.00 31.89 233 LEU B C 1
ATOM 4916 O O . LEU B 1 233 ? 99.374 90.572 95.182 1.00 31.89 233 LEU B O 1
ATOM 4921 N N . LEU B 1 234 ? 98.426 91.597 96.944 1.00 33.35 234 LEU B N 1
ATOM 4922 C CA . LEU B 1 234 ? 97.816 92.627 96.107 1.00 33.35 234 LEU B CA 1
ATOM 4923 C C . LEU B 1 234 ? 98.879 93.462 95.397 1.00 33.35 234 LEU B C 1
ATOM 4924 O O . LEU B 1 234 ? 98.795 93.710 94.183 1.00 33.35 234 LEU B O 1
ATOM 4929 N N . GLY B 1 235 ? 99.905 93.885 96.139 1.00 33.55 235 GLY B N 1
ATOM 4930 C CA . GLY B 1 235 ? 100.952 94.697 95.543 1.00 33.55 235 GLY B CA 1
ATOM 4931 C C . GLY B 1 235 ? 101.726 93.965 94.465 1.00 33.55 235 GLY B C 1
ATOM 4932 O O . GLY B 1 235 ? 102.023 94.530 93.412 1.00 33.55 235 GLY B O 1
ATOM 4933 N N . GLN B 1 236 ? 102.062 92.696 94.708 1.00 37.35 236 GLN B N 1
ATOM 4934 C CA . GLN B 1 236 ? 102.798 91.928 93.711 1.00 37.35 236 GLN B CA 1
ATOM 4935 C C . GLN B 1 236 ? 101.913 91.542 92.536 1.00 37.35 236 GLN B C 1
ATOM 4936 O O . GLN B 1 236 ? 102.417 91.349 91.431 1.00 37.35 236 GLN B O 1
ATOM 4942 N N . MET B 1 237 ? 100.604 91.410 92.747 1.00 42.92 237 MET B N 1
ATOM 4943 C CA . MET B 1 237 ? 99.715 91.197 91.613 1.00 42.92 237 MET B CA 1
ATOM 4944 C C . MET B 1 237 ? 99.694 92.424 90.715 1.00 42.92 237 MET B C 1
ATOM 4945 O O . MET B 1 237 ? 99.703 92.302 89.485 1.00 42.92 237 MET B O 1
ATOM 4950 N N . ASN B 1 238 ? 99.674 93.618 91.315 1.00 42.80 238 ASN B N 1
ATOM 4951 C CA . ASN B 1 238 ? 99.773 94.836 90.515 1.00 42.80 238 ASN B CA 1
ATOM 4952 C C . ASN B 1 238 ? 101.133 94.948 89.830 1.00 42.80 238 ASN B C 1
ATOM 4953 O O . ASN B 1 238 ? 101.213 95.315 88.651 1.00 42.80 238 ASN B O 1
ATOM 4958 N N . GLU B 1 239 ? 102.211 94.637 90.553 1.00 39.13 239 GLU B N 1
ATOM 4959 C CA . GLU B 1 239 ? 103.561 94.807 90.021 1.00 39.13 239 GLU B CA 1
ATOM 4960 C C . GLU B 1 239 ? 103.858 93.814 88.902 1.00 39.13 239 GLU B C 1
ATOM 4961 O O . GLU B 1 239 ? 104.334 94.198 87.827 1.00 39.13 239 GLU B O 1
ATOM 4967 N N . LEU B 1 240 ? 103.585 92.533 89.138 1.00 43.40 240 LEU B N 1
ATOM 4968 C CA . LEU B 1 240 ? 103.954 91.464 88.221 1.00 43.40 240 LEU B CA 1
ATOM 4969 C C . LEU B 1 240 ? 102.945 91.278 87.100 1.00 43.40 240 LEU B C 1
ATOM 4970 O O . LEU B 1 240 ? 103.321 90.862 85.999 1.00 43.40 240 LEU B O 1
ATOM 4975 N N . PHE B 1 241 ? 101.673 91.578 87.357 1.00 47.59 241 PHE B N 1
ATOM 4976 C CA . PHE B 1 241 ? 100.594 91.405 86.385 1.00 47.59 241 PHE B CA 1
ATOM 4977 C C . PHE B 1 241 ? 99.797 92.700 86.321 1.00 47.59 241 PHE B C 1
ATOM 4978 O O . PHE B 1 241 ? 98.698 92.794 86.886 1.00 47.59 241 PHE B O 1
ATOM 4986 N N . PRO B 1 242 ? 100.326 93.724 85.648 1.00 55.21 242 PRO B N 1
ATOM 4987 C CA . PRO B 1 242 ? 99.604 95.006 85.587 1.00 55.21 242 PRO B CA 1
ATOM 4988 C C . PRO B 1 242 ? 98.239 94.904 84.932 1.00 55.21 242 PRO B C 1
ATOM 4989 O O . PRO B 1 242 ? 97.318 95.631 85.325 1.00 55.21 242 PRO B O 1
ATOM 4993 N N . ASP B 1 243 ? 98.076 94.019 83.946 1.00 61.69 243 ASP B N 1
ATOM 4994 C CA . ASP B 1 243 ? 96.797 93.903 83.255 1.00 61.69 243 ASP B CA 1
ATOM 4995 C C . ASP B 1 243 ? 95.717 93.283 84.131 1.00 61.69 243 ASP B C 1
ATOM 4996 O O . ASP B 1 243 ? 94.542 93.300 83.749 1.00 61.69 243 ASP B O 1
ATOM 5001 N N . SER B 1 244 ? 96.087 92.724 85.283 1.00 60.08 244 SER B N 1
ATOM 5002 C CA . SER B 1 244 ? 95.115 92.269 86.276 1.00 60.08 244 SER B CA 1
ATOM 5003 C C . SER B 1 244 ? 94.780 93.461 87.166 1.00 60.08 244 SER B C 1
ATOM 5004 O O . SER B 1 244 ? 95.244 93.589 88.300 1.00 60.08 244 SER B O 1
ATOM 5007 N N . LYS B 1 245 ? 93.956 94.356 86.620 1.00 62.04 245 LYS B N 1
ATOM 5008 C CA . LYS B 1 245 ? 93.704 95.640 87.266 1.00 62.04 245 LYS B CA 1
ATOM 5009 C C . LYS B 1 245 ? 93.026 95.461 88.620 1.00 62.04 245 LYS B C 1
ATOM 5010 O O . LYS B 1 245 ? 93.590 95.809 89.663 1.00 62.04 245 LYS B O 1
ATOM 5016 N N . ASP B 1 246 ? 91.811 94.908 88.625 1.00 55.66 246 ASP B N 1
ATOM 5017 C CA . ASP B 1 246 ? 91.025 94.805 89.848 1.00 55.66 246 ASP B CA 1
ATOM 5018 C C . ASP B 1 246 ? 90.502 93.394 90.085 1.00 55.66 246 ASP B C 1
ATOM 5019 O O . ASP B 1 246 ? 89.488 93.226 90.771 1.00 55.66 246 ASP B O 1
ATOM 5024 N N . LEU B 1 247 ? 91.167 92.376 89.534 1.00 47.72 247 LEU B N 1
ATOM 5025 C CA . LEU B 1 247 ? 90.717 91.005 89.751 1.00 47.72 247 LEU B CA 1
ATOM 5026 C C . LEU B 1 247 ? 90.791 90.630 91.225 1.00 47.72 247 LEU B C 1
ATOM 5027 O O . LEU B 1 247 ? 89.876 89.993 91.758 1.00 47.72 247 LEU B O 1
ATOM 5032 N N . VAL B 1 248 ? 91.867 91.018 91.899 1.00 41.61 248 VAL B N 1
ATOM 5033 C CA . VAL B 1 248 ? 92.002 90.833 93.336 1.00 41.61 248 VAL B CA 1
ATOM 5034 C C . VAL B 1 248 ? 91.704 92.167 94.004 1.00 41.61 248 VAL B C 1
ATOM 5035 O O . VAL B 1 248 ? 92.419 93.152 93.791 1.00 41.61 248 VAL B O 1
ATOM 5039 N N . ASN B 1 249 ? 90.643 92.200 94.802 1.00 39.43 249 ASN B N 1
ATOM 5040 C CA . ASN B 1 249 ? 90.248 93.401 95.520 1.00 39.43 249 ASN B CA 1
ATOM 5041 C C . ASN B 1 249 ? 89.633 92.974 96.843 1.00 39.43 249 ASN B C 1
ATOM 5042 O O . ASN B 1 249 ? 89.561 91.784 97.158 1.00 39.43 249 ASN B O 1
ATOM 5047 N N . PHE B 1 250 ? 89.187 93.961 97.622 1.00 33.87 250 PHE B N 1
ATOM 5048 C CA . PHE B 1 250 ? 88.659 93.669 98.950 1.00 33.87 250 PHE B CA 1
ATOM 5049 C C . PHE B 1 250 ? 87.468 92.722 98.876 1.00 33.87 250 PHE B C 1
ATOM 5050 O O . PHE B 1 250 ? 87.382 91.760 99.646 1.00 33.87 250 PHE B O 1
ATOM 5058 N N . ALA B 1 251 ? 86.554 92.962 97.934 1.00 37.19 251 ALA B N 1
ATOM 5059 C CA . ALA B 1 251 ? 85.355 92.136 97.837 1.00 37.19 251 ALA B CA 1
ATOM 5060 C C . ALA B 1 251 ? 85.689 90.717 97.390 1.00 37.19 251 ALA B C 1
ATOM 5061 O O . ALA B 1 251 ? 85.245 89.742 98.008 1.00 37.19 251 ALA B O 1
ATOM 5063 N N . SER B 1 252 ? 86.470 90.580 96.315 1.00 38.70 252 SER B N 1
ATOM 5064 C CA . SER B 1 252 ? 86.790 89.251 95.802 1.00 38.70 252 SER B CA 1
ATOM 5065 C C . SER B 1 252 ? 87.660 88.471 96.780 1.00 38.70 252 SER B C 1
ATOM 5066 O O . SER B 1 252 ? 87.430 87.276 97.011 1.00 38.70 252 SER B O 1
ATOM 5069 N N . TRP B 1 253 ? 88.659 89.130 97.372 1.00 35.15 253 TRP B N 1
ATOM 5070 C CA . TRP B 1 253 ? 89.489 88.451 98.358 1.00 35.15 253 TRP B CA 1
ATOM 5071 C C . TRP B 1 253 ? 88.672 88.036 99.570 1.00 35.15 253 TRP B C 1
ATOM 5072 O O . TRP B 1 253 ? 88.876 86.946 100.114 1.00 35.15 253 TRP B O 1
ATOM 5083 N N . PHE B 1 254 ? 87.763 88.899 100.028 1.00 36.64 254 PHE B N 1
ATOM 5084 C CA . PHE B 1 254 ? 86.911 88.527 101.151 1.00 36.64 254 PHE B CA 1
ATOM 5085 C C . PHE B 1 254 ? 86.041 87.330 100.798 1.00 36.64 254 PHE B C 1
ATOM 5086 O O . PHE B 1 254 ? 85.932 86.384 101.582 1.00 36.64 254 PHE B O 1
ATOM 5094 N N . ALA B 1 255 ? 85.446 87.337 99.603 1.00 38.89 255 ALA B N 1
ATOM 5095 C CA . ALA B 1 255 ? 84.606 86.219 99.186 1.00 38.89 255 ALA B CA 1
ATOM 5096 C C . ALA B 1 255 ? 85.399 84.921 99.134 1.00 38.89 255 ALA B C 1
ATOM 5097 O O . ALA B 1 255 ? 84.876 83.850 99.461 1.00 38.89 255 ALA B O 1
ATOM 5099 N N . PHE B 1 256 ? 86.666 84.993 98.716 1.00 42.56 256 PHE B N 1
ATOM 5100 C CA . PHE B 1 256 ? 87.478 83.783 98.651 1.00 42.56 256 PHE B CA 1
ATOM 5101 C C . PHE B 1 256 ? 87.922 83.318 100.034 1.00 42.56 256 PHE B C 1
ATOM 5102 O O . PHE B 1 256 ? 87.888 82.117 100.330 1.00 42.56 256 PHE B O 1
ATOM 5110 N N . ALA B 1 257 ? 88.336 84.244 100.896 1.00 39.51 257 ALA B N 1
ATOM 5111 C CA . ALA B 1 257 ? 89.058 83.882 102.109 1.00 39.51 257 ALA B CA 1
ATOM 5112 C C . ALA B 1 257 ? 88.174 83.756 103.341 1.00 39.51 257 ALA B C 1
ATOM 5113 O O . ALA B 1 257 ? 88.529 83.013 104.261 1.00 39.51 257 ALA B O 1
ATOM 5115 N N . PHE B 1 258 ? 87.047 84.466 103.400 1.00 41.22 258 PHE B N 1
ATOM 5116 C CA . PHE B 1 258 ? 86.181 84.390 104.574 1.00 41.22 258 PHE B CA 1
ATOM 5117 C C . PHE B 1 258 ? 85.624 82.994 104.821 1.00 41.22 258 PHE B C 1
ATOM 5118 O O . PHE B 1 258 ? 85.708 82.522 105.968 1.00 41.22 258 PHE B O 1
ATOM 5126 N N . PRO B 1 259 ? 85.040 82.290 103.840 1.00 43.36 259 PRO B N 1
ATOM 5127 C CA . PRO B 1 259 ? 84.638 80.899 104.116 1.00 43.36 259 PRO B CA 1
ATOM 5128 C C . PRO B 1 259 ? 85.812 80.024 104.509 1.00 43.36 259 PRO B C 1
ATOM 5129 O O . PRO B 1 259 ? 85.701 79.195 105.421 1.00 43.36 259 PRO B O 1
ATOM 5133 N N . ASN B 1 260 ? 86.953 80.215 103.849 1.00 45.49 260 ASN B N 1
ATOM 5134 C CA . ASN B 1 260 ? 88.141 79.435 104.167 1.00 45.49 260 ASN B CA 1
ATOM 5135 C C . ASN B 1 260 ? 88.693 79.808 105.538 1.00 45.49 260 ASN B C 1
ATOM 5136 O O . ASN B 1 260 ? 89.166 78.939 106.281 1.00 45.49 260 ASN B O 1
ATOM 5141 N N . MET B 1 261 ? 88.612 81.089 105.904 1.00 42.23 261 MET B N 1
ATOM 5142 C CA . MET B 1 261 ? 88.979 81.492 107.257 1.00 42.23 261 MET B CA 1
ATOM 5143 C C . MET B 1 261 ? 88.080 80.825 108.288 1.00 42.23 261 MET B C 1
ATOM 5144 O O . MET B 1 261 ? 88.556 80.368 109.333 1.00 42.23 261 MET B O 1
ATOM 5149 N N . LEU B 1 262 ? 86.772 80.781 108.022 1.00 44.49 262 LEU B N 1
ATOM 5150 C CA . LEU B 1 262 ? 85.849 80.137 108.952 1.00 44.49 262 LEU B CA 1
ATOM 5151 C C . LEU B 1 262 ? 86.156 78.653 109.090 1.00 44.49 262 LEU B C 1
ATOM 5152 O O . LEU B 1 262 ? 86.114 78.104 110.196 1.00 44.49 262 LEU B O 1
ATOM 5157 N N . VAL B 1 263 ? 86.461 77.989 107.975 1.00 48.74 263 VAL B N 1
ATOM 5158 C CA . VAL B 1 263 ? 86.796 76.569 108.026 1.00 48.74 263 VAL B CA 1
ATOM 5159 C C . VAL B 1 263 ? 88.064 76.347 108.845 1.00 48.74 263 VAL B C 1
ATOM 5160 O O . VAL B 1 263 ? 88.122 75.446 109.699 1.00 48.74 263 VAL B O 1
ATOM 5164 N N . MET B 1 264 ? 89.094 77.169 108.613 1.00 48.64 264 MET B N 1
ATOM 5165 C CA . MET B 1 264 ? 90.321 77.033 109.392 1.00 48.64 264 MET B CA 1
ATOM 5166 C C . MET B 1 264 ? 90.061 77.270 110.870 1.00 48.64 264 MET B C 1
ATOM 5167 O O . MET B 1 264 ? 90.594 76.554 111.718 1.00 48.64 264 MET B O 1
ATOM 5172 N N . LEU B 1 265 ? 89.274 78.296 111.199 1.00 49.27 265 LEU B N 1
ATOM 5173 C CA . LEU B 1 265 ? 89.014 78.611 112.599 1.00 49.27 265 LEU B CA 1
ATOM 5174 C C . LEU B 1 265 ? 88.222 77.502 113.276 1.00 49.27 265 LEU B C 1
ATOM 5175 O O . LEU B 1 265 ? 88.483 77.167 114.437 1.00 49.27 265 LEU B O 1
ATOM 5180 N N . LEU B 1 266 ? 87.259 76.912 112.564 1.00 54.57 266 LEU B N 1
ATOM 5181 C CA . LEU B 1 266 ? 86.503 75.797 113.119 1.00 54.57 266 LEU B CA 1
ATOM 5182 C C . LEU B 1 266 ? 87.413 74.612 113.411 1.00 54.57 266 LEU B C 1
ATOM 5183 O O . LEU B 1 266 ? 87.388 74.049 114.514 1.00 54.57 266 LEU B O 1
ATOM 5188 N N . PHE B 1 267 ? 88.239 74.222 112.433 1.00 58.02 267 PHE B N 1
ATOM 5189 C CA . PHE B 1 267 ? 89.143 73.101 112.670 1.00 58.02 267 PHE B CA 1
ATOM 5190 C C . PHE B 1 267 ? 90.186 73.423 113.732 1.00 58.02 267 PHE B C 1
ATOM 5191 O O . PHE B 1 267 ? 90.575 72.536 114.497 1.00 58.02 267 PHE B O 1
ATOM 5199 N N . ALA B 1 268 ? 90.641 74.675 113.806 1.00 59.03 268 ALA B N 1
ATOM 5200 C CA . ALA B 1 268 ? 91.601 75.065 114.831 1.00 59.03 268 ALA B CA 1
ATOM 5201 C C . ALA B 1 268 ? 90.994 74.951 116.220 1.00 59.03 268 ALA B C 1
ATOM 5202 O O . ALA B 1 268 ? 91.625 74.426 117.144 1.00 59.03 268 ALA B O 1
ATOM 5204 N N . TRP B 1 269 ? 89.767 75.447 116.388 1.00 63.57 269 TRP B N 1
ATOM 5205 C CA . TRP B 1 269 ? 89.096 75.327 117.677 1.00 63.57 269 TRP B CA 1
ATOM 5206 C C . TRP B 1 269 ? 88.876 73.867 118.042 1.00 63.57 269 TRP B C 1
ATOM 5207 O O . TRP B 1 269 ? 89.099 73.467 119.192 1.00 63.57 269 TRP B O 1
ATOM 5218 N N . LEU B 1 270 ? 88.462 73.048 117.071 1.00 66.21 270 LEU B N 1
ATOM 5219 C CA . LEU B 1 270 ? 88.260 71.628 117.337 1.00 66.21 270 LEU B CA 1
ATOM 5220 C C . LEU B 1 270 ? 89.560 70.954 117.762 1.00 66.21 270 LEU B C 1
ATOM 5221 O O . LEU B 1 270 ? 89.593 70.196 118.738 1.00 66.21 270 LEU B O 1
ATOM 5226 N N . TRP B 1 271 ? 90.649 71.232 117.043 1.00 68.84 271 TRP B N 1
ATOM 5227 C CA . TRP B 1 271 ? 91.931 70.602 117.338 1.00 68.84 271 TRP B CA 1
ATOM 5228 C C . TRP B 1 271 ? 92.454 71.035 118.701 1.00 68.84 271 TRP B C 1
ATOM 5229 O O . TRP B 1 271 ? 92.944 70.212 119.485 1.00 68.84 271 TRP B O 1
ATOM 5240 N N . LEU B 1 272 ? 92.351 72.333 119.005 1.00 70.78 272 LEU B N 1
ATOM 5241 C CA . LEU B 1 272 ? 92.841 72.847 120.277 1.00 70.78 272 LEU B CA 1
ATOM 5242 C C . LEU B 1 272 ? 91.989 72.367 121.442 1.00 70.78 272 LEU B C 1
ATOM 5243 O O . LEU B 1 272 ? 92.495 72.234 122.563 1.00 70.78 272 LEU B O 1
ATOM 5248 N N . GLN B 1 273 ? 90.701 72.107 121.208 1.00 76.47 273 GLN B N 1
ATOM 5249 C CA . GLN B 1 273 ? 89.882 71.498 122.249 1.00 76.47 273 GLN B CA 1
ATOM 5250 C C . GLN B 1 273 ? 90.218 70.021 122.411 1.00 76.47 273 GLN B C 1
ATOM 5251 O O . GLN B 1 273 ? 90.133 69.477 123.518 1.00 76.47 273 GLN B O 1
ATOM 5257 N N . PHE B 1 274 ? 90.598 69.357 121.316 1.00 78.86 274 PHE B N 1
ATOM 5258 C CA . PHE B 1 274 ? 90.979 67.950 121.393 1.00 78.86 274 PHE B CA 1
ATOM 5259 C C . PHE B 1 274 ? 92.261 67.769 122.196 1.00 78.86 274 PHE B C 1
ATOM 5260 O O . PHE B 1 274 ? 92.321 66.944 123.114 1.00 78.86 274 PHE B O 1
ATOM 5268 N N . VAL B 1 275 ? 93.305 68.532 121.861 1.00 78.55 275 VAL B N 1
ATOM 5269 C CA . VAL B 1 275 ? 94.573 68.381 122.569 1.00 78.55 275 VAL B CA 1
ATOM 5270 C C . VAL B 1 275 ? 94.476 68.930 123.987 1.00 78.55 275 VAL B C 1
ATOM 5271 O O . VAL B 1 275 ? 94.973 68.316 124.939 1.00 78.55 275 VAL B O 1
ATOM 5275 N N . TYR B 1 276 ? 93.839 70.083 124.157 1.00 80.03 276 TYR B N 1
ATOM 5276 C CA . TYR B 1 276 ? 93.694 70.674 125.481 1.00 80.03 276 TYR B CA 1
ATOM 5277 C C . TYR B 1 276 ? 92.235 70.656 125.922 1.00 80.03 276 TYR B C 1
ATOM 5278 O O . TYR B 1 276 ? 91.935 70.794 127.107 1.00 80.03 276 TYR B O 1
ATOM 5287 N N . SER B 1 291 ? 84.575 74.251 133.941 1.00 96.35 291 SER B N 1
ATOM 5288 C CA . SER B 1 291 ? 84.105 74.158 135.317 1.00 96.35 291 SER B CA 1
ATOM 5289 C C . SER B 1 291 ? 83.373 75.429 135.734 1.00 96.35 291 SER B C 1
ATOM 5290 O O . SER B 1 291 ? 83.490 76.467 135.080 1.00 96.35 291 SER B O 1
ATOM 5293 N N . LYS B 1 292 ? 82.607 75.336 136.824 1.00 96.13 292 LYS B N 1
ATOM 5294 C CA . LYS B 1 292 ? 81.859 76.493 137.306 1.00 96.13 292 LYS B CA 1
ATOM 5295 C C . LYS B 1 292 ? 82.791 77.602 137.782 1.00 96.13 292 LYS B C 1
ATOM 5296 O O . LYS B 1 292 ? 82.550 78.784 137.511 1.00 96.13 292 LYS B O 1
ATOM 5302 N N . LYS B 1 293 ? 83.856 77.241 138.503 1.00 93.96 293 LYS B N 1
ATOM 5303 C CA . LYS B 1 293 ? 84.774 78.252 139.021 1.00 93.96 293 LYS B CA 1
ATOM 5304 C C . LYS B 1 293 ? 85.496 78.979 137.894 1.00 93.96 293 LYS B C 1
ATOM 5305 O O . LYS B 1 293 ? 85.658 80.204 137.941 1.00 93.96 293 LYS B O 1
ATOM 5311 N N . ASN B 1 294 ? 85.946 78.241 136.875 1.00 93.48 294 ASN B N 1
ATOM 5312 C CA . ASN B 1 294 ? 86.597 78.878 135.734 1.00 93.48 294 ASN B CA 1
ATOM 5313 C C . ASN B 1 294 ? 85.645 79.830 135.023 1.00 93.48 294 ASN B C 1
ATOM 5314 O O . ASN B 1 294 ? 86.024 80.954 134.672 1.00 93.48 294 ASN B O 1
ATOM 5319 N N . GLU B 1 295 ? 84.398 79.397 134.814 1.00 91.79 295 GLU B N 1
ATOM 5320 C CA . GLU B 1 295 ? 83.408 80.252 134.169 1.00 91.79 295 GLU B CA 1
ATOM 5321 C C . GLU B 1 295 ? 83.164 81.515 134.981 1.00 91.79 295 GLU B C 1
ATOM 5322 O O . GLU B 1 295 ? 83.119 82.619 134.426 1.00 91.79 295 GLU B O 1
ATOM 5328 N N . LYS B 1 296 ? 83.014 81.372 136.299 1.00 91.35 296 LYS B N 1
ATOM 5329 C CA . LYS B 1 296 ? 82.746 82.530 137.146 1.00 91.35 296 LYS B CA 1
ATOM 5330 C C . LYS B 1 296 ? 83.922 83.498 137.141 1.00 91.35 296 LYS B C 1
ATOM 5331 O O . LYS B 1 296 ? 83.729 84.716 137.053 1.00 91.35 296 LYS B O 1
ATOM 5337 N N . ALA B 1 297 ? 85.148 82.979 137.236 1.00 88.78 297 ALA B N 1
ATOM 5338 C CA . ALA B 1 297 ? 86.322 83.846 137.244 1.00 88.78 297 ALA B CA 1
ATOM 5339 C C . ALA B 1 297 ? 86.470 84.584 135.919 1.00 88.78 297 ALA B C 1
ATOM 5340 O O . ALA B 1 297 ? 86.759 85.787 135.891 1.00 88.78 297 ALA B O 1
ATOM 5342 N N . ALA B 1 298 ? 86.275 83.874 134.804 1.00 87.45 298 ALA B N 1
ATOM 5343 C CA . ALA B 1 298 ? 86.368 84.519 133.499 1.00 87.45 298 ALA B CA 1
ATOM 5344 C C . ALA B 1 298 ? 85.290 85.581 133.331 1.00 87.45 298 ALA B C 1
ATOM 5345 O O . ALA B 1 298 ? 85.560 86.674 132.818 1.00 87.45 298 ALA B O 1
ATOM 5347 N N . LEU B 1 299 ? 84.062 85.276 133.755 1.00 86.29 299 LEU B N 1
ATOM 5348 C CA . LEU B 1 299 ? 82.982 86.249 133.658 1.00 86.29 299 LEU B CA 1
ATOM 5349 C C . LEU B 1 299 ? 83.278 87.477 134.507 1.00 86.29 299 LEU B C 1
ATOM 5350 O O . LEU B 1 299 ? 83.028 88.609 134.082 1.00 86.29 299 LEU B O 1
ATOM 5355 N N . LYS B 1 300 ? 83.824 87.272 135.709 1.00 84.51 300 LYS B N 1
ATOM 5356 C CA . LYS B 1 300 ? 84.170 88.396 136.569 1.00 84.51 300 LYS B CA 1
ATOM 5357 C C . LYS B 1 300 ? 85.248 89.268 135.937 1.00 84.51 300 LYS B C 1
ATOM 5358 O O . LYS B 1 300 ? 85.143 90.500 135.951 1.00 84.51 300 LYS B O 1
ATOM 5364 N N . VAL B 1 301 ? 86.290 88.650 135.379 1.00 81.56 301 VAL B N 1
ATOM 5365 C CA . VAL B 1 301 ? 87.359 89.429 134.755 1.00 81.56 301 VAL B CA 1
ATOM 5366 C C . VAL B 1 301 ? 86.828 90.204 133.556 1.00 81.56 301 VAL B C 1
ATOM 5367 O O . VAL B 1 301 ? 87.154 91.384 133.364 1.00 81.56 301 VAL B O 1
ATOM 5371 N N . LEU B 1 302 ? 86.003 89.556 132.729 1.00 77.79 302 LEU B N 1
ATOM 5372 C CA . LEU B 1 302 ? 85.442 90.238 131.568 1.00 77.79 302 LEU B CA 1
ATOM 5373 C C . LEU B 1 302 ? 84.544 91.396 131.987 1.00 77.79 302 LEU B C 1
ATOM 5374 O O . LEU B 1 302 ? 84.585 92.470 131.377 1.00 77.79 302 LEU B O 1
ATOM 5379 N N . GLN B 1 303 ? 83.729 91.197 133.028 1.00 80.83 303 GLN B N 1
ATOM 5380 C CA . GLN B 1 303 ? 82.864 92.266 133.515 1.00 80.83 303 GLN B CA 1
ATOM 5381 C C . GLN B 1 303 ? 83.680 93.437 134.051 1.00 80.83 303 GLN B C 1
ATOM 5382 O O . GLN B 1 303 ? 83.350 94.600 133.796 1.00 80.83 303 GLN B O 1
ATOM 5388 N N . GLU B 1 304 ? 84.746 93.149 134.806 1.00 82.24 304 GLU B N 1
ATOM 5389 C CA . GLU B 1 304 ? 85.608 94.216 135.310 1.00 82.24 304 GLU B CA 1
ATOM 5390 C C . GLU B 1 304 ? 86.243 95.000 134.169 1.00 82.24 304 GLU B C 1
ATOM 5391 O O . GLU B 1 304 ? 86.245 96.239 134.178 1.00 82.24 304 GLU B O 1
ATOM 5397 N N . GLU B 1 305 ? 86.800 94.292 133.183 1.00 76.18 305 GLU B N 1
ATOM 5398 C CA . GLU B 1 305 ? 87.403 94.963 132.037 1.00 76.18 305 GLU B CA 1
ATOM 5399 C C . GLU B 1 305 ? 86.385 95.813 131.291 1.00 76.18 305 GLU B C 1
ATOM 5400 O O . GLU B 1 305 ? 86.691 96.945 130.896 1.00 76.18 305 GLU B O 1
ATOM 5406 N N . TYR B 1 306 ? 85.169 95.293 131.101 1.00 73.76 306 TYR B N 1
ATOM 5407 C CA . TYR B 1 306 ? 84.142 96.032 130.378 1.00 73.76 306 TYR B CA 1
ATOM 5408 C C . TYR B 1 306 ? 83.681 97.260 131.154 1.00 73.76 306 TYR B C 1
ATOM 5409 O O . TYR B 1 306 ? 83.393 98.300 130.553 1.00 73.76 306 TYR B O 1
ATOM 5418 N N . ARG B 1 307 ? 83.597 97.164 132.486 1.00 78.33 307 ARG B N 1
ATOM 5419 C CA . ARG B 1 307 ? 83.218 98.338 133.268 1.00 78.33 307 ARG B CA 1
ATOM 5420 C C . ARG B 1 307 ? 84.273 99.428 133.163 1.00 78.33 307 ARG B C 1
ATOM 5421 O O . ARG B 1 307 ? 83.956 100.579 132.842 1.00 78.33 307 ARG B O 1
ATOM 5429 N N . LYS B 1 308 ? 85.536 99.087 133.436 1.00 75.78 308 LYS B N 1
ATOM 5430 C CA . LYS B 1 308 ? 86.591 100.090 133.373 1.00 75.78 308 LYS B CA 1
ATOM 5431 C C . LYS B 1 308 ? 86.831 100.579 131.953 1.00 75.78 308 LYS B C 1
ATOM 5432 O O . LYS B 1 308 ? 87.500 101.601 131.766 1.00 75.78 308 LYS B O 1
ATOM 5438 N N . LEU B 1 309 ? 86.302 99.872 130.956 1.00 66.40 309 LEU B N 1
ATOM 5439 C CA . LEU B 1 309 ? 86.322 100.379 129.591 1.00 66.40 309 LEU B CA 1
ATOM 5440 C C . LEU B 1 309 ? 85.466 101.631 129.443 1.00 66.40 309 LEU B C 1
ATOM 5441 O O . LEU B 1 309 ? 85.767 102.491 128.607 1.00 66.40 309 LEU B O 1
ATOM 5446 N N . GLY B 1 310 ? 84.406 101.754 130.238 1.00 63.48 310 GLY B N 1
ATOM 5447 C CA . GLY B 1 310 ? 83.535 102.905 130.184 1.00 63.48 310 GLY B CA 1
ATOM 5448 C C . GLY B 1 310 ? 82.346 102.698 129.267 1.00 63.48 310 GLY B C 1
ATOM 5449 O O . GLY B 1 310 ? 82.285 101.731 128.501 1.00 63.48 310 GLY B O 1
ATOM 5450 N N . PRO B 1 311 ? 81.375 103.605 129.331 1.00 55.49 311 PRO B N 1
ATOM 5451 C CA . PRO B 1 311 ? 80.204 103.494 128.455 1.00 55.49 311 PRO B CA 1
ATOM 5452 C C . PRO B 1 311 ? 80.552 103.855 127.020 1.00 55.49 311 PRO B C 1
ATOM 5453 O O . PRO B 1 311 ? 81.576 104.478 126.734 1.00 55.49 311 PRO B O 1
ATOM 5457 N N . LEU B 1 312 ? 79.670 103.446 126.106 1.00 50.57 312 LEU B N 1
ATOM 5458 C CA . LEU B 1 312 ? 79.908 103.654 124.683 1.00 50.57 312 LEU B CA 1
ATOM 5459 C C . LEU B 1 312 ? 79.941 105.142 124.363 1.00 50.57 312 LEU B C 1
ATOM 5460 O O . LEU B 1 312 ? 78.900 105.808 124.349 1.00 50.57 312 LEU B O 1
ATOM 5465 N N . SER B 1 313 ? 81.133 105.665 124.096 1.00 49.09 313 SER B N 1
ATOM 5466 C CA . SER B 1 313 ? 81.325 107.096 123.936 1.00 49.09 313 SER B CA 1
ATOM 5467 C C . SER B 1 313 ? 80.942 107.551 122.530 1.00 49.09 313 SER B C 1
ATOM 5468 O O . SER B 1 313 ? 80.753 106.753 121.609 1.00 49.09 313 SER B O 1
ATOM 5471 N N . PHE B 1 314 ? 80.821 108.871 122.387 1.00 46.95 314 PHE B N 1
ATOM 5472 C CA . PHE B 1 314 ? 80.533 109.471 121.089 1.00 46.95 314 PHE B CA 1
ATOM 5473 C C . PHE B 1 314 ? 81.675 109.237 120.108 1.00 46.95 314 PHE B C 1
ATOM 5474 O O . PHE B 1 314 ? 81.442 108.956 118.926 1.00 46.95 314 PHE B O 1
ATOM 5482 N N . ALA B 1 315 ? 82.919 109.352 120.581 1.00 42.77 315 ALA B N 1
ATOM 5483 C CA . ALA B 1 315 ? 84.067 109.081 119.722 1.00 42.77 315 ALA B CA 1
ATOM 5484 C C . ALA B 1 315 ? 84.079 107.633 119.261 1.00 42.77 315 ALA B C 1
ATOM 5485 O O . ALA B 1 315 ? 84.417 107.344 118.108 1.00 42.77 315 ALA B O 1
ATOM 5487 N N . GLU B 1 316 ? 83.736 106.700 120.152 1.00 45.42 316 GLU B N 1
ATOM 5488 C CA . GLU B 1 316 ? 83.730 105.297 119.753 1.00 45.42 316 GLU B CA 1
ATOM 5489 C C . GLU B 1 316 ? 82.673 105.041 118.690 1.00 45.42 316 GLU B C 1
ATOM 5490 O O . GLU B 1 316 ? 82.921 104.318 117.718 1.00 45.42 316 GLU B O 1
ATOM 5496 N N . ILE B 1 317 ? 81.496 105.650 118.850 1.00 40.09 317 ILE B N 1
ATOM 5497 C CA . ILE B 1 317 ? 80.435 105.512 117.862 1.00 40.09 317 ILE B CA 1
ATOM 5498 C C . ILE B 1 317 ? 80.860 106.112 116.529 1.00 40.09 317 ILE B C 1
ATOM 5499 O O . ILE B 1 317 ? 80.576 105.550 115.468 1.00 40.09 317 ILE B O 1
ATOM 5504 N N . ASN B 1 318 ? 81.528 107.270 116.557 1.00 38.07 318 ASN B N 1
ATOM 5505 C CA . ASN B 1 318 ? 81.985 107.892 115.315 1.00 38.07 318 ASN B CA 1
ATOM 5506 C C . ASN B 1 318 ? 83.057 107.057 114.623 1.00 38.07 318 ASN B C 1
ATOM 5507 O O . ASN B 1 318 ? 83.055 106.936 113.392 1.00 38.07 318 ASN B O 1
ATOM 5512 N N . VAL B 1 319 ? 83.984 106.481 115.391 1.00 34.99 319 VAL B N 1
ATOM 5513 C CA . VAL B 1 319 ? 84.987 105.593 114.807 1.00 34.99 319 VAL B CA 1
ATOM 5514 C C . VAL B 1 319 ? 84.316 104.371 114.200 1.00 34.99 319 VAL B C 1
ATOM 5515 O O . VAL B 1 319 ? 84.676 103.922 113.104 1.00 34.99 319 VAL B O 1
ATOM 5519 N N . LEU B 1 320 ? 83.326 103.818 114.903 1.00 35.91 320 LEU B N 1
ATOM 5520 C CA . LEU B 1 320 ? 82.594 102.677 114.373 1.00 35.91 320 LEU B CA 1
ATOM 5521 C C . LEU B 1 320 ? 81.892 103.043 113.071 1.00 35.91 320 LEU B C 1
ATOM 5522 O O . LEU B 1 320 ? 81.937 102.281 112.103 1.00 35.91 320 LEU B O 1
ATOM 5527 N N . ILE B 1 321 ? 81.269 104.221 113.019 1.00 34.61 321 ILE B N 1
ATOM 5528 C CA . ILE B 1 321 ? 80.566 104.656 111.814 1.00 34.61 321 ILE B CA 1
ATOM 5529 C C . ILE B 1 321 ? 81.544 104.844 110.659 1.00 34.61 321 ILE B C 1
ATOM 5530 O O . ILE B 1 321 ? 81.267 104.445 109.521 1.00 34.61 321 ILE B O 1
ATOM 5535 N N . CYS B 1 322 ? 82.701 105.454 110.931 1.00 35.53 322 CYS B N 1
ATOM 5536 C CA . CYS B 1 322 ? 83.703 105.638 109.885 1.00 35.53 322 CYS B CA 1
ATOM 5537 C C . CYS B 1 322 ? 84.201 104.299 109.362 1.00 35.53 322 CYS B C 1
ATOM 5538 O O . CYS B 1 322 ? 84.405 104.128 108.155 1.00 35.53 322 CYS B O 1
ATOM 5541 N N . PHE B 1 323 ? 84.394 103.328 110.257 1.00 34.58 323 PHE B N 1
ATOM 5542 C CA . PHE B 1 323 ? 84.850 102.015 109.818 1.00 34.58 323 PHE B CA 1
ATOM 5543 C C . PHE B 1 323 ? 83.771 101.277 109.026 1.00 34.58 323 PHE B C 1
ATOM 5544 O O . PHE B 1 323 ? 84.081 100.581 108.051 1.00 34.58 323 PHE B O 1
ATOM 5552 N N . PHE B 1 324 ? 82.504 101.393 109.434 1.00 36.95 324 PHE B N 1
ATOM 5553 C CA . PHE B 1 324 ? 81.428 100.822 108.630 1.00 36.95 324 PHE B CA 1
ATOM 5554 C C . PHE B 1 324 ? 81.386 101.456 107.250 1.00 36.95 324 PHE B C 1
ATOM 5555 O O . PHE B 1 324 ? 81.147 100.767 106.256 1.00 36.95 324 PHE B O 1
ATOM 5563 N N . LEU B 1 325 ? 81.585 102.774 107.176 1.00 32.27 325 LEU B N 1
ATOM 5564 C CA . LEU B 1 325 ? 81.597 103.443 105.882 1.00 32.27 325 LEU B CA 1
ATOM 5565 C C . LEU B 1 325 ? 82.751 102.944 105.021 1.00 32.27 325 LEU B C 1
ATOM 5566 O O . LEU B 1 325 ? 82.590 102.721 103.815 1.00 32.27 325 LEU B O 1
ATOM 5571 N N . LEU B 1 326 ? 83.921 102.759 105.631 1.00 31.49 326 LEU B N 1
ATOM 5572 C CA . LEU B 1 326 ? 85.069 102.211 104.918 1.00 31.49 326 LEU B CA 1
ATOM 5573 C C . LEU B 1 326 ? 84.763 100.823 104.366 1.00 31.49 326 LEU B C 1
ATOM 5574 O O . LEU B 1 326 ? 85.032 100.531 103.194 1.00 31.49 326 LEU B O 1
ATOM 5579 N N . VAL B 1 327 ? 84.182 99.956 105.198 1.00 34.36 327 VAL B N 1
ATOM 5580 C CA . VAL B 1 327 ? 83.865 98.597 104.763 1.00 34.36 327 VAL B CA 1
ATOM 5581 C C . VAL B 1 327 ? 82.813 98.615 103.659 1.00 34.36 327 VAL B C 1
ATOM 5582 O O . VAL B 1 327 ? 82.917 97.880 102.668 1.00 34.36 327 VAL B O 1
ATOM 5586 N N . ILE B 1 328 ? 81.786 99.454 103.811 1.00 34.10 328 ILE B N 1
ATOM 5587 C CA . ILE B 1 328 ? 80.713 99.529 102.823 1.00 34.10 328 ILE B CA 1
ATOM 5588 C C . ILE B 1 328 ? 81.255 100.007 101.483 1.00 34.10 328 ILE B C 1
ATOM 5589 O O . ILE B 1 328 ? 80.902 99.468 100.430 1.00 34.10 328 ILE B O 1
ATOM 5594 N N . LEU B 1 329 ? 82.115 101.027 101.499 1.00 34.59 329 LEU B N 1
ATOM 5595 C CA . LEU B 1 329 ? 82.694 101.521 100.255 1.00 34.59 329 LEU B CA 1
ATOM 5596 C C . LEU B 1 329 ? 83.611 100.484 99.619 1.00 34.59 329 LEU B C 1
ATOM 5597 O O . LEU B 1 329 ? 83.602 100.306 98.394 1.00 34.59 329 LEU B O 1
ATOM 5602 N N . TRP B 1 330 ? 84.402 99.781 100.436 1.00 30.99 330 TRP B N 1
ATOM 5603 C CA . TRP B 1 330 ? 85.261 98.727 99.906 1.00 30.99 330 TRP B CA 1
ATOM 5604 C C . TRP B 1 330 ? 84.443 97.637 99.230 1.00 30.99 330 TRP B C 1
ATOM 5605 O O . TRP B 1 330 ? 84.798 97.168 98.143 1.00 30.99 330 TRP B O 1
ATOM 5616 N N . PHE B 1 331 ? 83.342 97.223 99.856 1.00 38.61 331 PHE B N 1
ATOM 5617 C CA . PHE B 1 331 ? 82.539 96.142 99.298 1.00 38.61 331 PHE B CA 1
ATOM 5618 C C . PHE B 1 331 ? 81.686 96.597 98.121 1.00 38.61 331 PHE B C 1
ATOM 5619 O O . PHE B 1 331 ? 81.385 95.790 97.236 1.00 38.61 331 PHE B O 1
ATOM 5627 N N . SER B 1 332 ? 81.290 97.868 98.087 1.00 42.77 332 SER B N 1
ATOM 5628 C CA . SER B 1 332 ? 80.497 98.395 96.988 1.00 42.77 332 SER B CA 1
ATOM 5629 C C . SER B 1 332 ? 81.342 98.848 95.807 1.00 42.77 332 SER B C 1
ATOM 5630 O O . SER B 1 332 ? 80.785 99.127 94.741 1.00 42.77 332 SER B O 1
ATOM 5633 N N . ARG B 1 333 ? 82.665 98.936 95.968 1.00 46.99 333 ARG B N 1
ATOM 5634 C CA . ARG B 1 333 ? 83.521 99.218 94.820 1.00 46.99 333 ARG B CA 1
ATOM 5635 C C . ARG B 1 333 ? 83.424 98.108 93.779 1.00 46.99 333 ARG B C 1
ATOM 5636 O O . ARG B 1 333 ? 83.404 98.378 92.573 1.00 46.99 333 ARG B O 1
ATOM 5644 N N . ASP B 1 334 ? 83.363 96.855 94.226 1.00 55.75 334 ASP B N 1
ATOM 5645 C CA . ASP B 1 334 ? 83.227 95.698 93.344 1.00 55.75 334 ASP B CA 1
ATOM 5646 C C . ASP B 1 334 ? 82.028 94.882 93.809 1.00 55.75 334 ASP B C 1
ATOM 5647 O O . ASP B 1 334 ? 82.169 93.957 94.620 1.00 55.75 334 ASP B O 1
ATOM 5652 N N . PRO B 1 335 ? 80.821 95.203 93.317 1.00 61.89 335 PRO B N 1
ATOM 5653 C CA . PRO B 1 335 ? 79.585 94.503 93.687 1.00 61.89 335 PRO B CA 1
ATOM 5654 C C . PRO B 1 335 ? 79.619 93.017 93.338 1.00 61.89 335 PRO B C 1
ATOM 5655 O O . PRO B 1 335 ? 78.670 92.530 92.724 1.00 61.89 335 PRO B O 1
ATOM 5659 N N . THR B 1 351 ? 87.958 103.508 81.875 1.00 70.89 351 THR B N 1
ATOM 5660 C CA . THR B 1 351 ? 88.940 104.156 82.735 1.00 70.89 351 THR B CA 1
ATOM 5661 C C . THR B 1 351 ? 88.404 104.328 84.151 1.00 70.89 351 THR B C 1
ATOM 5662 O O . THR B 1 351 ? 87.512 105.142 84.391 1.00 70.89 351 THR B O 1
ATOM 5666 N N . LYS B 1 352 ? 88.952 103.561 85.088 1.00 57.63 352 LYS B N 1
ATOM 5667 C CA . LYS B 1 352 ? 88.565 103.628 86.490 1.00 57.63 352 LYS B CA 1
ATOM 5668 C C . LYS B 1 352 ? 89.595 104.462 87.237 1.00 57.63 352 LYS B C 1
ATOM 5669 O O . LYS B 1 352 ? 90.803 104.258 87.072 1.00 57.63 352 LYS B O 1
ATOM 5675 N N . TYR B 1 353 ? 89.117 105.399 88.050 1.00 46.01 353 TYR B N 1
ATOM 5676 C CA . TYR B 1 353 ? 89.971 106.344 88.757 1.00 46.01 353 TYR B CA 1
ATOM 5677 C C . TYR B 1 353 ? 90.057 106.053 90.247 1.00 46.01 353 TYR B C 1
ATOM 5678 O O . TYR B 1 353 ? 91.154 106.041 90.811 1.00 46.01 353 TYR B O 1
ATOM 5687 N N . VAL B 1 354 ? 88.921 105.820 90.890 1.00 41.37 354 VAL B N 1
ATOM 5688 C CA . VAL B 1 354 ? 88.875 105.551 92.321 1.00 41.37 354 VAL B CA 1
ATOM 5689 C C . VAL B 1 354 ? 89.247 104.099 92.576 1.00 41.37 354 VAL B C 1
ATOM 5690 O O . VAL B 1 354 ? 88.809 103.192 91.860 1.00 41.37 354 VAL B O 1
ATOM 5694 N N . SER B 1 355 ? 90.067 103.874 93.599 1.00 35.88 355 SER B N 1
ATOM 5695 C CA . SER B 1 355 ? 90.491 102.543 94.001 1.00 35.88 355 SER B CA 1
ATOM 5696 C C . SER B 1 355 ? 90.204 102.362 95.487 1.00 35.88 355 SER B C 1
ATOM 5697 O O . SER B 1 355 ? 89.641 103.241 96.144 1.00 35.88 355 SER B O 1
ATOM 5700 N N . ASP B 1 356 ? 90.588 101.197 96.016 1.00 33.17 356 ASP B N 1
ATOM 5701 C CA . ASP B 1 356 ? 90.445 100.957 97.447 1.00 33.17 356 ASP B CA 1
ATOM 5702 C C . ASP B 1 356 ? 91.315 101.905 98.261 1.00 33.17 356 ASP B C 1
ATOM 5703 O O . ASP B 1 356 ? 90.958 102.261 99.390 1.00 33.17 356 ASP B O 1
ATOM 5708 N N . ALA B 1 357 ? 92.460 102.313 97.710 1.00 28.56 357 ALA B N 1
ATOM 5709 C CA . ALA B 1 357 ? 93.309 103.281 98.396 1.00 28.56 357 ALA B CA 1
ATOM 5710 C C . ALA B 1 357 ? 92.617 104.631 98.516 1.00 28.56 357 ALA B C 1
ATOM 5711 O O . ALA B 1 357 ? 92.748 105.308 99.540 1.00 28.56 357 ALA B O 1
ATOM 5713 N N . THR B 1 358 ? 91.887 105.042 97.477 1.00 29.16 358 THR B N 1
ATOM 5714 C CA . THR B 1 358 ? 91.125 106.283 97.558 1.00 29.16 358 THR B CA 1
ATOM 5715 C C . THR B 1 358 ? 90.111 106.225 98.691 1.00 29.16 358 THR B C 1
ATOM 5716 O O . THR B 1 358 ? 89.978 107.180 99.463 1.00 29.16 358 THR B O 1
ATOM 5720 N N . VAL B 1 359 ? 89.410 105.099 98.822 1.00 26.95 359 VAL B N 1
ATOM 5721 C CA . VAL B 1 359 ? 88.427 104.936 99.887 1.00 26.95 359 VAL B CA 1
ATOM 5722 C C . VAL B 1 359 ? 89.100 104.964 101.255 1.00 26.95 359 VAL B C 1
ATOM 5723 O O . VAL B 1 359 ? 88.614 105.617 102.190 1.00 26.95 359 VAL B O 1
ATOM 5727 N N . ALA B 1 360 ? 90.220 104.251 101.400 1.00 25.53 360 ALA B N 1
ATOM 5728 C CA . ALA B 1 360 ? 90.910 104.210 102.686 1.00 25.53 360 ALA B CA 1
ATOM 5729 C C . ALA B 1 360 ? 91.425 105.588 103.085 1.00 25.53 360 ALA B C 1
ATOM 5730 O O . ALA B 1 360 ? 91.299 105.996 104.247 1.00 25.53 360 ALA B O 1
ATOM 5732 N N . ILE B 1 361 ? 92.002 106.322 102.133 1.00 26.76 361 ILE B N 1
ATOM 5733 C CA . ILE B 1 361 ? 92.495 107.664 102.418 1.00 26.76 361 ILE B CA 1
ATOM 5734 C C . ILE B 1 361 ? 91.338 108.599 102.742 1.00 26.76 361 ILE B C 1
ATOM 5735 O O . ILE B 1 361 ? 91.448 109.459 103.621 1.00 26.76 361 ILE B O 1
ATOM 5740 N N . PHE B 1 362 ? 90.206 108.435 102.053 1.00 26.86 362 PHE B N 1
ATOM 5741 C CA . PHE B 1 362 ? 89.026 109.242 102.344 1.00 26.86 362 PHE B CA 1
ATOM 5742 C C . PHE B 1 362 ? 88.553 109.025 103.775 1.00 26.86 362 PHE B C 1
ATOM 5743 O O . PHE B 1 362 ? 88.259 109.983 104.499 1.00 26.86 362 PHE B O 1
ATOM 5751 N N . VAL B 1 363 ? 88.488 107.765 104.207 1.00 26.86 363 VAL B N 1
ATOM 5752 C CA . VAL B 1 363 ? 88.010 107.479 105.555 1.00 26.86 363 VAL B CA 1
ATOM 5753 C C . VAL B 1 363 ? 89.012 107.961 106.600 1.00 26.86 363 VAL B C 1
ATOM 5754 O O . VAL B 1 363 ? 88.625 108.465 107.661 1.00 26.86 363 VAL B O 1
ATOM 5758 N N . ALA B 1 364 ? 90.311 107.828 106.321 1.00 28.79 364 ALA B N 1
ATOM 5759 C CA . ALA B 1 364 ? 91.314 108.356 107.246 1.00 28.79 364 ALA B CA 1
ATOM 5760 C C . ALA B 1 364 ? 91.201 109.873 107.378 1.00 28.79 364 ALA B C 1
ATOM 5761 O O . ALA B 1 364 ? 91.231 110.419 108.493 1.00 28.79 364 ALA B O 1
ATOM 5763 N N . THR B 1 365 ? 91.047 110.566 106.248 1.00 30.15 365 THR B N 1
ATOM 5764 C CA . THR B 1 365 ? 90.856 112.011 106.273 1.00 30.15 365 THR B CA 1
ATOM 5765 C C . THR B 1 365 ? 89.618 112.385 107.074 1.00 30.15 365 THR B C 1
ATOM 5766 O O . THR B 1 365 ? 89.641 113.343 107.855 1.00 30.15 365 THR B O 1
ATOM 5770 N N . LEU B 1 366 ? 88.527 111.636 106.896 1.00 29.86 366 LEU B N 1
ATOM 5771 C CA . LEU B 1 366 ? 87.339 111.862 107.713 1.00 29.86 366 LEU B CA 1
ATOM 5772 C C . LEU B 1 366 ? 87.655 111.696 109.191 1.00 29.86 366 LEU B C 1
ATOM 5773 O O . LEU B 1 366 ? 87.191 112.481 110.026 1.00 29.86 366 LEU B O 1
ATOM 5778 N N . LEU B 1 367 ? 88.447 110.679 109.533 1.00 30.29 367 LEU B N 1
ATOM 5779 C CA . LEU B 1 367 ? 88.851 110.480 110.919 1.00 30.29 367 LEU B CA 1
ATOM 5780 C C . LEU B 1 367 ? 89.633 111.664 111.460 1.00 30.29 367 LEU B C 1
ATOM 5781 O O . LEU B 1 367 ? 89.606 111.910 112.670 1.00 30.29 367 LEU B O 1
ATOM 5786 N N . PHE B 1 368 ? 90.331 112.398 110.601 1.00 29.76 368 PHE B N 1
ATOM 5787 C CA . PHE B 1 368 ? 90.991 113.620 111.045 1.00 29.76 368 PHE B CA 1
ATOM 5788 C C . PHE B 1 368 ? 90.066 114.833 111.067 1.00 29.76 368 PHE B C 1
ATOM 5789 O O . PHE B 1 368 ? 90.485 115.902 111.519 1.00 29.76 368 PHE B O 1
ATOM 5797 N N . ILE B 1 369 ? 88.823 114.696 110.610 1.00 37.30 369 ILE B N 1
ATOM 5798 C CA . ILE B 1 369 ? 87.861 115.788 110.604 1.00 37.30 369 ILE B CA 1
ATOM 5799 C C . ILE B 1 369 ? 86.710 115.532 111.569 1.00 37.30 369 ILE B C 1
ATOM 5800 O O . ILE B 1 369 ? 86.259 116.450 112.257 1.00 37.30 369 ILE B O 1
ATOM 5805 N N . VAL B 1 370 ? 86.231 114.293 111.636 1.00 35.22 370 VAL B N 1
ATOM 5806 C CA . VAL B 1 370 ? 85.032 113.971 112.419 1.00 35.22 370 VAL B CA 1
ATOM 5807 C C . VAL B 1 370 ? 85.289 114.262 113.892 1.00 35.22 370 VAL B C 1
ATOM 5808 O O . VAL B 1 370 ? 86.339 113.859 114.429 1.00 35.22 370 VAL B O 1
ATOM 5812 N N . PRO B 1 371 ? 84.389 114.958 114.585 1.00 41.69 371 PRO B N 1
ATOM 5813 C CA . PRO B 1 371 ? 84.615 115.249 116.003 1.00 41.69 371 PRO B CA 1
ATOM 5814 C C . PRO B 1 371 ? 84.616 113.989 116.851 1.00 41.69 371 PRO B C 1
ATOM 5815 O O . PRO B 1 371 ? 83.906 113.019 116.577 1.00 41.69 371 PRO B O 1
ATOM 5819 N N . SER B 1 372 ? 85.430 114.020 117.898 1.00 44.55 372 SER B N 1
ATOM 5820 C CA . SER B 1 372 ? 85.529 112.932 118.855 1.00 44.55 372 SER B CA 1
ATOM 5821 C C . SER B 1 372 ? 84.745 113.201 120.127 1.00 44.55 372 SER B C 1
ATOM 5822 O O . SER B 1 372 ? 84.800 112.395 121.058 1.00 44.55 372 SER B O 1
ATOM 5825 N N . GLN B 1 373 ? 84.04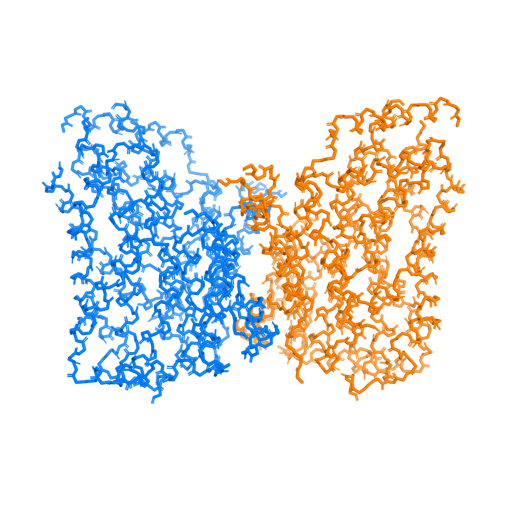5 114.325 120.205 1.00 58.47 373 GLN B N 1
ATOM 5826 C CA . GLN B 1 373 ? 83.437 114.744 121.453 1.00 58.47 373 GLN B CA 1
ATOM 5827 C C . GLN B 1 373 ? 82.100 115.396 121.134 1.00 58.47 373 GLN B C 1
ATOM 5828 O O . GLN B 1 373 ? 81.790 115.687 119.975 1.00 58.47 373 GLN B O 1
ATOM 5834 N N . LYS B 1 374 ? 81.306 115.634 122.164 1.00 73.36 374 LYS B N 1
ATOM 5835 C CA . LYS B 1 374 ? 79.952 116.144 121.958 1.00 73.36 374 LYS B CA 1
ATOM 5836 C C . LYS B 1 374 ? 79.994 117.555 121.380 1.00 73.36 374 LYS B C 1
ATOM 5837 O O . LYS B 1 374 ? 80.563 118.457 122.009 1.00 73.36 374 LYS B O 1
ATOM 5843 N N . PRO B 1 375 ? 79.408 117.787 120.202 1.00 82.26 375 PRO B N 1
ATOM 5844 C CA . PRO B 1 375 ? 79.646 119.057 119.488 1.00 82.26 375 PRO B CA 1
ATOM 5845 C C . PRO B 1 375 ? 79.232 120.298 120.260 1.00 82.26 375 PRO B C 1
ATOM 5846 O O . PRO B 1 375 ? 79.966 121.296 120.251 1.00 82.26 375 PRO B O 1
ATOM 5850 N N . LYS B 1 376 ? 78.081 120.263 120.928 1.00 91.46 376 LYS B N 1
ATOM 5851 C CA . LYS B 1 376 ? 77.600 121.382 121.738 1.00 91.46 376 LYS B CA 1
ATOM 5852 C C . LYS B 1 376 ? 77.557 122.702 120.968 1.00 91.46 376 LYS B C 1
ATOM 5853 O O . LYS B 1 376 ? 76.486 123.189 120.611 1.00 91.46 376 LYS B O 1
ATOM 5859 N N . TYR B 1 392 ? 85.396 124.102 118.973 1.00 66.00 392 TYR B N 1
ATOM 5860 C CA . TYR B 1 392 ? 85.394 122.844 118.236 1.00 66.00 392 TYR B CA 1
ATOM 5861 C C . TYR B 1 392 ? 86.094 121.751 119.037 1.00 66.00 392 TYR B C 1
ATOM 5862 O O . TYR B 1 392 ? 87.160 121.980 119.607 1.00 66.00 392 TYR B O 1
ATOM 5871 N N . PRO B 1 393 ? 85.492 120.561 119.087 1.00 56.97 393 PRO B N 1
ATOM 5872 C CA . PRO B 1 393 ? 86.107 119.469 119.833 1.00 56.97 393 PRO B CA 1
ATOM 5873 C C . PRO B 1 393 ? 87.245 118.846 119.041 1.00 56.97 393 PRO B C 1
ATOM 5874 O O . PRO B 1 393 ? 87.311 118.992 117.809 1.00 56.97 393 PRO B O 1
ATOM 5878 N N . PRO B 1 394 ? 88.167 118.157 119.708 1.00 45.29 394 PRO B N 1
ATOM 5879 C CA . PRO B 1 394 ? 89.261 117.519 118.980 1.00 45.29 394 PRO B CA 1
ATOM 5880 C C . PRO B 1 394 ? 88.733 116.430 118.068 1.00 45.29 394 PRO B C 1
ATOM 5881 O O . PRO B 1 394 ? 87.716 115.780 118.374 1.00 45.29 394 PRO B O 1
ATOM 5885 N N . PRO B 1 395 ? 89.391 116.196 116.938 1.00 36.57 395 PRO B N 1
ATOM 5886 C CA . PRO B 1 395 ? 88.938 115.137 116.031 1.00 36.57 395 PRO B CA 1
ATOM 5887 C C . PRO B 1 395 ? 89.279 113.760 116.583 1.00 36.57 395 PRO B C 1
ATOM 5888 O O . PRO B 1 395 ? 89.928 113.607 117.620 1.00 36.57 395 PRO B O 1
ATOM 5892 N N . LEU B 1 396 ? 88.816 112.741 115.860 1.00 33.79 396 LEU B N 1
ATOM 5893 C CA . LEU B 1 396 ? 89.090 111.366 116.263 1.00 33.79 396 LEU B CA 1
ATOM 5894 C C . LEU B 1 396 ? 90.583 111.067 116.235 1.00 33.79 396 LEU B C 1
ATOM 5895 O O . LEU B 1 396 ? 91.093 110.335 117.092 1.00 33.79 396 LEU B O 1
ATOM 5900 N N . LEU B 1 397 ? 91.302 111.621 115.261 1.00 30.21 397 LEU B N 1
ATOM 5901 C CA . LEU B 1 397 ? 92.733 111.393 115.131 1.00 30.21 397 LEU B CA 1
ATOM 5902 C C . LEU B 1 397 ? 93.472 112.715 115.002 1.00 30.21 397 LEU B C 1
ATOM 5903 O O . LEU B 1 397 ? 93.017 113.632 114.315 1.00 30.21 397 LEU B O 1
ATOM 5908 N N . ASP B 1 398 ? 94.614 112.803 115.670 1.00 33.42 398 ASP B N 1
ATOM 5909 C CA . ASP B 1 398 ? 95.587 113.847 115.415 1.00 33.42 398 ASP B CA 1
ATOM 5910 C C . ASP B 1 398 ? 96.852 113.185 114.893 1.00 33.42 398 ASP B C 1
ATOM 5911 O O . ASP B 1 398 ? 97.039 111.976 115.035 1.00 33.42 398 ASP B O 1
ATOM 5916 N N . TRP B 1 399 ? 97.721 113.984 114.274 1.00 30.80 399 TRP B N 1
ATOM 5917 C CA . TRP B 1 399 ? 98.857 113.389 113.584 1.00 30.80 399 TRP B CA 1
ATOM 5918 C C . TRP B 1 399 ? 99.905 112.826 114.532 1.00 30.80 399 TRP B C 1
ATOM 5919 O O . TRP B 1 399 ? 100.671 111.952 114.126 1.00 30.80 399 TRP B O 1
ATOM 5930 N N . LYS B 1 400 ? 99.965 113.298 115.776 1.00 33.72 400 LYS B N 1
ATOM 5931 C CA . LYS B 1 400 ? 100.959 112.772 116.706 1.00 33.72 400 LYS B CA 1
ATOM 5932 C C . LYS B 1 400 ? 100.739 111.285 116.964 1.00 33.72 400 LYS B C 1
ATOM 5933 O O . LYS B 1 400 ? 101.655 110.466 116.800 1.00 33.72 400 LYS B O 1
ATOM 5939 N N . VAL B 1 401 ? 99.515 110.914 117.348 1.00 32.08 401 VAL B N 1
ATOM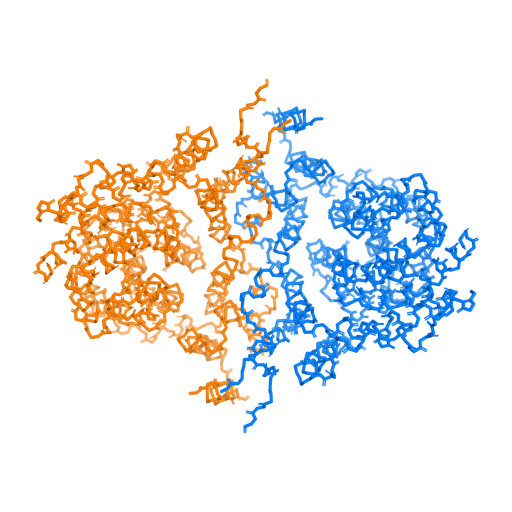 5940 C CA . VAL B 1 401 ? 99.213 109.513 117.618 1.00 32.08 401 VAL B CA 1
ATOM 5941 C C . VAL B 1 401 ? 99.270 108.696 116.332 1.00 32.08 401 VAL B C 1
ATOM 5942 O O . VAL B 1 401 ? 99.702 107.538 116.336 1.00 32.08 401 VAL B O 1
ATOM 5946 N N . THR B 1 402 ? 98.850 109.284 115.211 1.00 30.80 402 THR B N 1
ATOM 5947 C CA . THR B 1 402 ? 98.896 108.568 113.942 1.00 30.80 402 THR B CA 1
ATOM 5948 C C . THR B 1 402 ? 100.330 108.225 113.563 1.00 30.80 402 THR B C 1
ATOM 5949 O O . THR B 1 402 ? 100.621 107.103 113.140 1.00 30.80 402 THR B O 1
ATOM 5953 N N . GLN B 1 403 ? 101.246 109.181 113.723 1.00 32.86 403 GLN B N 1
ATOM 5954 C CA . GLN B 1 403 ? 102.641 108.929 113.385 1.00 32.86 403 GLN B CA 1
ATOM 5955 C C . GLN B 1 403 ? 103.279 107.950 114.359 1.00 32.86 403 GLN B C 1
ATOM 5956 O O . GLN B 1 403 ? 104.063 107.086 113.950 1.00 32.86 403 GLN B O 1
ATOM 5962 N N . GLU B 1 404 ? 102.960 108.057 115.652 1.00 35.76 404 GLU B N 1
ATOM 5963 C CA . GLU B 1 404 ? 103.588 107.158 116.613 1.00 35.76 404 GLU B CA 1
ATOM 5964 C C . GLU B 1 404 ? 102.989 105.758 116.593 1.00 35.76 404 GLU B C 1
ATOM 5965 O O . GLU B 1 404 ? 103.602 104.834 117.139 1.00 35.76 404 GLU B O 1
ATOM 5971 N N . LYS B 1 405 ? 101.816 105.570 115.983 1.00 32.55 405 LYS B N 1
ATOM 5972 C CA . LYS B 1 405 ? 101.171 104.265 115.965 1.00 32.55 405 LYS B CA 1
ATOM 5973 C C . LYS B 1 405 ? 101.206 103.569 114.614 1.00 32.55 405 LYS B C 1
ATOM 5974 O O . LYS B 1 405 ? 101.040 102.347 114.570 1.00 32.55 405 LYS B O 1
ATOM 5980 N N . VAL B 1 406 ? 101.406 104.295 113.523 1.00 27.68 406 VAL B N 1
ATOM 5981 C CA . VAL B 1 406 ? 101.499 103.638 112.214 1.00 27.68 406 VAL B CA 1
ATOM 5982 C C . VAL B 1 406 ? 102.823 102.888 112.120 1.00 27.68 406 VAL B C 1
ATOM 5983 O O . VAL B 1 406 ? 103.882 103.465 112.419 1.00 27.68 406 VAL B O 1
ATOM 5987 N N . PRO B 1 407 ? 102.819 101.611 111.739 1.00 30.66 407 PRO B N 1
ATOM 5988 C CA . PRO B 1 407 ? 104.080 100.881 111.489 1.00 30.66 407 PRO B CA 1
ATOM 5989 C C . PRO B 1 407 ? 104.697 101.257 110.144 1.00 30.66 407 PRO B C 1
ATOM 5990 O O . PRO B 1 407 ? 104.526 100.600 109.119 1.00 30.66 407 PRO B O 1
ATOM 5994 N N . TRP B 1 408 ? 105.436 102.370 110.147 1.00 37.01 408 TRP B N 1
ATOM 5995 C CA . TRP B 1 408 ? 106.073 102.844 108.923 1.00 37.01 408 TRP B CA 1
ATOM 5996 C C . TRP B 1 408 ? 107.106 101.852 108.408 1.00 37.01 408 TRP B C 1
ATOM 5997 O O . TRP B 1 408 ? 107.382 101.810 107.203 1.00 37.01 408 TRP B O 1
ATOM 6008 N N . GLY B 1 409 ? 107.683 101.047 109.302 1.00 28.72 409 GLY B N 1
ATOM 6009 C CA . GLY B 1 409 ? 108.590 100.000 108.864 1.00 28.72 409 GLY B CA 1
ATOM 6010 C C . GLY B 1 409 ? 107.919 98.990 107.957 1.00 28.72 409 GLY B C 1
ATOM 6011 O O . GLY B 1 409 ? 108.513 98.528 106.984 1.00 28.72 409 GLY B O 1
ATOM 6012 N N . ILE B 1 410 ? 106.668 98.633 108.259 1.00 26.78 410 ILE B N 1
ATOM 6013 C CA . ILE B 1 410 ? 105.937 97.701 107.405 1.00 26.78 410 ILE B CA 1
ATOM 6014 C C . ILE B 1 410 ? 105.607 98.347 106.064 1.00 26.78 410 ILE B C 1
ATOM 6015 O O . ILE B 1 410 ? 105.617 97.684 105.020 1.00 26.78 410 ILE B O 1
ATOM 6020 N N . VAL B 1 411 ? 105.301 99.646 106.071 1.00 25.45 411 VAL B N 1
ATOM 6021 C CA . VAL B 1 411 ? 105.112 100.384 104.825 1.00 25.45 411 VAL B CA 1
ATOM 6022 C C . VAL B 1 411 ? 106.366 100.300 103.965 1.00 25.45 411 VAL B C 1
ATOM 6023 O O . VAL B 1 411 ? 106.307 99.992 102.764 1.00 25.45 411 VAL B O 1
ATOM 6027 N N . LEU B 1 412 ? 107.524 100.548 104.579 1.00 27.14 412 LEU B N 1
ATOM 6028 C CA . LEU B 1 412 ? 108.786 100.437 103.862 1.00 27.14 412 LEU B CA 1
ATOM 6029 C C . LEU B 1 412 ? 109.043 99.014 103.394 1.00 27.14 412 LEU B C 1
ATOM 6030 O O . LEU B 1 412 ? 109.613 98.814 102.321 1.00 27.14 412 LEU B O 1
ATOM 6035 N N . LEU B 1 413 ? 108.652 98.016 104.187 1.00 26.40 413 LEU B N 1
ATOM 6036 C CA . LEU B 1 413 ? 108.912 96.636 103.798 1.00 26.40 413 LEU B CA 1
ATOM 6037 C C . LEU B 1 413 ? 108.069 96.250 102.590 1.00 26.40 413 LEU B C 1
ATOM 6038 O O . LEU B 1 413 ? 108.546 95.551 101.688 1.00 26.40 413 LEU B O 1
ATOM 6043 N N . LEU B 1 414 ? 106.814 96.699 102.553 1.00 23.15 414 LEU B N 1
ATOM 6044 C CA . LEU B 1 414 ? 105.987 96.474 101.372 1.00 23.15 414 LEU B CA 1
ATOM 6045 C C . LEU B 1 414 ? 106.576 97.167 100.153 1.00 23.15 414 LEU B C 1
ATOM 6046 O O . LEU B 1 414 ? 106.610 96.594 99.055 1.00 23.15 414 LEU B O 1
ATOM 6051 N N . GLY B 1 415 ? 107.042 98.406 100.327 1.00 22.23 415 GLY B N 1
ATOM 6052 C CA . GLY B 1 415 ? 107.693 99.092 99.223 1.00 22.23 415 GLY B CA 1
ATOM 6053 C C . GLY B 1 415 ? 108.934 98.366 98.739 1.00 22.23 415 GLY B C 1
ATOM 6054 O O . GLY B 1 415 ? 109.192 98.286 97.536 1.00 22.23 415 GLY B O 1
ATOM 6055 N N . GLY B 1 416 ? 109.716 97.823 99.672 1.00 23.83 416 GLY B N 1
ATOM 6056 C CA . GLY B 1 416 ? 110.892 97.059 99.299 1.00 23.83 416 GLY B CA 1
ATOM 6057 C C . GLY B 1 416 ? 110.546 95.776 98.572 1.00 23.83 416 GLY B C 1
ATOM 6058 O O . GLY B 1 416 ? 111.265 95.356 97.667 1.00 23.83 416 GLY B O 1
ATOM 6059 N N . GLY B 1 417 ? 109.442 95.136 98.958 1.00 23.92 417 GLY B N 1
ATOM 6060 C CA . GLY B 1 417 ? 108.977 93.976 98.214 1.00 23.92 417 GLY B CA 1
ATOM 6061 C C . GLY B 1 417 ? 108.561 94.321 96.797 1.00 23.92 417 GLY B C 1
ATOM 6062 O O . GLY B 1 417 ? 108.858 93.583 95.851 1.00 23.92 417 GLY B O 1
ATOM 6063 N N . PHE B 1 418 ? 107.868 95.451 96.630 1.00 30.97 418 PHE B N 1
ATOM 6064 C CA . PHE B 1 418 ? 107.512 95.895 95.284 1.00 30.97 418 PHE B CA 1
ATOM 6065 C C . PHE B 1 418 ? 108.760 96.195 94.463 1.00 30.97 418 PHE B C 1
ATOM 6066 O O . PHE B 1 418 ? 108.835 95.847 93.278 1.00 30.97 418 PHE B O 1
ATOM 6074 N N . ALA B 1 419 ? 109.752 96.839 95.080 1.00 26.17 419 ALA B N 1
ATOM 6075 C CA . ALA B 1 419 ? 111.005 97.121 94.389 1.00 26.17 419 ALA B CA 1
ATOM 6076 C C . ALA B 1 419 ? 111.744 95.837 94.035 1.00 26.17 419 ALA B C 1
ATOM 6077 O O . ALA B 1 419 ? 112.372 95.749 92.977 1.00 26.17 419 ALA B O 1
ATOM 6079 N N . LEU B 1 420 ? 111.693 94.838 94.916 1.00 30.10 420 LEU B N 1
ATOM 6080 C CA . LEU B 1 420 ? 112.315 93.551 94.631 1.00 30.10 420 LEU B CA 1
ATOM 6081 C C . LEU B 1 420 ? 111.659 92.874 93.436 1.00 30.10 420 LEU B C 1
ATOM 6082 O O . LEU B 1 420 ? 112.347 92.324 92.570 1.00 30.10 420 LEU B O 1
ATOM 6087 N N . ALA B 1 421 ? 110.326 92.905 93.373 1.00 30.89 421 ALA B N 1
ATOM 6088 C CA . ALA B 1 421 ? 109.636 92.349 92.213 1.00 30.89 421 ALA B CA 1
ATOM 6089 C C . ALA B 1 421 ? 109.993 93.112 90.942 1.00 30.89 421 ALA B C 1
ATOM 6090 O O . ALA B 1 421 ? 110.217 92.507 89.884 1.00 30.89 421 ALA B O 1
ATOM 6092 N N . LYS B 1 422 ? 110.055 94.442 91.029 1.00 33.87 422 LYS B N 1
ATOM 6093 C CA . LYS B 1 422 ? 110.432 95.249 89.873 1.00 33.87 422 LYS B CA 1
ATOM 6094 C C . LYS B 1 422 ? 111.843 94.919 89.403 1.00 33.87 422 LYS B C 1
ATOM 6095 O O . LYS B 1 422 ? 112.099 94.820 88.198 1.00 33.87 422 LYS B O 1
ATOM 6101 N N . GLY B 1 423 ? 112.774 94.750 90.342 1.00 33.45 423 GLY B N 1
ATOM 6102 C CA . GLY B 1 423 ? 114.131 94.382 89.973 1.00 33.45 423 GLY B CA 1
ATOM 6103 C C . GLY B 1 423 ? 114.212 92.996 89.367 1.00 33.45 423 GLY B C 1
ATOM 6104 O O . GLY B 1 423 ? 115.001 92.756 88.451 1.00 33.45 423 GLY B O 1
ATOM 6105 N N . SER B 1 424 ? 113.400 92.063 89.871 1.00 36.00 424 SER B N 1
ATOM 6106 C CA . SER B 1 424 ? 113.354 90.729 89.282 1.00 36.00 424 SER B CA 1
ATOM 6107 C C . SER B 1 424 ? 112.861 90.781 87.843 1.00 36.00 424 SER B C 1
ATOM 6108 O O . SER B 1 424 ? 113.390 90.080 86.974 1.00 36.00 424 SER B O 1
ATOM 6111 N N . GLU B 1 425 ? 111.840 91.596 87.573 1.00 40.55 425 GLU B N 1
ATOM 6112 C CA . GLU B 1 425 ? 111.370 91.737 86.195 1.00 40.55 425 GLU B CA 1
ATOM 6113 C C . GLU B 1 425 ? 112.400 92.432 85.310 1.00 40.55 425 GLU B C 1
ATOM 6114 O O . GLU B 1 425 ? 112.610 92.027 84.161 1.00 40.55 425 GLU B O 1
ATOM 6120 N N . ALA B 1 426 ? 113.050 93.479 85.821 1.00 38.82 426 ALA B N 1
ATOM 6121 C CA . ALA B 1 426 ? 113.949 94.268 84.983 1.00 38.82 426 ALA B CA 1
ATOM 6122 C C . ALA B 1 426 ? 115.248 93.525 84.696 1.00 38.82 426 ALA B C 1
ATOM 6123 O O . ALA B 1 426 ? 115.753 93.559 83.569 1.00 38.82 426 ALA B O 1
ATOM 6125 N N . SER B 1 427 ? 115.803 92.851 85.703 1.00 37.57 427 SER B N 1
ATOM 6126 C CA . SER B 1 427 ? 117.072 92.151 85.544 1.00 37.57 427 SER B CA 1
ATOM 6127 C C . SER B 1 427 ? 116.963 90.901 84.685 1.00 37.57 427 SER B C 1
ATOM 6128 O O . SER B 1 427 ? 117.997 90.331 84.323 1.00 37.57 427 SER B O 1
ATOM 6131 N N . GLY B 1 428 ? 115.752 90.464 84.353 1.00 38.53 428 GLY B N 1
ATOM 6132 C CA . GLY B 1 428 ? 115.572 89.204 83.666 1.00 38.53 428 GLY B CA 1
ATOM 6133 C C . GLY B 1 428 ? 115.606 87.991 84.563 1.00 38.53 428 GLY B C 1
ATOM 6134 O O . GLY B 1 428 ? 115.634 86.865 84.055 1.00 38.53 428 GLY B O 1
ATOM 6135 N N . LEU B 1 429 ? 115.615 88.185 85.883 1.00 38.33 429 LEU B N 1
ATOM 6136 C CA . LEU B 1 429 ? 115.647 87.053 86.801 1.00 38.33 429 LEU B CA 1
ATOM 6137 C C . LEU B 1 429 ? 114.355 86.251 86.739 1.00 38.33 429 LEU B C 1
ATOM 6138 O O . LEU B 1 429 ? 114.381 85.020 86.826 1.00 38.33 429 LEU B O 1
ATOM 6143 N N . SER B 1 430 ? 113.214 86.930 86.603 1.00 40.46 430 SER B N 1
ATOM 6144 C CA . SER B 1 430 ? 111.938 86.224 86.545 1.00 40.46 430 SER B CA 1
ATOM 6145 C C . SER B 1 430 ? 111.868 85.311 85.330 1.00 40.46 430 SER B C 1
ATOM 6146 O O . SER B 1 430 ? 111.379 84.180 85.421 1.00 40.46 430 SER B O 1
ATOM 6149 N N . VAL B 1 431 ? 112.366 85.780 84.184 1.00 42.28 431 VAL B N 1
ATOM 6150 C CA . VAL B 1 431 ? 112.390 84.948 82.984 1.00 42.28 431 VAL B CA 1
ATOM 6151 C C . VAL B 1 431 ? 113.280 83.729 83.192 1.00 42.28 431 VAL B C 1
ATOM 6152 O O . VAL B 1 431 ? 112.925 82.607 82.808 1.00 42.28 431 VAL B O 1
ATOM 6156 N N . TRP B 1 432 ? 114.453 83.925 83.800 1.00 44.21 432 TRP B N 1
ATOM 6157 C CA . TRP B 1 432 ? 115.360 82.805 84.040 1.00 44.21 432 TRP B CA 1
ATOM 6158 C C . TRP B 1 432 ? 114.752 81.789 84.999 1.00 44.21 432 TRP B C 1
ATOM 6159 O O . TRP B 1 432 ? 114.860 80.577 84.783 1.00 44.21 432 TRP B O 1
ATOM 6170 N N . MET B 1 433 ? 114.116 82.263 86.072 1.00 47.77 433 MET B N 1
ATOM 6171 C CA . MET B 1 433 ? 113.465 81.352 87.006 1.00 47.77 433 MET B CA 1
ATOM 6172 C C . MET B 1 433 ? 112.322 80.601 86.336 1.00 47.77 433 MET B C 1
ATOM 6173 O O . MET B 1 433 ? 112.118 79.410 86.596 1.00 47.77 433 MET B O 1
ATOM 6178 N N . GLY B 1 434 ? 111.560 81.281 85.479 1.00 51.33 434 GLY B N 1
ATOM 6179 C CA . GLY B 1 434 ? 110.536 80.587 84.717 1.00 51.33 434 GLY B CA 1
ATOM 6180 C C . GLY B 1 434 ? 111.113 79.505 83.826 1.00 51.33 434 GLY B C 1
ATOM 6181 O O . GLY B 1 434 ? 110.572 78.402 83.742 1.00 51.33 434 GLY B O 1
ATOM 6182 N N . LYS B 1 435 ? 112.228 79.801 83.158 1.00 52.38 435 LYS B N 1
ATOM 6183 C CA . LYS B 1 435 ? 112.879 78.785 82.337 1.00 52.38 435 LYS B CA 1
ATOM 6184 C C . LYS B 1 435 ? 113.349 77.611 83.188 1.00 52.38 435 LYS B C 1
ATOM 6185 O O . LYS B 1 435 ? 113.290 76.455 82.754 1.00 52.38 435 LYS B O 1
ATOM 6191 N N . GLN B 1 436 ? 113.817 77.891 84.406 1.00 54.20 436 GLN B N 1
ATOM 6192 C CA . GLN B 1 436 ? 114.303 76.823 85.277 1.00 54.20 436 GLN B CA 1
ATOM 6193 C C . GLN B 1 436 ? 113.163 75.947 85.787 1.00 54.20 436 GLN B C 1
ATOM 6194 O O . GLN B 1 436 ? 113.309 74.722 85.869 1.00 54.20 436 GLN B O 1
ATOM 6200 N N . MET B 1 437 ? 112.030 76.548 86.149 1.00 59.32 437 MET B N 1
ATOM 6201 C CA . MET B 1 437 ? 110.887 75.790 86.652 1.00 59.32 437 MET B CA 1
ATOM 6202 C C . MET B 1 437 ? 109.929 75.343 85.555 1.00 59.32 437 MET B C 1
ATOM 6203 O O . MET B 1 437 ? 108.863 74.805 85.868 1.00 59.32 437 MET B O 1
ATOM 6208 N N . GLU B 1 438 ? 110.273 75.566 84.291 1.00 65.24 438 GLU B N 1
ATOM 6209 C CA . GLU B 1 438 ? 109.482 75.034 83.184 1.00 65.24 438 GLU B CA 1
ATOM 6210 C C . GLU B 1 438 ? 109.215 73.528 83.239 1.00 65.24 438 GLU B C 1
ATOM 6211 O O . GLU B 1 438 ? 108.067 73.133 82.974 1.00 65.24 438 GLU B O 1
ATOM 6217 N N . PRO B 1 439 ? 110.190 72.634 83.550 1.00 68.44 439 PRO B N 1
ATOM 6218 C CA . PRO B 1 439 ? 109.903 71.193 83.444 1.00 68.44 439 PRO B CA 1
ATOM 6219 C C . PRO B 1 439 ? 108.949 70.661 84.506 1.00 68.44 439 PRO B C 1
ATOM 6220 O O . PRO B 1 439 ? 108.722 69.449 84.582 1.00 68.44 439 PRO B O 1
ATOM 6224 N N . LEU B 1 440 ? 108.392 71.545 85.333 1.00 69.41 440 LEU B N 1
ATOM 6225 C CA . LEU B 1 440 ? 107.289 71.188 86.220 1.00 69.41 440 LEU B CA 1
ATOM 6226 C C . LEU B 1 440 ? 105.929 71.317 85.551 1.00 69.41 440 LEU B C 1
ATOM 6227 O O . LEU B 1 440 ? 104.903 71.158 86.220 1.00 69.41 440 LEU B O 1
ATOM 6232 N N . HIS B 1 441 ? 105.900 71.617 84.252 1.00 72.85 441 HIS B N 1
ATOM 6233 C CA . HIS B 1 441 ? 104.642 71.671 83.518 1.00 72.85 441 HIS B CA 1
ATOM 6234 C C . HIS B 1 441 ? 103.952 70.312 83.473 1.00 72.85 441 HIS B C 1
ATOM 6235 O O . HIS B 1 441 ? 102.722 70.245 83.378 1.00 72.85 441 HIS B O 1
ATOM 6242 N N . ALA B 1 442 ? 104.721 69.222 83.537 1.00 75.28 442 ALA B N 1
ATOM 6243 C CA . ALA B 1 442 ? 104.120 67.893 83.515 1.00 75.28 442 ALA B CA 1
ATOM 6244 C C . ALA B 1 442 ? 103.457 67.547 84.843 1.00 75.28 442 ALA B C 1
ATOM 6245 O O . ALA B 1 442 ? 102.519 66.743 84.873 1.00 75.28 442 ALA B O 1
ATOM 6247 N N . VAL B 1 443 ? 103.927 68.130 85.938 1.00 71.57 443 VAL B N 1
ATOM 6248 C CA . VAL B 1 443 ? 103.351 67.844 87.258 1.00 71.57 443 VAL B CA 1
ATOM 6249 C C . VAL B 1 443 ? 101.929 68.389 87.313 1.00 71.57 443 VAL B C 1
ATOM 6250 O O . VAL B 1 443 ? 101.684 69.513 86.839 1.00 71.57 443 VAL B O 1
ATOM 6254 N N . PRO B 1 444 ? 100.966 67.642 87.849 1.00 68.24 444 PRO B N 1
ATOM 6255 C CA . PRO B 1 444 ? 99.601 68.167 87.990 1.00 68.24 444 PRO B CA 1
ATOM 6256 C C . PRO B 1 444 ? 99.577 69.398 88.877 1.00 68.24 444 PRO B C 1
ATOM 6257 O O . PRO B 1 444 ? 100.317 69.476 89.868 1.00 68.24 444 PRO B O 1
ATOM 6261 N N . PRO B 1 445 ? 98.738 70.386 88.549 1.00 62.85 445 PRO B N 1
ATOM 6262 C CA . PRO B 1 445 ? 98.721 71.631 89.336 1.00 62.85 445 PRO B CA 1
ATOM 6263 C C . PRO B 1 445 ? 98.359 71.438 90.797 1.00 62.85 445 PRO B C 1
ATOM 6264 O O . PRO B 1 445 ? 98.837 72.200 91.646 1.00 62.85 445 PRO B O 1
ATOM 6268 N N . ALA B 1 446 ? 97.512 70.457 91.120 1.00 60.86 446 ALA B N 1
ATOM 6269 C CA . ALA B 1 446 ? 97.142 70.232 92.514 1.00 60.86 446 ALA B CA 1
ATOM 6270 C C . ALA B 1 446 ? 98.352 69.829 93.348 1.00 60.86 446 ALA B C 1
ATOM 6271 O O . ALA B 1 446 ? 98.526 70.304 94.479 1.00 60.86 446 ALA B O 1
ATOM 6273 N N . ALA B 1 447 ? 99.199 68.951 92.806 1.00 60.01 447 ALA B N 1
ATOM 6274 C CA . ALA B 1 447 ? 100.414 68.563 93.512 1.00 60.01 447 ALA B CA 1
ATOM 6275 C C . ALA B 1 447 ? 101.351 69.750 93.686 1.00 60.01 447 ALA B C 1
ATOM 6276 O O . ALA B 1 447 ? 101.968 69.912 94.745 1.00 60.01 447 ALA B O 1
ATOM 6278 N N . ILE B 1 448 ? 101.474 70.589 92.654 1.00 58.15 448 ILE B N 1
ATOM 6279 C CA . ILE B 1 448 ? 102.318 71.776 92.756 1.00 58.15 448 ILE B CA 1
ATOM 6280 C C . ILE B 1 448 ? 101.806 72.692 93.858 1.00 58.15 448 ILE B C 1
ATOM 6281 O O . ILE B 1 448 ? 102.586 73.225 94.655 1.00 58.15 448 ILE B O 1
ATOM 6286 N N . THR B 1 449 ? 100.487 72.887 93.919 1.00 56.30 449 THR B N 1
ATOM 6287 C CA . THR B 1 449 ? 99.907 73.724 94.964 1.00 56.30 449 THR B CA 1
ATOM 6288 C C . THR B 1 449 ? 100.167 73.144 96.349 1.00 56.30 449 THR B C 1
ATOM 6289 O O . THR B 1 449 ? 100.532 73.879 97.273 1.00 56.30 449 THR B O 1
ATOM 6293 N N . LEU B 1 450 ? 99.997 71.828 96.511 1.00 55.66 450 LEU B N 1
ATOM 6294 C CA . LEU B 1 450 ? 100.302 71.196 97.795 1.00 55.66 450 LEU B CA 1
ATOM 6295 C C . LEU B 1 450 ? 101.754 71.417 98.197 1.00 55.66 450 LEU B C 1
ATOM 6296 O O . LEU B 1 450 ? 102.039 71.840 99.325 1.00 55.66 450 LEU B O 1
ATOM 6301 N N . ILE B 1 451 ? 102.688 71.122 97.291 1.00 53.55 451 ILE B N 1
ATOM 6302 C CA . ILE B 1 451 ? 104.104 71.227 97.631 1.00 53.55 451 ILE B CA 1
ATOM 6303 C C . ILE B 1 451 ? 104.473 72.668 97.958 1.00 53.55 451 ILE B C 1
ATOM 6304 O O . ILE B 1 451 ? 105.182 72.933 98.934 1.00 53.55 451 ILE B O 1
ATOM 6309 N N . LEU B 1 452 ? 104.000 73.620 97.153 1.00 48.76 452 LEU B N 1
ATOM 6310 C CA . LEU B 1 452 ? 104.346 75.017 97.391 1.00 48.76 452 LEU B CA 1
ATOM 6311 C C . LEU B 1 452 ? 103.728 75.536 98.682 1.00 48.76 452 LEU B C 1
ATOM 6312 O O . LEU B 1 452 ? 104.370 76.291 99.420 1.00 48.76 452 LEU B O 1
ATOM 6317 N N . SER B 1 453 ? 102.483 75.147 98.975 1.00 46.81 453 SER B N 1
ATOM 6318 C CA . SER B 1 453 ? 101.864 75.560 100.226 1.00 46.81 453 SER B CA 1
ATOM 6319 C C . SER B 1 453 ? 102.616 74.995 101.422 1.00 46.81 453 SER B C 1
ATOM 6320 O O . SER B 1 453 ? 102.845 75.702 102.408 1.00 46.81 453 SER B O 1
ATOM 6323 N N . LEU B 1 454 ? 103.021 73.723 101.346 1.00 47.07 454 LEU B N 1
ATOM 6324 C CA . LEU B 1 454 ? 103.801 73.133 102.430 1.00 47.07 454 LEU B CA 1
ATOM 6325 C C . LEU B 1 454 ? 105.148 73.829 102.585 1.00 47.07 454 LEU B C 1
ATOM 6326 O O . LEU B 1 454 ? 105.594 74.094 103.707 1.00 47.07 454 LEU B O 1
ATOM 6331 N N . LEU B 1 455 ? 105.810 74.133 101.466 1.00 44.56 455 LEU B N 1
ATOM 6332 C CA . LEU B 1 455 ? 107.103 74.808 101.522 1.00 44.56 455 LEU B CA 1
ATOM 6333 C C . LEU B 1 455 ? 106.979 76.190 102.144 1.00 44.56 455 LEU B C 1
ATOM 6334 O O . LEU B 1 455 ? 107.809 76.584 102.970 1.00 44.56 455 LEU B O 1
ATOM 6339 N N . VAL B 1 456 ? 105.946 76.943 101.761 1.00 39.61 456 VAL B N 1
ATOM 6340 C CA . VAL B 1 456 ? 105.754 78.276 102.318 1.00 39.61 456 VAL B CA 1
ATOM 6341 C C . VAL B 1 456 ? 105.390 78.194 103.795 1.00 39.61 456 VAL B C 1
ATOM 6342 O O . VAL B 1 456 ? 105.850 79.005 104.605 1.00 39.61 456 VAL B O 1
ATOM 6346 N N . ALA B 1 457 ? 104.563 77.215 104.172 1.00 42.02 457 ALA B N 1
ATOM 6347 C CA . ALA B 1 457 ? 104.211 77.050 105.578 1.00 42.02 457 ALA B CA 1
ATOM 6348 C C . ALA B 1 457 ? 105.421 76.666 106.418 1.00 42.02 457 ALA B C 1
ATOM 6349 O O . ALA B 1 457 ? 105.509 77.050 107.589 1.00 42.02 457 ALA B O 1
ATOM 6351 N N . VAL B 1 458 ? 106.349 75.896 105.850 1.00 41.61 458 VAL B N 1
ATOM 6352 C CA . VAL B 1 458 ? 107.580 75.566 106.562 1.00 41.61 458 VAL B CA 1
ATOM 6353 C C . VAL B 1 458 ? 108.479 76.793 106.670 1.00 41.61 458 VAL B C 1
ATOM 6354 O O . VAL B 1 458 ? 109.021 77.093 107.740 1.00 41.61 458 VAL B O 1
ATOM 6358 N N . PHE B 1 459 ? 108.639 77.526 105.566 1.00 40.54 459 PHE B N 1
ATOM 6359 C CA . PHE B 1 459 ? 109.537 78.675 105.553 1.00 40.54 459 PHE B CA 1
ATOM 6360 C C . PHE B 1 459 ? 109.047 79.785 106.474 1.00 40.54 459 PHE B C 1
ATOM 6361 O O . PHE B 1 459 ? 109.861 80.443 107.132 1.00 40.54 459 PHE B O 1
ATOM 6369 N N . THR B 1 460 ? 107.734 80.004 106.545 1.00 39.08 460 THR B N 1
ATOM 6370 C CA . THR B 1 460 ? 107.197 81.087 107.357 1.00 39.08 460 THR B CA 1
ATOM 6371 C C . THR B 1 460 ? 107.371 80.840 108.848 1.00 39.08 460 THR B C 1
ATOM 6372 O O . THR B 1 460 ? 107.124 81.752 109.642 1.00 39.08 460 THR B O 1
ATOM 6376 N N . GLU B 1 461 ? 107.781 79.635 109.250 1.00 46.80 461 GLU B N 1
ATOM 6377 C CA . GLU B 1 461 ? 108.107 79.398 110.651 1.00 46.80 461 GLU B CA 1
ATOM 6378 C C . GLU B 1 461 ? 109.409 80.070 111.064 1.00 46.80 461 GLU B C 1
ATOM 6379 O O . GLU B 1 461 ? 109.638 80.260 112.264 1.00 46.80 461 GLU B O 1
ATOM 6385 N N . CYS B 1 462 ? 110.257 80.439 110.107 1.00 46.42 462 CYS B N 1
ATOM 6386 C CA . CYS B 1 462 ? 111.561 81.016 110.407 1.00 46.42 462 CYS B CA 1
ATOM 6387 C C . CYS B 1 462 ? 111.567 82.537 110.415 1.00 46.42 462 CYS B C 1
ATOM 6388 O O . CYS B 1 462 ? 112.103 83.135 111.353 1.00 46.42 462 CYS B O 1
ATOM 6391 N N . THR B 1 463 ? 110.983 83.177 109.406 1.00 39.04 463 THR B N 1
ATOM 6392 C CA . THR B 1 463 ? 110.972 84.629 109.293 1.00 39.04 463 THR B CA 1
ATOM 6393 C C . THR B 1 463 ? 109.531 85.122 109.341 1.00 39.04 463 THR B C 1
ATOM 6394 O O . THR B 1 463 ? 108.592 84.340 109.496 1.00 39.04 463 THR B O 1
ATOM 6398 N N . SER B 1 464 ? 109.360 86.435 109.210 1.00 35.10 464 SER B N 1
ATOM 6399 C CA . SER B 1 464 ? 108.031 87.028 109.246 1.00 35.10 464 SER B CA 1
ATOM 6400 C C . SER B 1 464 ? 107.211 86.586 108.037 1.00 35.10 464 SER B C 1
ATOM 6401 O O . SER B 1 464 ? 107.751 86.267 106.974 1.00 35.10 464 SER B O 1
ATOM 6404 N N . ASN B 1 465 ? 105.887 86.564 108.215 1.00 34.42 465 ASN B N 1
ATOM 6405 C CA . ASN B 1 465 ? 104.995 86.142 107.138 1.00 34.42 465 ASN B CA 1
ATOM 6406 C C . ASN B 1 465 ? 105.118 87.062 105.933 1.00 34.42 465 ASN B C 1
ATOM 6407 O O . ASN B 1 465 ? 105.136 86.602 104.782 1.00 34.42 465 ASN B O 1
ATOM 6412 N N . VAL B 1 466 ? 105.196 88.369 106.184 1.00 30.61 466 VAL B N 1
ATOM 6413 C CA . VAL B 1 466 ? 105.224 89.345 105.101 1.00 30.61 466 VAL B CA 1
ATOM 6414 C C . VAL B 1 466 ? 106.495 89.181 104.277 1.00 30.61 466 VAL B C 1
ATOM 6415 O O . VAL B 1 466 ? 106.461 89.213 103.042 1.00 30.61 466 VAL B O 1
ATOM 6419 N N . ALA B 1 467 ? 107.633 88.993 104.948 1.00 31.44 467 ALA B N 1
ATOM 6420 C CA . ALA B 1 467 ? 108.882 88.748 104.235 1.00 31.44 467 ALA B CA 1
ATOM 6421 C C . ALA B 1 467 ? 108.831 87.436 103.463 1.00 31.44 467 ALA B C 1
ATOM 6422 O O . ALA B 1 467 ? 109.342 87.349 102.340 1.00 31.44 467 ALA B O 1
ATOM 6424 N N . THR B 1 468 ? 108.220 86.404 104.052 1.00 33.56 468 THR B N 1
ATOM 6425 C CA . THR B 1 468 ? 108.100 85.117 103.372 1.00 33.56 468 THR B CA 1
ATOM 6426 C C . THR B 1 468 ? 107.339 85.256 102.060 1.00 33.56 468 THR B C 1
ATOM 6427 O O . THR B 1 468 ? 107.807 84.815 101.002 1.00 33.56 468 THR B O 1
ATOM 6431 N N . THR B 1 469 ? 106.154 85.868 102.114 1.00 30.91 469 THR B N 1
ATOM 6432 C CA . THR B 1 469 ? 105.370 86.035 100.897 1.00 30.91 469 THR B CA 1
ATOM 6433 C C . THR B 1 469 ? 106.053 86.981 99.917 1.00 30.91 469 THR B C 1
ATOM 6434 O O . THR B 1 469 ? 105.997 86.751 98.705 1.00 30.91 469 THR B O 1
ATOM 6438 N N . THR B 1 470 ? 106.743 88.011 100.420 1.00 31.99 470 THR B N 1
ATOM 6439 C CA . THR B 1 470 ? 107.513 88.894 99.550 1.00 31.99 470 THR B CA 1
ATOM 6440 C C . THR B 1 470 ? 108.563 88.120 98.766 1.00 31.99 470 THR B C 1
ATOM 6441 O O . THR B 1 470 ? 108.724 88.323 97.558 1.00 31.99 470 THR B O 1
ATOM 6445 N N . LEU B 1 471 ? 109.285 87.225 99.440 1.00 33.54 471 LEU B N 1
ATOM 6446 C CA . LEU B 1 471 ? 110.318 86.450 98.764 1.00 33.54 471 LEU B CA 1
ATOM 6447 C C . LEU B 1 471 ? 109.719 85.451 97.782 1.00 33.54 471 LEU B C 1
ATOM 6448 O O . LEU B 1 471 ? 110.239 85.277 96.674 1.00 33.54 471 LEU B O 1
ATOM 6453 N N . PHE B 1 472 ? 108.627 84.788 98.161 1.00 39.90 472 PHE B N 1
ATOM 6454 C CA . PHE B 1 472 ? 108.170 83.642 97.386 1.00 39.90 472 PHE B CA 1
ATOM 6455 C C . PHE B 1 472 ? 107.214 83.989 96.251 1.00 39.90 472 PHE B C 1
ATOM 6456 O O . PHE B 1 472 ? 107.156 83.243 95.268 1.00 39.90 472 PHE B O 1
ATOM 6464 N N . LEU B 1 473 ? 106.459 85.086 96.350 1.00 37.79 473 LEU B N 1
ATOM 6465 C CA . LEU B 1 473 ? 105.459 85.378 95.323 1.00 37.79 473 LEU B CA 1
ATOM 6466 C C . LEU B 1 473 ? 106.050 85.602 93.934 1.00 37.79 473 LEU B C 1
ATOM 6467 O O . LEU B 1 473 ? 105.487 85.067 92.964 1.00 37.79 473 LEU B O 1
ATOM 6472 N N . PRO B 1 474 ? 107.123 86.385 93.746 1.00 39.75 474 PRO B N 1
ATOM 6473 C CA . PRO B 1 474 ? 107.662 86.536 92.380 1.00 39.75 474 PRO B CA 1
ATOM 6474 C C . PRO B 1 474 ? 108.132 85.233 91.754 1.00 39.75 474 PRO B C 1
ATOM 6475 O O . PRO B 1 474 ? 107.905 85.009 90.557 1.00 39.75 474 PRO B O 1
ATOM 6479 N N . ILE B 1 475 ? 108.770 84.358 92.533 1.00 44.76 475 ILE B N 1
ATOM 6480 C CA . ILE B 1 475 ? 109.240 83.081 92.000 1.00 44.76 475 ILE B CA 1
ATOM 6481 C C . ILE B 1 475 ? 108.060 82.236 91.538 1.00 44.76 475 ILE B C 1
ATOM 6482 O O . ILE B 1 475 ? 108.077 81.639 90.453 1.00 44.76 475 ILE B O 1
ATOM 6487 N N . PHE B 1 476 ? 107.015 82.179 92.361 1.00 45.67 476 PHE B N 1
ATOM 6488 C CA . PHE B 1 476 ? 105.849 81.372 92.028 1.00 45.67 476 PHE B CA 1
ATOM 6489 C C . PHE B 1 476 ? 105.087 81.955 90.848 1.00 45.67 476 PHE B C 1
ATOM 6490 O O . PHE B 1 476 ? 104.543 81.209 90.031 1.00 45.67 476 PHE B O 1
ATOM 6498 N N . ALA B 1 477 ? 105.040 83.283 90.733 1.00 47.21 477 ALA B N 1
ATOM 6499 C CA . ALA B 1 477 ? 104.421 83.904 89.566 1.00 47.21 477 ALA B CA 1
ATOM 6500 C C . ALA B 1 477 ? 105.196 83.582 88.293 1.00 47.21 477 ALA B C 1
ATOM 6501 O O . ALA B 1 477 ? 104.600 83.289 87.243 1.00 47.21 477 ALA B O 1
ATOM 6503 N N . SER B 1 478 ? 106.528 83.640 88.365 1.00 50.08 478 SER B N 1
ATOM 6504 C CA . SER B 1 478 ? 107.347 83.290 87.211 1.00 50.08 478 SER B CA 1
ATOM 6505 C C . SER B 1 478 ? 107.125 81.840 86.801 1.00 50.08 478 SER B C 1
ATOM 6506 O O . SER B 1 478 ? 107.002 81.536 85.609 1.00 50.08 478 SER B O 1
ATOM 6509 N N . MET B 1 479 ? 107.051 80.931 87.778 1.00 54.35 479 MET B N 1
ATOM 6510 C CA . MET B 1 479 ? 106.752 79.539 87.452 1.00 54.35 479 MET B CA 1
ATOM 6511 C C . MET B 1 479 ? 105.349 79.394 86.877 1.00 54.35 479 MET B C 1
ATOM 6512 O O . MET B 1 479 ? 105.127 78.600 85.956 1.00 54.35 479 MET B O 1
ATOM 6517 N N . SER B 1 480 ? 104.393 80.163 87.397 1.00 54.32 480 SER B N 1
ATOM 6518 C CA . SER B 1 480 ? 103.025 80.082 86.903 1.00 54.32 480 SER B CA 1
ATOM 6519 C C . SER B 1 480 ? 102.950 80.447 85.427 1.00 54.32 480 SER B C 1
ATOM 6520 O O . SER B 1 480 ? 102.279 79.761 84.647 1.00 54.32 480 SER B O 1
ATOM 6523 N N . ARG B 1 481 ? 103.635 81.516 85.019 1.00 55.04 481 ARG B N 1
ATOM 6524 C CA . ARG B 1 481 ? 103.653 81.828 83.591 1.00 55.04 481 ARG B CA 1
ATOM 6525 C C . ARG B 1 481 ? 104.619 80.936 82.816 1.00 55.04 481 ARG B C 1
ATOM 6526 O O . ARG B 1 481 ? 104.596 80.922 81.580 1.00 55.04 481 ARG B O 1
ATOM 6534 N N . SER B 1 482 ? 105.489 80.198 83.511 1.00 58.93 482 SER B N 1
ATOM 6535 C CA . SER B 1 482 ? 106.331 79.238 82.801 1.00 58.93 482 SER B CA 1
ATOM 6536 C C . SER B 1 482 ? 105.540 78.003 82.383 1.00 58.93 482 SER B C 1
ATOM 6537 O O . SER B 1 482 ? 105.691 77.514 81.258 1.00 58.93 482 SER B O 1
ATOM 6540 N N . ILE B 1 483 ? 104.695 77.486 83.276 1.00 59.86 483 ILE B N 1
ATOM 6541 C CA . ILE B 1 483 ? 104.028 76.205 83.065 1.00 59.86 483 ILE B CA 1
ATOM 6542 C C . ILE B 1 483 ? 102.609 76.419 82.556 1.00 59.86 483 ILE B C 1
ATOM 6543 O O . ILE B 1 483 ? 101.820 75.470 82.469 1.00 59.86 483 ILE B O 1
ATOM 6548 N N . GLY B 1 484 ? 102.275 77.658 82.214 1.00 60.07 484 GLY B N 1
ATOM 6549 C CA . GLY B 1 484 ? 100.948 77.962 81.707 1.00 60.07 484 GLY B CA 1
ATOM 6550 C C . GLY B 1 484 ? 99.832 77.727 82.701 1.00 60.07 484 GLY B C 1
ATOM 6551 O O . GLY B 1 484 ? 98.766 77.223 82.325 1.00 60.07 484 GLY B O 1
ATOM 6552 N N . LEU B 1 485 ? 100.047 78.086 83.963 1.00 55.27 485 LEU B N 1
ATOM 6553 C CA . LEU B 1 485 ? 99.056 77.927 85.013 1.00 55.27 485 LEU B CA 1
ATOM 6554 C C . LEU B 1 485 ? 98.608 79.299 85.492 1.00 55.27 485 LEU B C 1
ATOM 6555 O O . LEU B 1 485 ? 99.372 80.268 85.441 1.00 55.27 485 LEU B O 1
ATOM 6560 N N . ASN B 1 486 ? 97.363 79.379 85.946 1.00 53.82 486 ASN B N 1
ATOM 6561 C CA . ASN B 1 486 ? 96.838 80.632 86.467 1.00 53.82 486 ASN B CA 1
ATOM 6562 C C . ASN B 1 486 ? 97.680 81.071 87.658 1.00 53.82 486 ASN B C 1
ATOM 6563 O O . ASN B 1 486 ? 97.824 80.305 88.622 1.00 53.82 486 ASN B O 1
ATOM 6568 N N . PRO B 1 487 ? 98.265 82.270 87.627 1.00 48.68 487 PRO B N 1
ATOM 6569 C CA . PRO B 1 487 ? 99.125 82.687 88.744 1.00 48.68 487 PRO B CA 1
ATOM 6570 C C . PRO B 1 487 ? 98.403 82.705 90.072 1.00 48.68 487 PRO B C 1
ATOM 6571 O O . PRO B 1 487 ? 99.022 82.440 91.107 1.00 48.68 487 PRO B O 1
ATOM 6575 N N . LEU B 1 488 ? 97.105 83.012 90.075 1.00 46.89 488 LEU B N 1
ATOM 6576 C CA . LEU B 1 488 ? 96.378 83.069 91.334 1.00 46.89 488 LEU B CA 1
ATOM 6577 C C . LEU B 1 488 ? 96.296 81.695 91.984 1.00 46.89 488 LEU B C 1
ATOM 6578 O O . LEU B 1 488 ? 96.397 81.578 93.209 1.00 46.89 488 LEU B O 1
ATOM 6583 N N . TYR B 1 489 ? 96.173 80.641 91.169 1.00 52.55 489 TYR B N 1
ATOM 6584 C CA . TYR B 1 489 ? 96.044 79.278 91.674 1.00 52.55 489 TYR B CA 1
ATOM 6585 C C . TYR B 1 489 ? 97.278 78.890 92.488 1.00 52.55 489 TYR B C 1
ATOM 6586 O O . TYR B 1 489 ? 97.204 78.008 93.347 1.00 52.55 489 TYR B O 1
ATOM 6595 N N . ILE B 1 490 ? 98.399 79.571 92.268 1.00 46.53 490 ILE B N 1
ATOM 6596 C CA . ILE B 1 490 ? 99.628 79.335 93.012 1.00 46.53 490 ILE B CA 1
ATOM 6597 C C . ILE B 1 490 ? 99.826 80.368 94.115 1.00 46.53 490 ILE B C 1
ATOM 6598 O O . ILE B 1 490 ? 100.222 80.024 95.230 1.00 46.53 490 ILE B O 1
ATOM 6603 N N . MET B 1 491 ? 99.547 81.640 93.816 1.00 42.16 491 MET B N 1
ATOM 6604 C CA . MET B 1 491 ? 99.861 82.720 94.748 1.00 42.16 491 MET B CA 1
ATOM 6605 C C . MET B 1 491 ? 98.873 82.786 95.908 1.00 42.16 491 MET B C 1
ATOM 6606 O O . MET B 1 491 ? 99.277 83.037 97.048 1.00 42.16 491 MET B O 1
ATOM 6611 N N . LEU B 1 492 ? 97.578 82.587 95.649 1.00 40.33 492 LEU B N 1
ATOM 6612 C CA . LEU B 1 492 ? 96.606 82.628 96.741 1.00 40.33 492 LEU B CA 1
ATOM 6613 C C . LEU B 1 492 ? 96.876 81.564 97.795 1.00 40.33 492 LEU B C 1
ATOM 6614 O O . LEU B 1 492 ? 96.883 81.904 98.993 1.00 40.33 492 LEU B O 1
ATOM 6619 N N . PRO B 1 493 ? 97.087 80.285 97.452 1.00 40.92 493 PRO B N 1
ATOM 6620 C CA . PRO B 1 493 ? 97.523 79.337 98.487 1.00 40.92 493 PRO B CA 1
ATOM 6621 C C . PRO B 1 493 ? 98.848 79.716 99.113 1.00 40.92 493 PRO B C 1
ATOM 6622 O O . PRO B 1 493 ? 99.029 79.528 100.320 1.00 40.92 493 PRO B O 1
ATOM 6626 N N . CYS B 1 494 ? 99.778 80.261 98.327 1.00 41.60 494 CYS B N 1
ATOM 6627 C CA . CYS B 1 494 ? 101.037 80.748 98.885 1.00 41.60 494 CYS B CA 1
ATOM 6628 C C . CYS B 1 494 ? 100.798 81.870 99.885 1.00 41.60 494 CYS B C 1
ATOM 6629 O O . CYS B 1 494 ? 101.372 81.877 100.979 1.00 41.60 494 CYS B O 1
ATOM 6632 N N . THR B 1 495 ? 99.950 82.834 99.519 1.00 36.19 495 THR B N 1
ATOM 6633 C CA . THR B 1 495 ? 99.675 83.956 100.408 1.00 36.19 495 THR B CA 1
ATOM 6634 C C . THR B 1 495 ? 99.005 83.493 101.693 1.00 36.19 495 THR B C 1
ATOM 6635 O O . THR B 1 495 ? 99.356 83.953 102.785 1.00 36.19 495 THR B O 1
ATOM 6639 N N . LEU B 1 496 ? 98.040 82.579 101.582 1.00 37.16 496 LEU B N 1
ATOM 6640 C CA . LEU B 1 496 ? 97.366 82.070 102.770 1.00 37.16 496 LEU B CA 1
ATOM 6641 C C . LEU B 1 496 ? 98.313 81.255 103.643 1.00 37.16 496 LEU B C 1
ATOM 6642 O O . LEU B 1 496 ? 98.273 81.359 104.874 1.00 37.16 496 LEU B O 1
ATOM 6647 N N . SER B 1 497 ? 99.172 80.438 103.026 1.00 38.48 497 SER B N 1
ATOM 6648 C CA . SER B 1 497 ? 100.108 79.615 103.781 1.00 38.48 497 SER B CA 1
ATOM 6649 C C . SER B 1 497 ? 101.207 80.438 104.433 1.00 38.48 497 SER B C 1
ATOM 6650 O O . SER B 1 497 ? 101.755 80.011 105.455 1.00 38.48 497 SER B O 1
ATOM 6653 N N . ALA B 1 498 ? 101.545 81.598 103.868 1.00 35.01 498 ALA B N 1
ATOM 6654 C CA . ALA B 1 498 ? 102.520 82.468 104.514 1.00 35.01 498 ALA B CA 1
ATOM 6655 C C . ALA B 1 498 ? 102.047 82.903 105.892 1.00 35.01 498 ALA B C 1
ATOM 6656 O O . ALA B 1 498 ? 102.868 83.180 106.772 1.00 35.01 498 ALA B O 1
ATOM 6658 N N . SER B 1 499 ? 100.733 82.952 106.105 1.00 36.18 499 SER B N 1
ATOM 6659 C CA . SER B 1 499 ? 100.185 83.311 107.404 1.00 36.18 499 SER B CA 1
ATOM 6660 C C . SER B 1 499 ? 100.137 82.140 108.376 1.00 36.18 499 SER B C 1
ATOM 6661 O O . SER B 1 499 ? 99.783 82.344 109.541 1.00 36.18 499 SER B O 1
ATOM 6664 N N . PHE B 1 500 ? 100.486 80.931 107.935 1.00 43.79 500 PHE B N 1
ATOM 6665 C CA . PHE B 1 500 ? 100.439 79.745 108.792 1.00 43.79 500 PHE B CA 1
ATOM 6666 C C . PHE B 1 500 ? 101.689 79.666 109.669 1.00 43.79 500 PHE B C 1
ATOM 6667 O O . PHE B 1 500 ? 102.461 78.709 109.637 1.00 43.79 500 PHE B O 1
ATOM 6675 N N . ALA B 1 501 ? 101.871 80.714 110.468 1.00 46.39 501 ALA B N 1
ATOM 6676 C CA . ALA B 1 501 ? 103.004 80.815 111.382 1.00 46.39 501 ALA B CA 1
ATOM 6677 C C . ALA B 1 501 ? 102.578 80.236 112.726 1.00 46.39 501 ALA B C 1
ATOM 6678 O O . ALA B 1 501 ? 102.222 80.946 113.668 1.00 46.39 501 ALA B O 1
ATOM 6680 N N . PHE B 1 502 ? 102.626 78.907 112.811 1.00 49.99 502 PHE B N 1
ATOM 6681 C CA . PHE B 1 502 ? 102.075 78.193 113.949 1.00 49.99 502 PHE B CA 1
ATOM 6682 C C . PHE B 1 502 ? 103.113 77.521 114.838 1.00 49.99 502 PHE B C 1
ATOM 6683 O O . PHE B 1 502 ? 102.837 77.315 116.024 1.00 49.99 502 PHE B O 1
ATOM 6691 N N . MET B 1 503 ? 104.290 77.185 114.311 1.00 57.20 503 MET B N 1
ATOM 6692 C CA . MET B 1 503 ? 105.228 76.344 115.046 1.00 57.20 503 MET B CA 1
ATOM 6693 C C . MET B 1 503 ? 106.134 77.136 115.983 1.00 57.20 503 MET B C 1
ATOM 6694 O O . MET B 1 503 ? 106.318 76.750 117.139 1.00 57.20 503 MET B O 1
ATOM 6699 N N . LEU B 1 504 ? 106.710 78.238 115.510 1.00 52.25 504 LEU B N 1
ATOM 6700 C CA . LEU B 1 504 ? 107.780 78.863 116.270 1.00 52.25 504 LEU B CA 1
ATOM 6701 C C . LEU B 1 504 ? 107.405 80.274 116.712 1.00 52.25 504 LEU B C 1
ATOM 6702 O O . LEU B 1 504 ? 106.632 80.958 116.036 1.00 52.25 504 LEU B O 1
ATOM 6707 N N . PRO B 1 505 ? 107.924 80.725 117.856 1.00 51.51 505 PRO B N 1
ATOM 6708 C CA . PRO B 1 505 ? 107.701 82.124 118.258 1.00 51.51 505 PRO B CA 1
ATOM 6709 C C . PRO B 1 505 ? 108.276 83.135 117.283 1.00 51.51 505 PRO B C 1
ATOM 6710 O O . PRO B 1 505 ? 107.723 84.233 117.147 1.00 51.51 505 PRO B O 1
ATOM 6714 N N . VAL B 1 506 ? 109.378 82.805 116.601 1.00 47.27 506 VAL B N 1
ATOM 6715 C CA . VAL B 1 506 ? 109.957 83.709 115.609 1.00 47.27 506 VAL B CA 1
ATOM 6716 C C . VAL B 1 506 ? 109.199 83.698 114.295 1.00 47.27 506 VAL B C 1
ATOM 6717 O O . VAL B 1 506 ? 109.570 84.433 113.370 1.00 47.27 506 VAL B O 1
ATOM 6721 N N . ALA B 1 507 ? 108.150 82.883 114.179 1.00 44.26 507 ALA B N 1
ATOM 6722 C CA . ALA B 1 507 ? 107.432 82.765 112.916 1.00 44.26 507 ALA B CA 1
ATOM 6723 C C . ALA B 1 507 ? 106.650 84.033 112.592 1.00 44.26 507 ALA B C 1
ATOM 6724 O O . ALA B 1 507 ? 106.581 84.441 111.428 1.00 44.26 507 ALA B O 1
ATOM 6726 N N . THR B 1 508 ? 106.051 84.663 113.597 1.00 43.7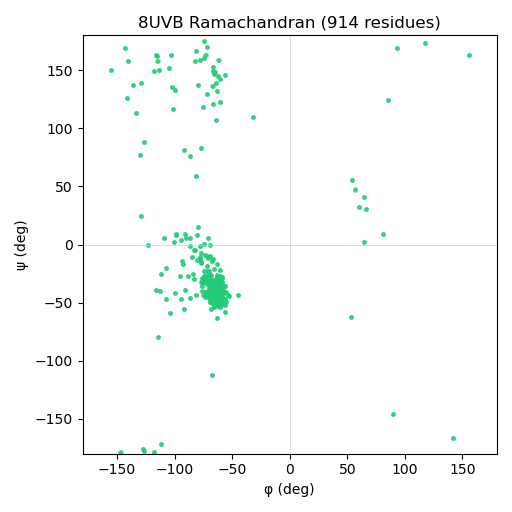1 508 THR B N 1
ATOM 6727 C CA . THR B 1 508 ? 105.251 85.859 113.376 1.00 43.71 508 THR B CA 1
ATOM 6728 C C . THR B 1 508 ? 105.221 86.673 114.660 1.00 43.71 508 THR B C 1
ATOM 6729 O O . THR B 1 508 ? 105.347 86.105 115.751 1.00 43.71 508 THR B O 1
ATOM 6733 N N . PRO B 1 509 ? 105.096 87.994 114.564 1.00 42.81 509 PRO B N 1
ATOM 6734 C CA . PRO B 1 509 ? 105.063 88.835 115.768 1.00 42.81 509 PRO B CA 1
ATOM 6735 C C . PRO B 1 509 ? 103.940 88.451 116.720 1.00 42.81 509 PRO B C 1
ATOM 6736 O O . PRO B 1 509 ? 104.115 88.567 117.942 1.00 42.81 509 PRO B O 1
ATOM 6740 N N . PRO B 1 510 ? 102.766 88.019 116.230 1.00 43.72 510 PRO B N 1
ATOM 6741 C CA . PRO B 1 510 ? 101.796 87.435 117.172 1.00 43.72 510 PRO B CA 1
ATOM 6742 C C . PRO B 1 510 ? 102.362 86.273 117.970 1.00 43.72 510 PRO B C 1
ATOM 6743 O O . PRO B 1 510 ? 102.120 86.181 119.181 1.00 43.72 510 PRO B O 1
ATOM 6747 N N . ASN B 1 511 ? 103.137 85.397 117.326 1.00 49.19 511 ASN B N 1
ATOM 6748 C CA . ASN B 1 511 ? 103.737 84.275 118.037 1.00 49.19 511 ASN B CA 1
ATOM 6749 C C . ASN B 1 511 ? 104.754 84.753 119.065 1.00 49.19 511 ASN B C 1
ATOM 6750 O O . ASN B 1 511 ? 104.840 84.197 120.164 1.00 49.19 511 ASN B O 1
ATOM 6755 N N . ALA B 1 512 ? 105.536 85.781 118.725 1.00 50.30 512 ALA B N 1
ATOM 6756 C CA . ALA B 1 512 ? 106.486 86.333 119.686 1.00 50.30 512 ALA B CA 1
ATOM 6757 C C . ALA B 1 512 ? 105.770 86.942 120.885 1.00 50.30 512 ALA B C 1
ATOM 6758 O O . ALA B 1 512 ? 106.170 86.719 122.033 1.00 50.30 512 ALA B O 1
ATOM 6760 N N . ILE B 1 513 ? 104.702 87.704 120.638 1.00 50.59 513 ILE B N 1
ATOM 6761 C CA . ILE B 1 513 ? 103.939 88.312 121.727 1.00 50.59 513 ILE B CA 1
ATOM 6762 C C . ILE B 1 513 ? 103.371 87.230 122.635 1.00 50.59 513 ILE B C 1
ATOM 6763 O O . ILE B 1 513 ? 103.424 87.327 123.866 1.00 50.59 513 ILE B O 1
ATOM 6768 N N . VAL B 1 514 ? 102.818 86.182 122.027 1.00 55.62 514 VAL B N 1
ATOM 6769 C CA . VAL B 1 514 ? 102.278 85.041 122.759 1.00 55.62 514 VAL B CA 1
ATOM 6770 C C . VAL B 1 514 ? 103.338 84.314 123.574 1.00 55.62 514 VAL B C 1
ATOM 6771 O O . VAL B 1 514 ? 103.097 83.952 124.732 1.00 55.62 514 VAL B O 1
ATOM 6775 N N . PHE B 1 515 ? 104.516 84.082 123.001 1.00 60.98 515 PHE B N 1
ATOM 6776 C CA . PHE B 1 515 ? 105.588 83.434 123.747 1.00 60.98 515 PHE B CA 1
ATOM 6777 C C . PHE B 1 515 ? 106.118 84.323 124.861 1.00 60.98 515 PHE B C 1
ATOM 6778 O O . PHE B 1 515 ? 106.656 83.814 125.848 1.00 60.98 515 PHE B O 1
ATOM 6786 N N . THR B 1 516 ? 105.985 85.641 124.713 1.00 63.03 516 THR B N 1
ATOM 6787 C CA . THR B 1 516 ? 106.598 86.558 125.667 1.00 63.03 516 THR B CA 1
ATOM 6788 C C . THR B 1 516 ? 106.039 86.370 127.071 1.00 63.03 516 THR B C 1
ATOM 6789 O O . THR B 1 516 ? 106.793 86.369 128.049 1.00 63.03 516 THR B O 1
ATOM 6793 N N . TYR B 1 517 ? 104.748 86.069 127.165 1.00 67.28 517 TYR B N 1
ATOM 6794 C CA . TYR B 1 517 ? 104.036 85.970 128.465 1.00 67.28 517 TYR B CA 1
ATOM 6795 C C . TYR B 1 517 ? 104.359 84.673 129.167 1.00 67.28 517 TYR B C 1
ATOM 6796 O O . TYR B 1 517 ? 103.960 84.491 130.334 1.00 67.28 517 TYR B O 1
ATOM 6805 N N . GLY B 1 518 ? 105.069 83.804 128.474 1.00 76.44 518 GLY B N 1
ATOM 6806 C CA . GLY B 1 518 ? 105.372 82.499 129.027 1.00 76.44 518 GLY B CA 1
ATOM 6807 C C . GLY B 1 518 ? 104.323 81.452 128.711 1.00 76.44 518 GLY B C 1
ATOM 6808 O O . GLY B 1 518 ? 103.737 81.465 127.623 1.00 76.44 518 GLY B O 1
ATOM 6809 N N . HIS B 1 519 ? 104.097 80.527 129.642 1.00 79.75 519 HIS B N 1
ATOM 6810 C CA . HIS B 1 519 ? 103.072 79.490 129.552 1.00 79.75 519 HIS B CA 1
ATOM 6811 C C . HIS B 1 519 ? 103.309 78.504 128.416 1.00 79.75 519 HIS B C 1
ATOM 6812 O O . HIS B 1 519 ? 102.488 77.604 128.208 1.00 79.75 519 HIS B O 1
ATOM 6819 N N . LEU B 1 520 ? 104.402 78.637 127.668 1.00 76.32 520 LEU B N 1
ATOM 6820 C CA . LEU B 1 520 ? 104.579 77.840 126.462 1.00 76.32 520 LEU B CA 1
ATOM 6821 C C . LEU B 1 520 ? 106.027 77.407 126.317 1.00 76.32 520 LEU B C 1
ATOM 6822 O O . LEU B 1 520 ? 106.933 78.244 126.345 1.00 76.32 520 LEU B O 1
ATOM 6827 N N . LYS B 1 521 ? 106.236 76.105 126.161 1.00 76.31 521 LYS B N 1
ATOM 6828 C CA . LYS B 1 521 ? 107.496 75.614 125.637 1.00 76.31 521 LYS B 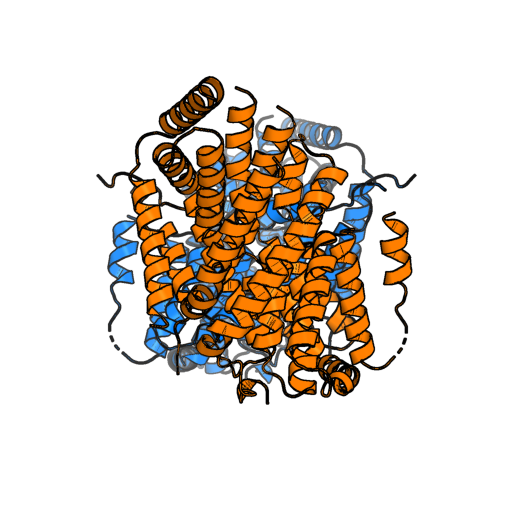CA 1
ATOM 6829 C C . LYS B 1 521 ? 107.481 75.700 124.115 1.00 76.31 521 LYS B C 1
ATOM 6830 O O . LYS B 1 521 ? 106.422 75.751 123.482 1.00 76.31 521 LYS B O 1
ATOM 6836 N N . VAL B 1 522 ? 108.673 75.722 123.520 1.00 73.95 522 VAL B N 1
ATOM 6837 C CA . VAL B 1 522 ? 108.738 75.628 122.068 1.00 73.95 522 VAL B CA 1
ATOM 6838 C C . VAL B 1 522 ? 108.297 74.243 121.610 1.00 73.95 522 VAL B C 1
ATOM 6839 O O . VAL B 1 522 ? 107.740 74.090 120.518 1.00 73.95 522 VAL B O 1
ATOM 6843 N N . ALA B 1 523 ? 108.517 73.221 122.442 1.00 73.74 523 ALA B N 1
ATOM 6844 C CA . ALA B 1 523 ? 108.160 71.855 122.068 1.00 73.74 523 ALA B CA 1
ATOM 6845 C C . ALA B 1 523 ? 106.652 71.695 121.901 1.00 73.74 523 ALA B C 1
ATOM 6846 O O . ALA B 1 523 ? 106.183 71.198 120.870 1.00 73.74 523 ALA B O 1
ATOM 6848 N N . ASP B 1 524 ? 105.872 72.103 122.904 1.00 74.26 524 ASP B N 1
ATOM 6849 C CA . ASP B 1 524 ? 104.423 71.977 122.785 1.00 74.26 524 ASP B CA 1
ATOM 6850 C C . ASP B 1 524 ? 103.881 72.863 121.672 1.00 74.26 524 ASP B C 1
ATOM 6851 O O . ASP B 1 524 ? 102.940 72.473 120.967 1.00 74.26 524 ASP B O 1
ATOM 6856 N N . MET B 1 525 ? 104.473 74.044 121.491 1.00 65.70 525 MET B N 1
ATOM 6857 C CA . MET B 1 525 ? 104.025 74.936 120.431 1.00 65.70 525 MET B CA 1
ATOM 6858 C C . MET B 1 525 ? 104.244 74.312 119.059 1.00 65.70 525 MET B C 1
ATOM 6859 O O . MET B 1 525 ? 103.359 74.373 118.204 1.00 65.70 525 MET B O 1
ATOM 6864 N N . VAL B 1 526 ? 105.406 73.690 118.830 1.00 66.69 526 VAL B N 1
ATOM 6865 C CA . VAL B 1 526 ? 105.632 73.061 117.528 1.00 66.69 526 VAL B CA 1
ATOM 6866 C C . VAL B 1 526 ? 104.779 71.804 117.371 1.00 66.69 526 VAL B C 1
ATOM 6867 O O . VAL B 1 526 ? 104.333 71.487 116.258 1.00 66.69 526 VAL B O 1
ATOM 6871 N N . LYS B 1 527 ? 104.533 71.066 118.460 1.00 70.52 527 LYS B N 1
ATOM 6872 C CA . LYS B 1 527 ? 103.667 69.894 118.359 1.00 70.52 527 LYS B CA 1
ATOM 6873 C C . LYS B 1 527 ? 102.258 70.287 117.940 1.00 70.52 527 LYS B C 1
ATOM 6874 O O . LYS B 1 527 ? 101.641 69.615 117.106 1.00 70.52 527 LYS B O 1
ATOM 6880 N N . THR B 1 528 ? 101.728 71.370 118.511 1.00 66.86 528 THR B N 1
ATOM 6881 C CA . THR B 1 528 ? 100.442 71.878 118.045 1.00 66.86 528 THR B CA 1
ATOM 6882 C C . THR B 1 528 ? 100.543 72.411 116.618 1.00 66.86 528 THR B C 1
ATOM 6883 O O . THR B 1 528 ? 99.666 72.152 115.784 1.00 66.86 528 THR B O 1
ATOM 6887 N N . GLY B 1 529 ? 101.629 73.123 116.311 1.00 59.05 529 GLY B N 1
ATOM 6888 C CA . GLY B 1 529 ? 101.750 73.822 115.050 1.00 59.05 529 GLY B CA 1
ATOM 6889 C C . GLY B 1 529 ? 101.925 72.930 113.842 1.00 59.05 529 GLY B C 1
ATOM 6890 O O . GLY B 1 529 ? 101.582 73.349 112.737 1.00 59.05 529 GLY B O 1
ATOM 6891 N N . VAL B 1 530 ? 102.454 71.720 114.013 1.00 60.52 530 VAL B N 1
ATOM 6892 C CA . VAL B 1 530 ? 102.608 70.842 112.853 1.00 60.52 530 VAL B CA 1
ATOM 6893 C C . VAL B 1 530 ? 101.243 70.378 112.340 1.00 60.52 530 VAL B C 1
ATOM 6894 O O . VAL B 1 530 ? 100.945 70.481 111.140 1.00 60.52 530 VAL B O 1
ATOM 6898 N N . ILE B 1 531 ? 100.371 69.917 113.241 1.00 60.98 531 ILE B N 1
ATOM 6899 C CA . ILE B 1 531 ? 99.008 69.585 112.833 1.00 60.98 531 ILE B CA 1
ATOM 6900 C C . ILE B 1 531 ? 98.260 70.849 112.426 1.00 60.98 531 ILE B C 1
ATOM 6901 O O . ILE B 1 531 ? 97.398 70.818 111.540 1.00 60.98 531 ILE B O 1
ATOM 6906 N N . MET B 1 532 ? 98.584 71.984 113.053 1.00 58.17 532 MET B N 1
ATOM 6907 C CA . MET B 1 532 ? 98.012 73.258 112.627 1.00 58.17 532 MET B CA 1
ATOM 6908 C C . MET B 1 532 ? 98.332 73.560 111.166 1.00 58.17 532 MET B C 1
ATOM 6909 O O . MET B 1 532 ? 97.449 73.956 110.399 1.00 58.17 532 MET B O 1
ATOM 6914 N N . ASN B 1 533 ? 99.597 73.401 110.773 1.00 52.87 533 ASN B N 1
ATOM 6915 C CA . ASN B 1 533 ? 100.001 73.651 109.393 1.00 52.87 533 ASN B CA 1
ATOM 6916 C C . ASN B 1 533 ? 99.358 72.654 108.444 1.00 52.87 533 ASN B C 1
ATOM 6917 O O . ASN B 1 533 ? 98.967 73.013 107.327 1.00 52.87 533 ASN B O 1
ATOM 6922 N N . ILE B 1 534 ? 99.246 71.391 108.864 1.00 55.64 534 ILE B N 1
ATOM 6923 C CA . ILE B 1 534 ? 98.577 70.394 108.030 1.00 55.64 534 ILE B CA 1
ATOM 6924 C C . ILE B 1 534 ? 97.123 70.794 107.789 1.00 55.64 534 ILE B C 1
ATOM 6925 O O . ILE B 1 534 ? 96.630 70.763 106.654 1.00 55.64 534 ILE B O 1
ATOM 6930 N N . ILE B 1 535 ? 96.425 71.201 108.855 1.00 55.28 535 ILE B N 1
ATOM 6931 C CA . ILE B 1 535 ? 95.031 71.625 108.742 1.00 55.28 535 ILE B CA 1
ATOM 6932 C C . ILE B 1 535 ? 94.909 72.853 107.848 1.00 55.28 535 ILE B C 1
ATOM 6933 O O . ILE B 1 535 ? 94.013 72.934 106.999 1.00 55.28 535 ILE B O 1
ATOM 6938 N N . GLY B 1 536 ? 95.800 73.829 108.031 1.00 51.13 536 GLY B N 1
ATOM 6939 C CA . GLY B 1 536 ? 95.752 75.028 107.213 1.00 51.13 536 GLY B CA 1
ATOM 6940 C C . GLY B 1 536 ? 95.978 74.743 105.743 1.00 51.13 536 GLY B C 1
ATOM 6941 O O . GLY B 1 536 ? 95.282 75.288 104.882 1.00 51.13 536 GLY B O 1
ATOM 6942 N N . VAL B 1 537 ? 96.958 73.890 105.434 1.00 52.11 537 VAL B N 1
ATOM 6943 C CA . VAL B 1 537 ? 97.221 73.521 104.046 1.00 52.11 537 VAL B CA 1
ATOM 6944 C C . VAL B 1 537 ? 96.031 72.782 103.450 1.00 52.11 537 VAL B C 1
ATOM 6945 O O . VAL B 1 537 ? 95.655 73.013 102.302 1.00 52.11 537 VAL B O 1
ATOM 6949 N N . PHE B 1 538 ? 95.434 71.896 104.233 1.00 55.96 538 PHE B N 1
ATOM 6950 C CA . PHE B 1 538 ? 94.253 71.149 103.733 1.00 55.96 538 PHE B CA 1
ATOM 6951 C C . PHE B 1 538 ? 93.153 72.153 103.399 1.00 55.96 538 PHE B C 1
ATOM 6952 O O . PHE B 1 538 ? 92.639 72.132 102.278 1.00 55.96 538 PHE B O 1
ATOM 6960 N N . CYS B 1 539 ? 92.804 73.008 104.355 1.00 54.69 539 CYS B N 1
ATOM 6961 C CA . CYS B 1 539 ? 91.714 73.959 104.149 1.00 54.69 539 CYS B CA 1
ATOM 6962 C C . CYS B 1 539 ? 91.988 74.870 102.962 1.00 54.69 539 CYS B C 1
ATOM 6963 O O . CYS B 1 539 ? 91.082 75.164 102.177 1.00 54.69 539 CYS B O 1
ATOM 6966 N N . VAL B 1 540 ? 93.228 75.342 102.820 1.00 50.19 540 VAL B N 1
ATOM 6967 C CA . VAL B 1 540 ? 93.560 76.222 101.706 1.00 50.19 540 VAL B CA 1
ATOM 6968 C C . VAL B 1 540 ? 93.492 75.468 100.384 1.00 50.19 540 VAL B C 1
ATOM 6969 O O . VAL B 1 540 ? 93.043 76.012 99.369 1.00 50.19 540 VAL B O 1
ATOM 6973 N N . PHE B 1 541 ? 93.922 74.205 100.374 1.00 55.99 541 PHE B N 1
ATOM 6974 C CA . PHE B 1 541 ? 93.808 73.388 99.170 1.00 55.99 541 PHE B CA 1
ATOM 6975 C C . PHE B 1 541 ? 92.354 73.248 98.741 1.00 55.99 541 PHE B C 1
ATOM 6976 O O . PHE B 1 541 ? 92.026 73.421 97.561 1.00 55.99 541 PHE B O 1
ATOM 6984 N N . LEU B 1 542 ? 91.462 72.953 99.693 1.00 54.92 542 LEU B N 1
ATOM 6985 C CA . LEU B 1 542 ? 90.044 72.876 99.343 1.00 54.92 542 LEU B CA 1
ATOM 6986 C C . LEU B 1 542 ? 89.504 74.221 98.882 1.00 54.92 542 LEU B C 1
ATOM 6987 O O . LEU B 1 542 ? 88.733 74.285 97.921 1.00 54.92 542 LEU B O 1
ATOM 6992 N N . ALA B 1 543 ? 89.868 75.301 99.573 1.00 52.30 543 ALA B N 1
ATOM 6993 C CA . ALA B 1 543 ? 89.362 76.613 99.192 1.00 52.30 543 ALA B CA 1
ATOM 6994 C C . ALA B 1 543 ? 89.757 76.951 97.766 1.00 52.30 543 ALA B C 1
ATOM 6995 O O . ALA B 1 543 ? 88.947 77.471 96.991 1.00 52.30 543 ALA B O 1
ATOM 6997 N N . VAL B 1 544 ? 91.001 76.652 97.402 1.00 52.63 544 VAL B N 1
ATOM 6998 C CA . VAL B 1 544 ? 91.470 76.978 96.064 1.00 52.63 544 VAL B CA 1
ATOM 6999 C C . VAL B 1 544 ? 90.824 76.062 95.028 1.00 52.63 544 VAL B C 1
ATOM 7000 O O . VAL B 1 544 ? 90.484 76.501 93.923 1.00 52.63 544 VAL B O 1
ATOM 7004 N N . ASN B 1 545 ? 90.753 74.786 95.347 1.00 56.46 545 ASN B N 1
ATOM 7005 C CA . ASN B 1 545 ? 90.302 73.797 94.339 1.00 56.46 545 ASN B CA 1
ATOM 7006 C C . ASN B 1 545 ? 88.791 73.812 94.174 1.00 56.46 545 ASN B C 1
ATOM 7007 O O . ASN B 1 545 ? 88.293 73.233 93.211 1.00 56.46 545 ASN B O 1
ATOM 7012 N N . THR B 1 546 ? 88.092 74.492 95.064 1.00 56.98 546 THR B N 1
ATOM 7013 C CA . THR B 1 546 ? 86.624 74.399 94.955 1.00 56.98 546 THR B CA 1
ATOM 7014 C C . THR B 1 546 ? 86.074 75.761 94.602 1.00 56.98 546 THR B C 1
ATOM 7015 O O . THR B 1 546 ? 85.825 76.021 93.429 1.00 56.98 546 THR B O 1
ATOM 7019 N N . TRP B 1 547 ? 85.961 76.610 95.595 1.00 51.18 547 TRP B N 1
ATOM 7020 C CA . TRP B 1 547 ? 85.287 77.869 95.312 1.00 51.18 547 TRP B CA 1
ATOM 7021 C C . TRP B 1 547 ? 86.220 78.996 94.903 1.00 51.18 547 TRP B C 1
ATOM 7022 O O . TRP B 1 547 ? 85.740 79.993 94.351 1.00 51.18 547 TRP B O 1
ATOM 7033 N N . GLY B 1 548 ? 87.525 78.878 95.151 1.00 51.30 548 GLY B N 1
ATOM 7034 C CA . GLY B 1 548 ? 88.461 79.809 94.549 1.00 51.30 548 GLY B CA 1
ATOM 7035 C C . GLY B 1 548 ? 88.477 79.709 93.039 1.00 51.30 548 GLY B C 1
ATOM 7036 O O . GLY B 1 548 ? 88.663 80.714 92.346 1.00 51.30 548 GLY B O 1
ATOM 7037 N N . ARG B 1 549 ? 88.268 78.500 92.509 1.00 57.50 549 ARG B N 1
ATOM 7038 C CA . ARG B 1 549 ? 88.155 78.316 91.067 1.00 57.50 549 ARG B CA 1
ATOM 7039 C C . ARG B 1 549 ? 87.051 79.184 90.480 1.00 57.50 549 ARG B C 1
ATOM 7040 O O . ARG B 1 549 ? 87.252 79.850 89.459 1.00 57.50 549 ARG B O 1
ATOM 7048 N N . ALA B 1 550 ? 85.876 79.189 91.111 1.00 52.93 550 ALA B N 1
ATOM 7049 C CA . ALA B 1 550 ? 84.759 79.959 90.579 1.00 52.93 550 ALA B CA 1
ATOM 7050 C C . ALA B 1 550 ? 84.979 81.456 90.754 1.00 52.93 550 ALA B C 1
ATOM 7051 O O . ALA B 1 550 ? 84.678 82.244 89.849 1.00 52.93 550 ALA B O 1
ATOM 7053 N N . ILE B 1 551 ? 85.509 81.867 91.908 1.00 47.84 551 ILE B N 1
ATOM 7054 C CA . ILE B 1 551 ? 85.690 83.289 92.185 1.00 47.84 551 ILE B CA 1
ATOM 7055 C C . ILE B 1 551 ? 86.734 83.902 91.257 1.00 47.84 551 ILE B C 1
ATOM 7056 O O . ILE B 1 551 ? 86.517 84.977 90.683 1.00 47.84 551 ILE B O 1
ATOM 7061 N N . PHE B 1 552 ? 87.876 83.234 91.084 1.00 45.88 552 PHE B N 1
ATOM 7062 C CA . PHE B 1 552 ? 89.018 83.827 90.396 1.00 45.88 552 PHE B CA 1
ATOM 7063 C C . PHE B 1 552 ? 89.294 83.215 89.030 1.00 45.88 552 PHE B C 1
ATOM 7064 O O . PHE B 1 552 ? 90.293 83.575 88.396 1.00 45.88 552 PHE B O 1
ATOM 7072 N N . ASP B 1 553 ? 88.435 82.312 88.561 1.00 57.59 553 ASP B N 1
ATOM 7073 C CA . ASP B 1 553 ? 88.583 81.655 87.260 1.00 57.59 553 ASP B CA 1
ATOM 7074 C C . ASP B 1 553 ? 89.966 81.003 87.151 1.00 57.59 553 ASP B C 1
ATOM 7075 O O . ASP B 1 553 ? 90.755 81.273 86.244 1.00 57.59 553 ASP B O 1
ATOM 7080 N N . LEU B 1 554 ? 90.254 80.144 88.130 1.00 56.51 554 LEU B N 1
ATOM 7081 C CA . LEU B 1 554 ? 91.534 79.454 88.212 1.00 56.51 554 LEU B CA 1
ATOM 7082 C C . LEU B 1 554 ? 91.677 78.342 87.183 1.00 56.51 554 LEU B C 1
ATOM 7083 O O . LEU B 1 554 ? 92.774 77.790 87.040 1.00 56.51 554 LEU B O 1
ATOM 7088 N N . ASP B 1 555 ? 90.601 77.996 86.475 1.00 63.85 555 ASP B N 1
ATOM 7089 C CA . ASP B 1 555 ? 90.661 76.917 85.496 1.00 63.85 555 ASP B CA 1
ATOM 7090 C C . ASP B 1 555 ? 91.532 77.293 84.305 1.00 63.85 555 ASP B C 1
ATOM 7091 O O . ASP B 1 555 ? 92.344 76.488 83.838 1.00 63.85 555 ASP B O 1
ATOM 7096 N N . HIS B 1 556 ? 91.370 78.508 83.794 1.00 65.17 556 HIS B N 1
ATOM 7097 C CA . HIS B 1 556 ? 91.969 78.909 82.532 1.00 65.17 556 HIS B CA 1
ATOM 7098 C C . HIS B 1 556 ? 93.170 79.814 82.764 1.00 65.17 556 HIS B C 1
ATOM 7099 O O . HIS B 1 556 ? 93.248 80.537 83.761 1.00 65.17 556 HIS B O 1
ATOM 7106 N N . PHE B 1 557 ? 94.107 79.767 81.826 1.00 61.31 557 PHE B N 1
ATOM 7107 C CA . PHE B 1 557 ? 95.257 80.655 81.890 1.00 61.31 557 PHE B CA 1
ATOM 7108 C C . PHE B 1 557 ? 94.817 82.052 81.484 1.00 61.31 557 PHE B C 1
ATOM 7109 O O . PHE B 1 557 ? 94.368 82.246 80.347 1.00 61.31 557 PHE B O 1
ATOM 7117 N N . PRO B 1 558 ? 94.929 83.043 82.358 1.00 60.93 558 PRO B N 1
ATOM 7118 C CA . PRO B 1 558 ? 94.364 84.359 82.055 1.00 60.93 558 PRO B CA 1
ATOM 7119 C C . PRO B 1 558 ? 95.198 85.123 81.040 1.00 60.93 558 PRO B C 1
ATOM 7120 O O . PRO B 1 558 ? 96.375 84.839 80.808 1.00 60.93 558 PRO B O 1
ATOM 7124 N N . ASP B 1 559 ? 94.552 86.116 80.430 1.00 64.70 559 ASP B N 1
ATOM 7125 C CA . ASP B 1 559 ? 95.245 86.998 79.500 1.00 64.70 559 ASP B CA 1
ATOM 7126 C C . ASP B 1 559 ? 96.303 87.848 80.193 1.00 64.70 559 ASP B C 1
ATOM 7127 O O . ASP B 1 559 ? 97.389 88.048 79.638 1.00 64.70 559 ASP B O 1
ATOM 7132 N N . TRP B 1 560 ? 96.020 88.350 81.399 1.00 58.00 560 TRP B N 1
ATOM 7133 C CA . TRP B 1 560 ? 96.970 89.219 82.085 1.00 58.00 560 TRP B CA 1
ATOM 7134 C C . TRP B 1 560 ? 98.245 88.500 82.497 1.00 58.00 560 TRP B C 1
ATOM 7135 O O . TRP B 1 560 ? 99.213 89.164 82.887 1.00 58.00 560 TRP B O 1
ATOM 7146 N N . ALA B 1 561 ? 98.264 87.172 82.442 1.00 61.31 561 ALA B N 1
ATOM 7147 C CA . ALA B 1 561 ? 99.469 86.396 82.689 1.00 61.31 561 ALA B CA 1
ATOM 7148 C C . ALA B 1 561 ? 100.214 86.060 81.406 1.00 61.31 561 ALA B C 1
ATOM 7149 O O . ALA B 1 561 ? 101.220 85.346 81.460 1.00 61.31 561 ALA B O 1
ATOM 7151 N N . ASN B 1 562 ? 99.748 86.565 80.266 1.00 66.75 562 ASN B N 1
ATOM 7152 C CA . ASN B 1 562 ? 100.397 86.367 78.972 1.00 66.75 562 ASN B CA 1
ATOM 7153 C C . ASN B 1 562 ? 100.636 84.892 78.656 1.00 66.75 562 ASN B C 1
ATOM 7154 O O . ASN B 1 562 ? 100.596 84.481 77.496 1.00 66.75 562 ASN B O 1
#

Secondary structure (DSSP, 8-state):
-HHHHHHTTGGG----HHHHHHHHHHHHHHHHHH-SS-HHHHHHHHHHHHHHTTSS-HHHHHTTSS-HHHHHHHHHHHHHHHHHHTTHHHHHHHHHHHHH--SHHHHHHHHHHHHHHHHTTS-HHHHHHHHHHHHHHHHH--HHHHHHHHHHHHHHHHHHHTSSTTTSHHHHHHHHHHHHH-TT--SSS-HHHHHHHHHHHHHHHHHHHHHHHHHH--HHHHHHHHHHHHHHHHHH-S--HHHHHHHHHHHHHHHHHHHH-------HHHHHHHHHHHHTTSBSS------BS--HHHHHHHS-HHHHHHHHHHHHHHHHHHHHTHHHHHHHHHGGGGSS-HHHHHHHHHHHHHHHTTTS-HHHHHHHHHHHHHHHHHHTT--HHHHHHHHHHHHT---S-GGG-HHHHHHHHT----HHHHHHHHHHHHHHHHHHHHHHIIIIIHHHHTTTS--GGG-/-HHHHHHTTGGG----HHHHHHHHHHHHHHHHHH-SS-HHHHHHHHHHHHHHTTSS-HHHHHTTSS-HHHHHHHHHHHHHHHHHHTTHHHHHHHHHHHHH--SHHHHHHHHHHHHHHHHTTS-HHHHHHHHHHHHHHHHH--HHHHHHHHHHHHHHHHHHHTSSTTTSHHHHHHHHHHHHH-TT--SSS-HHHHHHHHHHHHHHHHHHHHHHHHHH--HHHHHHHHHHHHHHHHHH-S--HHHHHHHHHHHHHHHHHHHH-------HHHHHHHHHHHHTTSBSS------BS--HHHHHHHS-HHHHHHHHHHHHHHHHHHHHTHHHHHHHHHGGGGSS-HHHHHHHHHHHHHHHTTTS-HHHHHHHHHHHHHHHHHHTT--HHHHHHHHHHHHT---S-GGG-HHHHHHHHT----HHHHHHHHHHHHHHHHHHHHHHIIIIIHHHHTTTS--GGG-

B-factor: mean 49.37, std 17.7, range [22.23, 96.35]

Radius of gyration: 28.94 Å; Cα contacts (8 Å, |Δi|>4): 1599; chains: 2; bounding box: 58×79×62 Å

Organism: Homo sapiens (NCBI:txid9606)